Protein 7PI6 (pdb70)

B-factor: mean 51.08, std 14.17, range [4.42, 104.22]

CATH classification: 1.50.10.20

Organism: Trypanosoma brucei brucei (strain 927/4 GUTat10.1) (NCBI:txid185431)

Solvent-accessible surface area: 43533 Å² total; per-residue (Å²): 202,73,116,29,97,125,130,78,69,183,118,0,22,50,5,6,6,92,0,41,25,6,0,32,41,0,4,114,96,60,0,65,42,4,29,49,66,0,61,39,16,12,39,14,0,71,28,1,15,104,1,1,60,57,1,17,122,57,17,168,30,16,106,141,32,59,126,64,33,36,53,80,0,26,53,32,0,2,107,3,5,24,0,0,8,118,29,0,31,70,0,49,96,0,10,115,56,0,80,139,16,7,75,57,0,82,113,9,0,36,62,0,50,40,92,0,66,97,21,11,143,158,62,59,117,27,75,74,20,44,192,137,40,108,102,56,21,24,3,99,8,0,68,74,1,7,71,54,16,70,137,49,33,9,134,117,24,76,56,54,109,6,21,96,64,0,111,60,0,14,103,23,0,143,76,0,42,37,8,23,66,67,0,114,153,6,21,81,45,0,39,30,94,2,54,26,0,10,23,0,1,16,50,2,72,86,84,72,92,53,75,73,2,48,47,18,8,158,153,26,94,96,2,141,153,0,80,95,2,49,49,80,0,67,45,46,0,2,76,0,0,36,11,0,1,13,0,0,0,0,0,28,12,0,43,51,20,126,11,22,120,149,10,10,112,136,86,73,129,42,2,24,89,39,0,109,68,0,17,78,59,0,59,65,35,83,20,146,52,15,0,0,1,6,103,76,199,72,59,33,3,0,7,0,0,0,0,2,0,0,0,0,12,23,0,66,100,15,14,92,28,70,41,127,7,2,6,20,0,0,62,15,0,2,5,14,20,2,49,0,64,0,2,1,56,20,41,11,64,8,98,48,45,42,0,10,7,0,10,96,82,65,118,40,67,66,13,1,4,0,0,2,0,0,0,0,0,25,39,0,66,116,48,0,70,158,83,0,120,18,0,53,35,4,7,45,10,0,0,41,34,0,52,79,58,0,84,116,8,166,23,14,4,0,1,0,0,0,0,13,0,0,6,41,41,55,14,4,92,15,58,18,51,89,34,0,42,92,41,10,116,93,142,26,39,0,68,26,139,59,93,131,50,24,10,6,2,1,0,0,0,0,0,8,0,0,2,80,53,131,32,104,125,31,3,64,35,0,8,136,25,3,84,113,72,184,41,62,11,36,64,174,14,8,8,2,3,3,0,0,1,4,13,0,18,0,54,85,99,140,74,47,79,61,10,54,17,89,8,53,40,7,0,41,38,0,4,103,84,59,0,67,44,9,35,50,67,0,57,39,16,12,39,11,0,71,25,4,34,110,1,2,62,57,2,36,145,62,53,153,2,13,84,138,30,58,118,65,28,35,86,87,3,85,88,32,0,72,129,4,53,75,0,0,41,137,26,22,96,83,0,110,121,0,9,100,42,0,76,118,18,12,77,76,0,74,112,9,0,41,63,6,76,41,110,39,92,60,87,146,189,103,104,71,20,45,192,134,39,109,100,54,20,22,3,100,10,0,69,82,0,23,63,51,92,139,137,115,147,109,66,5,126,61,0,14,104,23,0,143,74,0,43,29,0,41,68,56,0,113,144,0,20,65,44,0,36,30,93,2,55,25,0,11,21,0,2,16,50,2,68,85,68,76,86,97,66,73,6,50,46,18,8,158,155,25,94,76,101,151,2,116,94,2,48,49,83,0,70,48,38,0,1,52,0,0,40,11,0,0,13,0,0,0,0,0,27,29,0,44,53,19,120,21,26,118,124,4,21,123,152,94,74,123,42,1,23,89,37,0,108,62,0,17,77,55,0,61,65,31,84,19,146,53,16,0,0,1,8,8,75,84,51,58,31,4,0,7,0,0,0,0,1,0,0,0,0,11,23,0,66,102,18,14,94,29,71,42,126,6,2,5,19,0,0,82,16,0,1,3,14,22,0,49,0,64,0,2,1,54,20,41,10,66,8,12,11,36,22,1,13,7,0,20,40,69,107,96,50,77,66,14,1,4,0,0,2,0,0,0,0,0,25,38,0,67,117,48,0,69,155,84,0,124,15,0,56,34,4,7,43,8,0,0,38,34,0,50,81,57,0,86,114,7,163,25,12,4,0,0,0,0,0,0,13,0,0,6,41,42,54,13,4,90,14,60,17,51,94,31,0,46,94,34,10,117,88,142,30,41,1,70,29,139,60,36,130,41,34,11,6,2,1,0,0,0,0,0,8,0,0,3,81,54,133,32,104,127,33,3,64,34,0,8,139,25,3,84,115,73,174,41,50,9,35,64,67,10,6,9,2,3,2,0,0,1,6,14,0,21,1,55,88,101,136,72

Sequence (996 aa):
RVPGDKNLTKEGAAALCKMKHLADKVAEKRSQELKDRTQNFAGYIEFELYRIDYWLEKLNGYAKLSDSDIEKVKEIFDKAKDGIAKQLPEAKKAGEDAEKLHTEVKEAAANARGQDLDDHKSAIDCSSTGYEENYDWSANALQVALNSWENVKPKCTMTEEWQTHYKETVKKLKELEGAHEKGRRAHDAMLGYANTAYAVNTKVEQEKPLAEVIAAAKEAGDAERLKHLIVTPSGAGEQNMIGMTPTVIAVHYLDETEQWEKFGLEKRQGALELIKKGYTQQLAFRQPSSAFAAFVKRAPSTWLTAYVVKVFSLAVNLIAIDSQVLCGAVKWLILEKQKPDGVFQEDAPVIHQEMIGGLRNNNEKDMALTAFVLISLQEAKDICEEQVNSLPGSITKAGDFLEANYMNLQRSYTVAIAGYALAQMGRLKGPLLNKFLTTAKDKNRWEDPGKQLYNVEATSYALLALLQLKDFDFVPPVVRWLNEQRYYGGGYGSTQATFMVFQALAQYQKDGAAALCKMKHLADKVAEKRSQELKDRTQNFAGYIEFELYRIDYWLEKLDGYAKLSDSDIEKVKEIFDKAKDGIAKQLPEAKKAGEDAEKLHTEVKEAAANARGQDLDDHKCSSTGYEENYDWSANALQVALNSWENVQTHYKETVKKLKELEGAHEKGRRAHDAMLGYANTAYAVNTKVEQEKPLAEVIAAAKEAGAERLKHLIVTPSGAGEQNMIGMTPTVIAVHYLDETEQWEKFGLEKRQGALELIKKGYTQQLAFRQPSSAFAAFVKRAPSTWLTAYVVKVFSLAVNLIAIDSQVLCGAVKWLILEKQKPDGVFQEDAPVIHQEMIGGLRNNNEKDMALTAFVLISLQEAKDICEEQVNSLPGSITKAGDFLEANYMNLQRSYTVAIAGYALAQMGRLKGPLLNKFLTTAKDKNRWEDPGKQLYNVEATSYALLALLQLKDFDFVPPVVRWLNEQRYYGGGYGSTQATFMVFQALAQYQKD

Secondary structure (DSSP, 8-state):
-B--SSPPPHHHHHHHHHHHHHHHHIIIIIHHHHHHHHHHHHHHHHHHHHHHHHHHHTT--GGG--HHHHHHHHHHHHHHHHHHHTTHHHHHHHHHHHHHHHHHHHHHHHHHHHHHHHHH-------HHHHT-----SHHHHHHHHHHHHHH----B---SHHHHHHHHHHHHHHHHHHHHHHHHHHHHHHHHHHHHHHHHHHHHTT--HHHHHHHHHHT-/--TT-GGG-----SSTTHHHHHHHHHHHHHHHHHHHT-HHHH-TTHHHHHHHHHHHHHHHHGGGB-TTS-B-SSTTSPPPHHHHHHHHHHHHHSTTTS---HHHHHHHHHHIIIIIB-TTS-B--SS--S-GGGSGGGTT-TTHHHHHHHHHHHHHHHHHHHHTTT-TTHHHHHHHHHHHHHHTSTT---HHHHHHHHHHHHTTT---THHHHHHHHSSBTTTB---SS-HHHHHHHHHHHHHHHHHTT-TTTHHHHHHHHHHTT----STT-HHHHHHHHHHHHHHHH-/-HHHHHHHHHHHHHIIIIIHHHHHHHHHHHHHHHHHHHHHHHHHHHT--GGGG--HHHHHHHHHHHHHHHHHHHTTHHHHHHHHHHHHHHHHHHHHHHHHHHHHHHGGG---HHHHT-----SHHHHHHHHHHHHH--HHHHHHHHHHHHHHHHHHHHHHHHHHHHHHHHHHHHHHHHHHTT--HHHHHHHHHHT-/----GGG-----SSHHHHHHHHHHHHHHHHHHHHHT-TTTS-TTHHHHHHHHHHHHHHHHGGGB-TTS-B-SSTTSPPPHHHHHHHHHHHHHSTTTS---HHHHHHHHHHHHHHSB-TTS-B--SS--S-GGGSGGGSS-SSHHHHHHHHHHHHHHHHHHHHTTT-TTHHHHHHHHHHHHHHTSTT---HHHHHHHHHHHHTTT---THHHHHHHHSSBTTTB---SS-HHHHHHHHHHHHHHHHHTT-TTTHHHHHHHHHHTT----STT-HHHHHHHHHHHHHHHH-

Nearest PDB structures (foldseek):
  7pi6-assembly2_C  TM=1.005E+00  e=2.975E-25  Trypanosoma brucei brucei TREU927
  7pi6-assembly1_A  TM=9.925E-01  e=7.989E-23  Trypanosoma brucei brucei TREU927
  7zgk-assembly1_C  TM=8.588E-01  e=5.252E-14  Trypanosoma brucei gambiense
  6xz6-assembly2_C  TM=5.130E-01  e=1.119E-02  Trypanosoma brucei brucei TREU927
  8otz-assembly1_ET  TM=3.924E-01  e=1.484E+00  Bos taurus

Foldseek 3Di:
DDAFDDDQDPLLLLLLLQLLVLLVCQLPPVLVVLLVLLLVLLVVLVVLLVVLVVVLVLCCCNVPADPVLNVVLVVLSVVLSVQSVVLNVQSVVLNVLSVVLSVLLNVLSVLLNVVSQVQQPVGRDSPVSVVPDPPDSALVSSVVSVVSNVVSPTSNHDDDPSVVSSVSNSVSSVVSVVSSVSSVVSSVSSQLSSQLSVLLNVCSNVVHDSVNNVVSSVVSD/DQVLQPVLLFQADAFLVSLLQRLQSLLLSLLLCVLLVCCVVNPVVCLVVSLVSNVNSLVRNVQQQEPQLFGARHRPADGWLLSLLSNLQSVLSCVVRDPDDLCSNLSSLLSQQPPAQDPQLFGDTPGDHPQLLQNAPCSVVPVNRLQSLLSSLVSLLSCCVSNVVPRVCSVVSNVSSLVVNLVCQVVDDALLSLLSSLLSCLSVPNCDDVSVVVSQVCADVLAWSDDPDDPLSGLLSLLSNLNSCVSVVVPPSNVNNLVVNVVVVDNADHGSRNRNSNRSSVSVSVVSND/DVALLQQLLVLLCCQQPPVLVVLLVLLLVLLVVLVVLLVVLVVLLVLCCQNVPADPVLSVVLVVLSVVLNVQSVVLNVQSVVLNVLSVVLSVLLNVLSVVVNPVSVVVVCYDVSVVPDPVDSALVSSVVSVVVVVVVDVSSVSNSVSSVVSVVSSVSSVVSSVSSQLSSQLNVLLSVCSNVVHDSVNNVVSSVVSD/DQVQPVLLFQADAFLVRLLQRLQSLQLVLLLCVLLVCCVVHPVVCNVVSLVSNVVSLVRHVQQQEPQLFGARHRPADGWLLSLLSNLQSVLSCVVRDPDDLCSNLSSLLSQQPPAQDPQLFGDTPGDHPQLLQNAPCSPVPPNRLLSLLSSLVSLLSCCVSNVVPRVCSVVSNVSSLVVNLVCQVVDDALLSLLSSLLSCLSVPRCDDVSVVVSQVCADVLAWSDDPDDPLSGLLSLLSNLNSCVSNVVPPSNVSNLVVNVVVVDNADHGSRNRSSNRSSVSVSVVSND

GO terms:
  GO:0005886 plasma membrane (C, IDA)
  GO:0007009 plasma membrane organization (P, TAS)

Radius of gyration: 36.93 Å; Cα contacts (8 Å, |Δi|>4): 1527; chains: 4; bounding box: 101×99×87 Å

InterPro domains:
  IPR021057 Trypanosome invariant surface glycoprotein [PF11727] (22-282)

Structure (mmCIF, N/CA/C/O backbone):
data_7PI6
#
_entry.id   7PI6
#
_cell.length_a   51.947
_cell.length_b   189.578
_cell.length_c   73.880
_cell.angle_alpha   90.000
_cell.angle_beta   90.110
_cell.angle_gamma   90.000
#
_symmetry.space_group_name_H-M   'P 1 21 1'
#
loop_
_entity.id
_entity.type
_entity.pdbx_description
1 polymer '65 kDa invariant surface glycoprotein'
2 polymer 'Complement C3dg fragment'
3 non-polymer GLYCEROL
4 non-polymer 2-(2-METHOXYETHOXY)ETHANOL
5 water water
#
loop_
_atom_site.group_PDB
_atom_site.id
_atom_site.type_symbol
_atom_site.label_atom_id
_atom_site.label_alt_id
_atom_site.label_comp_id
_atom_site.label_asym_id
_atom_site.label_entity_id
_atom_site.label_seq_id
_atom_site.pdbx_PDB_ins_code
_atom_site.Cartn_x
_atom_site.Cartn_y
_atom_site.Cartn_z
_atom_site.occupancy
_atom_site.B_iso_or_equiv
_atom_site.auth_seq_id
_atom_site.auth_comp_id
_atom_site.auth_asym_id
_atom_site.auth_atom_id
_atom_site.pdbx_PDB_model_num
ATOM 1 N N . ARG A 1 6 ? -46.151 124.906 23.400 1.00 69.25 27 ARG A N 1
ATOM 2 C CA . ARG A 1 6 ? -47.168 125.622 24.175 1.00 70.22 27 ARG A CA 1
ATOM 3 C C . ARG A 1 6 ? -48.545 125.550 23.536 1.00 70.92 27 ARG A C 1
ATOM 4 O O . ARG A 1 6 ? -48.766 126.120 22.470 1.00 71.12 27 ARG A O 1
ATOM 12 N N . VAL A 1 7 ? -49.481 124.877 24.205 1.00 71.11 28 VAL A N 1
ATOM 13 C CA . VAL A 1 7 ? -50.852 124.668 23.729 1.00 71.54 28 VAL A CA 1
ATOM 14 C C . VAL A 1 7 ? -51.860 125.075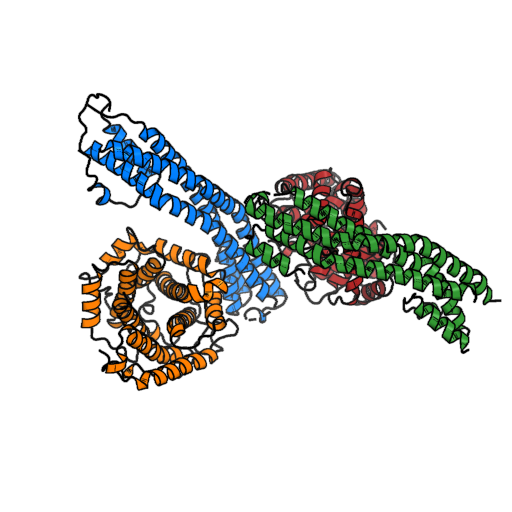 24.836 1.00 71.38 28 VAL A C 1
ATOM 15 O O . VAL A 1 7 ? -51.518 124.991 26.012 1.00 71.50 28 VAL A O 1
ATOM 19 N N . PRO A 1 8 ? -53.081 125.547 24.507 1.00 70.93 29 PRO A N 1
ATOM 20 C CA . PRO A 1 8 ? -54.029 125.920 25.568 1.00 70.90 29 PRO A CA 1
ATOM 21 C C . PRO A 1 8 ? -54.568 124.703 26.336 1.00 71.06 29 PRO A C 1
ATOM 22 O O . PRO A 1 8 ? -54.787 123.644 25.751 1.00 70.95 29 PRO A O 1
ATOM 26 N N . GLY A 1 9 ? -54.761 124.861 27.644 1.00 71.27 30 GLY A N 1
ATOM 27 C CA . GLY A 1 9 ? -55.264 123.795 28.505 1.00 71.91 30 GLY A CA 1
ATOM 28 C C . GLY A 1 9 ? -56.431 124.207 29.384 1.00 72.33 30 GLY A C 1
ATOM 29 O O . GLY A 1 9 ? -56.931 125.328 29.263 1.00 72.38 30 GLY A O 1
ATOM 30 N N . ASP A 1 10 ? -56.869 123.305 30.293 1.00 72.37 31 ASP A N 1
ATOM 31 C CA . ASP A 1 10 ? -58.017 123.549 31.181 1.00 72.71 31 ASP A CA 1
ATOM 32 C C . ASP A 1 10 ? -57.667 123.990 32.612 1.00 72.37 31 ASP A C 1
ATOM 33 O O . ASP A 1 10 ? -58.411 124.765 33.211 1.00 72.64 31 ASP A O 1
ATOM 38 N N . LYS A 1 11 ? -56.574 123.476 33.171 1.00 71.70 32 LYS A N 1
ATOM 39 C CA . LYS A 1 11 ? -56.199 123.773 34.547 1.00 71.59 32 LYS A CA 1
ATOM 40 C C . LYS A 1 11 ? -54.871 124.499 34.651 1.00 70.97 32 LYS A C 1
ATOM 41 O O . LYS A 1 11 ? -54.036 124.409 33.752 1.00 71.08 32 LYS A O 1
ATOM 47 N N . ASN A 1 12 ? -54.670 125.217 35.756 1.00 70.10 33 ASN A N 1
ATOM 48 C CA . ASN A 1 12 ? -53.400 125.885 36.035 1.00 69.84 33 ASN A CA 1
ATOM 49 C C . ASN A 1 12 ? -52.419 124.824 36.542 1.00 69.11 33 ASN A C 1
ATOM 50 O O . ASN A 1 12 ? -52.838 123.847 37.176 1.00 69.32 33 ASN A O 1
ATOM 55 N N . LEU A 1 13 ? -51.114 125.027 36.303 1.00 68.17 34 LEU A N 1
ATOM 56 C CA . LEU A 1 13 ? -50.107 124.100 36.813 1.00 67.52 34 LEU A CA 1
ATOM 57 C C . LEU A 1 13 ? -50.025 124.302 38.338 1.00 67.62 34 LEU A C 1
ATOM 58 O O . LEU A 1 13 ? -50.062 125.445 38.811 1.00 67.74 34 LEU A O 1
ATOM 63 N N . THR A 1 14 ? -49.988 123.195 39.108 1.00 67.18 35 THR A N 1
ATOM 64 C CA . THR A 1 14 ? -49.934 123.253 40.576 1.00 67.22 35 THR A CA 1
ATOM 65 C C . THR A 1 14 ? -48.490 123.023 41.100 1.00 66.93 35 THR A C 1
ATOM 66 O O . THR A 1 14 ? -47.598 122.690 40.314 1.00 67.03 35 THR A O 1
ATOM 70 N N . LYS A 1 15 ? -48.259 123.176 42.422 1.00 66.33 36 LYS A N 1
ATOM 71 C CA . LYS A 1 15 ? -46.953 122.923 43.031 1.00 66.23 36 LYS A CA 1
ATOM 72 C C . LYS A 1 15 ? -46.527 121.467 42.785 1.00 65.40 36 LYS A C 1
ATOM 73 O O . LYS A 1 15 ? -45.376 121.218 42.449 1.00 65.43 36 LYS A O 1
ATOM 79 N N . GLU A 1 16 ? -47.474 120.518 42.896 1.00 64.51 37 GLU A N 1
ATOM 80 C CA . GLU A 1 16 ? -47.212 119.092 42.665 1.00 64.20 37 GLU A CA 1
ATOM 81 C C . GLU A 1 16 ? -46.958 118.731 41.176 1.00 63.29 37 GLU A C 1
ATOM 82 O O . GLU A 1 16 ? -46.476 117.637 40.882 1.00 63.78 37 GLU A O 1
ATOM 88 N N . GLY A 1 17 ? -47.289 119.647 40.270 1.00 61.83 38 GLY A N 1
ATOM 89 C CA . GLY A 1 17 ? -47.059 119.525 38.838 1.00 60.85 38 GLY A CA 1
ATOM 90 C C . GLY A 1 17 ? -45.703 120.084 38.446 1.00 59.56 38 GLY A C 1
ATOM 91 O O . GLY A 1 17 ? -45.028 119.542 37.567 1.00 59.83 38 GLY A O 1
ATOM 92 N N . ALA A 1 18 ? -45.290 121.176 39.103 1.00 58.03 39 ALA A N 1
ATOM 93 C CA . ALA A 1 18 ? -43.980 121.780 38.884 1.00 57.01 39 ALA A CA 1
ATOM 94 C C . ALA A 1 18 ? -42.888 120.888 39.498 1.00 55.94 39 ALA A C 1
ATOM 95 O O . ALA A 1 18 ? -41.805 120.774 38.936 1.00 56.25 39 ALA A O 1
ATOM 97 N N . ALA A 1 19 ? -43.175 120.248 40.637 1.00 54.71 40 ALA A N 1
ATOM 98 C CA . ALA A 1 19 ? -42.230 119.359 41.302 1.00 54.27 40 ALA A CA 1
ATOM 99 C C . ALA A 1 19 ? -42.055 118.045 40.540 1.00 53.58 40 ALA A C 1
ATOM 100 O O . ALA A 1 19 ? -40.960 117.486 40.529 1.00 53.87 40 ALA A O 1
ATOM 102 N N . ALA A 1 20 ? -43.121 117.550 39.910 1.00 52.72 41 ALA A N 1
ATOM 103 C CA . ALA A 1 20 ? -43.046 116.319 39.127 1.00 52.40 41 ALA A CA 1
ATOM 104 C C . ALA A 1 20 ? -42.177 116.527 37.898 1.00 51.49 41 ALA A C 1
ATOM 105 O O . ALA A 1 20 ? -41.457 115.612 37.510 1.00 51.96 41 ALA A O 1
ATOM 107 N N . LEU A 1 21 ? -42.233 117.730 37.287 1.00 50.14 42 LEU A N 1
ATOM 108 C CA . LEU A 1 21 ? -41.424 118.079 36.119 1.00 48.91 42 LEU A CA 1
ATOM 109 C C . LEU A 1 21 ? -39.957 118.205 36.497 1.00 47.66 42 LEU A C 1
ATOM 110 O O . LEU A 1 21 ? -39.100 117.824 35.709 1.00 47.54 42 LEU A O 1
ATOM 115 N N . CYS A 1 22 ? -39.665 118.739 37.701 1.00 46.90 43 CYS A N 1
ATOM 116 C CA . CYS A 1 22 ? -38.303 118.899 38.225 1.00 46.68 43 CYS A CA 1
ATOM 117 C C . CYS A 1 22 ? -37.658 117.572 38.550 1.00 44.99 43 CYS A C 1
ATOM 118 O O . CYS A 1 22 ? -36.447 117.449 38.442 1.00 44.57 43 CYS A O 1
ATOM 121 N N . LYS A 1 23 ? -38.465 116.603 39.008 1.00 44.03 44 LYS A N 1
ATOM 122 C CA . LYS A 1 23 ? -38.035 115.257 39.381 1.00 43.69 44 LYS A CA 1
ATOM 123 C C . LYS A 1 23 ? -37.755 114.428 38.140 1.00 42.67 44 LYS A C 1
ATOM 124 O O . LYS A 1 23 ? -36.775 113.708 38.113 1.00 42.29 44 LYS A O 1
ATOM 130 N N . MET A 1 24 ? -38.599 114.532 37.108 1.00 42.10 45 MET A N 1
ATOM 131 C CA . MET A 1 24 ? -38.396 113.794 35.866 1.00 41.57 45 MET A CA 1
ATOM 132 C C . MET A 1 24 ? -37.158 114.304 35.136 1.00 41.97 45 MET A C 1
ATOM 133 O O . MET A 1 24 ? -36.458 113.512 34.517 1.00 42.59 45 MET A O 1
ATOM 138 N N . LYS A 1 25 ? -36.870 115.608 35.207 1.00 41.67 46 LYS A N 1
ATOM 139 C CA . LYS A 1 25 ? -35.673 116.155 34.566 1.00 41.71 46 LYS A CA 1
ATOM 140 C C . LYS A 1 25 ? -34.423 115.712 35.344 1.00 42.38 46 LYS A C 1
ATOM 141 O O . LYS A 1 25 ? -33.424 115.341 34.738 1.00 42.52 46 LYS A O 1
ATOM 147 N N . HIS A 1 26 ? -34.508 115.721 36.687 1.00 42.98 47 HIS A N 1
ATOM 148 C CA . HIS A 1 26 ? -33.451 115.308 37.614 1.00 44.25 47 HIS A CA 1
ATOM 149 C C . HIS A 1 26 ? -33.104 113.818 37.479 1.00 45.34 47 HIS A C 1
ATOM 150 O O . HIS A 1 26 ? -31.924 113.478 37.442 1.00 45.65 47 HIS A O 1
ATOM 157 N N . LEU A 1 27 ? -34.123 112.940 37.411 1.00 45.68 48 LEU A N 1
ATOM 158 C CA . LEU A 1 27 ? -33.979 111.491 37.234 1.00 46.44 48 LEU A CA 1
ATOM 159 C C . LEU A 1 27 ? -33.320 111.193 35.894 1.00 46.86 48 LEU A C 1
ATOM 160 O O . LEU A 1 27 ? -32.406 110.379 35.828 1.00 47.21 48 LEU A O 1
ATOM 165 N N . ALA A 1 28 ? -33.754 111.875 34.835 1.00 46.89 49 ALA A N 1
ATOM 166 C CA . ALA A 1 28 ? -33.154 111.718 33.519 1.00 47.50 49 ALA A CA 1
ATOM 167 C C . ALA A 1 28 ? -31.713 112.217 33.515 1.00 48.11 49 ALA A C 1
ATOM 168 O O . ALA A 1 28 ? -30.882 111.647 32.815 1.00 48.91 49 ALA A O 1
ATOM 170 N N . ASP A 1 29 ? -31.407 113.269 34.281 1.00 47.69 50 ASP A N 1
ATOM 171 C CA . ASP A 1 29 ? -30.043 113.789 34.365 1.00 48.04 50 ASP A CA 1
ATOM 172 C C . ASP A 1 29 ? -29.135 112.810 35.098 1.00 47.47 50 ASP A C 1
ATOM 173 O O . ASP A 1 29 ? -28.026 112.577 34.644 1.00 47.25 50 ASP A O 1
ATOM 178 N N . LYS A 1 30 ? -29.596 112.248 36.225 1.00 47.42 51 LYS A N 1
ATOM 179 C CA . LYS A 1 30 ? -28.814 111.279 36.989 1.00 47.80 51 LYS A CA 1
ATOM 180 C C . LYS A 1 30 ? -28.644 109.963 36.232 1.00 48.74 51 LYS A C 1
ATOM 181 O O . LYS A 1 30 ? -27.615 109.325 36.374 1.00 48.86 51 LYS A O 1
ATOM 187 N N . VAL A 1 31 ? -29.617 109.578 35.399 1.00 49.46 52 VAL A N 1
ATOM 188 C CA . VAL A 1 31 ? -29.518 108.368 34.581 1.00 50.76 52 VAL A CA 1
ATOM 189 C C . VAL A 1 31 ? -28.501 108.583 33.429 1.00 51.64 52 VAL A C 1
ATOM 190 O O . VAL A 1 31 ? -27.630 107.744 33.200 1.00 51.54 52 VAL A O 1
ATOM 194 N N . ALA A 1 32 ? -28.607 109.717 32.722 1.00 52.46 53 ALA A N 1
ATOM 195 C CA . ALA A 1 32 ? -27.713 110.013 31.601 1.00 53.26 53 ALA A CA 1
ATOM 196 C C . ALA A 1 32 ? -26.264 110.289 32.025 1.00 54.09 53 ALA A C 1
ATOM 197 O O . ALA A 1 32 ? -25.347 109.846 31.346 1.00 54.63 53 ALA A O 1
ATOM 199 N N . GLU A 1 33 ? -26.051 110.963 33.157 1.00 54.17 54 GLU A N 1
ATOM 200 C CA . GLU A 1 33 ? -24.697 111.268 33.621 1.00 54.82 54 GLU A CA 1
ATOM 201 C C . GLU A 1 33 ? -24.082 110.249 34.633 1.00 55.16 54 GLU A C 1
ATOM 202 O O . GLU A 1 33 ? -22.852 110.144 34.681 1.00 55.53 54 GLU A O 1
ATOM 208 N N . LYS A 1 34 ? -24.895 109.518 35.440 1.00 54.76 55 LYS A N 1
ATOM 209 C CA . LYS A 1 34 ? -24.329 108.617 36.454 1.00 55.01 55 LYS A CA 1
ATOM 210 C C . LYS A 1 34 ? -24.800 107.143 36.447 1.00 54.28 55 LYS A C 1
ATOM 211 O O . LYS A 1 34 ? -23.961 106.256 36.361 1.00 54.52 55 LYS A O 1
ATOM 217 N N . ARG A 1 35 ? -26.100 106.883 36.638 1.00 53.60 56 ARG A N 1
ATOM 218 C CA . ARG A 1 35 ? -26.669 105.541 36.765 1.00 53.69 56 ARG A CA 1
ATOM 219 C C . ARG A 1 35 ? -26.309 104.577 35.641 1.00 53.83 56 ARG A C 1
ATOM 220 O O . ARG A 1 35 ? -25.830 103.474 35.923 1.00 53.65 56 ARG A O 1
ATOM 228 N N . SER A 1 36 ? -26.531 104.994 34.375 1.00 53.60 57 SER A N 1
ATOM 229 C CA . SER A 1 36 ? -26.264 104.211 33.167 1.00 53.69 57 SER A CA 1
ATOM 230 C C . SER A 1 36 ? -24.856 103.611 33.171 1.00 53.35 57 SER A C 1
ATOM 231 O O . SER A 1 36 ? -24.708 102.406 32.959 1.00 53.48 57 SER A O 1
ATOM 234 N N . GLN A 1 37 ? -23.835 104.442 33.476 1.00 52.62 58 GLN A N 1
ATOM 235 C CA . GLN A 1 37 ? -22.433 104.032 33.542 1.00 52.37 58 GLN A CA 1
ATOM 236 C C . GLN A 1 37 ? -22.212 103.046 34.691 1.00 51.62 58 GLN A C 1
ATOM 237 O O . GLN A 1 37 ? -21.465 102.085 34.517 1.00 51.79 58 GLN A O 1
ATOM 243 N N . GLU A 1 38 ? -22.876 103.265 35.844 1.00 50.53 59 GLU A N 1
ATOM 244 C CA . GLU A 1 38 ? -22.773 102.368 36.989 1.00 50.08 59 GLU A CA 1
ATOM 245 C C . GLU A 1 38 ? -23.300 100.978 36.622 1.00 48.83 59 GLU A C 1
ATOM 246 O O . GLU A 1 38 ? -22.612 100.005 36.858 1.00 48.75 59 GLU A O 1
ATOM 252 N N . LEU A 1 39 ? -24.477 100.889 35.983 1.00 47.67 60 LEU A N 1
ATOM 253 C CA . LEU A 1 39 ? -25.055 99.609 35.595 1.00 47.03 60 LEU A CA 1
ATOM 254 C C . LEU A 1 39 ? -24.203 98.870 34.590 1.00 47.06 60 LEU A C 1
ATOM 255 O O . LEU A 1 39 ? -24.134 97.651 34.648 1.00 47.03 60 LEU A O 1
ATOM 260 N N . LYS A 1 40 ? -23.547 99.594 33.672 1.00 47.21 61 LYS A N 1
ATOM 261 C CA . LYS A 1 40 ? -22.671 98.976 32.672 1.00 47.46 61 LYS A CA 1
ATOM 262 C C . LYS A 1 40 ? -21.389 98.453 33.335 1.00 47.68 61 LYS A C 1
ATOM 263 O O . LYS A 1 40 ? -21.054 97.280 33.186 1.00 48.15 61 LYS A O 1
ATOM 269 N N . ASP A 1 41 ? -20.702 99.295 34.115 1.00 47.32 62 ASP A N 1
ATOM 270 C CA . ASP A 1 41 ? -19.478 98.893 34.793 1.00 47.77 62 ASP A CA 1
ATOM 271 C C . ASP A 1 41 ? -19.691 97.681 35.687 1.00 47.71 62 ASP A C 1
ATOM 272 O O . ASP A 1 41 ? -18.977 96.701 35.544 1.00 47.83 62 ASP A O 1
ATOM 277 N N . ARG A 1 42 ? -20.740 97.703 36.515 1.00 47.47 63 ARG A N 1
ATOM 278 C CA . ARG A 1 42 ? -21.045 96.625 37.450 1.00 47.48 63 ARG A CA 1
ATOM 279 C C . ARG A 1 42 ? -21.480 95.337 36.784 1.00 46.50 63 ARG A C 1
ATOM 280 O O . ARG A 1 42 ? -21.224 94.280 37.335 1.00 46.48 63 ARG A O 1
ATOM 288 N N . THR A 1 43 ? -22.106 95.400 35.610 1.00 45.83 64 THR A N 1
ATOM 289 C CA . THR A 1 43 ? -22.523 94.190 34.890 1.00 45.65 64 THR A CA 1
ATOM 290 C C . THR A 1 43 ? -21.309 93.558 34.199 1.00 45.91 64 THR A C 1
ATOM 291 O O . THR A 1 43 ? -21.149 92.335 34.212 1.00 46.35 64 THR A O 1
ATOM 295 N N . GLN A 1 44 ? -20.448 94.393 33.607 1.00 45.38 65 GLN A N 1
ATOM 296 C CA . GLN A 1 44 ? -19.264 93.909 32.925 1.00 45.86 65 GLN A CA 1
ATOM 297 C C . GLN A 1 44 ? -18.171 93.405 33.891 1.00 45.88 65 GLN A C 1
ATOM 298 O O . GLN A 1 44 ? -17.354 92.574 33.498 1.00 46.49 65 GLN A O 1
ATOM 304 N N . ASN A 1 45 ? -18.167 93.869 35.145 1.00 45.24 66 ASN A N 1
ATOM 305 C CA . ASN A 1 45 ? -17.195 93.399 36.137 1.00 45.49 66 ASN A CA 1
ATOM 306 C C . ASN A 1 45 ? -17.480 91.954 36.544 1.00 45.81 66 ASN A C 1
ATOM 307 O O . ASN A 1 45 ? -16.539 91.237 36.858 1.00 46.06 66 ASN A O 1
ATOM 312 N N . PHE A 1 46 ? -18.766 91.530 36.547 1.00 45.46 67 PHE A N 1
ATOM 313 C CA . PHE A 1 46 ? -19.187 90.169 36.901 1.00 45.59 67 PHE A CA 1
ATOM 314 C C . PHE A 1 46 ? -18.472 89.092 36.079 1.00 45.25 67 PHE A C 1
ATOM 315 O O . PHE A 1 46 ? -17.991 88.118 36.652 1.00 45.30 67 PHE A O 1
ATOM 323 N N . ALA A 1 47 ? -18.374 89.278 34.747 1.00 44.47 68 ALA A N 1
ATOM 324 C CA . ALA A 1 47 ? -17.694 88.321 33.879 1.00 43.90 68 ALA A CA 1
ATOM 325 C C . ALA A 1 47 ? -16.191 88.257 34.169 1.00 43.33 68 ALA A C 1
ATOM 326 O O . ALA A 1 47 ? -15.588 87.189 34.065 1.00 43.83 68 ALA A O 1
ATOM 328 N N . GLY A 1 48 ? -15.608 89.384 34.556 1.00 42.05 69 GLY A N 1
ATOM 329 C CA . GLY A 1 48 ? -14.198 89.460 34.905 1.00 41.25 69 GLY A CA 1
ATOM 330 C C . GLY A 1 48 ? -13.881 88.771 36.213 1.00 40.38 69 GLY A C 1
ATOM 331 O O . GLY A 1 48 ? -12.759 88.293 36.387 1.00 41.06 69 GLY A O 1
ATOM 332 N N . TYR A 1 49 ? -14.847 88.726 37.155 1.00 39.13 70 TYR A N 1
ATOM 333 C CA . TYR A 1 49 ? -14.610 88.045 38.432 1.00 39.01 70 TYR A CA 1
ATOM 334 C C . TYR A 1 49 ? -14.650 86.540 38.217 1.00 39.21 70 TYR A C 1
ATOM 335 O O . TYR A 1 49 ? -13.850 85.829 38.819 1.00 39.88 70 TYR A O 1
ATOM 344 N N . ILE A 1 50 ? -15.583 86.054 37.372 1.00 38.38 71 ILE A N 1
ATOM 345 C CA . ILE A 1 50 ? -15.741 84.637 37.041 1.00 37.97 71 ILE A CA 1
ATOM 346 C C . ILE A 1 50 ? -14.504 84.113 36.332 1.00 38.59 71 ILE A C 1
ATOM 347 O O . ILE A 1 50 ? -14.059 83.004 36.616 1.00 38.98 71 ILE A O 1
ATOM 352 N N . GLU A 1 51 ? -13.935 84.911 35.417 1.00 38.50 72 GLU A N 1
ATOM 353 C CA . GLU A 1 51 ? -12.718 84.520 34.708 1.00 38.86 72 GLU A CA 1
ATOM 354 C C . GLU A 1 51 ? -11.537 84.501 35.661 1.00 38.25 72 GLU A C 1
ATOM 355 O O . GLU A 1 51 ? -10.695 83.612 35.566 1.00 38.47 72 GLU A O 1
ATOM 361 N N . PHE A 1 52 ? -11.486 85.445 36.614 1.00 37.53 73 PHE A N 1
ATOM 362 C CA . PHE A 1 52 ? -10.410 85.482 37.596 1.00 37.42 73 PHE A CA 1
ATOM 363 C C . PHE A 1 52 ? -10.380 84.213 38.421 1.00 37.86 73 PHE A C 1
ATOM 364 O O . PHE A 1 52 ? -9.298 83.717 38.700 1.00 38.82 73 PHE A O 1
ATOM 372 N N . GLU A 1 53 ? -11.545 83.695 38.827 1.00 37.58 74 GLU A N 1
ATOM 373 C CA . GLU A 1 53 ? -11.575 82.468 39.626 1.00 37.72 74 GLU A CA 1
ATOM 374 C C . GLU A 1 53 ? -11.092 81.254 38.829 1.00 37.65 74 GLU A C 1
ATOM 375 O O . GLU A 1 53 ? -10.532 80.350 39.427 1.00 38.04 74 GLU A O 1
ATOM 381 N N . LEU A 1 54 ? -11.220 81.264 37.490 1.00 37.27 75 LEU A N 1
ATOM 382 C CA . LEU A 1 54 ? -10.727 80.176 36.639 1.00 37.32 75 LEU A CA 1
ATOM 383 C C . LEU A 1 54 ? -9.215 80.237 36.530 1.00 37.16 75 LEU A C 1
ATOM 384 O O . LEU A 1 54 ? -8.550 79.209 36.615 1.00 36.78 75 LEU A O 1
ATOM 389 N N . TYR A 1 55 ? -8.689 81.456 36.318 1.00 37.41 76 TYR A N 1
ATOM 390 C CA . TYR A 1 55 ? -7.270 81.775 36.192 1.00 38.23 76 TYR A CA 1
ATOM 391 C C . TYR A 1 55 ? -6.540 81.474 37.506 1.00 37.84 76 TYR A C 1
ATOM 392 O O . TYR A 1 55 ? -5.397 81.014 37.484 1.00 38.38 76 TYR A O 1
ATOM 401 N N . ARG A 1 56 ? -7.183 81.814 38.638 1.00 36.69 77 ARG A N 1
ATOM 402 C CA . ARG A 1 56 ? -6.683 81.636 39.989 1.00 36.01 77 ARG A CA 1
ATOM 403 C C . ARG A 1 56 ? -6.621 80.159 40.378 1.00 35.66 77 ARG A C 1
ATOM 404 O O . ARG A 1 56 ? -5.638 79.757 40.978 1.00 36.23 77 ARG A O 1
ATOM 412 N N . ILE A 1 57 ? -7.648 79.352 40.054 1.00 34.86 78 ILE A N 1
ATOM 413 C CA . ILE A 1 57 ? -7.614 77.917 40.334 1.00 34.93 78 ILE A CA 1
ATOM 414 C C . ILE A 1 57 ? -6.477 77.272 39.559 1.00 35.46 78 ILE A C 1
ATOM 415 O O . ILE A 1 57 ? -5.810 76.411 40.116 1.00 35.79 78 ILE A O 1
ATOM 420 N N . ASP A 1 58 ? -6.205 77.738 38.311 1.00 35.55 79 ASP A N 1
ATOM 421 C CA . ASP A 1 58 ? -5.126 77.238 37.449 1.00 36.31 79 ASP A CA 1
ATOM 422 C C . ASP A 1 58 ? -3.763 77.441 38.106 1.00 37.80 79 ASP A C 1
ATOM 423 O O . ASP A 1 58 ? -2.910 76.552 38.074 1.00 37.99 79 ASP A O 1
ATOM 428 N N . TYR A 1 59 ? -3.575 78.607 38.732 1.00 38.59 80 TYR A N 1
ATOM 429 C CA . TYR A 1 59 ? -2.356 78.953 39.441 1.00 39.33 80 TYR A CA 1
ATOM 430 C C . TYR A 1 59 ? -2.169 78.036 40.681 1.00 39.16 80 TYR A C 1
ATOM 431 O O . TYR A 1 59 ? -1.039 77.662 40.992 1.00 40.20 80 TYR A O 1
ATOM 440 N N . TRP A 1 60 ? -3.256 77.635 41.342 1.00 38.00 81 TRP A N 1
ATOM 441 C CA . TRP A 1 60 ? -3.180 76.685 42.455 1.00 37.96 81 TRP A CA 1
ATOM 442 C C . TRP A 1 60 ? -2.888 75.269 41.927 1.00 39.62 81 TRP A C 1
ATOM 443 O O . TRP A 1 60 ? -2.202 74.488 42.585 1.00 40.07 81 TRP A O 1
ATOM 454 N N . LEU A 1 61 ? -3.398 74.941 40.735 1.00 40.50 82 LEU A N 1
ATOM 455 C CA . LEU A 1 61 ? -3.152 73.668 40.086 1.00 41.77 82 LEU A CA 1
ATOM 456 C C . LEU A 1 61 ? -1.662 73.544 39.713 1.00 43.82 82 LEU A C 1
ATOM 457 O O . LEU A 1 61 ? -1.116 72.440 39.787 1.00 44.50 82 LEU A O 1
ATOM 462 N N . GLU A 1 62 ? -1.001 74.665 39.330 1.00 44.58 83 GLU A N 1
ATOM 463 C CA . GLU A 1 62 ? 0.433 74.679 38.989 1.00 46.09 83 GLU A CA 1
ATOM 464 C C . GLU A 1 62 ? 1.306 74.318 40.209 1.00 46.89 83 GLU A C 1
ATOM 465 O O . GLU A 1 62 ? 2.411 73.800 40.041 1.00 46.93 83 GLU A O 1
ATOM 471 N N . LYS A 1 63 ? 0.811 74.598 41.433 1.00 47.35 84 LYS A N 1
ATOM 472 C CA . LYS A 1 63 ? 1.521 74.321 42.679 1.00 48.22 84 LYS A CA 1
ATOM 473 C C . LYS A 1 63 ? 1.514 72.831 43.091 1.00 49.18 84 LYS A C 1
ATOM 474 O O . LYS A 1 63 ? 2.241 72.442 44.001 1.00 49.23 84 LYS A O 1
ATOM 480 N N . LEU A 1 64 ? 0.710 72.004 42.429 1.00 50.01 85 LEU A N 1
ATOM 481 C CA . LEU A 1 64 ? 0.726 70.563 42.665 1.00 51.49 85 LEU A CA 1
ATOM 482 C C . LEU A 1 64 ? 1.881 69.913 41.824 1.00 53.38 85 LEU A C 1
ATOM 483 O O . LEU A 1 64 ? 1.860 68.700 41.597 1.00 53.84 85 LEU A O 1
ATOM 488 N N . ASN A 1 65 ? 2.877 70.730 41.356 1.00 54.18 86 ASN A N 1
ATOM 489 C CA . ASN A 1 65 ? 4.039 70.362 40.544 1.00 55.15 86 ASN A CA 1
ATOM 490 C C . ASN A 1 65 ? 5.268 71.162 41.024 1.00 55.43 86 ASN A C 1
ATOM 491 O O . ASN A 1 65 ? 6.065 70.686 41.834 1.00 55.60 86 ASN A O 1
ATOM 496 N N . GLY A 1 73 ? 3.516 72.830 52.439 1.00 55.16 94 GLY A N 1
ATOM 497 C CA . GLY A 1 73 ? 2.158 73.017 51.959 1.00 55.86 94 GLY A CA 1
ATOM 498 C C . GLY A 1 73 ? 1.770 71.948 50.964 1.00 56.80 94 GLY A C 1
ATOM 499 O O . GLY A 1 73 ? 1.428 70.820 51.349 1.00 56.70 94 GLY A O 1
ATOM 500 N N . TYR A 1 74 ? 1.841 72.301 49.667 1.00 57.33 95 TYR A N 1
ATOM 501 C CA . TYR A 1 74 ? 1.496 71.413 48.556 1.00 58.19 95 TYR A CA 1
ATOM 502 C C . TYR A 1 74 ? 2.504 70.275 48.351 1.00 59.69 95 TYR A C 1
ATOM 503 O O . TYR A 1 74 ? 2.136 69.218 47.831 1.00 59.98 95 TYR A O 1
ATOM 512 N N . ALA A 1 75 ? 3.777 70.502 48.726 1.00 60.36 96 ALA A N 1
ATOM 513 C CA . ALA A 1 75 ? 4.850 69.510 48.586 1.00 61.36 96 ALA A CA 1
ATOM 514 C C . ALA A 1 75 ? 4.711 68.333 49.563 1.00 62.21 96 ALA A C 1
ATOM 515 O O . ALA A 1 75 ? 5.204 67.242 49.278 1.00 62.75 96 ALA A O 1
ATOM 517 N N . LYS A 1 76 ? 4.040 68.555 50.707 1.00 62.20 97 LYS A N 1
ATOM 518 C CA . LYS A 1 76 ? 3.782 67.548 51.742 1.00 62.51 97 LYS A CA 1
ATOM 519 C C . LYS A 1 76 ? 2.702 66.515 51.310 1.00 62.40 97 LYS A C 1
ATOM 520 O O . LYS A 1 76 ? 2.582 65.460 51.930 1.00 62.81 97 LYS A O 1
ATOM 526 N N . LEU A 1 77 ? 1.932 66.805 50.245 1.00 61.82 98 LEU A N 1
ATOM 527 C CA . LEU A 1 77 ? 0.880 65.920 49.750 1.00 61.63 98 LEU A CA 1
ATOM 528 C C . LEU A 1 77 ? 1.425 64.684 49.074 1.00 61.48 98 LEU A C 1
ATOM 529 O O . LEU A 1 77 ? 2.342 64.782 48.256 1.00 61.85 98 LEU A O 1
ATOM 534 N N . SER A 1 78 ? 0.829 63.523 49.374 1.00 60.61 99 SER A N 1
ATOM 535 C CA . SER A 1 78 ? 1.218 62.275 48.737 1.00 60.21 99 SER A CA 1
ATOM 536 C C . SER A 1 78 ? 0.595 62.190 47.335 1.00 60.19 99 SER A C 1
ATOM 537 O O . SER A 1 78 ? -0.367 62.900 47.041 1.00 60.20 99 SER A O 1
ATOM 540 N N . ASP A 1 79 ? 1.116 61.281 46.490 1.00 59.85 100 ASP A N 1
ATOM 541 C CA . ASP A 1 79 ? 0.659 61.059 45.118 1.00 59.51 100 ASP A CA 1
ATOM 542 C C . ASP A 1 79 ? -0.860 60.867 45.009 1.00 58.32 100 ASP A C 1
ATOM 543 O O . ASP A 1 79 ? -1.491 61.438 44.124 1.00 57.84 100 ASP A O 1
ATOM 548 N N . SER A 1 80 ? -1.437 60.066 45.908 1.00 57.73 101 SER A N 1
ATOM 549 C CA . SER A 1 80 ? -2.869 59.797 45.901 1.00 57.52 101 SER A CA 1
ATOM 550 C C . SER A 1 80 ? -3.634 61.040 46.306 1.00 56.88 101 SER A C 1
ATOM 551 O O . SER A 1 80 ? -4.628 61.368 45.668 1.00 56.79 101 SER A O 1
ATOM 554 N N . ASP A 1 81 ? -3.150 61.744 47.357 1.00 56.28 102 ASP A N 1
ATOM 555 C CA . ASP A 1 81 ? -3.737 62.985 47.888 1.00 55.95 102 ASP A CA 1
ATOM 556 C C . ASP A 1 81 ? -3.806 64.129 46.839 1.00 54.79 102 ASP A C 1
ATOM 557 O O . ASP A 1 81 ? -4.814 64.836 46.785 1.00 54.50 102 ASP A O 1
ATOM 562 N N . ILE A 1 82 ? -2.746 64.309 46.015 1.00 53.79 103 ILE A N 1
ATOM 563 C CA . ILE A 1 82 ? -2.739 65.371 45.008 1.00 53.28 103 ILE A CA 1
ATOM 564 C C . ILE A 1 82 ? -3.837 65.154 43.953 1.00 52.58 103 ILE A C 1
ATOM 565 O O . ILE A 1 82 ? -4.385 66.136 43.457 1.00 52.68 103 ILE A O 1
ATOM 570 N N . GLU A 1 83 ? -4.169 63.886 43.620 1.00 51.44 104 GLU A N 1
ATOM 571 C CA . GLU A 1 83 ? -5.223 63.603 42.651 1.00 50.62 104 GLU A CA 1
ATOM 572 C C . GLU A 1 83 ? -6.593 64.025 43.159 1.00 49.45 104 GLU A C 1
ATOM 573 O O . GLU A 1 83 ? -7.420 64.462 42.355 1.00 49.79 104 GLU A O 1
ATOM 579 N N . LYS A 1 84 ? -6.831 63.905 44.485 1.00 47.99 105 LYS A N 1
ATOM 580 C CA . LYS A 1 84 ? -8.088 64.287 45.131 1.00 47.16 105 LYS A CA 1
ATOM 581 C C . LYS A 1 84 ? -8.247 65.793 45.061 1.00 45.80 105 LYS A C 1
ATOM 582 O O . LYS A 1 84 ? -9.330 66.270 44.735 1.00 46.00 105 LYS A O 1
ATOM 588 N N . VAL A 1 85 ? -7.165 66.539 45.354 1.00 44.49 106 VAL A N 1
ATOM 589 C CA . VAL A 1 85 ? -7.122 68.001 45.312 1.00 43.79 106 VAL A CA 1
ATOM 590 C C . VAL A 1 85 ? -7.336 68.491 43.899 1.00 42.72 106 VAL A C 1
ATOM 591 O O . VAL A 1 85 ? -8.082 69.439 43.690 1.00 42.78 106 VAL A O 1
ATOM 595 N N . LYS A 1 86 ? -6.692 67.829 42.928 1.00 41.78 107 LYS A N 1
ATOM 596 C CA . LYS A 1 86 ? -6.789 68.138 41.507 1.00 41.05 107 LYS A CA 1
ATOM 597 C C . LYS A 1 86 ? -8.211 67.924 41.040 1.00 40.31 107 LYS A C 1
ATOM 598 O O . LYS A 1 86 ? -8.725 68.757 40.313 1.00 40.80 107 LYS A O 1
ATOM 604 N N . GLU A 1 87 ? -8.868 66.835 41.480 1.00 39.03 108 GLU A N 1
ATOM 605 C CA . GLU A 1 87 ? -10.259 66.546 41.145 1.00 38.07 108 GLU A CA 1
ATOM 606 C C . GLU A 1 87 ? -11.205 67.624 41.681 1.00 37.58 108 GLU A C 1
ATOM 607 O O . GLU A 1 87 ? -12.057 68.090 40.943 1.00 37.76 108 GLU A O 1
ATOM 613 N N . ILE A 1 88 ? -11.037 68.041 42.942 1.00 37.16 109 ILE A N 1
ATOM 614 C CA . ILE A 1 88 ? -11.820 69.111 43.567 1.00 37.65 109 ILE A CA 1
ATOM 615 C C . ILE A 1 88 ? -11.643 70.434 42.792 1.00 38.60 109 ILE A C 1
ATOM 616 O O . ILE A 1 88 ? -12.613 71.162 42.589 1.00 39.22 109 ILE A O 1
ATOM 621 N N . PHE A 1 89 ? -10.401 70.728 42.357 1.00 38.30 110 PHE A N 1
ATOM 622 C CA . PHE A 1 89 ? -10.029 71.917 41.596 1.00 38.15 110 PHE A CA 1
ATOM 623 C C . PHE A 1 89 ? -10.630 71.907 40.224 1.00 38.60 110 PHE A C 1
ATOM 624 O O . PHE A 1 89 ? -11.037 72.960 39.733 1.00 39.25 110 PHE A O 1
ATOM 632 N N . ASP A 1 90 ? -10.649 70.728 39.576 1.00 38.15 111 ASP A N 1
ATOM 633 C CA . ASP A 1 90 ? -11.197 70.563 38.234 1.00 38.16 111 ASP A CA 1
ATOM 634 C C . ASP A 1 90 ? -12.705 70.646 38.216 1.00 37.72 111 ASP A C 1
ATOM 635 O O . ASP A 1 90 ? -13.271 71.085 37.215 1.00 38.38 111 ASP A O 1
ATOM 640 N N . LYS A 1 91 ? -13.365 70.217 39.294 1.00 36.88 112 LYS A N 1
ATOM 641 C CA . LYS A 1 91 ? -14.821 70.285 39.394 1.00 36.66 112 LYS A CA 1
ATOM 642 C C . LYS A 1 91 ? -15.324 71.694 39.763 1.00 35.85 112 LYS A C 1
ATOM 643 O O . LYS A 1 91 ? -16.432 72.064 39.393 1.00 35.23 112 LYS A O 1
ATOM 649 N N . ALA A 1 92 ? -14.487 72.487 40.434 1.00 35.69 113 ALA A N 1
ATOM 650 C CA . ALA A 1 92 ? -14.794 73.866 40.780 1.00 35.89 113 ALA A CA 1
ATOM 651 C C . ALA A 1 92 ? -14.687 74.720 39.534 1.00 36.28 113 ALA A C 1
ATOM 652 O O . ALA A 1 92 ? -15.524 75.586 39.339 1.00 36.41 113 ALA A O 1
ATOM 654 N N . LYS A 1 93 ? -13.680 74.460 38.666 1.00 36.50 114 LYS A N 1
ATOM 655 C CA . LYS A 1 93 ? -13.524 75.150 37.386 1.00 36.95 114 LYS A CA 1
ATOM 656 C C . LYS A 1 93 ? -14.743 74.851 36.480 1.00 37.82 114 LYS A C 1
ATOM 657 O O . LYS A 1 93 ? -15.149 75.717 35.721 1.00 38.62 114 LYS A O 1
ATOM 663 N N . ASP A 1 94 ? -15.318 73.634 36.554 1.00 37.58 115 ASP A N 1
ATOM 664 C CA . ASP A 1 94 ? -16.491 73.247 35.771 1.00 37.85 115 ASP A CA 1
ATOM 665 C C . ASP A 1 94 ? -17.713 74.094 36.171 1.00 37.00 115 ASP A C 1
ATOM 666 O O . ASP A 1 94 ? -18.418 74.610 35.302 1.00 37.31 115 ASP A O 1
ATOM 671 N N . GLY A 1 95 ? -17.936 74.223 37.473 1.00 35.85 116 GLY A N 1
ATOM 672 C CA . GLY A 1 95 ? -19.039 74.999 38.026 1.00 35.28 116 GLY A CA 1
ATOM 673 C C . GLY A 1 95 ? -18.899 76.502 37.847 1.00 34.68 116 GLY A C 1
ATOM 674 O O . GLY A 1 95 ? -19.899 77.199 37.694 1.00 35.08 116 GLY A O 1
ATOM 675 N N . ILE A 1 96 ? -17.669 77.019 37.892 1.00 33.50 117 ILE A N 1
ATOM 676 C CA . ILE A 1 96 ? -17.412 78.435 37.684 1.00 32.97 117 ILE A CA 1
ATOM 677 C C . ILE A 1 96 ? -17.583 78.752 36.185 1.00 33.36 117 ILE A C 1
ATOM 678 O O . ILE A 1 96 ? -18.215 79.750 35.832 1.00 34.05 117 ILE A O 1
ATOM 683 N N . ALA A 1 97 ? -17.003 77.920 35.306 1.00 32.76 118 ALA A N 1
ATOM 684 C CA . ALA A 1 97 ? -17.072 78.153 33.878 1.00 33.29 118 ALA A CA 1
ATOM 685 C C . ALA A 1 97 ? -18.498 78.083 33.343 1.00 34.49 118 ALA A C 1
ATOM 686 O O . ALA A 1 97 ? -18.828 78.820 32.420 1.00 34.98 118 ALA A O 1
ATOM 688 N N . LYS A 1 98 ? -19.356 77.232 33.942 1.00 34.52 119 LYS A N 1
ATOM 689 C CA . LYS A 1 98 ? -20.770 77.077 33.579 1.00 34.38 119 LYS A CA 1
ATOM 690 C C . LYS A 1 98 ? -21.521 78.401 33.608 1.00 34.64 119 LYS A C 1
ATOM 691 O O . LYS A 1 98 ? -22.456 78.580 32.842 1.00 35.26 119 LYS A O 1
ATOM 697 N N . GLN A 1 99 ? -21.118 79.323 34.481 1.00 34.64 120 GLN A N 1
ATOM 698 C CA . GLN A 1 99 ? -21.746 80.639 34.647 1.00 35.25 120 GLN A CA 1
ATOM 699 C C . GLN A 1 99 ? -21.181 81.721 33.732 1.00 36.42 120 GLN A C 1
ATOM 700 O O . GLN A 1 99 ? -21.710 82.824 33.710 1.00 36.86 120 GLN A O 1
ATOM 706 N N . LEU A 1 100 ? -20.093 81.442 33.022 1.00 37.30 121 LEU A N 1
ATOM 707 C CA . LEU A 1 100 ? -19.435 82.420 32.166 1.00 38.61 121 LEU A CA 1
ATOM 708 C C . LEU A 1 100 ? -20.231 82.770 30.885 1.00 39.87 121 LEU A C 1
ATOM 709 O O . LEU A 1 100 ? -20.265 83.950 30.548 1.00 40.39 121 LEU A O 1
ATOM 714 N N . PRO A 1 101 ? -20.935 81.837 30.195 1.00 40.35 122 PRO A N 1
ATOM 715 C CA . PRO A 1 101 ? -21.706 82.240 29.001 1.00 41.09 122 PRO A CA 1
ATOM 716 C C . PRO A 1 101 ? -22.889 83.164 29.290 1.00 43.11 122 PRO A C 1
ATOM 717 O O . PRO A 1 101 ? -23.293 83.898 28.398 1.00 44.28 122 PRO A O 1
ATOM 721 N N . GLU A 1 102 ? -23.460 83.140 30.509 1.00 43.51 123 GLU A N 1
ATOM 722 C CA . GLU A 1 102 ? -24.576 84.027 30.850 1.00 44.15 123 GLU A CA 1
ATOM 723 C C . GLU A 1 102 ? -24.054 85.403 31.278 1.00 44.74 123 GLU A C 1
ATOM 724 O O . GLU A 1 102 ? -24.663 86.415 30.941 1.00 44.74 123 GLU A O 1
ATOM 730 N N . ALA A 1 103 ? -22.917 85.440 32.005 1.00 45.16 124 ALA A N 1
ATOM 731 C CA . ALA A 1 103 ? -22.291 86.685 32.463 1.00 46.03 124 ALA A CA 1
ATOM 732 C C . ALA A 1 103 ? -21.597 87.464 31.343 1.00 47.11 124 ALA A C 1
ATOM 733 O O . ALA A 1 103 ? -21.436 88.681 31.457 1.00 46.96 124 ALA A O 1
ATOM 735 N N . LYS A 1 104 ? -21.162 86.765 30.277 1.00 47.81 125 LYS A N 1
ATOM 736 C CA . LYS A 1 104 ? -20.554 87.398 29.103 1.00 49.02 125 LYS A CA 1
ATOM 737 C C . LYS A 1 104 ? -21.647 88.027 28.231 1.00 49.82 125 LYS A C 1
ATOM 738 O O . LYS A 1 104 ? -21.453 89.116 27.700 1.00 49.70 125 LYS A O 1
ATOM 744 N N . LYS A 1 105 ? -22.802 87.346 28.104 1.00 50.59 126 LYS A N 1
ATOM 745 C CA . LYS A 1 105 ? -23.964 87.832 27.354 1.00 52.03 126 LYS A CA 1
ATOM 746 C C . LYS A 1 105 ? -24.564 89.039 28.058 1.00 53.15 126 LYS A C 1
ATOM 747 O O . LYS A 1 105 ? -24.986 89.980 27.397 1.00 53.79 126 LYS A O 1
ATOM 753 N N . ALA A 1 106 ? -24.588 89.026 29.398 1.00 53.50 127 ALA A N 1
ATOM 754 C CA . ALA A 1 106 ? -25.086 90.143 30.179 1.00 53.98 127 ALA A CA 1
ATOM 755 C C . ALA A 1 106 ? -24.205 91.384 29.951 1.00 55.25 127 ALA A C 1
ATOM 756 O O . ALA A 1 106 ? -24.730 92.466 29.718 1.00 54.91 127 ALA A O 1
ATOM 758 N N . GLY A 1 107 ? -22.885 91.199 29.950 1.00 56.38 128 GLY A N 1
ATOM 759 C CA . GLY A 1 107 ? -21.918 92.272 29.738 1.00 57.72 128 GLY A CA 1
ATOM 760 C C . GLY A 1 107 ? -21.841 92.772 28.310 1.00 59.05 128 GLY A C 1
ATOM 761 O O . GLY A 1 107 ? -21.371 93.881 28.066 1.00 59.32 128 GLY A O 1
ATOM 762 N N . GLU A 1 108 ? -22.278 91.961 27.352 1.00 59.86 129 GLU A N 1
ATOM 763 C CA . GLU A 1 108 ? -22.311 92.356 25.945 1.00 61.39 129 GLU A CA 1
ATOM 764 C C . GLU A 1 108 ? -23.597 93.168 25.672 1.00 62.40 129 GLU A C 1
ATOM 765 O O . GLU A 1 108 ? -23.570 94.133 24.907 1.00 62.81 129 GLU A O 1
ATOM 771 N N . ASP A 1 109 ? -24.717 92.784 26.313 1.00 62.71 130 ASP A N 1
ATOM 772 C CA . ASP A 1 109 ? -25.987 93.490 26.216 1.00 63.47 130 ASP A CA 1
ATOM 773 C C . ASP A 1 109 ? -25.852 94.845 26.912 1.00 63.53 130 ASP A C 1
ATOM 774 O O . ASP A 1 109 ? -26.236 95.853 26.338 1.00 63.89 130 ASP A O 1
ATOM 779 N N . ALA A 1 110 ? -25.232 94.881 28.114 1.00 63.27 131 ALA A N 1
ATOM 780 C CA . ALA A 1 110 ? -25.003 96.121 28.864 1.00 63.27 131 ALA A CA 1
ATOM 781 C C . ALA A 1 110 ? -24.067 97.113 28.162 1.00 63.68 131 ALA A C 1
ATOM 782 O O . ALA A 1 110 ? -23.903 98.223 28.647 1.00 63.99 131 ALA A O 1
ATOM 784 N N . GLU A 1 111 ? -23.447 96.729 27.040 1.00 63.31 132 GLU A N 1
ATOM 785 C CA . GLU A 1 111 ? -22.587 97.628 26.270 1.00 63.39 132 GLU A CA 1
ATOM 786 C C . GLU A 1 111 ? -23.448 98.411 25.262 1.00 63.26 132 GLU A C 1
ATOM 787 O O . GLU A 1 111 ? -23.267 99.614 25.072 1.00 63.40 132 GLU A O 1
ATOM 793 N N . LYS A 1 112 ? -24.404 97.722 24.636 1.00 63.00 133 LYS A N 1
ATOM 794 C CA . LYS A 1 112 ? -25.315 98.317 23.674 1.00 62.91 133 LYS A CA 1
ATOM 795 C C . LYS A 1 112 ? -26.433 99.074 24.396 1.00 62.06 133 LYS A C 1
ATOM 796 O O . LYS A 1 112 ? -26.815 100.157 23.964 1.00 62.08 133 LYS A O 1
ATOM 802 N N . LEU A 1 113 ? -26.956 98.500 25.488 1.00 61.34 134 LEU A N 1
ATOM 803 C CA . LEU A 1 113 ? -28.042 99.082 26.287 1.00 61.05 134 LEU A CA 1
ATOM 804 C C . LEU A 1 113 ? -27.646 100.358 26.999 1.00 60.65 134 LEU A C 1
ATOM 805 O O . LEU A 1 113 ? -28.497 101.208 27.219 1.00 60.85 134 LEU A O 1
ATOM 810 N N . HIS A 1 114 ? -26.376 100.490 27.377 1.00 60.13 135 HIS A N 1
ATOM 811 C CA . HIS A 1 114 ? -25.895 101.691 28.044 1.00 60.23 135 HIS A CA 1
ATOM 812 C C . HIS A 1 114 ? -26.000 102.908 27.127 1.00 60.62 135 HIS A C 1
ATOM 813 O O . HIS A 1 114 ? -26.363 103.981 27.586 1.00 60.37 135 HIS A O 1
ATOM 820 N N . THR A 1 115 ? -25.647 102.751 25.852 1.00 61.18 136 THR A N 1
ATOM 821 C CA . THR A 1 115 ? -25.656 103.866 24.907 1.00 62.23 136 THR A CA 1
ATOM 822 C C . THR A 1 115 ? -27.091 104.270 24.515 1.00 62.07 136 THR A C 1
ATOM 823 O O . THR A 1 115 ? -27.331 105.446 24.236 1.00 62.08 136 THR A O 1
ATOM 827 N N . GLU A 1 116 ? -28.043 103.318 24.539 1.00 61.67 137 GLU A N 1
ATOM 828 C CA . GLU A 1 116 ? -29.443 103.630 24.263 1.00 61.76 137 GLU A CA 1
ATOM 829 C C . GLU A 1 116 ? -30.040 104.345 25.472 1.00 61.94 137 GLU A C 1
ATOM 830 O O . GLU A 1 116 ? -30.799 105.287 25.291 1.00 62.30 137 GLU A O 1
ATOM 836 N N . VAL A 1 117 ? -29.684 103.912 26.703 1.00 61.69 138 VAL A N 1
ATOM 837 C CA . VAL A 1 117 ? -30.140 104.501 27.968 1.00 61.78 138 VAL A CA 1
ATOM 838 C C . VAL A 1 117 ? -29.553 105.908 28.156 1.00 62.07 138 VAL A C 1
ATOM 839 O O . VAL A 1 117 ? -30.254 106.818 28.598 1.00 62.31 138 VAL A O 1
ATOM 843 N N . LYS A 1 118 ? -28.272 106.077 27.837 1.00 61.94 139 LYS A N 1
ATOM 844 C CA . LYS A 1 118 ? -27.604 107.358 27.989 1.00 62.63 139 LYS A CA 1
ATOM 845 C C . LYS A 1 118 ? -28.163 108.364 27.001 1.00 63.67 139 LYS A C 1
ATOM 846 O O . LYS A 1 118 ? -28.377 109.515 27.371 1.00 63.94 139 LYS A O 1
ATOM 852 N N . GLU A 1 119 ? -28.414 107.932 25.748 1.00 64.04 140 GLU A N 1
ATOM 853 C CA . GLU A 1 119 ? -28.942 108.801 24.703 1.00 64.92 140 GLU A CA 1
ATOM 854 C C . GLU A 1 119 ? -30.394 109.238 24.942 1.00 65.42 140 GLU A C 1
ATOM 855 O O . GLU A 1 119 ? -30.678 110.434 24.877 1.00 65.78 140 GLU A O 1
ATOM 861 N N . ALA A 1 120 ? -31.308 108.283 25.218 1.00 65.20 141 ALA A N 1
ATOM 862 C CA . ALA A 1 120 ? -32.725 108.579 25.434 1.00 65.42 141 ALA A CA 1
ATOM 863 C C . ALA A 1 120 ? -32.961 109.529 26.589 1.00 65.81 141 ALA A C 1
ATOM 864 O O . ALA A 1 120 ? -33.829 110.388 26.483 1.00 65.98 141 ALA A O 1
ATOM 866 N N . ALA A 1 121 ? -32.201 109.378 27.691 1.00 65.83 142 ALA A N 1
ATOM 867 C CA . ALA A 1 121 ? -32.326 110.230 28.873 1.00 66.14 142 ALA A CA 1
ATOM 868 C C . ALA A 1 121 ? -31.770 111.627 28.629 1.00 66.62 142 ALA A C 1
ATOM 869 O O . ALA A 1 121 ? -32.288 112.580 29.204 1.00 66.82 142 ALA A O 1
ATOM 871 N N . ALA A 1 122 ? -30.726 111.754 27.779 1.00 66.76 143 ALA A N 1
ATOM 872 C CA . ALA A 1 122 ? -30.118 113.047 27.430 1.00 67.57 143 ALA A CA 1
ATOM 873 C C . ALA A 1 122 ? -31.082 113.884 26.585 1.00 68.13 143 ALA A C 1
ATOM 874 O O . ALA A 1 122 ? -31.165 115.101 26.762 1.00 68.37 143 ALA A O 1
ATOM 876 N N . ASN A 1 123 ? -31.801 113.226 25.656 1.00 67.98 144 ASN A N 1
ATOM 877 C CA . ASN A 1 123 ? -32.796 113.882 24.809 1.00 67.93 144 ASN A CA 1
ATOM 878 C C . ASN A 1 123 ? -34.018 114.255 25.637 1.00 67.81 144 ASN A C 1
ATOM 879 O O . ASN A 1 123 ? -34.585 115.324 25.436 1.00 68.30 144 ASN A O 1
ATOM 884 N N . ALA A 1 124 ? -34.421 113.389 26.577 1.00 67.20 145 ALA A N 1
ATOM 885 C CA . ALA A 1 124 ? -35.551 113.681 27.459 1.00 67.09 145 ALA A CA 1
ATOM 886 C C . ALA A 1 124 ? -35.254 114.835 28.428 1.00 66.85 145 ALA A C 1
ATOM 887 O O . ALA A 1 124 ? -36.190 115.419 28.947 1.00 67.11 145 ALA A O 1
ATOM 889 N N . ARG A 1 125 ? -33.971 115.169 28.661 1.00 66.22 146 ARG A N 1
ATOM 890 C CA . ARG A 1 125 ? -33.559 116.233 29.572 1.00 66.26 146 ARG A CA 1
ATOM 891 C C . ARG A 1 125 ? -33.293 117.599 28.875 1.00 66.75 146 ARG A C 1
ATOM 892 O O . ARG A 1 125 ? -33.233 118.621 29.545 1.00 67.00 146 ARG A O 1
ATOM 900 N N . GLY A 1 126 ? -33.192 117.624 27.550 1.00 66.90 147 GLY A N 1
ATOM 901 C CA . GLY A 1 126 ? -33.008 118.876 26.806 1.00 67.78 147 GLY A CA 1
ATOM 902 C C . GLY A 1 126 ? -34.322 119.572 26.449 1.00 68.20 147 GLY A C 1
ATOM 903 O O . GLY A 1 126 ? -34.399 120.805 26.335 1.00 68.09 147 GLY A O 1
ATOM 904 N N . GLN A 1 127 ? -35.369 118.764 26.244 1.00 68.14 148 GLN A N 1
ATOM 905 C CA . GLN A 1 127 ? -36.717 119.239 25.964 1.00 68.30 148 GLN A CA 1
ATOM 906 C C . GLN A 1 127 ? -37.430 119.492 27.304 1.00 67.60 148 GLN A C 1
ATOM 907 O O . GLN A 1 127 ? -38.186 120.457 27.394 1.00 68.19 148 GLN A O 1
ATOM 913 N N . ASP A 1 128 ? -37.174 118.657 28.348 1.00 66.11 149 ASP A N 1
ATOM 914 C CA . ASP A 1 128 ? -37.747 118.833 29.689 1.00 65.56 149 ASP A CA 1
ATOM 915 C C . ASP A 1 128 ? -37.246 120.122 30.338 1.00 65.10 149 ASP A C 1
ATOM 916 O O . ASP A 1 128 ? -37.989 120.740 31.096 1.00 65.11 149 ASP A O 1
ATOM 921 N N . LEU A 1 129 ? -36.002 120.532 30.041 1.00 64.61 150 LEU A N 1
ATOM 922 C CA . LEU A 1 129 ? -35.444 121.782 30.547 1.00 64.81 150 LEU A CA 1
ATOM 923 C C . LEU A 1 129 ? -36.188 122.935 29.872 1.00 65.01 150 LEU A C 1
ATOM 924 O O . LEU A 1 129 ? -36.640 123.852 30.553 1.00 65.11 150 LEU A O 1
ATOM 929 N N . ASP A 1 130 ? -36.378 122.862 28.544 1.00 65.11 151 ASP A N 1
ATOM 930 C CA . ASP A 1 130 ? -37.123 123.885 27.811 1.00 65.73 151 ASP A CA 1
ATOM 931 C C . ASP A 1 130 ? -38.619 123.932 28.239 1.00 66.34 151 ASP A C 1
ATOM 932 O O . ASP A 1 130 ? -39.267 124.964 28.089 1.00 66.88 151 ASP A O 1
ATOM 937 N N . ASP A 1 131 ? -39.134 122.851 28.841 1.00 66.16 152 ASP A N 1
ATOM 938 C CA . ASP A 1 131 ? -40.484 122.791 29.392 1.00 66.59 152 ASP A CA 1
ATOM 939 C C . ASP A 1 131 ? -40.582 123.656 30.679 1.00 66.98 152 ASP A C 1
ATOM 940 O O . ASP A 1 131 ? -41.664 124.140 30.998 1.00 67.41 152 ASP A O 1
ATOM 945 N N . HIS A 1 132 ? -39.465 123.864 31.405 1.00 66.59 153 HIS A N 1
ATOM 946 C CA . HIS A 1 132 ? -39.441 124.705 32.603 1.00 66.86 153 HIS A CA 1
ATOM 947 C C . HIS A 1 132 ? -39.359 126.184 32.231 1.00 67.00 153 HIS A C 1
ATOM 948 O O . HIS A 1 132 ? -40.024 127.019 32.841 1.00 67.24 153 HIS A O 1
ATOM 955 N N . LYS A 1 133 ? -38.545 126.501 31.223 1.00 66.70 154 LYS A N 1
ATOM 956 C CA . LYS A 1 133 ? -38.322 127.863 30.756 1.00 66.81 154 LYS A CA 1
ATOM 957 C C . LYS A 1 133 ? -39.421 128.364 29.799 1.00 67.06 154 LYS A C 1
ATOM 958 O O . LYS A 1 133 ? -40.499 127.773 29.687 1.00 67.10 154 LYS A O 1
ATOM 964 N N . SER A 1 175 ? -39.157 133.535 32.204 1.00 56.15 196 SER A N 1
ATOM 965 C CA . SER A 1 175 ? -39.357 132.872 33.498 1.00 56.95 196 SER A CA 1
ATOM 966 C C . SER A 1 175 ? -39.220 131.330 33.440 1.00 57.19 196 SER A C 1
ATOM 967 O O . SER A 1 175 ? -39.746 130.691 32.529 1.00 57.18 196 SER A O 1
ATOM 970 N N . ALA A 1 176 ? -38.507 130.741 34.417 1.00 57.22 197 ALA A N 1
ATOM 971 C CA . ALA A 1 176 ? -38.283 129.295 34.475 1.00 57.83 197 ALA A CA 1
ATOM 972 C C . ALA A 1 176 ? -38.504 128.711 35.886 1.00 58.31 197 ALA A C 1
ATOM 973 O O . ALA A 1 176 ? -38.347 129.424 36.876 1.00 58.61 197 ALA A O 1
ATOM 975 N N . ILE A 1 177 ? -38.857 127.412 35.976 1.00 58.31 198 ILE A N 1
ATOM 976 C CA . ILE A 1 177 ? -39.080 126.745 37.263 1.00 58.71 198 ILE A CA 1
ATOM 977 C C . ILE A 1 177 ? -37.735 126.432 37.931 1.00 59.98 198 ILE A C 1
ATOM 978 O O . ILE A 1 177 ? -36.834 125.895 37.279 1.00 60.09 198 ILE A O 1
ATOM 983 N N . ASP A 1 178 ? -37.596 126.813 39.221 1.00 60.55 199 ASP A N 1
ATOM 984 C CA . ASP A 1 178 ? -36.377 126.723 40.032 1.00 61.64 199 ASP A CA 1
ATOM 985 C C . ASP A 1 178 ? -35.761 125.312 40.203 1.00 62.07 199 ASP A C 1
ATOM 986 O O . ASP A 1 178 ? -34.543 125.161 40.050 1.00 62.60 199 ASP A O 1
ATOM 991 N N . CYS A 1 179 ? -36.565 124.317 40.582 1.00 61.50 200 CYS A N 1
ATOM 992 C CA . CYS A 1 179 ? -36.083 122.949 40.764 1.00 61.47 200 CYS A CA 1
ATOM 993 C C . CYS A 1 179 ? -34.975 122.820 41.813 1.00 63.00 200 CYS A C 1
ATOM 994 O O . CYS A 1 179 ? -34.025 122.059 41.615 1.00 63.47 200 CYS A O 1
ATOM 997 N N . SER A 1 180 ? -35.088 123.549 42.928 1.00 63.68 201 SER A N 1
ATOM 998 C CA . SER A 1 180 ? -34.095 123.453 43.997 1.00 64.67 201 SER A CA 1
ATOM 999 C C . SER A 1 180 ? -34.520 122.451 45.099 1.00 65.84 201 SER A C 1
ATOM 1000 O O . SER A 1 180 ? -33.657 121.845 45.746 1.00 66.20 201 SER A O 1
ATOM 1003 N N . SER A 1 181 ? -35.846 122.253 45.284 1.00 66.18 202 SER A N 1
ATOM 1004 C CA . SER A 1 181 ? -36.413 121.319 46.268 1.00 66.97 202 SER A CA 1
ATOM 1005 C C . SER A 1 181 ? -36.239 119.838 45.870 1.00 67.04 202 SER A C 1
ATOM 1006 O O . SER A 1 181 ? -36.332 118.963 46.730 1.00 67.01 202 SER A O 1
ATOM 1009 N N . THR A 1 182 ? -36.012 119.557 44.576 1.00 67.05 203 THR A N 1
ATOM 1010 C CA . THR A 1 182 ? -35.787 118.189 44.107 1.00 67.50 203 THR A CA 1
ATOM 1011 C C . THR A 1 182 ? -34.368 117.702 44.467 1.00 67.75 203 THR A C 1
ATOM 1012 O O . THR A 1 182 ? -34.180 116.519 44.760 1.00 68.11 203 THR A O 1
ATOM 1016 N N . GLY A 1 183 ? -33.397 118.611 44.455 1.00 67.34 204 GLY A N 1
ATOM 1017 C CA . GLY A 1 183 ? -32.025 118.310 44.847 1.00 67.38 204 GLY A CA 1
ATOM 1018 C C . GLY A 1 183 ? -31.885 118.133 46.354 1.00 67.08 204 GLY A C 1
ATOM 1019 O O . GLY A 1 183 ? -31.011 117.394 46.824 1.00 67.31 204 GLY A O 1
ATOM 1020 N N . TYR A 1 184 ? -32.749 118.815 47.131 1.00 66.14 205 TYR A N 1
ATOM 1021 C CA . TYR A 1 184 ? -32.756 118.677 48.581 1.00 65.64 205 TYR A CA 1
ATOM 1022 C C . TYR A 1 184 ? -33.364 117.310 48.957 1.00 64.08 205 TYR A C 1
ATOM 1023 O O . TYR A 1 184 ? -32.856 116.617 49.841 1.00 64.11 205 TYR A O 1
ATOM 1032 N N . GLU A 1 185 ? -34.468 116.947 48.296 1.00 62.53 206 GLU A N 1
ATOM 1033 C CA . GLU A 1 185 ? -35.170 115.689 48.526 1.00 61.26 206 GLU A CA 1
ATOM 1034 C C . GLU A 1 185 ? -34.506 114.545 47.751 1.00 59.41 206 GLU A C 1
ATOM 1035 O O . GLU A 1 185 ? -35.193 113.747 47.104 1.00 59.87 206 GLU A O 1
ATOM 1041 N N . GLU A 1 186 ? -33.167 114.465 47.814 1.00 57.07 207 GLU A N 1
ATOM 1042 C CA . GLU A 1 186 ? -32.450 113.421 47.107 1.00 55.26 207 GLU A CA 1
ATOM 1043 C C . GLU A 1 186 ? -32.493 112.113 47.868 1.00 54.53 207 GLU A C 1
ATOM 1044 O O . GLU A 1 186 ? -31.985 112.025 48.983 1.00 54.96 207 GLU A O 1
ATOM 1050 N N . ASN A 1 187 ? -33.130 111.108 47.283 1.00 53.40 208 ASN A N 1
ATOM 1051 C CA . ASN A 1 187 ? -33.194 109.790 47.898 1.00 52.77 208 ASN A CA 1
ATOM 1052 C C . ASN A 1 187 ? -32.217 108.780 47.252 1.00 51.05 208 ASN A C 1
ATOM 1053 O O . ASN A 1 187 ? -32.108 107.658 47.743 1.00 51.43 208 ASN A O 1
ATOM 1058 N N . TYR A 1 188 ? -31.499 109.192 46.180 1.00 49.03 209 TYR A N 1
ATOM 1059 C CA . TYR A 1 188 ? -30.509 108.426 45.418 1.00 47.81 209 TYR A CA 1
ATOM 1060 C C . TYR A 1 188 ? -31.088 107.171 44.741 1.00 47.53 209 TYR A C 1
ATOM 1061 O O . TYR A 1 188 ? -30.346 106.248 44.413 1.00 47.85 209 TYR A O 1
ATOM 1070 N N . ASP A 1 189 ? -32.393 107.161 44.482 1.00 46.98 210 ASP A N 1
ATOM 1071 C CA . ASP A 1 189 ? -33.046 106.050 43.797 1.00 46.98 210 ASP A CA 1
ATOM 1072 C C . ASP A 1 189 ? -33.174 106.452 42.329 1.00 46.84 210 ASP A C 1
ATOM 1073 O O . ASP A 1 189 ? -34.011 107.291 42.003 1.00 46.92 210 ASP A O 1
ATOM 1078 N N . TRP A 1 190 ? -32.323 105.893 41.457 1.00 46.63 211 TRP A N 1
ATOM 1079 C CA . TRP A 1 190 ? -32.363 106.226 40.040 1.00 47.46 211 TRP A CA 1
ATOM 1080 C C . TRP A 1 190 ? -32.700 105.020 39.178 1.00 48.32 211 TRP A C 1
ATOM 1081 O O . TRP A 1 190 ? -32.160 104.853 38.094 1.00 48.49 211 TRP A O 1
ATOM 1092 N N . SER A 1 191 ? -33.620 104.192 39.654 1.00 48.91 212 SER A N 1
ATOM 1093 C CA . SER A 1 191 ? -34.077 103.015 38.931 1.00 49.75 212 SER A CA 1
ATOM 1094 C C . SER A 1 191 ? -35.192 103.375 37.927 1.00 50.46 212 SER A C 1
ATOM 1095 O O . SER A 1 191 ? -35.758 104.460 38.006 1.00 50.59 212 SER A O 1
ATOM 1098 N N . ALA A 1 192 ? -35.531 102.452 37.009 1.00 50.73 213 ALA A N 1
ATOM 1099 C CA . ALA A 1 192 ? -36.622 102.643 36.051 1.00 51.27 213 ALA A CA 1
ATOM 1100 C C . ALA A 1 192 ? -37.993 102.769 36.759 1.00 51.47 213 ALA A C 1
ATOM 1101 O O . ALA A 1 192 ? -38.922 103.355 36.208 1.00 51.63 213 ALA A O 1
ATOM 1103 N N . ASN A 1 193 ? -38.108 102.216 37.976 1.00 51.24 214 ASN A N 1
ATOM 1104 C CA . ASN A 1 193 ? -39.298 102.261 38.815 1.00 51.51 214 ASN A CA 1
ATOM 1105 C C . ASN A 1 193 ? -39.458 103.667 39.445 1.00 51.13 214 ASN A C 1
ATOM 1106 O O . ASN A 1 193 ? -40.578 104.131 39.611 1.00 51.41 214 ASN A O 1
ATOM 1111 N N . ALA A 1 194 ? -38.353 104.351 39.758 1.00 50.36 215 ALA A N 1
ATOM 1112 C CA . ALA A 1 194 ? -38.406 105.713 40.291 1.00 49.83 215 ALA A CA 1
ATOM 1113 C C . ALA A 1 194 ? -38.846 106.664 39.180 1.00 49.28 215 ALA A C 1
ATOM 1114 O O . ALA A 1 194 ? -39.650 107.567 39.420 1.00 49.20 215 ALA A O 1
ATOM 1116 N N . LEU A 1 195 ? -38.318 106.452 37.961 1.00 48.86 216 LEU A N 1
ATOM 1117 C CA . LEU A 1 195 ? -38.667 107.233 36.789 1.00 49.13 216 LEU A CA 1
ATOM 1118 C C . LEU A 1 195 ? -40.147 107.038 36.443 1.00 49.47 216 LEU A C 1
ATOM 1119 O O . LEU A 1 195 ? -40.822 107.993 36.069 1.00 49.54 216 LEU A O 1
ATOM 1124 N N . GLN A 1 196 ? -40.656 105.809 36.618 1.00 49.71 217 GLN A N 1
ATOM 1125 C CA . GLN A 1 196 ? -42.047 105.467 36.381 1.00 50.08 217 GLN A CA 1
ATOM 1126 C C . GLN A 1 196 ? -42.966 106.140 37.394 1.00 50.12 217 GLN A C 1
ATOM 1127 O O . GLN A 1 196 ? -43.920 106.769 36.962 1.00 50.08 217 GLN A O 1
ATOM 1133 N N . VAL A 1 197 ? -42.693 106.057 38.716 1.00 49.97 218 VAL A N 1
ATOM 1134 C CA . VAL A 1 197 ? -43.565 106.713 39.700 1.00 50.55 218 VAL A CA 1
ATOM 1135 C C . VAL A 1 197 ? -43.535 108.261 39.563 1.00 51.46 218 VAL A C 1
ATOM 1136 O O . VAL A 1 197 ? -44.546 108.911 39.848 1.00 51.44 218 VAL A O 1
ATOM 1140 N N . ALA A 1 198 ? -42.422 108.841 39.056 1.00 51.80 219 ALA A N 1
ATOM 1141 C CA . ALA A 1 198 ? -42.378 110.284 38.806 1.00 52.18 219 ALA A CA 1
ATOM 1142 C C . ALA A 1 198 ? -43.269 110.623 37.606 1.00 52.62 219 ALA A C 1
ATOM 1143 O O . ALA A 1 198 ? -43.903 111.679 37.605 1.00 53.05 219 ALA A O 1
ATOM 1145 N N . LEU A 1 199 ? -43.332 109.730 36.592 1.00 52.39 220 LEU A N 1
ATOM 1146 C CA . LEU A 1 199 ? -44.193 109.909 35.422 1.00 52.72 220 LEU A CA 1
ATOM 1147 C C . LEU A 1 199 ? -45.669 109.716 35.813 1.00 53.17 220 LEU A C 1
ATOM 1148 O O . LEU A 1 199 ? -46.525 110.458 35.346 1.00 53.05 220 LEU A O 1
ATOM 1153 N N . ASN A 1 200 ? -45.945 108.751 36.706 1.00 53.36 221 ASN A N 1
ATOM 1154 C CA . ASN A 1 200 ? -47.271 108.452 37.241 1.00 53.95 221 ASN A CA 1
ATOM 1155 C C . ASN A 1 200 ? -47.792 109.613 38.084 1.00 55.06 221 ASN A C 1
ATOM 1156 O O . ASN A 1 200 ? -48.987 109.904 38.043 1.00 55.14 221 ASN A O 1
ATOM 1161 N N . SER A 1 201 ? -46.906 110.276 38.844 1.00 55.96 222 SER A N 1
ATOM 1162 C CA . SER A 1 201 ? -47.311 111.412 39.670 1.00 57.34 222 SER A CA 1
ATOM 1163 C C . SER A 1 201 ? -47.631 112.621 38.796 1.00 58.26 222 SER A C 1
ATOM 1164 O O . SER A 1 201 ? -48.570 113.348 39.107 1.00 58.53 222 SER A O 1
ATOM 1167 N N . TRP A 1 202 ? -46.890 112.815 37.689 1.00 58.54 223 TRP A N 1
ATOM 1168 C CA . TRP A 1 202 ? -47.154 113.904 36.748 1.00 59.38 223 TRP A CA 1
ATOM 1169 C C . TRP A 1 202 ? -48.468 113.628 36.002 1.00 61.26 223 TRP A C 1
ATOM 1170 O O . TRP A 1 202 ? -49.253 114.543 35.793 1.00 61.75 223 TRP A O 1
ATOM 1181 N N . GLU A 1 203 ? -48.714 112.368 35.630 1.00 61.91 224 GLU A N 1
ATOM 1182 C CA . GLU A 1 203 ? -49.927 111.975 34.921 1.00 62.63 224 GLU A CA 1
ATOM 1183 C C . GLU A 1 203 ? -51.214 112.200 35.739 1.00 63.32 224 GLU A C 1
ATOM 1184 O O . GLU A 1 203 ? -52.294 112.327 35.159 1.00 63.37 224 GLU A O 1
ATOM 1190 N N . ASN A 1 204 ? -51.095 112.290 37.065 1.00 63.77 225 ASN A N 1
ATOM 1191 C CA . ASN A 1 204 ? -52.249 112.552 37.915 1.00 64.97 225 ASN A CA 1
ATOM 1192 C C . ASN A 1 204 ? -52.505 114.053 38.017 1.00 66.39 225 ASN A C 1
ATOM 1193 O O . ASN A 1 204 ? -53.658 114.470 38.011 1.00 67.00 225 ASN A O 1
ATOM 1198 N N . VAL A 1 205 ? -51.444 114.870 38.096 1.00 66.78 226 VAL A N 1
ATOM 1199 C CA . VAL A 1 205 ? -51.587 116.329 38.187 1.00 67.36 226 VAL A CA 1
ATOM 1200 C C . VAL A 1 205 ? -51.408 117.050 36.834 1.00 68.42 226 VAL A C 1
ATOM 1201 O O . VAL A 1 205 ? -51.272 118.269 36.798 1.00 68.82 226 VAL A O 1
ATOM 1205 N N . LYS A 1 206 ? -51.430 116.301 35.738 1.00 68.68 227 LYS A N 1
ATOM 1206 C CA . LYS A 1 206 ? -51.219 116.766 34.381 1.00 69.42 227 LYS A CA 1
ATOM 1207 C C . LYS A 1 206 ? -52.341 117.673 33.906 1.00 70.09 227 LYS A C 1
ATOM 1208 O O . LYS A 1 206 ? -53.421 117.175 33.596 1.00 70.42 227 LYS A O 1
ATOM 1214 N N . PRO A 1 207 ? -52.119 118.997 33.816 1.00 70.21 228 PRO A N 1
ATOM 1215 C CA . PRO A 1 207 ? -53.169 119.872 33.270 1.00 70.68 228 PRO A CA 1
ATOM 1216 C C . PRO A 1 207 ? -53.311 119.577 31.771 1.00 71.77 228 PRO A C 1
ATOM 1217 O O . PRO A 1 207 ? -52.298 119.521 31.077 1.00 72.23 228 PRO A O 1
ATOM 1221 N N . LYS A 1 208 ? -54.539 119.331 31.274 1.00 71.95 229 LYS A N 1
ATOM 1222 C CA . LYS A 1 208 ? -54.750 118.987 29.861 1.00 72.65 229 LYS A CA 1
ATOM 1223 C C . LYS A 1 208 ? -54.569 120.179 28.912 1.00 72.84 229 LYS A C 1
ATOM 1224 O O . LYS A 1 208 ? -54.855 120.076 27.714 1.00 72.91 229 LYS A O 1
ATOM 1230 N N . CYS A 1 230 ? -53.922 127.539 30.095 1.00 58.12 251 CYS A N 1
ATOM 1231 C CA . CYS A 1 230 ? -52.689 127.526 29.318 1.00 58.75 251 CYS A CA 1
ATOM 1232 C C . CYS A 1 230 ? -51.754 126.385 29.766 1.00 59.10 251 CYS A C 1
ATOM 1233 O O . CYS A 1 230 ? -51.492 126.249 30.960 1.00 58.94 251 CYS A O 1
ATOM 1236 N N . THR A 1 231 ? -51.270 125.555 28.823 1.00 59.47 252 THR A N 1
ATOM 1237 C CA . THR A 1 231 ? -50.376 124.434 29.153 1.00 60.43 252 THR A CA 1
ATOM 1238 C C . THR A 1 231 ? -49.287 124.206 28.040 1.00 61.74 252 THR A C 1
ATOM 1239 O O . THR A 1 231 ? -49.105 125.082 27.199 1.00 62.16 252 THR A O 1
ATOM 1243 N N . MET A 1 232 ? -48.523 123.086 28.066 1.00 62.31 253 MET A N 1
ATOM 1244 C CA . MET A 1 232 ? -47.493 122.811 27.068 1.00 63.36 253 MET A CA 1
ATOM 1245 C C . MET A 1 232 ? -47.598 121.396 26.507 1.00 64.42 253 MET A C 1
ATOM 1246 O O . MET A 1 232 ? -48.143 120.501 27.152 1.00 64.44 253 MET A O 1
ATOM 1251 N N . THR A 1 233 ? -47.046 121.193 25.309 1.00 64.92 254 THR A N 1
ATOM 1252 C CA . THR A 1 233 ? -47.070 119.905 24.630 1.00 65.89 254 THR A CA 1
ATOM 1253 C C . THR A 1 233 ? -46.165 118.872 25.317 1.00 66.50 254 THR A C 1
ATOM 1254 O O . THR A 1 233 ? -45.307 119.230 26.121 1.00 66.76 254 THR A O 1
ATOM 1258 N N . GLU A 1 234 ? -46.387 117.583 25.031 1.00 67.09 255 GLU A N 1
ATOM 1259 C CA . GLU A 1 234 ? -45.616 116.510 25.659 1.00 67.93 255 GLU A CA 1
ATOM 1260 C C . GLU A 1 234 ? -44.851 115.625 24.664 1.00 68.65 255 GLU A C 1
ATOM 1261 O O . GLU A 1 234 ? -45.130 114.429 24.545 1.00 68.76 255 GLU A O 1
ATOM 1267 N N . GLU A 1 235 ? -43.883 116.210 23.952 1.00 68.50 256 GLU A N 1
ATOM 1268 C CA . GLU A 1 235 ? -43.041 115.437 23.036 1.00 68.79 256 GLU A CA 1
ATOM 1269 C C . GLU A 1 235 ? -41.854 114.800 23.789 1.00 68.07 256 GLU A C 1
ATOM 1270 O O . GLU A 1 235 ? -41.360 113.754 23.375 1.00 68.15 256 GLU A O 1
ATOM 1276 N N . TRP A 1 236 ? -41.408 115.429 24.896 1.00 67.19 257 TRP A N 1
ATOM 1277 C CA . TRP A 1 236 ? -40.339 114.924 25.761 1.00 66.67 257 TRP A CA 1
ATOM 1278 C C . TRP A 1 236 ? -40.719 113.551 26.340 1.00 66.33 257 TRP A C 1
ATOM 1279 O O . TRP A 1 236 ? -39.839 112.738 26.607 1.00 66.60 257 TRP A O 1
ATOM 1290 N N . GLN A 1 237 ? -42.030 113.317 26.560 1.00 65.73 258 GLN A N 1
ATOM 1291 C CA . GLN A 1 237 ? -42.602 112.109 27.138 1.00 65.86 258 GLN A CA 1
ATOM 1292 C C . GLN A 1 237 ? -42.311 110.865 26.314 1.00 66.12 258 GLN A C 1
ATOM 1293 O O . GLN A 1 237 ? -42.229 109.776 26.878 1.00 66.24 258 GLN A O 1
ATOM 1299 N N . THR A 1 238 ? -42.146 111.016 24.990 1.00 66.02 259 THR A N 1
ATOM 1300 C CA . THR A 1 238 ? -41.861 109.880 24.126 1.00 66.39 259 THR A CA 1
ATOM 1301 C C . THR A 1 238 ? -40.428 109.358 24.358 1.00 66.40 259 THR A C 1
ATOM 1302 O O . THR A 1 238 ? -40.200 108.143 24.320 1.00 66.57 259 THR A O 1
ATOM 1306 N N . HIS A 1 239 ? -39.475 110.273 24.638 1.00 65.76 260 HIS A N 1
ATOM 1307 C CA . HIS A 1 239 ? -38.087 109.907 24.929 1.00 65.54 260 HIS A CA 1
ATOM 1308 C C . HIS A 1 239 ? -37.971 109.341 26.343 1.00 65.20 260 HIS A C 1
ATOM 1309 O O . HIS A 1 239 ? -37.186 108.422 26.576 1.00 65.71 260 HIS A O 1
ATOM 1316 N N . TYR A 1 240 ? -38.743 109.903 27.288 1.00 64.28 261 TYR A N 1
ATOM 1317 C CA . TYR A 1 240 ? -38.768 109.493 28.685 1.00 63.75 261 TYR A CA 1
ATOM 1318 C C . TYR A 1 240 ? -39.352 108.085 28.799 1.00 63.81 261 TYR A C 1
ATOM 1319 O O . TYR A 1 240 ? -38.818 107.271 29.551 1.00 64.19 261 TYR A O 1
ATOM 1328 N N . LYS A 1 241 ? -40.412 107.778 28.022 1.00 63.22 262 LYS A N 1
ATOM 1329 C CA . LYS A 1 241 ? -41.016 106.439 28.011 1.00 63.04 262 LYS A CA 1
ATOM 1330 C C . LYS A 1 241 ? -40.013 105.377 27.508 1.00 62.69 262 LYS A C 1
ATOM 1331 O O . LYS A 1 241 ? -40.038 104.235 27.968 1.00 62.94 262 LYS A O 1
ATOM 1337 N N . GLU A 1 242 ? -39.125 105.771 26.584 1.00 61.86 263 GLU A N 1
ATOM 1338 C CA . GLU A 1 242 ? -38.082 104.916 26.040 1.00 61.65 263 GLU A CA 1
ATOM 1339 C C . GLU A 1 242 ? -36.969 104.706 27.083 1.00 61.25 263 GLU A C 1
ATOM 1340 O O . GLU A 1 242 ? -36.437 103.601 27.200 1.00 61.27 263 GLU A O 1
ATOM 1346 N N . THR A 1 243 ? -36.651 105.754 27.865 1.00 60.65 264 THR A N 1
ATOM 1347 C CA . THR A 1 243 ? -35.647 105.706 28.929 1.00 60.59 264 THR A CA 1
ATOM 1348 C C . THR A 1 243 ? -36.046 104.674 29.964 1.00 60.82 264 THR A C 1
ATOM 1349 O O . THR A 1 243 ? -35.210 103.872 30.360 1.00 61.20 264 THR A O 1
ATOM 1353 N N . VAL A 1 244 ? -37.332 104.663 30.373 1.00 60.47 265 VAL A N 1
ATOM 1354 C CA . VAL A 1 244 ? -37.856 103.720 31.365 1.00 60.38 265 VAL A CA 1
ATOM 1355 C C . VAL A 1 244 ? -37.788 102.280 30.850 1.00 59.91 265 VAL A C 1
ATOM 1356 O O . VAL A 1 244 ? -37.320 101.391 31.566 1.00 60.18 265 VAL A O 1
ATOM 1360 N N . LYS A 1 245 ? -38.211 102.071 29.595 1.00 58.89 266 LYS A N 1
ATOM 1361 C CA . LYS A 1 245 ? -38.225 100.776 28.914 1.00 58.51 266 LYS A CA 1
ATOM 1362 C C . LYS A 1 245 ? -36.811 100.194 28.778 1.00 57.55 266 LYS A C 1
ATOM 1363 O O . LYS A 1 245 ? -36.607 99.005 29.032 1.00 57.45 266 LYS A O 1
ATOM 1369 N N . LYS A 1 246 ? -35.842 101.030 28.373 1.00 56.44 267 LYS A N 1
ATOM 1370 C CA . LYS A 1 246 ? -34.466 100.585 28.173 1.00 55.84 267 LYS A CA 1
ATOM 1371 C C . LYS A 1 246 ? -33.706 100.430 29.480 1.00 54.66 267 LYS A C 1
ATOM 1372 O O . LYS A 1 246 ? -32.867 99.542 29.586 1.00 54.88 267 LYS A O 1
ATOM 1378 N N . LEU A 1 247 ? -34.014 101.254 30.487 1.00 53.33 268 LEU A N 1
ATOM 1379 C CA . LEU A 1 247 ? -33.388 101.127 31.802 1.00 52.55 268 LEU A CA 1
ATOM 1380 C C . LEU A 1 247 ? -33.798 99.805 32.474 1.00 52.13 268 LEU A C 1
ATOM 1381 O O . LEU A 1 247 ? -33.006 99.223 33.200 1.00 52.31 268 LEU A O 1
ATOM 1386 N N . LYS A 1 248 ? -35.018 99.322 32.216 1.00 51.36 269 LYS A N 1
ATOM 1387 C CA . LYS A 1 248 ? -35.481 98.041 32.740 1.00 50.96 269 LYS A CA 1
ATOM 1388 C C . LYS A 1 248 ? -34.684 96.899 32.076 1.00 50.45 269 LYS A C 1
ATOM 1389 O O . LYS A 1 248 ? -34.355 95.914 32.734 1.00 50.74 269 LYS A O 1
ATOM 1395 N N . GLU A 1 249 ? -34.395 97.030 30.773 1.00 49.42 270 GLU A N 1
ATOM 1396 C CA . GLU A 1 249 ? -33.618 96.056 30.026 1.00 48.82 270 GLU A CA 1
ATOM 1397 C C . GLU A 1 249 ? -32.181 96.035 30.554 1.00 47.73 270 GLU A C 1
ATOM 1398 O O . GLU A 1 249 ? -31.610 94.961 30.713 1.00 47.92 270 GLU A O 1
ATOM 1404 N N . LEU A 1 250 ? -31.609 97.218 30.847 1.00 46.45 271 LEU A N 1
ATOM 1405 C CA . LEU A 1 250 ? -30.253 97.389 31.381 1.00 45.39 271 LEU A CA 1
ATOM 1406 C C . LEU A 1 250 ? -30.134 96.834 32.798 1.00 44.28 271 LEU A C 1
ATOM 1407 O O . LEU A 1 250 ? -29.121 96.247 33.153 1.00 43.96 271 LEU A O 1
ATOM 1412 N N . GLU A 1 251 ? -31.170 97.020 33.606 1.00 43.94 272 GLU A N 1
ATOM 1413 C CA . GLU A 1 251 ? -31.207 96.479 34.967 1.00 44.14 272 GLU A CA 1
ATOM 1414 C C . GLU A 1 251 ? -31.403 94.936 34.964 1.00 43.39 272 GLU A C 1
ATOM 1415 O O . GLU A 1 251 ? -30.926 94.257 35.875 1.00 43.51 272 GLU A O 1
ATOM 1421 N N . GLY A 1 252 ? -32.074 94.420 33.932 1.00 42.28 273 GLY A N 1
ATOM 1422 C CA . GLY A 1 252 ? -32.295 92.995 33.732 1.00 42.27 273 GLY A CA 1
ATOM 1423 C C . GLY A 1 252 ? -31.026 92.274 33.311 1.00 42.05 273 GLY A C 1
ATOM 1424 O O . GLY A 1 252 ? -30.829 91.101 33.645 1.00 42.08 273 GLY A O 1
ATOM 1425 N N . ALA A 1 253 ? -30.150 92.976 32.570 1.00 41.56 274 ALA A N 1
ATOM 1426 C CA . ALA A 1 253 ? -28.843 92.463 32.165 1.00 41.55 274 ALA A CA 1
ATOM 1427 C C . ALA A 1 253 ? -27.920 92.419 33.409 1.00 42.42 274 ALA A C 1
ATOM 1428 O O . ALA A 1 253 ? -27.161 91.472 33.574 1.00 42.39 274 ALA A O 1
ATOM 1430 N N . HIS A 1 254 ? -28.030 93.418 34.308 1.00 42.88 275 HIS A N 1
ATOM 1431 C CA . HIS A 1 254 ? -27.292 93.463 35.566 1.00 43.19 275 HIS A CA 1
ATOM 1432 C C . HIS A 1 254 ? -27.680 92.266 36.431 1.00 43.01 275 HIS A C 1
ATOM 1433 O O . HIS A 1 254 ? -26.811 91.637 37.027 1.00 43.05 275 HIS A O 1
ATOM 1440 N N . GLU A 1 255 ? -28.977 91.958 36.500 1.00 42.84 276 GLU A N 1
ATOM 1441 C CA . GLU A 1 255 ? -29.463 90.845 37.295 1.00 43.35 276 GLU A CA 1
ATOM 1442 C C . GLU A 1 255 ? -29.070 89.493 36.684 1.00 44.18 276 GLU A C 1
ATOM 1443 O O . GLU A 1 255 ? -28.687 88.589 37.419 1.00 44.54 276 GLU A O 1
ATOM 1449 N N . LYS A 1 256 ? -29.122 89.361 35.351 1.00 44.24 277 LYS A N 1
ATOM 1450 C CA . LYS A 1 256 ? -28.747 88.119 34.665 1.00 44.59 277 LYS A CA 1
ATOM 1451 C C . LYS A 1 256 ? -27.278 87.738 34.939 1.00 44.86 277 LYS A C 1
ATOM 1452 O O . LYS A 1 256 ? -26.960 86.549 35.015 1.00 45.68 277 LYS A O 1
ATOM 1458 N N . GLY A 1 257 ? -26.417 88.751 35.106 1.00 44.00 278 GLY A N 1
ATOM 1459 C CA . GLY A 1 257 ? -24.996 88.620 35.419 1.00 43.24 278 GLY A CA 1
ATOM 1460 C C . GLY A 1 257 ? -24.709 88.540 36.907 1.00 42.62 278 GLY A C 1
ATOM 1461 O O . GLY A 1 257 ? -23.650 88.056 37.305 1.00 42.74 278 GLY A O 1
ATOM 1462 N N . ARG A 1 258 ? -25.632 89.046 37.739 1.00 42.08 279 ARG A N 1
ATOM 1463 C CA . ARG A 1 258 ? -25.572 88.959 39.191 1.00 42.30 279 ARG A CA 1
ATOM 1464 C C . ARG A 1 258 ? -25.908 87.516 39.606 1.00 42.66 279 ARG A C 1
ATOM 1465 O O . ARG A 1 258 ? -25.185 86.917 40.401 1.00 43.17 279 ARG A O 1
ATOM 1473 N N . ARG A 1 259 ? -26.973 86.942 39.038 1.00 42.09 280 ARG A N 1
ATOM 1474 C CA . ARG A 1 259 ? -27.358 85.562 39.315 1.00 42.23 280 ARG A CA 1
ATOM 1475 C C . ARG A 1 259 ? -26.311 84.535 38.814 1.00 41.85 280 ARG A C 1
ATOM 1476 O O . ARG A 1 259 ? -26.285 83.401 39.293 1.00 42.18 280 ARG A O 1
ATOM 1484 N N . ALA A 1 260 ? -25.456 84.934 37.864 1.00 40.99 281 ALA A N 1
ATOM 1485 C CA . ALA A 1 260 ? -24.394 84.094 37.343 1.00 40.89 281 ALA A CA 1
ATOM 1486 C C . ALA A 1 260 ? -23.179 84.191 38.270 1.00 41.25 281 ALA A C 1
ATOM 1487 O O . ALA A 1 260 ? -22.547 83.179 38.555 1.00 41.43 281 ALA A O 1
ATOM 1489 N N . HIS A 1 261 ? -22.853 85.406 38.745 1.00 41.14 282 HIS A N 1
ATOM 1490 C CA . HIS A 1 261 ? -21.733 85.633 39.652 1.00 41.29 282 HIS A CA 1
ATOM 1491 C C . HIS A 1 261 ? -21.952 84.903 40.970 1.00 41.13 282 HIS A C 1
ATOM 1492 O O . HIS A 1 261 ? -21.032 84.287 41.499 1.00 41.25 282 HIS A O 1
ATOM 1499 N N . ASP A 1 262 ? -23.165 84.990 41.505 1.00 41.07 283 ASP A N 1
ATOM 1500 C CA . ASP A 1 262 ? -23.494 84.363 42.780 1.00 41.61 283 ASP A CA 1
ATOM 1501 C C . ASP A 1 262 ? -23.485 82.845 42.690 1.00 40.38 283 ASP A C 1
ATOM 1502 O O . ASP A 1 262 ? -23.079 82.184 43.637 1.00 40.06 283 ASP A O 1
ATOM 1507 N N . ALA A 1 263 ? -23.883 82.296 41.538 1.00 39.52 284 ALA A N 1
ATOM 1508 C CA . ALA A 1 263 ? -23.871 80.861 41.306 1.00 39.51 284 ALA A CA 1
ATOM 1509 C C . ALA A 1 263 ? -22.446 80.291 41.189 1.00 39.20 284 ALA A C 1
ATOM 1510 O O . ALA A 1 263 ? -22.232 79.117 41.469 1.00 39.54 284 ALA A O 1
ATOM 1512 N N . MET A 1 264 ? -21.489 81.122 40.777 1.00 38.40 285 MET A N 1
ATOM 1513 C CA . MET A 1 264 ? -20.066 80.827 40.638 1.00 37.96 285 MET A CA 1
ATOM 1514 C C . MET A 1 264 ? -19.388 80.791 42.029 1.00 38.50 285 MET A C 1
ATOM 1515 O O . MET A 1 264 ? -18.369 80.114 42.172 1.00 38.93 285 MET A O 1
ATOM 1520 N N . LEU A 1 265 ? -19.907 81.579 43.027 1.00 38.21 286 LEU A N 1
ATOM 1521 C CA . LEU A 1 265 ? -19.344 81.716 44.384 1.00 38.10 286 LEU A CA 1
ATOM 1522 C C . LEU A 1 265 ? -19.187 80.415 45.132 1.00 38.16 286 LEU A C 1
ATOM 1523 O O . LEU A 1 265 ? -18.139 80.205 45.712 1.00 38.83 286 LEU A O 1
ATOM 1528 N N . GLY A 1 266 ? -20.189 79.539 45.109 1.00 37.51 287 GLY A N 1
ATOM 1529 C CA . GLY A 1 266 ? -20.119 78.258 45.807 1.00 37.32 287 GLY A CA 1
ATOM 1530 C C . GLY A 1 266 ? -18.904 77.430 45.445 1.00 37.44 287 GLY A C 1
ATOM 1531 O O . GLY A 1 266 ? -18.165 76.988 46.324 1.00 37.90 287 GLY A O 1
ATOM 1532 N N . TYR A 1 267 ? -18.640 77.319 44.144 1.00 37.26 288 TYR A N 1
ATOM 1533 C CA . TYR A 1 267 ? -17.522 76.581 43.546 1.00 37.62 288 TYR A CA 1
ATOM 1534 C C . TYR A 1 267 ? -16.156 77.203 43.845 1.00 38.02 288 TYR A C 1
ATOM 1535 O O . TYR A 1 267 ? -15.199 76.487 44.150 1.00 38.34 288 TYR A O 1
ATOM 1544 N N . ALA A 1 268 ? -16.070 78.538 43.731 1.00 37.74 289 ALA A N 1
ATOM 1545 C CA . ALA A 1 268 ? -14.861 79.300 43.989 1.00 37.82 289 ALA A CA 1
ATOM 1546 C C . ALA A 1 268 ? -14.518 79.315 45.471 1.00 38.10 289 ALA A C 1
ATOM 1547 O O . ALA A 1 268 ? -13.345 79.432 45.800 1.00 38.68 289 ALA A O 1
ATOM 1549 N N . ASN A 1 269 ? -15.526 79.211 46.363 1.00 37.72 290 ASN A N 1
ATOM 1550 C CA . ASN A 1 269 ? -15.331 79.154 47.806 1.00 38.24 290 ASN A CA 1
ATOM 1551 C C . ASN A 1 269 ? -14.800 77.795 48.187 1.00 38.75 290 ASN A C 1
ATOM 1552 O O . ASN A 1 269 ? -13.916 77.720 49.034 1.00 39.16 290 ASN A O 1
ATOM 1557 N N . THR A 1 270 ? -15.308 76.712 47.560 1.00 38.96 291 THR A N 1
ATOM 1558 C CA . THR A 1 270 ? -14.832 75.343 47.794 1.00 39.62 291 THR A CA 1
ATOM 1559 C C . THR A 1 270 ? -13.336 75.265 47.478 1.00 40.51 291 THR A C 1
ATOM 1560 O O . THR A 1 270 ? -12.567 74.796 48.312 1.00 41.15 291 THR A O 1
ATOM 1564 N N . ALA A 1 271 ? -12.924 75.801 46.308 1.00 40.31 292 ALA A N 1
ATOM 1565 C CA . ALA A 1 271 ? -11.531 75.833 45.852 1.00 40.64 292 ALA A CA 1
ATOM 1566 C C . ALA A 1 271 ? -10.631 76.712 46.726 1.00 40.93 292 ALA A C 1
ATOM 1567 O O . ALA A 1 271 ? -9.467 76.369 46.907 1.00 41.79 292 ALA A O 1
ATOM 1569 N N . TYR A 1 272 ? -11.157 77.834 47.273 1.00 40.11 293 TYR A N 1
ATOM 1570 C CA . TYR A 1 272 ? -10.407 78.733 48.157 1.00 39.57 293 TYR A CA 1
ATOM 1571 C C . TYR A 1 272 ? -10.140 78.049 49.484 1.00 39.95 293 TYR A C 1
ATOM 1572 O O . TYR A 1 272 ? -9.029 78.122 50.010 1.00 39.73 293 TYR A O 1
ATOM 1581 N N . ALA A 1 273 ? -11.159 77.388 50.030 1.00 40.82 294 ALA A N 1
ATOM 1582 C CA . ALA A 1 273 ? -11.045 76.653 51.288 1.00 42.08 294 ALA A CA 1
ATOM 1583 C C . ALA A 1 273 ? -10.030 75.518 51.169 1.00 43.17 294 ALA A C 1
ATOM 1584 O O . ALA A 1 273 ? -9.294 75.291 52.126 1.00 43.81 294 ALA A O 1
ATOM 1586 N N . VAL A 1 274 ? -9.952 74.829 50.004 1.00 43.22 295 VAL A N 1
ATOM 1587 C CA . VAL A 1 274 ? -8.951 73.771 49.831 1.00 44.05 295 VAL A CA 1
ATOM 1588 C C . VAL A 1 274 ? -7.520 74.355 49.829 1.00 45.21 295 VAL A C 1
ATOM 1589 O O . VAL A 1 274 ? -6.676 73.884 50.580 1.00 45.39 295 VAL A O 1
ATOM 1593 N N . ASN A 1 275 ? -7.264 75.422 49.056 1.00 45.70 296 ASN A N 1
ATOM 1594 C CA . ASN A 1 275 ? -5.948 76.068 49.023 1.00 46.56 296 ASN A CA 1
ATOM 1595 C C . ASN A 1 275 ? -5.436 76.462 50.427 1.00 47.55 296 ASN A C 1
ATOM 1596 O O . ASN A 1 275 ? -4.252 76.296 50.711 1.00 47.77 296 ASN A O 1
ATOM 1601 N N . THR A 1 276 ? -6.323 76.984 51.297 1.00 48.05 297 THR A N 1
ATOM 1602 C CA . THR A 1 276 ? -5.946 77.381 52.656 1.00 48.83 297 THR A CA 1
ATOM 1603 C C . THR A 1 276 ? -5.617 76.167 53.514 1.00 49.48 297 THR A C 1
ATOM 1604 O O . THR A 1 276 ? -4.597 76.171 54.186 1.00 49.77 297 THR A O 1
ATOM 1608 N N . LYS A 1 277 ? -6.436 75.107 53.451 1.00 49.72 298 LYS A N 1
ATOM 1609 C CA . LYS A 1 277 ? -6.201 73.881 54.219 1.00 50.31 298 LYS A CA 1
ATOM 1610 C C . LYS A 1 277 ? -4.963 73.130 53.753 1.00 51.31 298 LYS A C 1
ATOM 1611 O O . LYS A 1 277 ? -4.292 72.488 54.554 1.00 51.37 298 LYS A O 1
ATOM 1617 N N . VAL A 1 278 ? -4.665 73.195 52.461 1.00 52.11 299 VAL A N 1
ATOM 1618 C CA . VAL A 1 278 ? -3.499 72.532 51.897 1.00 53.04 299 VAL A CA 1
ATOM 1619 C C . VAL A 1 278 ? -2.225 73.298 52.305 1.00 53.81 299 VAL A C 1
ATOM 1620 O O . VAL A 1 278 ? -1.222 72.670 52.644 1.00 53.60 299 VAL A O 1
ATOM 1624 N N . GLU A 1 279 ? -2.283 74.646 52.350 1.00 54.52 300 GLU A N 1
ATOM 1625 C CA . GLU A 1 279 ? -1.121 75.429 52.774 1.00 55.57 300 GLU A CA 1
ATOM 1626 C C . GLU A 1 279 ? -0.937 75.407 54.299 1.00 56.20 300 GLU A C 1
ATOM 1627 O O . GLU A 1 279 ? 0.192 75.523 54.774 1.00 56.55 300 GLU A O 1
ATOM 1633 N N . GLN A 1 280 ? -2.017 75.189 55.067 1.00 56.02 301 GLN A N 1
ATOM 1634 C CA . GLN A 1 280 ? -1.904 75.029 56.522 1.00 56.19 301 GLN A CA 1
ATOM 1635 C C . GLN A 1 280 ? -1.474 73.583 56.916 1.00 57.25 301 GLN A C 1
ATOM 1636 O O . GLN A 1 280 ? -1.438 73.269 58.106 1.00 57.31 301 GLN A O 1
ATOM 1642 N N . GLU A 1 281 ? -1.172 72.716 55.917 1.00 58.16 302 GLU A N 1
ATOM 1643 C CA . GLU A 1 281 ? -0.740 71.322 56.013 1.00 59.54 302 GLU A CA 1
ATOM 1644 C C . GLU A 1 281 ? -1.700 70.426 56.802 1.00 60.78 302 GLU A C 1
ATOM 1645 O O . GLU A 1 281 ? -1.268 69.502 57.489 1.00 60.67 302 GLU A O 1
ATOM 1651 N N . LYS A 1 282 ? -3.007 70.684 56.668 1.00 61.74 303 LYS A N 1
ATOM 1652 C CA . LYS A 1 282 ? -4.054 69.885 57.302 1.00 63.02 303 LYS A CA 1
ATOM 1653 C C . LYS A 1 282 ? -4.172 68.532 56.577 1.00 64.39 303 LYS A C 1
ATOM 1654 O O . LYS A 1 282 ? -3.987 68.471 55.355 1.00 64.62 303 LYS A O 1
ATOM 1660 N N . PRO A 1 283 ? -4.493 67.433 57.290 1.00 65.10 304 PRO A N 1
ATOM 1661 C CA . PRO A 1 283 ? -4.617 66.127 56.607 1.00 65.67 304 PRO A CA 1
ATOM 1662 C C . PRO A 1 283 ? -5.738 66.065 55.559 1.00 66.53 304 PRO A C 1
ATOM 1663 O O . PRO A 1 283 ? -6.592 66.946 55.511 1.00 66.54 304 PRO A O 1
ATOM 1667 N N . LEU A 1 284 ? -5.725 65.029 54.706 1.00 67.03 305 LEU A N 1
ATOM 1668 C CA . LEU A 1 284 ? -6.703 64.873 53.631 1.00 67.93 305 LEU A CA 1
ATOM 1669 C C . LEU A 1 284 ? -8.176 64.941 54.084 1.00 68.69 305 LEU A C 1
ATOM 1670 O O . LEU A 1 284 ? -8.977 65.585 53.413 1.00 68.97 305 LEU A O 1
ATOM 1675 N N . ALA A 1 285 ? -8.533 64.313 55.209 1.00 68.89 306 ALA A N 1
ATOM 1676 C CA . ALA A 1 285 ? -9.912 64.351 55.704 1.00 69.55 306 ALA A CA 1
ATOM 1677 C C . ALA A 1 285 ? -10.369 65.781 55.990 1.00 69.96 306 ALA A C 1
ATOM 1678 O O . ALA A 1 285 ? -11.523 66.111 55.736 1.00 70.20 306 ALA A O 1
ATOM 1680 N N . GLU A 1 286 ? -9.452 66.625 56.503 1.00 69.88 307 GLU A N 1
ATOM 1681 C CA . GLU A 1 286 ? -9.704 68.022 56.849 1.00 70.15 307 GLU A CA 1
ATOM 1682 C C . GLU A 1 286 ? -9.931 68.893 55.625 1.00 69.68 307 GLU A C 1
ATOM 1683 O O . GLU A 1 286 ? -10.788 69.772 55.663 1.00 69.92 307 GLU A O 1
ATOM 1689 N N . VAL A 1 287 ? -9.154 68.678 54.549 1.00 68.89 308 VAL A N 1
ATOM 1690 C CA . VAL A 1 287 ? -9.307 69.476 53.334 1.00 68.53 308 VAL A CA 1
ATOM 1691 C C . VAL A 1 287 ? -10.626 69.125 52.615 1.00 68.23 308 VAL A C 1
ATOM 1692 O O . VAL A 1 287 ? -11.284 70.022 52.098 1.00 68.23 308 VAL A O 1
ATOM 1696 N N . ILE A 1 288 ? -11.046 67.840 52.652 1.00 67.84 309 ILE A N 1
ATOM 1697 C CA . ILE A 1 288 ? -12.292 67.389 52.032 1.00 67.98 309 ILE A CA 1
ATOM 1698 C C . ILE A 1 288 ? -13.489 67.901 52.814 1.00 68.78 309 ILE A C 1
ATOM 1699 O O . ILE A 1 288 ? -14.474 68.327 52.211 1.00 68.91 309 ILE A O 1
ATOM 1704 N N . ALA A 1 289 ? -13.398 67.884 54.160 1.00 69.13 310 ALA A N 1
ATOM 1705 C CA . ALA A 1 289 ? -14.461 68.377 55.032 1.00 69.72 310 ALA A CA 1
ATOM 1706 C C . ALA A 1 289 ? -14.678 69.871 54.809 1.00 70.17 310 ALA A C 1
ATOM 1707 O O . ALA A 1 289 ? -15.823 70.318 54.778 1.00 70.44 310 ALA A O 1
ATOM 1709 N N . ALA A 1 290 ? -13.580 70.639 54.632 1.00 70.11 311 ALA A N 1
ATOM 1710 C CA . ALA A 1 290 ? -13.624 72.087 54.400 1.00 70.32 311 ALA A CA 1
ATOM 1711 C C . ALA A 1 290 ? -14.173 72.433 53.017 1.00 70.31 311 ALA A C 1
ATOM 1712 O O . ALA A 1 290 ? -14.835 73.458 52.862 1.00 70.62 311 ALA A O 1
ATOM 1714 N N . ALA A 1 291 ? -13.900 71.585 52.016 1.00 69.91 312 ALA A N 1
ATOM 1715 C CA . ALA A 1 291 ? -14.397 71.791 50.663 1.00 70.36 312 ALA A CA 1
ATOM 1716 C C . ALA A 1 291 ? -15.914 71.600 50.628 1.00 71.15 312 ALA A C 1
ATOM 1717 O O . ALA A 1 291 ? -16.618 72.406 50.017 1.00 71.50 312 ALA A O 1
ATOM 1719 N N . LYS A 1 292 ? -16.420 70.558 51.317 1.00 71.32 313 LYS A N 1
ATOM 1720 C CA . LYS A 1 292 ? -17.849 70.252 51.405 1.00 71.72 313 LYS A CA 1
ATOM 1721 C C . LYS A 1 292 ? -18.641 71.349 52.137 1.00 72.39 313 LYS A C 1
ATOM 1722 O O . LYS A 1 292 ? -19.740 71.688 51.708 1.00 72.76 313 LYS A O 1
ATOM 1728 N N . GLU A 1 293 ? -18.072 71.931 53.206 1.00 72.25 314 GLU A N 1
ATOM 1729 C CA . GLU A 1 293 ? -18.741 72.991 53.964 1.00 72.60 314 GLU A CA 1
ATOM 1730 C C . GLU A 1 293 ? -18.852 74.315 53.215 1.00 72.61 314 GLU A C 1
ATOM 1731 O O . GLU A 1 293 ? -19.647 75.163 53.611 1.00 72.60 314 GLU A O 1
ATOM 1737 N N . ALA A 1 294 ? -18.046 74.515 52.162 1.00 72.55 315 ALA A N 1
ATOM 1738 C CA . ALA A 1 294 ? -18.059 75.759 51.403 1.00 72.77 315 ALA A CA 1
ATOM 1739 C C . ALA A 1 294 ? -18.895 75.633 50.120 1.00 73.12 315 ALA A C 1
ATOM 1740 O O . ALA A 1 294 ? -18.525 76.179 49.082 1.00 73.37 315 ALA A O 1
ATOM 1742 N N . GLY A 1 295 ? -20.019 74.930 50.210 1.00 72.95 316 GLY A N 1
ATOM 1743 C CA . GLY A 1 295 ? -20.919 74.730 49.082 1.00 73.24 316 GLY A CA 1
ATOM 1744 C C . GLY A 1 295 ? -22.352 74.479 49.502 1.00 73.42 316 GLY A C 1
ATOM 1745 O O . GLY A 1 295 ? -22.829 75.041 50.490 1.00 73.43 316 GLY A O 1
ATOM 1746 N N . ASP B 2 2 ? 7.147 122.625 65.529 1.00 58.56 996 ASP B N 1
ATOM 1747 C CA . ASP B 2 2 ? 6.565 121.351 65.080 1.00 59.06 996 ASP B CA 1
ATOM 1748 C C . ASP B 2 2 ? 7.625 120.278 64.872 1.00 58.97 996 ASP B C 1
ATOM 1749 O O . ASP B 2 2 ? 7.357 119.113 65.143 1.00 58.82 996 ASP B O 1
ATOM 1754 N N . ALA B 2 3 ? 8.819 120.665 64.387 1.00 59.09 997 ALA B N 1
ATOM 1755 C CA . ALA B 2 3 ? 9.914 119.737 64.101 1.00 59.60 997 ALA B CA 1
ATOM 1756 C C . ALA B 2 3 ? 10.803 119.445 65.297 1.00 60.15 997 ALA B C 1
ATOM 1757 O O . ALA B 2 3 ? 11.423 118.384 65.339 1.00 60.48 997 ALA B O 1
ATOM 1759 N N . GLU B 2 4 ? 10.870 120.360 66.271 1.00 60.30 998 GLU B N 1
ATOM 1760 C CA . GLU B 2 4 ? 11.693 120.144 67.466 1.00 60.93 998 GLU B CA 1
ATOM 1761 C C . GLU B 2 4 ? 11.189 118.981 68.349 1.00 60.73 998 GLU B C 1
ATOM 1762 O O . GLU B 2 4 ? 11.974 118.372 69.076 1.00 60.96 998 GLU B O 1
ATOM 1768 N N . ARG B 2 5 ? 9.899 118.653 68.255 1.00 59.99 999 ARG B N 1
ATOM 1769 C CA . ARG B 2 5 ? 9.327 117.553 69.022 1.00 60.02 999 ARG B CA 1
ATOM 1770 C C . ARG B 2 5 ? 9.411 116.211 68.283 1.00 58.97 999 ARG B C 1
ATOM 1771 O O . ARG B 2 5 ? 8.971 115.213 68.841 1.00 59.39 999 ARG B O 1
ATOM 1779 N N . LEU B 2 6 ? 9.918 116.173 67.034 1.00 57.32 1000 LEU B N 1
ATOM 1780 C CA . LEU B 2 6 ? 9.927 114.943 66.247 1.00 56.20 1000 LEU B CA 1
ATOM 1781 C C . LEU B 2 6 ? 11.282 114.256 66.151 1.00 55.11 1000 LEU B C 1
ATOM 1782 O O . LEU B 2 6 ? 11.465 113.415 65.278 1.00 54.95 1000 LEU B O 1
ATOM 1787 N N . LYS B 2 7 ? 12.224 114.597 67.029 1.00 54.33 1001 LYS B N 1
ATOM 1788 C CA . LYS B 2 7 ? 13.556 114.000 66.993 1.00 54.23 1001 LYS B CA 1
ATOM 1789 C C . LYS B 2 7 ? 13.542 112.524 67.444 1.00 53.59 1001 LYS B C 1
ATOM 1790 O O . LYS B 2 7 ? 14.319 111.704 66.941 1.00 53.73 1001 LYS B O 1
ATOM 1796 N N . HIS B 2 8 ? 12.630 112.180 68.366 1.00 52.45 1002 HIS B N 1
ATOM 1797 C CA . HIS B 2 8 ? 12.488 110.812 68.873 1.00 51.52 1002 HIS B CA 1
ATOM 1798 C C . HIS B 2 8 ? 11.934 109.816 67.837 1.00 50.42 1002 HIS B C 1
ATOM 1799 O O . HIS B 2 8 ? 12.031 108.604 68.038 1.00 50.63 1002 HIS B O 1
ATOM 1806 N N . LEU B 2 9 ? 11.344 110.325 66.739 1.00 49.10 1003 LEU B N 1
ATOM 1807 C CA . LEU B 2 9 ? 10.802 109.495 65.676 1.00 48.07 1003 LEU B CA 1
ATOM 1808 C C . LEU B 2 9 ? 11.899 108.881 64.797 1.00 47.96 1003 LEU B C 1
ATOM 1809 O O . LEU B 2 9 ? 11.634 107.888 64.137 1.00 48.26 1003 LEU B O 1
ATOM 1814 N N . ILE B 2 10 ? 13.135 109.425 64.809 1.00 47.56 1004 ILE B N 1
ATOM 1815 C CA . ILE B 2 10 ? 14.237 108.856 64.021 1.00 47.37 1004 ILE B CA 1
ATOM 1816 C C . ILE B 2 10 ? 14.765 107.625 64.762 1.00 47.11 1004 ILE B C 1
ATOM 1817 O O . ILE B 2 10 ? 15.579 107.739 65.667 1.00 47.59 1004 ILE B O 1
ATOM 1822 N N . VAL B 2 11 ? 14.234 106.457 64.433 1.00 46.28 1005 VAL B N 1
ATOM 1823 C CA . VAL B 2 11 ? 14.560 105.221 65.126 1.00 46.28 1005 VAL B CA 1
ATOM 1824 C C . VAL B 2 11 ? 15.383 104.235 64.292 1.00 45.97 1005 VAL B C 1
ATOM 1825 O O . VAL B 2 11 ? 15.078 103.996 63.115 1.00 46.29 1005 VAL B O 1
ATOM 1829 N N . THR B 2 12 ? 16.401 103.625 64.930 1.00 44.81 1006 THR B N 1
ATOM 1830 C CA . THR B 2 12 ? 17.234 102.593 64.328 1.00 43.92 1006 THR B CA 1
ATOM 1831 C C . THR B 2 12 ? 16.423 101.288 64.350 1.00 42.93 1006 THR B C 1
ATOM 1832 O O . THR B 2 12 ? 16.073 100.796 65.426 1.00 43.11 1006 THR B O 1
ATOM 1836 N N . PRO B 2 13 ? 16.036 100.763 63.177 1.00 41.87 1007 PRO B N 1
ATOM 1837 C CA . PRO B 2 13 ? 15.206 99.551 63.162 1.00 41.56 1007 PRO B CA 1
ATOM 1838 C C . PRO B 2 13 ? 15.967 98.341 63.669 1.00 41.99 1007 PRO B C 1
ATOM 1839 O O . PRO B 2 13 ? 17.171 98.222 63.446 1.00 41.87 1007 PRO B O 1
ATOM 1843 N N . SER B 2 14 ? 15.271 97.449 64.368 1.00 42.05 1008 SER B N 1
ATOM 1844 C CA . SER B 2 14 ? 15.902 96.231 64.889 1.00 42.66 1008 SER B CA 1
ATOM 1845 C C . SER B 2 14 ? 14.855 95.167 65.192 1.00 42.42 1008 SER B C 1
ATOM 1846 O O . SER B 2 14 ? 13.722 95.502 65.513 1.00 42.77 1008 SER B O 1
ATOM 1849 N N . GLY B 2 15 ? 15.257 93.903 65.128 1.00 41.51 1009 GLY B N 1
ATOM 1850 C CA . GLY B 2 15 ? 14.384 92.793 65.464 1.00 40.95 1009 GLY B CA 1
ATOM 1851 C C . GLY B 2 15 ? 13.886 92.003 64.281 1.00 40.63 1009 GLY B C 1
ATOM 1852 O O . GLY B 2 15 ? 14.241 92.284 63.131 1.00 41.02 1009 GLY B O 1
ATOM 1853 N N . ALA B 2 16 ? 13.024 91.022 64.582 1.00 39.81 1010 ALA B N 1
ATOM 1854 C CA . ALA B 2 16 ? 12.357 90.103 63.662 1.00 39.31 1010 ALA B CA 1
ATOM 1855 C C . ALA B 2 16 ? 11.282 90.830 62.752 1.00 38.88 1010 ALA B C 1
ATOM 1856 O O . ALA B 2 16 ? 11.163 92.043 62.821 1.00 38.89 1010 ALA B O 1
ATOM 1858 N N . GLY B 2 17 ? 10.581 90.104 61.876 1.00 38.30 1011 GLY B N 1
ATOM 1859 C CA . GLY B 2 17 ? 9.610 90.619 60.923 1.00 37.98 1011 GLY B CA 1
ATOM 1860 C C . GLY B 2 17 ? 8.563 91.589 61.412 1.00 37.86 1011 GLY B C 1
ATOM 1861 O O . GLY B 2 17 ? 8.078 92.390 60.615 1.00 38.81 1011 GLY B O 1
ATOM 1862 N N . GLU B 2 18 ? 8.161 91.512 62.689 1.00 36.72 1012 GLU B N 1
ATOM 1863 C CA . GLU B 2 18 ? 7.153 92.430 63.217 1.00 36.03 1012 GLU B CA 1
ATOM 1864 C C . GLU B 2 18 ? 7.784 93.649 63.867 1.00 35.41 1012 GLU B C 1
ATOM 1865 O O . GLU B 2 18 ? 7.358 94.764 63.591 1.00 35.13 1012 GLU B O 1
ATOM 1871 N N . GLN B 2 19 ? 8.804 93.429 64.735 1.00 35.07 1013 GLN B N 1
ATOM 1872 C CA . GLN B 2 19 ? 9.591 94.447 65.438 1.00 34.86 1013 GLN B CA 1
ATOM 1873 C C . GLN B 2 19 ? 10.365 95.374 64.445 1.00 33.66 1013 GLN B C 1
ATOM 1874 O O . GLN B 2 19 ? 10.616 96.547 64.735 1.00 33.61 1013 GLN B O 1
ATOM 1880 N N . ASN B 2 20 ? 10.754 94.837 63.290 1.00 32.61 1014 ASN B N 1
ATOM 1881 C CA . ASN B 2 20 ? 11.457 95.613 62.273 1.00 32.51 1014 ASN B CA 1
ATOM 1882 C C . ASN B 2 20 ? 10.548 96.669 61.656 1.00 31.88 1014 ASN B C 1
ATOM 1883 O O . ASN B 2 20 ? 11.016 97.750 61.312 1.00 31.82 1014 ASN B O 1
ATOM 1888 N N . MET B 2 21 ? 9.250 96.357 61.515 1.00 31.31 1015 MET B N 1
ATOM 1889 C CA . MET B 2 21 ? 8.267 97.273 60.958 1.00 31.28 1015 MET B CA 1
ATOM 1890 C C . MET B 2 21 ? 7.737 98.274 61.986 1.00 31.51 1015 MET B C 1
ATOM 1891 O O . MET B 2 21 ? 7.331 99.362 61.591 1.00 31.39 1015 MET B O 1
ATOM 1896 N N . ILE B 2 22 ? 7.750 97.909 63.301 1.00 31.24 1016 ILE B N 1
ATOM 1897 C CA . ILE B 2 22 ? 7.392 98.776 64.427 1.00 31.23 1016 ILE B CA 1
ATOM 1898 C C . ILE B 2 22 ? 8.477 99.866 64.546 1.00 32.14 1016 ILE B C 1
ATOM 1899 O O . ILE B 2 22 ? 8.147 101.044 64.702 1.00 32.24 1016 ILE B O 1
ATOM 1904 N N . GLY B 2 23 ? 9.757 99.451 64.478 1.00 32.67 1017 GLY B N 1
ATOM 1905 C CA . GLY B 2 23 ? 10.922 100.330 64.572 1.00 33.21 1017 GLY B CA 1
ATOM 1906 C C . GLY B 2 23 ? 11.171 101.134 63.309 1.00 33.89 1017 GLY B C 1
ATOM 1907 O O . GLY B 2 23 ? 11.646 102.274 63.367 1.00 34.33 1017 GLY B O 1
ATOM 1908 N N . MET B 2 24 ? 10.836 100.551 62.151 1.00 33.37 1018 MET B N 1
ATOM 1909 C CA . MET B 2 24 ? 11.011 101.215 60.882 1.00 33.29 1018 MET B CA 1
ATOM 1910 C C . MET B 2 24 ? 9.997 102.370 60.697 1.00 33.93 1018 MET B C 1
ATOM 1911 O O . MET B 2 24 ? 10.418 103.473 60.371 1.00 34.94 1018 MET B O 1
ATOM 1916 N N . THR B 2 25 ? 8.684 102.124 60.946 1.00 33.59 1019 THR B N 1
ATOM 1917 C CA . THR B 2 25 ? 7.534 103.046 60.860 1.00 33.61 1019 THR B CA 1
ATOM 1918 C C . THR B 2 25 ? 7.830 104.508 61.264 1.00 34.56 1019 THR B C 1
ATOM 1919 O O . THR B 2 25 ? 7.503 105.410 60.472 1.00 34.91 1019 THR B O 1
ATOM 1923 N N . PRO B 2 26 ? 8.361 104.791 62.490 1.00 34.30 1020 PRO B N 1
ATOM 1924 C CA . PRO B 2 26 ? 8.538 106.195 62.876 1.00 34.48 1020 PRO B CA 1
ATOM 1925 C C . PRO B 2 26 ? 9.474 106.964 61.962 1.00 35.89 1020 PRO B C 1
ATOM 1926 O O . PRO B 2 26 ? 9.114 108.055 61.540 1.00 36.47 1020 PRO B O 1
ATOM 1930 N N . THR B 2 27 ? 10.644 106.378 61.621 1.00 36.09 1021 THR B N 1
ATOM 1931 C CA . THR B 2 27 ? 11.645 107.033 60.787 1.00 36.98 1021 THR B CA 1
ATOM 1932 C C . THR B 2 27 ? 11.083 107.363 59.417 1.00 37.97 1021 THR B C 1
ATOM 1933 O O . THR B 2 27 ? 11.281 108.478 58.929 1.00 39.04 1021 THR B O 1
ATOM 1937 N N . VAL B 2 28 ? 10.392 106.394 58.794 1.00 37.32 1022 VAL B N 1
ATOM 1938 C CA . VAL B 2 28 ? 9.820 106.547 57.461 1.00 36.89 1022 VAL B CA 1
ATOM 1939 C C . VAL B 2 28 ? 8.840 107.720 57.363 1.00 36.97 1022 VAL B C 1
ATOM 1940 O O . VAL B 2 28 ? 9.056 108.611 56.555 1.00 37.59 1022 VAL B O 1
ATOM 1944 N N . ILE B 2 29 ? 7.802 107.751 58.200 1.00 36.53 1023 ILE B N 1
ATOM 1945 C CA . ILE B 2 29 ? 6.801 108.810 58.159 1.00 37.02 1023 ILE B CA 1
ATOM 1946 C C . ILE B 2 29 ? 7.327 110.166 58.655 1.00 38.02 1023 ILE B C 1
ATOM 1947 O O . ILE B 2 29 ? 6.747 111.195 58.316 1.00 38.11 1023 ILE B O 1
ATOM 1952 N N . ALA B 2 30 ? 8.409 110.174 59.456 1.00 38.36 1024 ALA B N 1
ATOM 1953 C CA . ALA B 2 30 ? 8.993 111.425 59.933 1.00 38.92 1024 ALA B CA 1
ATOM 1954 C C . ALA B 2 30 ? 9.752 112.093 58.785 1.00 40.10 1024 ALA B C 1
ATOM 1955 O O . ALA B 2 30 ? 9.647 113.305 58.611 1.00 40.92 1024 ALA B O 1
ATOM 1957 N N . VAL B 2 31 ? 10.468 111.311 57.962 1.00 39.88 1025 VAL B N 1
ATOM 1958 C CA . VAL B 2 31 ? 11.153 111.857 56.792 1.00 39.93 1025 VAL B CA 1
ATOM 1959 C C . VAL B 2 31 ? 10.111 112.405 55.810 1.00 38.77 1025 VAL B C 1
ATOM 1960 O O . VAL B 2 31 ? 10.177 113.564 55.434 1.00 38.90 1025 VAL B O 1
ATOM 1964 N N . HIS B 2 32 ? 9.066 111.641 55.559 1.00 38.12 1026 HIS B N 1
ATOM 1965 C CA . HIS B 2 32 ? 7.944 112.029 54.700 1.00 37.72 1026 HIS B CA 1
ATOM 1966 C C . HIS B 2 32 ? 7.192 113.331 55.164 1.00 37.70 1026 HIS B C 1
ATOM 1967 O O . HIS B 2 32 ? 6.753 114.134 54.337 1.00 37.30 1026 HIS B O 1
ATOM 1974 N N . TYR B 2 33 ? 7.046 113.518 56.482 1.00 37.57 1027 TYR B N 1
ATOM 1975 C CA . TYR B 2 33 ? 6.399 114.693 57.056 1.00 37.64 1027 TYR B CA 1
ATOM 1976 C C . TYR B 2 33 ? 7.304 115.915 56.944 1.00 38.61 1027 TYR B C 1
ATOM 1977 O O . TYR B 2 33 ? 6.818 117.033 56.774 1.00 38.83 1027 TYR B O 1
ATOM 1986 N N . LEU B 2 34 ? 8.619 115.714 57.093 1.00 38.78 1028 LEU B N 1
ATOM 1987 C CA . LEU B 2 34 ? 9.567 116.806 57.045 1.00 39.46 1028 LEU B CA 1
ATOM 1988 C C . LEU B 2 34 ? 9.851 117.278 55.625 1.00 40.87 1028 LEU B C 1
ATOM 1989 O O . LEU B 2 34 ? 10.113 118.462 55.429 1.00 40.95 1028 LEU B O 1
ATOM 1994 N N . ASP B 2 35 ? 9.780 116.375 54.634 1.00 41.73 1029 ASP B N 1
ATOM 1995 C CA . ASP B 2 35 ? 9.938 116.738 53.230 1.00 43.23 1029 ASP B CA 1
ATOM 1996 C C . ASP B 2 35 ? 8.737 117.618 52.836 1.00 45.43 1029 ASP B C 1
ATOM 1997 O O . ASP B 2 35 ? 8.935 118.687 52.259 1.00 45.72 1029 ASP B O 1
ATOM 2002 N N . GLU B 2 36 ? 7.487 117.148 53.126 1.00 46.74 1030 GLU B N 1
ATOM 2003 C CA . GLU B 2 36 ? 6.251 117.824 52.740 1.00 48.60 1030 GLU B CA 1
ATOM 2004 C C . GLU B 2 36 ? 6.073 119.153 53.423 1.00 49.96 1030 GLU B C 1
ATOM 2005 O O . GLU B 2 36 ? 5.879 120.157 52.747 1.00 50.52 1030 GLU B O 1
ATOM 2011 N N . THR B 2 37 ? 6.168 119.183 54.756 1.00 50.42 1031 THR B N 1
ATOM 2012 C CA . THR B 2 37 ? 6.030 120.431 55.502 1.00 51.12 1031 THR B CA 1
ATOM 2013 C C . THR B 2 37 ? 7.255 121.350 55.401 1.00 52.90 1031 THR B C 1
ATOM 2014 O O . THR B 2 37 ? 7.173 122.504 55.826 1.00 53.66 1031 THR B O 1
ATOM 2018 N N . GLU B 2 38 ? 8.372 120.851 54.833 1.00 53.53 1032 GLU B N 1
ATOM 2019 C CA . GLU B 2 38 ? 9.607 121.587 54.606 1.00 54.50 1032 GLU B CA 1
ATOM 2020 C C . GLU B 2 38 ? 10.186 122.112 55.888 1.00 55.10 1032 GLU B C 1
ATOM 2021 O O . GLU B 2 38 ? 10.508 123.302 55.996 1.00 55.36 1032 GLU B O 1
ATOM 2027 N N . GLN B 2 39 ? 10.321 121.221 56.878 1.00 55.09 1033 GLN B N 1
ATOM 2028 C CA . GLN B 2 39 ? 10.887 121.619 58.164 1.00 55.80 1033 GLN B CA 1
ATOM 2029 C C . GLN B 2 39 ? 12.304 121.098 58.394 1.00 56.09 1033 GLN B C 1
ATOM 2030 O O . GLN B 2 39 ? 12.743 121.013 59.540 1.00 56.50 1033 GLN B O 1
ATOM 2036 N N . TRP B 2 40 ? 13.033 120.784 57.309 1.00 55.81 1034 TRP B N 1
ATOM 2037 C CA . TRP B 2 40 ? 14.403 120.302 57.415 1.00 56.05 1034 TRP B CA 1
ATOM 2038 C C . TRP B 2 40 ? 15.386 121.385 57.838 1.00 56.89 1034 TRP B C 1
ATOM 2039 O O . TRP B 2 40 ? 16.466 121.049 58.286 1.00 57.12 1034 TRP B O 1
ATOM 2050 N N . GLU B 2 41 ? 15.034 122.670 57.715 1.00 57.59 1035 GLU B N 1
ATOM 2051 C CA . GLU B 2 41 ? 15.914 123.762 58.149 1.00 58.81 1035 GLU B CA 1
ATOM 2052 C C . GLU B 2 41 ? 15.824 123.960 59.672 1.00 59.29 1035 GLU B C 1
ATOM 2053 O O . GLU B 2 41 ? 16.822 124.281 60.309 1.00 59.44 1035 GLU B O 1
ATOM 2059 N N . LYS B 2 42 ? 14.624 123.748 60.242 1.00 59.30 1036 LYS B N 1
ATOM 2060 C CA . LYS B 2 42 ? 14.329 123.838 61.673 1.00 59.68 1036 LYS B CA 1
ATOM 2061 C C . LYS B 2 42 ? 14.720 122.540 62.414 1.00 59.18 1036 LYS B C 1
ATOM 2062 O O . LYS B 2 42 ? 14.962 122.577 63.615 1.00 59.49 1036 LYS B O 1
ATOM 2068 N N . PHE B 2 43 ? 14.756 121.397 61.715 1.00 58.28 1037 PHE B N 1
ATOM 2069 C CA . PHE B 2 43 ? 15.115 120.122 62.322 1.00 57.79 1037 PHE B CA 1
ATOM 2070 C C . PHE B 2 43 ? 16.649 119.890 62.329 1.00 58.22 1037 PHE B C 1
ATOM 2071 O O . PHE B 2 43 ? 17.239 119.524 63.351 1.00 58.51 1037 PHE B O 1
ATOM 2079 N N . GLY B 2 44 ? 17.269 120.083 61.177 1.00 57.75 1038 GLY B N 1
ATOM 2080 C CA . GLY B 2 44 ? 18.686 119.824 60.974 1.00 57.62 1038 GLY B CA 1
ATOM 2081 C C . GLY B 2 44 ? 18.824 119.276 59.574 1.00 57.24 1038 GLY B C 1
ATOM 2082 O O . GLY B 2 44 ? 18.305 118.198 59.262 1.00 56.99 1038 GLY B O 1
ATOM 2083 N N . LEU B 2 45 ? 19.437 120.064 58.701 1.00 57.03 1039 LEU B N 1
ATOM 2084 C CA . LEU B 2 45 ? 19.538 119.731 57.282 1.00 57.30 1039 LEU B CA 1
ATOM 2085 C C . LEU B 2 45 ? 20.417 118.511 57.035 1.00 56.79 1039 LEU B C 1
ATOM 2086 O O . LEU B 2 45 ? 20.054 117.637 56.243 1.00 56.83 1039 LEU B O 1
ATOM 2091 N N . GLU B 2 46 ? 21.549 118.445 57.760 1.00 56.03 1040 GLU B N 1
ATOM 2092 C CA . GLU B 2 46 ? 22.552 117.380 57.741 1.00 55.75 1040 GLU B CA 1
ATOM 2093 C C . GLU B 2 46 ? 22.015 115.995 58.165 1.00 55.17 1040 GLU B C 1
ATOM 2094 O O . GLU B 2 46 ? 22.664 114.974 57.924 1.00 55.20 1040 GLU B O 1
ATOM 2100 N N . LYS B 2 47 ? 20.862 115.972 58.840 1.00 54.34 1041 LYS B N 1
ATOM 2101 C CA . LYS B 2 47 ? 20.249 114.768 59.377 1.00 53.88 1041 LYS B CA 1
ATOM 2102 C C . LYS B 2 47 ? 19.395 113.988 58.389 1.00 52.89 1041 LYS B C 1
ATOM 2103 O O . LYS B 2 47 ? 18.986 112.870 58.713 1.00 53.25 1041 LYS B O 1
ATOM 2109 N N . ARG B 2 48 ? 19.093 114.565 57.210 1.00 51.57 1042 ARG B N 1
ATOM 2110 C CA . ARG B 2 48 ? 18.246 113.875 56.245 1.00 50.72 1042 ARG B CA 1
ATOM 2111 C C . ARG B 2 48 ? 18.904 112.637 55.657 1.00 50.54 1042 ARG B C 1
ATOM 2112 O O . ARG B 2 48 ? 18.266 111.580 55.579 1.00 50.51 1042 ARG B O 1
ATOM 2120 N N . GLN B 2 49 ? 20.186 112.746 55.278 1.00 49.99 1043 GLN B N 1
ATOM 2121 C CA . GLN B 2 49 ? 20.902 111.609 54.718 1.00 49.91 1043 GLN B CA 1
ATOM 2122 C C . GLN B 2 49 ? 21.020 110.448 55.714 1.00 49.70 1043 GLN B C 1
ATOM 2123 O O . GLN B 2 49 ? 20.860 109.291 55.329 1.00 49.86 1043 GLN B O 1
ATOM 2129 N N . GLY B 2 50 ? 21.238 110.768 56.986 1.00 49.16 1044 GLY B N 1
ATOM 2130 C CA . GLY B 2 50 ? 21.343 109.767 58.042 1.00 48.92 1044 GLY B CA 1
ATOM 2131 C C . GLY B 2 50 ? 20.043 109.030 58.275 1.00 48.68 1044 GLY B C 1
ATOM 2132 O O . GLY B 2 50 ? 20.042 107.839 58.593 1.00 49.05 1044 GLY B O 1
ATOM 2133 N N . ALA B 2 51 ? 18.923 109.725 58.092 1.00 48.00 1045 ALA B N 1
ATOM 2134 C CA . ALA B 2 51 ? 17.608 109.122 58.258 1.00 47.55 1045 ALA B CA 1
ATOM 2135 C C . ALA B 2 51 ? 17.294 108.190 57.091 1.00 46.38 1045 ALA B C 1
ATOM 2136 O O . ALA B 2 51 ? 16.711 107.133 57.313 1.00 46.67 1045 ALA B O 1
ATOM 2138 N N . LEU B 2 52 ? 17.711 108.547 55.864 1.00 44.97 1046 LEU B N 1
ATOM 2139 C CA . LEU B 2 52 ? 17.486 107.683 54.705 1.00 44.54 1046 LEU B CA 1
ATOM 2140 C C . LEU B 2 52 ? 18.237 106.366 54.867 1.00 44.21 1046 LEU B C 1
ATOM 2141 O O . LEU B 2 52 ? 17.704 105.318 54.510 1.00 44.20 1046 LEU B O 1
ATOM 2146 N N . GLU B 2 53 ? 19.470 106.414 55.415 1.00 43.70 1047 GLU B N 1
ATOM 2147 C CA . GLU B 2 53 ? 20.271 105.214 55.631 1.00 43.51 1047 GLU B CA 1
ATOM 2148 C C . GLU B 2 53 ? 19.622 104.289 56.658 1.00 43.21 1047 GLU B C 1
ATOM 2149 O O . GLU B 2 53 ? 19.659 103.071 56.478 1.00 43.90 1047 GLU B O 1
ATOM 2155 N N . LEU B 2 54 ? 18.962 104.850 57.685 1.00 41.78 1048 LEU B N 1
ATOM 2156 C CA . LEU B 2 54 ? 18.234 104.040 58.657 1.00 40.88 1048 LEU B CA 1
ATOM 2157 C C . LEU B 2 54 ? 16.995 103.372 58.003 1.00 40.59 1048 LEU B C 1
ATOM 2158 O O . LEU B 2 54 ? 16.699 102.215 58.306 1.00 40.82 1048 LEU B O 1
ATOM 2163 N N . ILE B 2 55 ? 16.306 104.078 57.081 1.00 39.60 1049 ILE B N 1
ATOM 2164 C CA . ILE B 2 55 ? 15.145 103.538 56.357 1.00 39.02 1049 ILE B CA 1
ATOM 2165 C C . ILE B 2 55 ? 15.597 102.429 55.385 1.00 39.21 1049 ILE B C 1
ATOM 2166 O O . ILE B 2 55 ? 14.913 101.418 55.235 1.00 39.48 1049 ILE B O 1
ATOM 2171 N N . LYS B 2 56 ? 16.769 102.599 54.764 1.00 39.03 1050 LYS B N 1
ATOM 2172 C CA . LYS B 2 56 ? 17.353 101.591 53.879 1.00 39.50 1050 LYS B CA 1
ATOM 2173 C C . LYS B 2 56 ? 17.755 100.356 54.712 1.00 40.13 1050 LYS B C 1
ATOM 2174 O O . LYS B 2 56 ? 17.558 99.217 54.273 1.00 39.75 1050 LYS B O 1
ATOM 2180 N N . LYS B 2 57 ? 18.282 100.603 55.938 1.00 40.35 1051 LYS B N 1
ATOM 2181 C CA . LYS B 2 57 ? 18.674 99.615 56.938 1.00 40.58 1051 LYS B CA 1
ATOM 2182 C C . LYS B 2 57 ? 17.444 98.815 57.376 1.00 40.17 1051 LYS B C 1
ATOM 2183 O O . LYS B 2 57 ? 17.529 97.607 57.488 1.00 40.93 1051 LYS B O 1
ATOM 2189 N N . GLY B 2 58 ? 16.307 99.476 57.561 1.00 38.83 1052 GLY B N 1
ATOM 2190 C CA . GLY B 2 58 ? 15.062 98.813 57.928 1.00 37.93 1052 GLY B CA 1
ATOM 2191 C C . GLY B 2 58 ? 14.492 98.018 56.776 1.00 37.25 1052 GLY B C 1
ATOM 2192 O O . GLY B 2 58 ? 13.990 96.913 56.962 1.00 37.26 1052 GLY B O 1
ATOM 2193 N N . TYR B 2 59 ? 14.593 98.565 55.567 1.00 36.65 1053 TYR B N 1
ATOM 2194 C CA . TYR B 2 59 ? 14.123 97.904 54.357 1.00 36.46 1053 TYR B CA 1
ATOM 2195 C C . TYR B 2 59 ? 14.885 96.588 54.140 1.00 37.59 1053 TYR B C 1
ATOM 2196 O O . TYR B 2 59 ? 14.241 95.547 54.067 1.00 37.82 1053 TYR B O 1
ATOM 2205 N N . THR B 2 60 ? 16.257 96.632 54.112 1.00 38.12 1054 THR B N 1
ATOM 2206 C CA . THR B 2 60 ? 17.181 95.499 53.915 1.00 38.45 1054 THR B CA 1
ATOM 2207 C C . THR B 2 60 ? 17.045 94.417 54.988 1.00 39.29 1054 THR B C 1
ATOM 2208 O O . THR B 2 60 ? 17.043 93.228 54.661 1.00 39.81 1054 THR B O 1
ATOM 2212 N N . GLN B 2 61 ? 16.905 94.817 56.266 1.00 39.34 1055 GLN B N 1
ATOM 2213 C CA . GLN B 2 61 ? 16.701 93.873 57.367 1.00 39.60 1055 GLN B CA 1
ATOM 2214 C C . GLN B 2 61 ? 15.320 93.181 57.264 1.00 39.38 1055 GLN B C 1
ATOM 2215 O O . GLN B 2 61 ? 15.152 92.081 57.794 1.00 39.73 1055 GLN B O 1
ATOM 2221 N N . GLN B 2 62 ? 14.315 93.859 56.652 1.00 38.32 1056 GLN B N 1
ATOM 2222 C CA . GLN B 2 62 ? 12.978 93.291 56.499 1.00 37.55 1056 GLN B CA 1
ATOM 2223 C C . GLN B 2 62 ? 12.983 92.153 55.482 1.00 37.74 1056 GLN B C 1
ATOM 2224 O O . GLN B 2 62 ? 12.234 91.195 55.652 1.00 38.44 1056 GLN B O 1
ATOM 2230 N N . LEU B 2 63 ? 13.847 92.232 54.451 1.00 37.06 1057 LEU B N 1
ATOM 2231 C CA . LEU B 2 63 ? 13.963 91.200 53.418 1.00 36.86 1057 LEU B CA 1
ATOM 2232 C C . LEU B 2 63 ? 14.446 89.850 53.953 1.00 36.98 1057 LEU B C 1
ATOM 2233 O O . LEU B 2 63 ? 14.390 88.851 53.233 1.00 37.30 1057 LEU B O 1
ATOM 2238 N N . ALA B 2 64 ? 14.953 89.815 55.190 1.00 36.49 1058 ALA B N 1
ATOM 2239 C CA . ALA B 2 64 ? 15.353 88.569 55.832 1.00 36.67 1058 ALA B CA 1
ATOM 2240 C C . ALA B 2 64 ? 14.125 87.722 56.232 1.00 36.88 1058 ALA B C 1
ATOM 2241 O O . ALA B 2 64 ? 14.263 86.517 56.473 1.00 37.23 1058 ALA B O 1
ATOM 2243 N N . PHE B 2 65 ? 12.927 88.362 56.288 1.00 36.49 1059 PHE B N 1
ATOM 2244 C CA . PHE B 2 65 ? 11.637 87.794 56.666 1.00 36.46 1059 PHE B CA 1
ATOM 2245 C C . PHE B 2 65 ? 10.685 87.598 55.474 1.00 36.10 1059 PHE B C 1
ATOM 2246 O O . PHE B 2 65 ? 9.570 87.121 55.678 1.00 36.50 1059 PHE B O 1
ATOM 2254 N N . ARG B 2 66 ? 11.128 87.906 54.240 1.00 35.12 1060 ARG B N 1
ATOM 2255 C CA . ARG B 2 66 ? 10.328 87.695 53.040 1.00 34.94 1060 ARG B CA 1
ATOM 2256 C C . ARG B 2 66 ? 10.382 86.207 52.729 1.00 36.00 1060 ARG B C 1
ATOM 2257 O O . ARG B 2 66 ? 11.466 85.637 52.593 1.00 36.17 1060 ARG B O 1
ATOM 2265 N N . GLN B 2 67 ? 9.223 85.567 52.673 1.00 36.52 1061 GLN B N 1
ATOM 2266 C CA . GLN B 2 67 ? 9.145 84.128 52.437 1.00 37.80 1061 GLN B CA 1
ATOM 2267 C C . GLN B 2 67 ? 9.224 83.756 50.936 1.00 39.27 1061 GLN B C 1
ATOM 2268 O O . GLN B 2 67 ? 9.048 84.637 50.089 1.00 40.14 1061 GLN B O 1
ATOM 2274 N N . PRO B 2 68 ? 9.473 82.477 50.556 1.00 39.25 1062 PRO B N 1
ATOM 2275 C CA . PRO B 2 68 ? 9.481 82.130 49.118 1.00 38.93 1062 PRO B CA 1
ATOM 2276 C C . PRO B 2 68 ? 8.192 82.549 48.379 1.00 39.19 1062 PRO B C 1
ATOM 2277 O O . PRO B 2 68 ? 8.209 82.726 47.160 1.00 40.13 1062 PRO B O 1
ATOM 2281 N N . SER B 2 69 ? 7.085 82.733 49.127 1.00 38.28 1063 SER B N 1
ATOM 2282 C CA . SER B 2 69 ? 5.761 83.127 48.645 1.00 38.12 1063 SER B CA 1
ATOM 2283 C C . SER B 2 69 ? 5.575 84.637 48.504 1.00 38.05 1063 SER B C 1
ATOM 2284 O O . SER B 2 69 ? 4.461 85.058 48.206 1.00 38.68 1063 SER B O 1
ATOM 2287 N N . SER B 2 70 ? 6.621 85.441 48.775 1.00 37.06 1064 SER B N 1
ATOM 2288 C CA . SER B 2 70 ? 6.599 86.904 48.789 1.00 36.67 1064 SER B CA 1
ATOM 2289 C C . SER B 2 70 ? 5.799 87.501 49.962 1.00 36.45 1064 SER B C 1
ATOM 2290 O O . SER B 2 70 ? 5.588 88.714 50.000 1.00 36.71 1064 SER B O 1
ATOM 2293 N N . ALA B 2 71 ? 5.378 86.659 50.924 1.00 35.61 1065 ALA B N 1
ATOM 2294 C CA . ALA B 2 71 ? 4.617 87.078 52.092 1.00 35.38 1065 ALA B CA 1
ATOM 2295 C C . ALA B 2 71 ? 5.507 87.238 53.308 1.00 35.23 1065 ALA B C 1
ATOM 2296 O O . ALA B 2 71 ? 6.589 86.649 53.370 1.00 35.12 1065 ALA B O 1
ATOM 2298 N N . PHE B 2 72 ? 5.049 88.031 54.295 1.00 34.88 1066 PHE B N 1
ATOM 2299 C CA . PHE B 2 72 ? 5.835 88.300 55.486 1.00 34.62 1066 PHE B CA 1
ATOM 2300 C C . PHE B 2 72 ? 5.228 87.717 56.737 1.00 35.59 1066 PHE B C 1
ATOM 2301 O O . PHE B 2 72 ? 4.017 87.553 56.836 1.00 36.26 1066 PHE B O 1
ATOM 2309 N N . ALA B 2 73 ? 6.084 87.371 57.677 1.00 35.88 1067 ALA B N 1
ATOM 2310 C CA . ALA B 2 73 ? 5.744 86.839 58.991 1.00 36.86 1067 ALA B CA 1
ATOM 2311 C C . ALA B 2 73 ? 6.856 87.280 59.970 1.00 38.17 1067 ALA B C 1
ATOM 2312 O O . ALA B 2 73 ? 7.927 87.713 59.528 1.00 38.45 1067 ALA B O 1
ATOM 2314 N N . ALA B 2 74 ? 6.606 87.194 61.299 1.00 38.82 1068 ALA B N 1
ATOM 2315 C CA . ALA B 2 74 ? 7.585 87.573 62.319 1.00 39.84 1068 ALA B CA 1
ATOM 2316 C C . ALA B 2 74 ? 8.866 86.762 62.158 1.00 41.79 1068 ALA B C 1
ATOM 2317 O O . ALA B 2 74 ? 9.948 87.333 62.156 1.00 42.10 1068 ALA B O 1
ATOM 2319 N N . PHE B 2 75 ? 8.742 85.447 61.938 1.00 43.22 1069 PHE B N 1
ATOM 2320 C CA . PHE B 2 75 ? 9.882 84.571 61.673 1.00 45.23 1069 PHE B CA 1
ATOM 2321 C C . PHE B 2 75 ? 9.621 83.701 60.433 1.00 45.70 1069 PHE B C 1
ATOM 2322 O O . PHE B 2 75 ? 8.472 83.484 60.059 1.00 46.36 1069 PHE B O 1
ATOM 2330 N N . VAL B 2 76 ? 10.679 83.297 59.740 1.00 45.55 1070 VAL B N 1
ATOM 2331 C CA . VAL B 2 76 ? 10.591 82.567 58.474 1.00 45.70 1070 VAL B CA 1
ATOM 2332 C C . VAL B 2 76 ? 9.803 81.253 58.571 1.00 45.12 1070 VAL B C 1
ATOM 2333 O O . VAL B 2 76 ? 9.103 80.905 57.619 1.00 45.14 1070 VAL B O 1
ATOM 2337 N N . LYS B 2 77 ? 9.894 80.527 59.704 1.00 44.47 1071 LYS B N 1
ATOM 2338 C CA . LYS B 2 77 ? 9.146 79.267 59.858 1.00 44.31 1071 LYS B CA 1
ATOM 2339 C C . LYS B 2 77 ? 7.696 79.458 60.386 1.00 43.39 1071 LYS B C 1
ATOM 2340 O O . LYS B 2 77 ? 7.018 78.477 60.721 1.00 43.75 1071 LYS B O 1
ATOM 2346 N N . ARG B 2 78 ? 7.224 80.707 60.463 1.00 41.71 1072 ARG B N 1
ATOM 2347 C CA . ARG B 2 78 ? 5.873 81.005 60.931 1.00 40.76 1072 ARG B CA 1
ATOM 2348 C C . ARG B 2 78 ? 4.992 81.312 59.733 1.00 40.24 1072 ARG B C 1
ATOM 2349 O O . ARG B 2 78 ? 5.458 81.934 58.773 1.00 40.27 1072 ARG B O 1
ATOM 2357 N N . ALA B 2 79 ? 3.707 80.902 59.794 1.00 39.32 1073 ALA B N 1
ATOM 2358 C CA . ALA B 2 79 ? 2.722 81.133 58.740 1.00 38.83 1073 ALA B CA 1
ATOM 2359 C C . ALA B 2 79 ? 2.625 82.624 58.409 1.00 38.49 1073 ALA B C 1
ATOM 2360 O O . ALA B 2 79 ? 2.688 83.466 59.308 1.00 38.98 1073 ALA B O 1
ATOM 2362 N N . PRO B 2 80 ? 2.571 82.975 57.117 1.00 37.70 1074 PRO B N 1
ATOM 2363 C CA . PRO B 2 80 ? 2.545 84.401 56.755 1.00 37.24 1074 PRO B CA 1
ATOM 2364 C C . PRO B 2 80 ? 1.288 85.150 57.197 1.00 36.84 1074 PRO B C 1
ATOM 2365 O O . PRO B 2 80 ? 0.188 84.593 57.290 1.00 37.13 1074 PRO B O 1
ATOM 2369 N N . SER B 2 81 ? 1.474 86.421 57.511 1.00 35.91 1075 SER B N 1
ATOM 2370 C CA . SER B 2 81 ? 0.394 87.270 57.977 1.00 35.36 1075 SER B CA 1
ATOM 2371 C C . SER B 2 81 ? -0.073 88.176 56.857 1.00 34.02 1075 SER B C 1
ATOM 2372 O O . SER B 2 81 ? 0.748 88.803 56.182 1.00 33.82 1075 SER B O 1
ATOM 2375 N N . THR B 2 82 ? -1.402 88.204 56.645 1.00 32.60 1076 THR B N 1
ATOM 2376 C CA . THR B 2 82 ? -2.086 89.033 55.665 1.00 31.59 1076 THR B CA 1
ATOM 2377 C C . THR B 2 82 ? -1.959 90.488 56.097 1.00 31.39 1076 THR B C 1
ATOM 2378 O O . THR B 2 82 ? -1.701 91.338 55.253 1.00 31.81 1076 THR B O 1
ATOM 2382 N N . TRP B 2 83 ? -2.143 90.782 57.410 1.00 30.59 1077 TRP B N 1
ATOM 2383 C CA . TRP B 2 83 ? -2.012 92.137 57.936 1.00 30.46 1077 TRP B CA 1
ATOM 2384 C C . TRP B 2 83 ? -0.566 92.576 57.795 1.00 31.77 1077 TRP B C 1
ATOM 2385 O O . TRP B 2 83 ? -0.332 93.686 57.324 1.00 32.98 1077 TRP B O 1
ATOM 2396 N N . LEU B 2 84 ? 0.409 91.731 58.220 1.00 31.20 1078 LEU B N 1
ATOM 2397 C CA . LEU B 2 84 ? 1.822 92.108 58.137 1.00 30.82 1078 LEU B CA 1
ATOM 2398 C C . LEU B 2 84 ? 2.256 92.392 56.715 1.00 31.37 1078 LEU B C 1
ATOM 2399 O O . LEU B 2 84 ? 2.872 93.418 56.485 1.00 31.64 1078 LEU B O 1
ATOM 2404 N N . THR B 2 85 ? 1.874 91.540 55.751 1.00 31.81 1079 THR B N 1
ATOM 2405 C CA . THR B 2 85 ? 2.210 91.716 54.329 1.00 32.20 1079 THR B CA 1
ATOM 2406 C C . THR B 2 85 ? 1.627 93.014 53.789 1.00 31.95 1079 THR B C 1
ATOM 2407 O O . THR B 2 85 ? 2.339 93.761 53.142 1.00 31.91 1079 THR B O 1
ATOM 2411 N N . ALA B 2 86 ? 0.352 93.302 54.093 1.00 31.98 1080 ALA B N 1
ATOM 2412 C CA . ALA B 2 86 ? -0.321 94.531 53.680 1.00 32.49 1080 ALA B CA 1
ATOM 2413 C C . ALA B 2 86 ? 0.340 95.764 54.332 1.00 33.31 1080 ALA B C 1
ATOM 2414 O O . ALA B 2 86 ? 0.435 96.819 53.705 1.00 33.40 1080 ALA B O 1
ATOM 2416 N N . TYR B 2 87 ? 0.801 95.632 55.579 1.00 33.99 1081 TYR B N 1
ATOM 2417 C CA . TYR B 2 87 ? 1.485 96.722 56.253 1.00 35.48 1081 TYR B CA 1
ATOM 2418 C C . TYR B 2 87 ? 2.838 97.007 55.613 1.00 37.39 1081 TYR B C 1
ATOM 2419 O O . TYR B 2 87 ? 3.174 98.173 55.399 1.00 38.38 1081 TYR B O 1
ATOM 2428 N N . VAL B 2 88 ? 3.606 95.956 55.258 1.00 37.37 1082 VAL B N 1
ATOM 2429 C CA . VAL B 2 88 ? 4.899 96.099 54.575 1.00 37.06 1082 VAL B CA 1
ATOM 2430 C C . VAL B 2 88 ? 4.676 96.821 53.233 1.00 36.87 1082 VAL B C 1
ATOM 2431 O O . VAL B 2 88 ? 5.319 97.830 52.978 1.00 37.19 1082 VAL B O 1
ATOM 2435 N N . VAL B 2 89 ? 3.651 96.407 52.472 1.00 36.47 1083 VAL B N 1
ATOM 2436 C CA . VAL B 2 89 ? 3.236 97.056 51.219 1.00 36.35 1083 VAL B CA 1
ATOM 2437 C C . VAL B 2 89 ? 2.900 98.535 51.469 1.00 37.13 1083 VAL B C 1
ATOM 2438 O O . VAL B 2 89 ? 3.197 99.365 50.630 1.00 37.73 1083 VAL B O 1
ATOM 2442 N N . LYS B 2 90 ? 2.310 98.862 52.619 1.00 37.00 1084 LYS B N 1
ATOM 2443 C CA . LYS B 2 90 ? 1.907 100.223 52.980 1.00 37.52 1084 LYS B CA 1
ATOM 2444 C C . LYS B 2 90 ? 3.093 101.124 53.321 1.00 38.35 1084 LYS B C 1
ATOM 2445 O O . LYS B 2 90 ? 3.088 102.306 52.964 1.00 38.74 1084 LYS B O 1
ATOM 2451 N N . VAL B 2 91 ? 4.116 100.579 53.992 1.00 38.40 1085 VAL B N 1
ATOM 2452 C CA . VAL B 2 91 ? 5.282 101.381 54.339 1.00 38.67 1085 VAL B CA 1
ATOM 2453 C C . VAL B 2 91 ? 6.227 101.499 53.164 1.00 39.01 1085 VAL B C 1
ATOM 2454 O O . VAL B 2 91 ? 6.735 102.587 52.907 1.00 39.26 1085 VAL B O 1
ATOM 2458 N N . PHE B 2 92 ? 6.402 100.419 52.389 1.00 39.16 1086 PHE B N 1
ATOM 2459 C CA . PHE B 2 92 ? 7.263 100.465 51.203 1.00 39.81 1086 PHE B CA 1
ATOM 2460 C C . PHE B 2 92 ? 6.649 101.343 50.103 1.00 40.97 1086 PHE B C 1
ATOM 2461 O O . PHE B 2 92 ? 7.394 101.992 49.386 1.00 41.10 1086 PHE B O 1
ATOM 2469 N N . SER B 2 93 ? 5.300 101.402 49.985 1.00 41.87 1087 SER B N 1
ATOM 2470 C CA . SER B 2 93 ? 4.626 102.241 48.980 1.00 43.26 1087 SER B CA 1
ATOM 2471 C C . SER B 2 93 ? 4.940 103.725 49.181 1.00 44.37 1087 SER B C 1
ATOM 2472 O O . SER B 2 93 ? 5.073 104.468 48.215 1.00 44.87 1087 SER B O 1
ATOM 2475 N N . LEU B 2 94 ? 5.029 104.148 50.445 1.00 44.64 1088 LEU B N 1
ATOM 2476 C CA . LEU B 2 94 ? 5.343 105.505 50.879 1.00 45.17 1088 LEU B CA 1
ATOM 2477 C C . LEU B 2 94 ? 6.872 105.764 50.871 1.00 45.71 1088 LEU B C 1
ATOM 2478 O O . LEU B 2 94 ? 7.296 106.916 50.758 1.00 46.55 1088 LEU B O 1
ATOM 2483 N N . ALA B 2 95 ? 7.698 104.707 50.968 1.00 45.15 1089 ALA B N 1
ATOM 2484 C CA . ALA B 2 95 ? 9.152 104.865 50.958 1.00 44.94 1089 ALA B CA 1
ATOM 2485 C C . ALA B 2 95 ? 9.784 104.771 49.571 1.00 44.92 1089 ALA B C 1
ATOM 2486 O O . ALA B 2 95 ? 11.008 104.803 49.490 1.00 45.08 1089 ALA B O 1
ATOM 2488 N N . VAL B 2 96 ? 8.988 104.685 48.483 1.00 44.84 1090 VAL B N 1
ATOM 2489 C CA . VAL B 2 96 ? 9.572 104.625 47.134 1.00 45.32 1090 VAL B CA 1
ATOM 2490 C C . VAL B 2 96 ? 10.264 105.931 46.770 1.00 45.90 1090 VAL B C 1
ATOM 2491 O O . VAL B 2 96 ? 11.263 105.900 46.058 1.00 46.25 1090 VAL B O 1
ATOM 2495 N N . ASN B 2 97 ? 9.747 107.078 47.255 1.00 46.20 1091 ASN B N 1
ATOM 2496 C CA . ASN B 2 97 ? 10.349 108.395 47.006 1.00 46.94 1091 ASN B CA 1
ATOM 2497 C C . ASN B 2 97 ? 11.587 108.670 47.887 1.00 46.95 1091 ASN B C 1
ATOM 2498 O O . ASN B 2 97 ? 12.443 109.488 47.519 1.00 47.36 1091 ASN B O 1
ATOM 2503 N N . LEU B 2 98 ? 11.702 107.943 49.018 1.00 45.93 1092 LEU B N 1
ATOM 2504 C CA . LEU B 2 98 ? 12.780 108.087 49.991 1.00 45.24 1092 LEU B CA 1
ATOM 2505 C C . LEU B 2 98 ? 13.953 107.146 49.715 1.00 45.24 1092 LEU B C 1
ATOM 2506 O O . LEU B 2 98 ? 15.077 107.610 49.627 1.00 45.42 1092 LEU B O 1
ATOM 2511 N N . ILE B 2 99 ? 13.709 105.835 49.565 1.00 44.94 1093 ILE B N 1
ATOM 2512 C CA . ILE B 2 99 ? 14.779 104.873 49.295 1.00 44.77 1093 ILE B CA 1
ATOM 2513 C C . ILE B 2 99 ? 14.464 103.984 48.084 1.00 45.64 1093 ILE B C 1
ATOM 2514 O O . ILE B 2 99 ? 13.313 103.895 47.663 1.00 45.99 1093 ILE B O 1
ATOM 2519 N N . ALA B 2 100 ? 15.476 103.281 47.558 1.00 45.84 1094 ALA B N 1
ATOM 2520 C CA . ALA B 2 100 ? 15.294 102.337 46.468 1.00 46.52 1094 ALA B CA 1
ATOM 2521 C C . ALA B 2 100 ? 14.560 101.093 46.976 1.00 47.32 1094 ALA B C 1
ATOM 2522 O O . ALA B 2 100 ? 15.090 100.356 47.807 1.00 47.49 1094 ALA B O 1
ATOM 2524 N N . ILE B 2 101 ? 13.333 100.870 46.494 1.00 47.61 1095 ILE B N 1
ATOM 2525 C CA . ILE B 2 101 ? 12.538 99.699 46.863 1.00 47.90 1095 ILE B CA 1
ATOM 2526 C C . ILE B 2 101 ? 12.526 98.735 45.663 1.00 47.95 1095 ILE B C 1
ATOM 2527 O O . ILE B 2 101 ? 12.331 99.184 44.529 1.00 48.34 109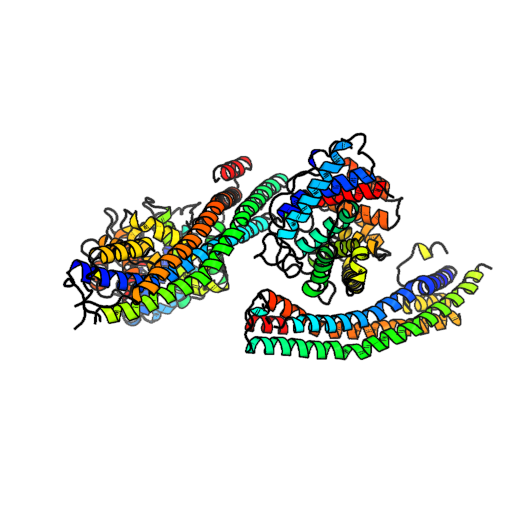5 ILE B O 1
ATOM 2532 N N . ASP B 2 102 ? 12.733 97.430 45.894 1.00 47.33 1096 ASP B N 1
ATOM 2533 C CA . ASP B 2 102 ? 12.682 96.454 44.811 1.00 47.53 1096 ASP B CA 1
ATOM 2534 C C . ASP B 2 102 ? 11.225 96.281 44.420 1.00 47.62 1096 ASP B C 1
ATOM 2535 O O . ASP B 2 102 ? 10.389 96.013 45.280 1.00 48.31 1096 ASP B O 1
ATOM 2540 N N . SER B 2 103 ? 10.915 96.445 43.132 1.00 47.13 1097 SER B N 1
ATOM 2541 C CA . SER B 2 103 ? 9.550 96.336 42.640 1.00 47.12 1097 SER B CA 1
ATOM 2542 C C . SER B 2 103 ? 9.026 94.910 42.677 1.00 46.84 1097 SER B C 1
ATOM 2543 O O . SER B 2 103 ? 7.833 94.721 42.861 1.00 47.06 1097 SER B O 1
ATOM 2546 N N . GLN B 2 104 ? 9.899 93.912 42.526 1.00 46.18 1098 GLN B N 1
ATOM 2547 C CA . GLN B 2 104 ? 9.474 92.515 42.609 1.00 46.20 1098 GLN B CA 1
ATOM 2548 C C . GLN B 2 104 ? 9.092 92.123 44.050 1.00 45.18 1098 GLN B C 1
ATOM 2549 O O . GLN B 2 104 ? 8.187 91.311 44.257 1.00 45.17 1098 GLN B O 1
ATOM 2555 N N . VAL B 2 105 ? 9.780 92.701 45.040 1.00 44.01 1099 VAL B N 1
ATOM 2556 C CA . VAL B 2 105 ? 9.509 92.439 46.447 1.00 43.15 1099 VAL B CA 1
ATOM 2557 C C . VAL B 2 105 ? 8.123 92.967 46.806 1.00 42.67 1099 VAL B C 1
ATOM 2558 O O . VAL B 2 105 ? 7.327 92.246 47.403 1.00 42.84 1099 VAL B O 1
ATOM 2562 N N . LEU B 2 106 ? 7.830 94.209 46.408 1.00 41.59 1100 LEU B N 1
ATOM 2563 C CA . LEU B 2 106 ? 6.558 94.860 46.675 1.00 40.76 1100 LEU B CA 1
ATOM 2564 C C . LEU B 2 106 ? 5.415 94.239 45.886 1.00 39.88 1100 LEU B C 1
ATOM 2565 O O . LEU B 2 106 ? 4.365 93.959 46.457 1.00 40.20 1100 LEU B O 1
ATOM 2570 N N . CYS B 2 107 ? 5.604 94.020 44.584 1.00 39.02 1101 CYS B N 1
ATOM 2571 C CA . CYS B 2 107 ? 4.553 93.471 43.738 1.00 39.12 1101 CYS B CA 1
ATOM 2572 C C . CYS B 2 107 ? 4.332 91.974 43.911 1.00 38.26 1101 CYS B C 1
ATOM 2573 O O . CYS B 2 107 ? 3.260 91.486 43.573 1.00 38.53 1101 CYS B O 1
ATOM 2576 N N . GLY B 2 108 ? 5.290 91.269 44.492 1.00 37.22 1102 GLY B N 1
ATOM 2577 C CA . GLY B 2 108 ? 5.111 89.864 44.830 1.00 36.44 1102 GLY B CA 1
ATOM 2578 C C . GLY B 2 108 ? 4.183 89.748 46.024 1.00 35.43 1102 GLY B C 1
ATOM 2579 O O . GLY B 2 108 ? 3.338 88.853 46.074 1.00 35.86 1102 GLY B O 1
ATOM 2580 N N . ALA B 2 109 ? 4.330 90.668 46.995 1.00 34.13 1103 ALA B N 1
ATOM 2581 C CA . ALA B 2 109 ? 3.519 90.729 48.203 1.00 33.61 1103 ALA B CA 1
ATOM 2582 C C . ALA B 2 109 ? 2.082 91.109 47.857 1.00 33.84 1103 ALA B C 1
ATOM 2583 O O . ALA B 2 109 ? 1.141 90.546 48.418 1.00 34.35 1103 ALA B O 1
ATOM 2585 N N . VAL B 2 110 ? 1.911 92.050 46.912 1.00 33.41 1104 VAL B N 1
ATOM 2586 C CA . VAL B 2 110 ? 0.602 92.505 46.450 1.00 32.83 1104 VAL B CA 1
ATOM 2587 C C . VAL B 2 110 ? -0.090 91.333 45.751 1.00 33.24 1104 VAL B C 1
ATOM 2588 O O . VAL B 2 110 ? -1.247 91.056 46.038 1.00 33.70 1104 VAL B O 1
ATOM 2592 N N . LYS B 2 111 ? 0.635 90.605 44.884 1.00 33.40 1105 LYS B N 1
ATOM 2593 C CA . LYS B 2 111 ? 0.077 89.462 44.143 1.00 33.96 1105 LYS B CA 1
ATOM 2594 C C . LYS B 2 111 ? -0.267 88.286 45.085 1.00 34.07 1105 LYS B C 1
ATOM 2595 O O . LYS B 2 111 ? -1.254 87.584 44.872 1.00 34.48 1105 LYS B O 1
ATOM 2601 N N . TRP B 2 112 ? 0.505 88.115 46.156 1.00 33.53 1106 TRP B N 1
ATOM 2602 C CA . TRP B 2 112 ? 0.233 87.076 47.145 1.00 33.11 1106 TRP B CA 1
ATOM 2603 C C . TRP B 2 112 ? -1.063 87.398 47.887 1.00 32.83 1106 TRP B C 1
ATOM 2604 O O . TRP B 2 112 ? -1.833 86.491 48.168 1.00 33.33 1106 TRP B O 1
ATOM 2615 N N . LEU B 2 113 ? -1.301 88.682 48.206 1.00 31.90 1107 LEU B N 1
ATOM 2616 C CA . LEU B 2 113 ? -2.512 89.135 48.894 1.00 31.47 1107 LEU B CA 1
ATOM 2617 C C . LEU B 2 113 ? -3.766 88.850 48.065 1.00 31.47 1107 LEU B C 1
ATOM 2618 O O . LEU B 2 113 ? -4.767 88.394 48.591 1.00 31.22 1107 LEU B O 1
ATOM 2623 N N . ILE B 2 114 ? -3.690 89.111 46.761 1.00 31.90 1108 ILE B N 1
ATOM 2624 C CA . ILE B 2 114 ? -4.763 88.932 45.800 1.00 32.18 1108 ILE B CA 1
ATOM 2625 C C . ILE B 2 114 ? -5.023 87.465 45.482 1.00 32.47 1108 ILE B C 1
ATOM 2626 O O . ILE B 2 114 ? -6.176 87.034 45.496 1.00 33.16 1108 ILE B O 1
ATOM 2631 N N . LEU B 2 115 ? -3.977 86.702 45.195 1.00 32.19 1109 LEU B N 1
ATOM 2632 C CA . LEU B 2 115 ? -4.125 85.301 44.831 1.00 33.00 1109 LEU B CA 1
ATOM 2633 C C . LEU B 2 115 ? -4.383 84.361 46.004 1.00 33.64 1109 LEU B C 1
ATOM 2634 O O . LEU B 2 115 ? -5.210 83.463 45.899 1.00 33.39 1109 LEU B O 1
ATOM 2639 N N . GLU B 2 116 ? -3.693 84.569 47.115 1.00 34.47 1110 GLU B N 1
ATOM 2640 C CA . GLU B 2 116 ? -3.813 83.706 48.278 1.00 35.42 1110 GLU B CA 1
ATOM 2641 C C . GLU B 2 116 ? -4.844 84.117 49.297 1.00 36.28 1110 GLU B C 1
ATOM 2642 O O . GLU B 2 116 ? -5.573 83.255 49.788 1.00 36.72 1110 GLU B O 1
ATOM 2648 N N . LYS B 2 117 ? -4.900 85.407 49.654 1.00 36.47 1111 LYS B N 1
ATOM 2649 C CA . LYS B 2 117 ? -5.744 85.837 50.768 1.00 36.91 1111 LYS B CA 1
ATOM 2650 C C . LYS B 2 117 ? -7.056 86.593 50.466 1.00 37.57 1111 LYS B C 1
ATOM 2651 O O . LYS B 2 117 ? -7.804 86.843 51.425 1.00 37.87 1111 LYS B O 1
ATOM 2657 N N . GLN B 2 118 ? -7.367 86.929 49.204 1.00 37.19 1112 GLN B N 1
ATOM 2658 C CA . GLN B 2 118 ? -8.629 87.598 48.931 1.00 37.63 1112 GLN B CA 1
ATOM 2659 C C . GLN B 2 118 ? -9.689 86.555 48.595 1.00 39.06 1112 GLN B C 1
ATOM 2660 O O . GLN B 2 118 ? -9.525 85.800 47.647 1.00 39.36 1112 GLN B O 1
ATOM 2666 N N . LYS B 2 119 ? -10.752 86.481 49.389 1.00 39.76 1113 LYS B N 1
ATOM 2667 C CA . LYS B 2 119 ? -11.837 85.530 49.182 1.00 40.96 1113 LYS B CA 1
ATOM 2668 C C . LYS B 2 119 ? -12.643 85.882 47.916 1.00 41.85 1113 LYS B C 1
ATOM 2669 O O . LYS B 2 119 ? -12.688 87.039 47.511 1.00 41.47 1113 LYS B O 1
ATOM 2675 N N . PRO B 2 120 ? -13.303 84.892 47.283 1.00 42.80 1114 PRO B N 1
ATOM 2676 C CA . PRO B 2 120 ? -14.106 85.186 46.087 1.00 43.39 1114 PRO B CA 1
ATOM 2677 C C . PRO B 2 120 ? -15.082 86.368 46.193 1.00 44.10 1114 PRO B C 1
ATOM 2678 O O . PRO B 2 120 ? -15.415 86.959 45.158 1.00 44.61 1114 PRO B O 1
ATOM 2682 N N . ASP B 2 121 ? -15.541 86.715 47.423 1.00 43.77 1115 ASP B N 1
ATOM 2683 C CA . ASP B 2 121 ? -16.468 87.834 47.681 1.00 43.54 1115 ASP B CA 1
ATOM 2684 C C . ASP B 2 121 ? -15.779 89.226 47.881 1.00 42.78 1115 ASP B C 1
ATOM 2685 O O . ASP B 2 121 ? -16.463 90.218 48.168 1.00 42.49 1115 ASP B O 1
ATOM 2690 N N . GLY B 2 122 ? -14.448 89.264 47.731 1.00 42.02 1116 GLY B N 1
ATOM 2691 C CA . GLY B 2 122 ? -13.640 90.466 47.872 1.00 41.69 1116 GLY B CA 1
ATOM 2692 C C . GLY B 2 122 ? -13.037 90.700 49.242 1.00 41.77 1116 GLY B C 1
ATOM 2693 O O . GLY B 2 122 ? -12.276 91.650 49.413 1.00 42.72 1116 GLY B O 1
ATOM 2694 N N . VAL B 2 123 ? -13.360 89.855 50.238 1.00 40.79 1117 VAL B N 1
ATOM 2695 C CA . VAL B 2 123 ? -12.859 89.991 51.613 1.00 40.29 1117 VAL B CA 1
ATOM 2696 C C . VAL B 2 123 ? -11.452 89.414 51.824 1.00 40.02 1117 VAL B C 1
ATOM 2697 O O . VAL B 2 123 ? -11.211 88.245 51.538 1.00 39.99 1117 VAL B O 1
ATOM 2701 N N . PHE B 2 124 ? -10.547 90.208 52.401 1.00 39.52 1118 PHE B N 1
ATOM 2702 C CA . PHE B 2 124 ? -9.193 89.749 52.708 1.00 38.98 1118 PHE B CA 1
ATOM 2703 C C . PHE B 2 124 ? -9.203 88.963 54.026 1.00 38.91 1118 PHE B C 1
ATOM 2704 O O . PHE B 2 124 ? -9.895 89.348 54.963 1.00 39.57 1118 PHE B O 1
ATOM 2712 N N . GLN B 2 125 ? -8.509 87.822 54.070 1.00 38.04 1119 GLN B N 1
ATOM 2713 C CA . GLN B 2 125 ? -8.552 86.937 55.226 1.00 37.40 1119 GLN B CA 1
ATOM 2714 C C . GLN B 2 125 ? -7.216 86.795 55.946 1.00 36.77 1119 GLN B C 1
ATOM 2715 O O . GLN B 2 125 ? -6.176 86.613 55.319 1.00 36.30 1119 GLN B O 1
ATOM 2721 N N . GLU B 2 126 ? -7.255 86.860 57.280 1.00 36.39 1120 GLU B N 1
ATOM 2722 C CA . GLU B 2 126 ? -6.066 86.699 58.088 1.00 36.21 1120 GLU B CA 1
ATOM 2723 C C . GLU B 2 126 ? -6.106 85.315 58.709 1.00 36.12 1120 GLU B C 1
ATOM 2724 O O . GLU B 2 126 ? -6.940 85.041 59.559 1.00 35.96 1120 GLU B O 1
ATOM 2730 N N . ASP B 2 127 ? -5.234 84.430 58.245 1.00 36.53 1121 ASP B N 1
ATOM 2731 C CA . ASP B 2 127 ? -5.155 83.064 58.749 1.00 37.35 1121 ASP B CA 1
ATOM 2732 C C . ASP B 2 127 ? -4.020 82.866 59.793 1.00 37.88 1121 ASP B C 1
ATOM 2733 O O . ASP B 2 127 ? -3.947 81.808 60.413 1.00 38.42 1121 ASP B O 1
ATOM 2738 N N . ALA B 2 128 ? -3.155 83.874 60.004 1.00 37.62 1122 ALA B N 1
ATOM 2739 C CA . ALA B 2 128 ? -2.100 83.782 61.005 1.00 38.24 1122 ALA B CA 1
ATOM 2740 C C . ALA B 2 128 ? -1.837 85.168 61.569 1.00 39.09 1122 ALA B C 1
ATOM 2741 O O . ALA B 2 128 ? -0.931 85.867 61.104 1.00 39.47 1122 ALA B O 1
ATOM 2743 N N . PRO B 2 129 ? -2.628 85.588 62.580 1.00 39.05 1123 PRO B N 1
ATOM 2744 C CA . PRO B 2 129 ? -2.470 86.943 63.130 1.00 38.97 1123 PRO B CA 1
ATOM 2745 C C . PRO B 2 129 ? -1.077 87.299 63.662 1.00 39.05 1123 PRO B C 1
ATOM 2746 O O . PRO B 2 129 ? -0.257 86.418 63.903 1.00 39.18 1123 PRO B O 1
ATOM 2750 N N . VAL B 2 130 ? -0.800 88.602 63.810 1.00 38.69 1124 VAL B N 1
ATOM 2751 C CA . VAL B 2 130 ? 0.488 89.042 64.323 1.00 38.75 1124 VAL B CA 1
ATOM 2752 C C . VAL B 2 130 ? 0.558 88.816 65.840 1.00 39.44 1124 VAL B C 1
ATOM 2753 O O . VAL B 2 130 ? -0.464 88.818 66.535 1.00 39.69 1124 VAL B O 1
ATOM 2757 N N . ILE B 2 131 ? 1.763 88.558 66.339 1.00 39.55 1125 ILE B N 1
ATOM 2758 C CA . ILE B 2 131 ? 2.023 88.368 67.761 1.00 39.73 1125 ILE B CA 1
ATOM 2759 C C . ILE B 2 131 ? 1.894 89.738 68.445 1.00 39.66 1125 ILE B C 1
ATOM 2760 O O . ILE B 2 131 ? 1.212 89.855 69.459 1.00 40.55 1125 ILE B O 1
ATOM 2765 N N . HIS B 2 132 ? 2.519 90.779 67.879 1.00 38.57 1126 HIS B N 1
ATOM 2766 C CA . HIS B 2 132 ? 2.419 92.118 68.445 1.00 38.07 1126 HIS B CA 1
ATOM 2767 C C . HIS B 2 132 ? 1.090 92.746 68.066 1.00 37.67 1126 HIS B C 1
ATOM 2768 O O . HIS B 2 132 ? 1.009 93.443 67.064 1.00 37.15 1126 HIS B O 1
ATOM 2775 N N . GLN B 2 133 ? 0.044 92.504 68.865 1.00 37.76 1127 GLN B N 1
ATOM 2776 C CA . GLN B 2 133 ? -1.272 93.080 68.580 1.00 38.54 1127 GLN B CA 1
ATOM 2777 C C . GLN B 2 133 ? -1.327 94.609 68.772 1.00 38.76 1127 GLN B C 1
ATOM 2778 O O . GLN B 2 133 ? -2.285 95.247 68.336 1.00 39.38 1127 GLN B O 1
ATOM 2784 N N . GLU B 2 134 ? -0.313 95.201 69.421 1.00 38.01 1128 GLU B N 1
ATOM 2785 C CA . GLU B 2 134 ? -0.288 96.639 69.661 1.00 37.23 1128 GLU B CA 1
ATOM 2786 C C . GLU B 2 134 ? 0.032 97.459 68.402 1.00 36.18 1128 GLU B C 1
ATOM 2787 O O . GLU B 2 134 ? -0.288 98.653 68.362 1.00 35.68 1128 GLU B O 1
ATOM 2793 N N . MET B 2 135 ? 0.639 96.823 67.371 1.00 35.78 1129 MET B N 1
ATOM 2794 C CA . MET B 2 135 ? 1.027 97.487 66.118 1.00 35.89 1129 MET B CA 1
ATOM 2795 C C . MET B 2 135 ? -0.092 97.549 65.062 1.00 36.50 1129 MET B C 1
ATOM 2796 O O . MET B 2 135 ? 0.140 98.086 63.991 1.00 36.28 1129 MET B O 1
ATOM 2801 N N . ILE B 2 136 ? -1.292 97.030 65.359 1.00 37.11 1130 ILE B N 1
ATOM 2802 C CA . ILE B 2 136 ? -2.396 97.026 64.402 1.00 38.34 1130 ILE B CA 1
ATOM 2803 C C . ILE B 2 136 ? -3.474 98.099 64.699 1.00 39.27 1130 ILE B C 1
ATOM 2804 O O . ILE B 2 136 ? -4.323 98.357 63.840 1.00 39.75 1130 ILE B O 1
ATOM 2809 N N . GLY B 2 137 ? -3.398 98.745 65.863 1.00 39.28 1131 GLY B N 1
ATOM 2810 C CA . GLY B 2 137 ? -4.313 99.809 66.258 1.00 39.75 1131 GLY B CA 1
ATOM 2811 C C . GLY B 2 137 ? -5.764 99.402 66.421 1.00 40.09 1131 GLY B C 1
ATOM 2812 O O . GLY B 2 137 ? -6.063 98.414 67.087 1.00 40.41 1131 GLY B O 1
ATOM 2813 N N . GLY B 2 138 ? -6.664 100.180 65.829 1.00 39.98 1132 GLY B N 1
ATOM 2814 C CA . GLY B 2 138 ? -8.104 99.951 65.895 1.00 40.63 1132 GLY B CA 1
ATOM 2815 C C . GLY B 2 138 ? -8.585 98.619 65.360 1.00 41.66 1132 GLY B C 1
ATOM 2816 O O . GLY B 2 138 ? -9.722 98.227 65.600 1.00 42.00 1132 GLY B O 1
ATOM 2817 N N . LEU B 2 139 ? -7.737 97.910 64.630 1.00 42.52 1133 LEU B N 1
ATOM 2818 C CA . LEU B 2 139 ? -8.038 96.574 64.128 1.00 43.46 1133 LEU B CA 1
ATOM 2819 C C . LEU B 2 139 ? -8.120 95.563 65.292 1.00 44.63 1133 LEU B C 1
ATOM 2820 O O . LEU B 2 139 ? -8.745 94.523 65.137 1.00 44.62 1133 LEU B O 1
ATOM 2825 N N . ARG B 2 140 ? -7.440 95.845 66.430 1.00 45.68 1134 ARG B N 1
ATOM 2826 C CA . ARG B 2 140 ? -7.335 94.983 67.598 1.00 47.14 1134 ARG B CA 1
ATOM 2827 C C . ARG B 2 140 ? -8.675 94.553 68.185 1.00 50.52 1134 ARG B C 1
ATOM 2828 O O . ARG B 2 140 ? -8.833 93.358 68.475 1.00 51.03 1134 ARG B O 1
ATOM 2836 N N . ASN B 2 141 ? -9.661 95.490 68.323 1.00 52.56 1135 ASN B N 1
ATOM 2837 C CA . ASN B 2 141 ? -11.024 95.208 68.830 1.00 54.81 1135 ASN B CA 1
ATOM 2838 C C . ASN B 2 141 ? -11.631 93.988 68.128 1.00 56.45 1135 ASN B C 1
ATOM 2839 O O . ASN B 2 141 ? -12.312 93.184 68.773 1.00 57.09 1135 ASN B O 1
ATOM 2844 N N . ASN B 2 142 ? -11.349 93.851 66.806 1.00 56.97 1136 ASN B N 1
ATOM 2845 C CA . ASN B 2 142 ? -11.760 92.736 65.948 1.00 58.01 1136 ASN B CA 1
ATOM 2846 C C . ASN B 2 142 ? -13.271 92.657 65.761 1.00 58.81 1136 ASN B C 1
ATOM 2847 O O . ASN B 2 142 ? -13.731 91.658 65.201 1.00 59.63 1136 ASN B O 1
ATOM 2852 N N . ASN B 2 143 ? -14.056 93.672 66.237 1.00 57.90 1137 ASN B N 1
ATOM 2853 C CA . ASN B 2 143 ? -15.521 93.664 66.184 1.00 57.32 1137 ASN B CA 1
ATOM 2854 C C . ASN B 2 143 ? -16.044 93.293 64.796 1.00 55.97 1137 ASN B C 1
ATOM 2855 O O . ASN B 2 143 ? -16.614 92.214 64.632 1.00 56.51 1137 ASN B O 1
ATOM 2860 N N . GLU B 2 144 ? -15.689 94.104 63.789 1.00 54.23 1138 GLU B N 1
ATOM 2861 C CA . GLU B 2 144 ? -16.069 94.004 62.373 1.00 52.75 1138 GLU B CA 1
ATOM 2862 C C . GLU B 2 144 ? -14.783 93.656 61.612 1.00 51.69 1138 GLU B C 1
ATOM 2863 O O . GLU B 2 144 ? -14.273 94.482 60.854 1.00 51.87 1138 GLU B O 1
ATOM 2869 N N . LYS B 2 145 ? -14.219 92.457 61.870 1.00 50.38 1139 LYS B N 1
ATOM 2870 C CA . LYS B 2 145 ? -12.937 92.051 61.292 1.00 49.80 1139 LYS B CA 1
ATOM 2871 C C . LYS B 2 145 ? -12.898 92.058 59.762 1.00 47.85 1139 LYS B C 1
ATOM 2872 O O . LYS B 2 145 ? -11.956 92.608 59.186 1.00 48.13 1139 LYS B O 1
ATOM 2878 N N . ASP B 2 146 ? -13.904 91.454 59.106 1.00 45.38 1140 ASP B N 1
ATOM 2879 C CA . ASP B 2 146 ? -13.927 91.393 57.655 1.00 43.19 1140 ASP B CA 1
ATOM 2880 C C . ASP B 2 146 ? -13.971 92.771 57.021 1.00 41.25 1140 ASP B C 1
ATOM 2881 O O . ASP B 2 146 ? -13.266 93.004 56.051 1.00 41.10 1140 ASP B O 1
ATOM 2886 N N . MET B 2 147 ? -14.751 93.698 57.587 1.00 39.88 1141 MET B N 1
ATOM 2887 C CA . MET B 2 147 ? -14.863 95.043 57.038 1.00 39.14 1141 MET B CA 1
ATOM 2888 C C . MET B 2 147 ? -13.629 95.887 57.265 1.00 38.82 1141 MET B C 1
ATOM 2889 O O . MET B 2 147 ? -13.178 96.531 56.323 1.00 39.19 1141 MET B O 1
ATOM 2894 N N . ALA B 2 148 ? -13.061 95.881 58.492 1.00 38.10 1142 ALA B N 1
ATOM 2895 C CA . ALA B 2 148 ? -11.867 96.674 58.830 1.00 37.35 1142 ALA B CA 1
ATOM 2896 C C . ALA B 2 148 ? -10.588 96.158 58.195 1.00 36.51 1142 ALA B C 1
ATOM 2897 O O . ALA B 2 148 ? -9.757 96.969 57.781 1.00 37.10 1142 ALA B O 1
ATOM 2899 N N . LEU B 2 149 ? -10.393 94.821 58.149 1.00 35.15 1143 LEU B N 1
ATOM 2900 C CA . LEU B 2 149 ? -9.185 94.261 57.533 1.00 34.39 1143 LEU B CA 1
ATOM 2901 C C . LEU B 2 149 ? -9.239 94.436 56.014 1.00 33.75 1143 LEU B C 1
ATOM 2902 O O . LEU B 2 149 ? -8.210 94.718 55.413 1.00 34.79 1143 LEU B O 1
ATOM 2907 N N . THR B 2 150 ? -10.426 94.331 55.398 1.00 32.27 1144 THR B N 1
ATOM 2908 C CA . THR B 2 150 ? -10.560 94.529 53.958 1.00 31.80 1144 THR B CA 1
ATOM 2909 C C . THR B 2 150 ? -10.285 95.985 53.584 1.00 31.56 1144 THR B C 1
ATOM 2910 O O . THR B 2 150 ? -9.730 96.230 52.517 1.00 32.22 1144 THR B O 1
ATOM 2914 N N . ALA B 2 151 ? -10.631 96.952 54.467 1.00 30.68 1145 ALA B N 1
ATOM 2915 C CA . ALA B 2 151 ? -10.351 98.369 54.233 1.00 30.35 1145 ALA B CA 1
ATOM 2916 C C . ALA B 2 151 ? -8.842 98.570 54.337 1.00 30.89 1145 ALA B C 1
ATOM 2917 O O . ALA B 2 151 ? -8.246 99.170 53.452 1.00 31.25 1145 ALA B O 1
ATOM 2919 N N . PHE B 2 152 ? -8.205 98.000 55.366 1.00 31.07 1146 PHE B N 1
ATOM 2920 C CA . PHE B 2 152 ? -6.761 98.085 55.540 1.00 31.14 1146 PHE B CA 1
ATOM 2921 C C . PHE B 2 152 ? -5.975 97.571 54.300 1.00 31.48 1146 PHE B C 1
ATOM 2922 O O . PHE B 2 152 ? -5.216 98.340 53.712 1.00 32.46 1146 PHE B O 1
ATOM 2930 N N . VAL B 2 153 ? -6.160 96.291 53.894 1.00 30.57 1147 VAL B N 1
ATOM 2931 C CA . VAL B 2 153 ? -5.451 95.712 52.742 1.00 29.61 1147 VAL B CA 1
ATOM 2932 C C . VAL B 2 153 ? -5.713 96.469 51.449 1.00 29.61 1147 VAL B C 1
ATOM 2933 O O . VAL B 2 153 ? -4.799 96.729 50.702 1.00 29.57 1147 VAL B O 1
ATOM 2937 N N . LEU B 2 154 ? -6.949 96.865 51.210 1.00 30.30 1148 LEU B N 1
ATOM 2938 C CA . LEU B 2 154 ? -7.333 97.615 50.014 1.00 30.82 1148 LEU B CA 1
ATOM 2939 C C . LEU B 2 154 ? -6.677 99.012 49.971 1.00 31.40 1148 LEU B C 1
ATOM 2940 O O . LEU B 2 154 ? -6.317 99.471 48.901 1.00 31.66 1148 LEU B O 1
ATOM 2945 N N . ILE B 2 155 ? -6.458 99.643 51.120 1.00 31.75 1149 ILE B N 1
ATOM 2946 C CA . ILE B 2 155 ? -5.770 100.935 51.192 1.00 32.69 1149 ILE B CA 1
ATOM 2947 C C . ILE B 2 155 ? -4.305 100.744 50.774 1.00 33.61 1149 ILE B C 1
ATOM 2948 O O . ILE B 2 155 ? -3.761 101.572 50.045 1.00 34.15 1149 ILE B O 1
ATOM 2953 N N . SER B 2 156 ? -3.682 99.630 51.214 1.00 33.55 1150 SER B N 1
ATOM 2954 C CA . SER B 2 156 ? -2.300 99.254 50.885 1.00 33.66 1150 SER B CA 1
ATOM 2955 C C . SER B 2 156 ? -2.171 98.961 49.401 1.00 33.82 1150 SER B C 1
ATOM 2956 O O . SER B 2 156 ? -1.171 99.329 48.804 1.00 34.23 1150 SER B O 1
ATOM 2959 N N . LEU B 2 157 ? -3.175 98.298 48.800 1.00 33.98 1151 LEU B N 1
ATOM 2960 C CA . LEU B 2 157 ? -3.177 97.976 47.372 1.00 34.31 1151 LEU B CA 1
ATOM 2961 C C . LEU B 2 157 ? -3.358 99.232 46.541 1.00 35.76 1151 LEU B C 1
ATOM 2962 O O . LEU B 2 157 ? -2.751 99.353 45.475 1.00 36.18 1151 LEU B O 1
ATOM 2967 N N . GLN B 2 158 ? -4.212 100.161 47.000 1.00 36.05 1152 GLN B N 1
ATOM 2968 C CA . GLN B 2 158 ? -4.421 101.410 46.279 1.00 36.81 1152 GLN B CA 1
ATOM 2969 C C . GLN B 2 158 ? -3.180 102.275 46.305 1.00 37.35 1152 GLN B C 1
ATOM 2970 O O . GLN B 2 158 ? -2.872 102.924 45.316 1.00 37.51 1152 GLN B O 1
ATOM 2976 N N . GLU B 2 159 ? -2.423 102.224 47.389 1.00 38.40 1153 GLU B N 1
ATOM 2977 C CA . GLU B 2 159 ? -1.176 102.966 47.505 1.00 39.84 1153 GLU B CA 1
ATOM 2978 C C . GLU B 2 159 ? -0.032 102.342 46.682 1.00 39.80 1153 GLU B C 1
ATOM 2979 O O . GLU B 2 159 ? 0.897 103.050 46.298 1.00 39.41 1153 GLU B O 1
ATOM 2985 N N . ALA B 2 160 ? -0.129 101.042 46.364 1.00 40.12 1154 ALA B N 1
ATOM 2986 C CA . ALA B 2 160 ? 0.859 100.328 45.550 1.00 41.02 1154 ALA B CA 1
ATOM 2987 C C . ALA B 2 160 ? 0.409 100.106 44.092 1.00 42.54 1154 ALA B C 1
ATOM 2988 O O . ALA B 2 160 ? 1.145 99.485 43.320 1.00 43.00 1154 ALA B O 1
ATOM 2990 N N . LYS B 2 161 ? -0.790 100.602 43.720 1.00 43.23 1155 LYS B N 1
ATOM 2991 C CA . LYS B 2 161 ? -1.424 100.430 42.412 1.00 44.39 1155 LYS B CA 1
ATOM 2992 C C . LYS B 2 161 ? -0.572 100.880 41.229 1.00 45.66 1155 LYS B C 1
ATOM 2993 O O . LYS B 2 161 ? -0.347 100.094 40.316 1.00 45.81 1155 LYS B O 1
ATOM 2999 N N . ASP B 2 162 ? -0.085 102.124 41.241 1.00 46.35 1156 ASP B N 1
ATOM 3000 C CA . ASP B 2 162 ? 0.714 102.649 40.142 1.00 47.21 1156 ASP B CA 1
ATOM 3001 C C . ASP B 2 162 ? 2.044 101.927 39.971 1.00 47.61 1156 ASP B C 1
ATOM 3002 O O . ASP B 2 162 ? 2.507 101.762 38.843 1.00 48.07 1156 ASP B O 1
ATOM 3007 N N . ILE B 2 163 ? 2.627 101.458 41.072 1.00 47.42 1157 ILE B N 1
ATOM 3008 C CA . ILE B 2 163 ? 3.902 100.744 41.062 1.00 48.15 1157 ILE B CA 1
ATOM 3009 C C . ILE B 2 163 ? 3.750 99.327 40.480 1.00 49.10 1157 ILE B C 1
ATOM 3010 O O . ILE B 2 163 ? 4.595 98.859 39.722 1.00 49.02 1157 ILE B O 1
ATOM 3015 N N . CYS B 2 164 ? 2.661 98.652 40.837 1.00 50.06 1158 CYS B N 1
ATOM 3016 C CA . CYS B 2 164 ? 2.438 97.251 40.497 1.00 50.95 1158 CYS B CA 1
ATOM 3017 C C . CYS B 2 164 ? 1.355 96.971 39.447 1.00 52.02 1158 CYS B C 1
ATOM 3018 O O . CYS B 2 164 ? 1.009 95.808 39.265 1.00 52.00 1158 CYS B O 1
ATOM 3021 N N . GLU B 2 165 ? 0.809 97.989 38.782 1.00 52.89 1159 GLU B N 1
ATOM 3022 C CA . GLU B 2 165 ? -0.255 97.784 37.788 1.00 54.28 1159 GLU B CA 1
ATOM 3023 C C . GLU B 2 165 ? 0.207 96.886 36.648 1.00 55.06 1159 GLU B C 1
ATOM 3024 O O . GLU B 2 165 ? -0.550 96.033 36.189 1.00 55.37 1159 GLU B O 1
ATOM 3030 N N . GLU B 2 166 ? 1.461 97.066 36.210 1.00 55.20 1160 GLU B N 1
ATOM 3031 C CA . GLU B 2 166 ? 2.046 96.323 35.102 1.00 55.84 1160 GLU B CA 1
ATOM 3032 C C . GLU B 2 166 ? 2.550 94.916 35.475 1.00 55.49 1160 GLU B C 1
ATOM 3033 O O . GLU B 2 166 ? 2.612 94.039 34.614 1.00 55.48 1160 GLU B O 1
ATOM 3039 N N . GLN B 2 167 ? 2.899 94.698 36.740 1.00 55.27 1161 GLN B N 1
ATOM 3040 C CA . GLN B 2 167 ? 3.409 93.404 37.191 1.00 55.57 1161 GLN B CA 1
ATOM 3041 C C . GLN B 2 167 ? 2.296 92.495 37.760 1.00 55.67 1161 GLN B C 1
ATOM 3042 O O . GLN B 2 167 ? 2.360 91.269 37.648 1.00 55.58 1161 GLN B O 1
ATOM 3048 N N . VAL B 2 168 ? 1.273 93.100 38.365 1.00 55.55 1162 VAL B N 1
ATOM 3049 C CA . VAL B 2 168 ? 0.157 92.352 38.937 1.00 55.63 1162 VAL B CA 1
ATOM 3050 C C . VAL B 2 168 ? -1.060 92.634 38.077 1.00 55.68 1162 VAL B C 1
ATOM 3051 O O . VAL B 2 168 ? -1.714 93.659 38.273 1.00 55.76 1162 VAL B O 1
ATOM 3055 N N . ASN B 2 169 ? -1.363 91.750 37.116 1.00 55.36 1163 ASN B N 1
ATOM 3056 C CA . ASN B 2 169 ? -2.504 91.974 36.224 1.00 55.73 1163 ASN B CA 1
ATOM 3057 C C . ASN B 2 169 ? -3.868 91.898 36.937 1.00 54.59 1163 ASN B C 1
ATOM 3058 O O . ASN B 2 169 ? -4.815 92.569 36.529 1.00 54.66 1163 ASN B O 1
ATOM 3063 N N . SER B 2 170 ? -3.950 91.133 38.021 1.00 53.36 1164 SER B N 1
ATOM 3064 C CA . SER B 2 170 ? -5.191 91.012 38.778 1.00 52.62 1164 SER B CA 1
ATOM 3065 C C . SER B 2 170 ? -5.428 92.139 39.790 1.00 51.09 1164 SER B C 1
ATOM 3066 O O . SER B 2 170 ? -6.420 92.095 40.501 1.00 50.91 1164 SER B O 1
ATOM 3069 N N . LEU B 2 171 ? -4.538 93.137 39.866 1.00 50.07 1165 LEU B N 1
ATOM 3070 C CA . LEU B 2 171 ? -4.674 94.244 40.825 1.00 49.35 1165 LEU B CA 1
ATOM 3071 C C . LEU B 2 171 ? -5.895 95.112 40.576 1.00 47.95 1165 LEU B C 1
ATOM 3072 O O . LEU B 2 171 ? -6.640 95.348 41.521 1.00 48.15 1165 LEU B O 1
ATOM 3077 N N . PRO B 2 172 ? -6.155 95.573 39.339 1.00 46.62 1166 PRO B N 1
ATOM 3078 C CA . PRO B 2 172 ? -7.342 96.414 39.116 1.00 45.71 1166 PRO B CA 1
ATOM 3079 C C . PRO B 2 172 ? -8.658 95.790 39.566 1.00 44.33 1166 PRO B C 1
ATOM 3080 O O . PRO B 2 172 ? -9.403 96.452 40.279 1.00 44.86 1166 PRO B O 1
ATOM 3084 N N . GLY B 2 173 ? -8.911 94.536 39.194 1.00 42.80 1167 GLY B N 1
ATOM 3085 C CA . GLY B 2 173 ? -10.131 93.819 39.554 1.00 42.08 1167 GLY B CA 1
ATOM 3086 C C . GLY B 2 173 ? -10.228 93.466 41.025 1.00 41.74 1167 GLY B C 1
ATOM 3087 O O . GLY B 2 173 ? -11.327 93.371 41.574 1.00 41.56 1167 GLY B O 1
ATOM 3088 N N . SER B 2 174 ? -9.072 93.267 41.677 1.00 41.23 1168 SER B N 1
ATOM 3089 C CA . SER B 2 174 ? -8.999 92.976 43.103 1.00 40.96 1168 SER B CA 1
ATOM 3090 C C . SER B 2 174 ? -9.463 94.192 43.896 1.00 39.89 1168 SER B C 1
ATOM 3091 O O . SER B 2 174 ? -10.184 94.042 44.882 1.00 40.03 1168 SER B O 1
ATOM 3094 N N . ILE B 2 175 ? -9.026 95.385 43.478 1.00 38.83 1169 ILE B N 1
ATOM 3095 C CA . ILE B 2 175 ? -9.376 96.634 44.122 1.00 38.58 1169 ILE B CA 1
ATOM 3096 C C . ILE B 2 175 ? -10.888 96.876 44.059 1.00 39.05 1169 ILE B C 1
ATOM 3097 O O . ILE B 2 175 ? -11.485 97.200 45.086 1.00 39.94 1169 ILE B O 1
ATOM 3102 N N . THR B 2 176 ? -11.516 96.673 42.885 1.00 38.05 1170 THR B N 1
ATOM 3103 C CA . THR B 2 176 ? -12.947 96.907 42.758 1.00 38.02 1170 THR B CA 1
ATOM 3104 C C . THR B 2 176 ? -13.770 95.876 43.505 1.00 37.45 1170 THR B C 1
ATOM 3105 O O . THR B 2 176 ? -14.813 96.240 44.025 1.00 37.93 1170 THR B O 1
ATOM 3109 N N . LYS B 2 177 ? -13.318 94.606 43.566 1.00 36.63 1171 LYS B N 1
ATOM 3110 C CA . LYS B 2 177 ? -14.025 93.513 44.253 1.00 35.95 1171 LYS B CA 1
ATOM 3111 C C . LYS B 2 177 ? -14.040 93.752 45.769 1.00 36.42 1171 LYS B C 1
ATOM 3112 O O . LYS B 2 177 ? -15.063 93.553 46.419 1.00 36.58 1171 LYS B O 1
ATOM 3118 N N . ALA B 2 178 ? -12.916 94.214 46.325 1.00 36.35 1172 ALA B N 1
ATOM 3119 C CA . ALA B 2 178 ? -12.829 94.551 47.744 1.00 36.80 1172 ALA B CA 1
ATOM 3120 C C . ALA B 2 178 ? -13.667 95.801 48.045 1.00 37.94 1172 ALA B C 1
ATOM 3121 O O . ALA B 2 178 ? -14.268 95.888 49.106 1.00 38.60 1172 ALA B O 1
ATOM 3123 N N . GLY B 2 179 ? -13.709 96.750 47.114 1.00 38.13 1173 GLY B N 1
ATOM 3124 C CA . GLY B 2 179 ? -14.515 97.957 47.246 1.00 38.48 1173 GLY B CA 1
ATOM 3125 C C . GLY B 2 179 ? -16.004 97.695 47.125 1.00 38.75 1173 GLY B C 1
ATOM 3126 O O . GLY B 2 179 ? -16.804 98.454 47.665 1.00 39.15 1173 GLY B O 1
ATOM 3127 N N . ASP B 2 180 ? -16.393 96.612 46.433 1.00 38.70 1174 ASP B N 1
ATOM 3128 C CA . ASP B 2 180 ? -17.789 96.192 46.265 1.00 39.16 1174 ASP B CA 1
ATOM 3129 C C . ASP B 2 180 ? -18.333 95.742 47.626 1.00 39.61 1174 ASP B C 1
ATOM 3130 O O . ASP B 2 180 ? -19.417 96.148 48.017 1.00 39.85 1174 ASP B O 1
ATOM 3135 N N . PHE B 2 181 ? -17.570 94.901 48.343 1.00 39.80 1175 PHE B N 1
ATOM 3136 C CA . PHE B 2 181 ? -17.929 94.375 49.662 1.00 40.08 1175 PHE B CA 1
ATOM 3137 C C . PHE B 2 181 ? -18.072 95.503 50.687 1.00 39.89 1175 PHE B C 1
ATOM 3138 O O . PHE B 2 181 ? -18.960 95.452 51.522 1.00 40.25 1175 PHE B O 1
ATOM 3146 N N . LEU B 2 182 ? -17.161 96.477 50.659 1.00 39.36 1176 LEU B N 1
ATOM 3147 C CA . LEU B 2 182 ? -17.138 97.603 51.588 1.00 39.06 1176 LEU B CA 1
ATOM 3148 C C . LEU B 2 182 ? -18.336 98.502 51.348 1.00 39.51 1176 LEU B C 1
ATOM 3149 O O . LEU B 2 182 ? -18.981 98.930 52.299 1.00 39.58 1176 LEU B O 1
ATOM 3154 N N . GLU B 2 183 ? -18.637 98.778 50.077 1.00 39.77 1177 GLU B N 1
ATOM 3155 C CA . GLU B 2 183 ? -19.754 99.622 49.668 1.00 40.27 1177 GLU B CA 1
ATOM 3156 C C . GLU B 2 183 ? -21.101 98.968 50.044 1.00 40.10 1177 GLU B C 1
ATOM 3157 O O . GLU B 2 183 ? -21.994 99.645 50.559 1.00 40.57 1177 GLU B O 1
ATOM 3163 N N . ALA B 2 184 ? -21.225 97.645 49.822 1.00 39.26 1178 ALA B N 1
ATOM 3164 C CA . ALA B 2 184 ? -22.430 96.886 50.144 1.00 38.78 1178 ALA B CA 1
ATOM 3165 C C . ALA B 2 184 ? -22.735 96.787 51.654 1.00 38.95 1178 ALA B C 1
ATOM 3166 O O . ALA B 2 184 ? -23.913 96.771 52.037 1.00 40.24 1178 ALA B O 1
ATOM 3168 N N . ASN B 2 185 ? -21.707 96.711 52.506 1.00 37.54 1179 ASN B N 1
ATOM 3169 C CA . ASN B 2 185 ? -21.926 96.587 53.946 1.00 37.52 1179 ASN B CA 1
ATOM 3170 C C . ASN B 2 185 ? -21.546 97.840 54.744 1.00 36.61 1179 ASN B C 1
ATOM 3171 O O . ASN B 2 185 ? -21.448 97.756 55.964 1.00 36.76 1179 ASN B O 1
ATOM 3176 N N . TYR B 2 186 ? -21.336 98.984 54.079 1.00 35.53 1180 TYR B N 1
ATOM 3177 C CA . TYR B 2 186 ? -20.943 100.225 54.742 1.00 35.08 1180 TYR B CA 1
ATOM 3178 C C . TYR B 2 186 ? -21.990 100.789 55.679 1.00 35.90 1180 TYR B C 1
ATOM 3179 O O . TYR B 2 186 ? -21.679 101.082 56.833 1.00 34.99 1180 TYR B O 1
ATOM 3188 N N . MET B 2 187 ? -23.241 100.933 55.187 1.00 37.46 1181 MET B N 1
ATOM 3189 C CA . MET B 2 187 ? -24.363 101.522 55.919 1.00 38.65 1181 MET B CA 1
ATOM 3190 C C . MET B 2 187 ? -24.750 100.790 57.212 1.00 39.77 1181 MET B C 1
ATOM 3191 O O . MET B 2 187 ? -25.405 101.377 58.068 1.00 40.08 1181 MET B O 1
ATOM 3196 N N . ASN B 2 188 ? -24.290 99.549 57.381 1.00 40.28 1182 ASN B N 1
ATOM 3197 C CA . ASN B 2 188 ? -24.542 98.741 58.575 1.00 40.69 1182 ASN B CA 1
ATOM 3198 C C . ASN B 2 188 ? -23.411 98.814 59.628 1.00 40.46 1182 ASN B C 1
ATOM 3199 O O . ASN B 2 188 ? -23.519 98.160 60.665 1.00 40.90 1182 ASN B O 1
ATOM 3204 N N . LEU B 2 189 ? -22.349 99.607 59.381 1.00 39.69 1183 LEU B N 1
ATOM 3205 C CA . LEU B 2 189 ? -21.233 99.754 60.327 1.00 39.58 1183 LEU B CA 1
ATOM 3206 C C . LEU B 2 189 ? -21.630 100.503 61.588 1.00 39.98 1183 LEU B C 1
ATOM 3207 O O . LEU B 2 189 ? -22.317 101.513 61.506 1.00 39.98 1183 LEU B O 1
ATOM 3212 N N . GLN B 2 190 ? -21.179 100.016 62.752 1.00 40.46 1184 GLN B N 1
ATOM 3213 C CA . GLN B 2 190 ? -21.505 100.607 64.045 1.00 41.52 1184 GLN B CA 1
ATOM 3214 C C . GLN B 2 190 ? -20.321 101.333 64.673 1.00 41.67 1184 GLN B C 1
ATOM 3215 O O . GLN B 2 190 ? -20.526 102.280 65.433 1.00 41.91 1184 GLN B O 1
ATOM 3221 N N . ARG B 2 191 ? -19.091 100.860 64.408 1.00 41.35 1185 ARG B N 1
ATOM 3222 C CA . ARG B 2 191 ? -17.868 101.427 64.969 1.00 41.52 1185 ARG B CA 1
ATOM 3223 C C . ARG B 2 191 ? -17.422 102.629 64.155 1.00 41.84 1185 ARG B C 1
ATOM 3224 O O . ARG B 2 191 ? -17.334 102.523 62.933 1.00 42.51 1185 ARG B O 1
ATOM 3232 N N . SER B 2 192 ? -17.094 103.756 64.810 1.00 41.28 1186 SER B N 1
ATOM 3233 C CA . SER B 2 192 ? -16.591 104.954 64.114 1.00 41.41 1186 SER B CA 1
ATOM 3234 C C . SER B 2 192 ? -15.222 104.702 63.440 1.00 41.20 1186 SER B C 1
ATOM 3235 O O . SER B 2 192 ? -14.881 105.352 62.435 1.00 41.83 1186 SER B O 1
ATOM 3238 N N . TYR B 2 193 ? -14.437 103.751 63.986 1.00 39.85 1187 TYR B N 1
ATOM 3239 C CA . TYR B 2 193 ? -13.135 103.413 63.418 1.00 38.24 1187 TYR B CA 1
ATOM 3240 C C . TYR B 2 193 ? -13.331 102.797 62.045 1.00 37.53 1187 TYR B C 1
ATOM 3241 O O . TYR B 2 193 ? -12.625 103.176 61.119 1.00 38.27 1187 TYR B O 1
ATOM 3250 N N . THR B 2 194 ? -14.282 101.860 61.900 1.00 36.50 1188 THR B N 1
ATOM 3251 C CA . THR B 2 194 ? -14.508 101.208 60.605 1.00 36.22 1188 THR B CA 1
ATOM 3252 C C . THR B 2 194 ? -15.138 102.161 59.591 1.00 35.70 1188 THR B C 1
ATOM 3253 O O . THR B 2 194 ? -14.916 102.000 58.398 1.00 36.12 1188 THR B O 1
ATOM 3257 N N . VAL B 2 195 ? -15.904 103.150 60.052 1.00 34.66 1189 VAL B N 1
ATOM 3258 C CA . VAL B 2 195 ? -16.507 104.142 59.175 1.00 34.43 1189 VAL B CA 1
ATOM 3259 C C . VAL B 2 195 ? -15.409 104.980 58.535 1.00 33.71 1189 VAL B C 1
ATOM 3260 O O . VAL B 2 195 ? -15.449 105.212 57.330 1.00 34.08 1189 VAL B O 1
ATOM 3264 N N . ALA B 2 196 ? -14.396 105.370 59.315 1.00 33.00 1190 ALA B N 1
ATOM 3265 C CA . ALA B 2 196 ? -13.245 106.148 58.835 1.00 32.70 1190 ALA B CA 1
ATOM 3266 C C . ALA B 2 196 ? -12.243 105.364 57.966 1.00 31.71 1190 ALA B C 1
ATOM 3267 O O . ALA B 2 196 ? -11.797 105.902 56.963 1.00 32.08 1190 ALA B O 1
ATOM 3269 N N . ILE B 2 197 ? -11.882 104.110 58.326 1.00 30.44 1191 ILE B N 1
ATOM 3270 C CA . ILE B 2 197 ? -10.948 103.318 57.506 1.00 29.74 1191 ILE B CA 1
ATOM 3271 C C . ILE B 2 197 ? -11.609 102.853 56.175 1.00 30.60 1191 ILE B C 1
ATOM 3272 O O . ILE B 2 197 ? -10.949 102.913 55.137 1.00 31.50 1191 ILE B O 1
ATOM 3277 N N . ALA B 2 198 ? -12.900 102.419 56.182 1.00 30.27 1192 ALA B N 1
ATOM 3278 C CA . ALA B 2 198 ? -13.606 102.022 54.953 1.00 30.47 1192 ALA B CA 1
ATOM 3279 C C . ALA B 2 198 ? -14.044 103.236 54.126 1.00 31.66 1192 ALA B C 1
ATOM 3280 O O . ALA B 2 198 ? -14.132 103.139 52.900 1.00 32.36 1192 ALA B O 1
ATOM 3282 N N . GLY B 2 199 ? -14.281 104.372 54.795 1.00 31.81 1193 GLY B N 1
ATOM 3283 C CA . GLY B 2 199 ? -14.621 105.644 54.178 1.00 32.24 1193 GLY B CA 1
ATOM 3284 C C . GLY B 2 199 ? -13.489 106.084 53.292 1.00 33.15 1193 GLY B C 1
ATOM 3285 O O . GLY B 2 199 ? -13.701 106.266 52.099 1.00 33.67 1193 GLY B O 1
ATOM 3286 N N . TYR B 2 200 ? -12.257 106.115 53.842 1.00 33.52 1194 TYR B N 1
ATOM 3287 C CA . TYR B 2 200 ? -11.030 106.427 53.103 1.00 34.44 1194 TYR B CA 1
ATOM 3288 C C . TYR B 2 200 ? -10.763 105.414 51.978 1.00 34.80 1194 TYR B C 1
ATOM 3289 O O . TYR B 2 200 ? -10.528 105.841 50.859 1.00 35.65 1194 TYR B O 1
ATOM 3298 N N . ALA B 2 201 ? -10.868 104.094 52.238 1.00 34.29 1195 ALA B N 1
ATOM 3299 C CA . ALA B 2 201 ? -10.684 103.063 51.213 1.00 34.64 1195 ALA B CA 1
ATOM 3300 C C . ALA B 2 201 ? -11.615 103.276 50.013 1.00 35.73 1195 ALA B C 1
ATOM 3301 O O . ALA B 2 201 ? -11.189 103.095 48.871 1.00 35.74 1195 ALA B O 1
ATOM 3303 N N . LEU B 2 202 ? -12.880 103.676 50.275 1.00 36.72 1196 LEU B N 1
ATOM 3304 C CA . LEU B 2 202 ? -13.887 103.939 49.241 1.00 38.27 1196 LEU B CA 1
ATOM 3305 C C . LEU B 2 202 ? -13.659 105.292 48.564 1.00 39.47 1196 LEU B C 1
ATOM 3306 O O . LEU B 2 202 ? -13.893 105.419 47.364 1.00 39.15 1196 LEU B O 1
ATOM 3311 N N . ALA B 2 203 ? -13.222 106.307 49.340 1.00 40.32 1197 ALA B N 1
ATOM 3312 C CA . ALA B 2 203 ? -12.909 107.649 48.842 1.00 41.30 1197 ALA B CA 1
ATOM 3313 C C . ALA B 2 203 ? -11.781 107.582 47.818 1.00 42.24 1197 ALA B C 1
ATOM 3314 O O . ALA B 2 203 ? -11.850 108.271 46.800 1.00 42.72 1197 ALA B O 1
ATOM 3316 N N . GLN B 2 204 ? -10.772 106.706 48.056 1.00 42.28 1198 GLN B N 1
ATOM 3317 C CA . GLN B 2 204 ? -9.631 106.486 47.152 1.00 42.63 1198 GLN B CA 1
ATOM 3318 C C . GLN B 2 204 ? -10.071 106.038 45.742 1.00 42.93 1198 GLN B C 1
ATOM 3319 O O . GLN B 2 204 ? -9.344 106.258 44.772 1.00 43.00 1198 GLN B O 1
ATOM 3325 N N . MET B 2 205 ? -11.255 105.414 45.633 1.00 43.05 1199 MET B N 1
ATOM 3326 C CA . MET B 2 205 ? -11.797 104.959 44.356 1.00 43.37 1199 MET B CA 1
ATOM 3327 C C . MET B 2 205 ? -13.102 105.637 43.956 1.00 43.06 1199 MET B C 1
ATOM 3328 O O . MET B 2 205 ? -13.837 105.093 43.134 1.00 43.80 1199 MET B O 1
ATOM 3333 N N . GLY B 2 206 ? -13.354 106.828 44.488 1.00 42.26 1200 GLY B N 1
ATOM 3334 C CA . GLY B 2 206 ? -14.526 107.625 44.152 1.00 42.68 1200 GLY B CA 1
ATOM 3335 C C . GLY B 2 206 ? -15.885 107.009 44.414 1.00 43.24 1200 GLY B C 1
ATOM 3336 O O . GLY B 2 206 ? -16.846 107.301 43.697 1.00 43.39 1200 GLY B O 1
ATOM 3337 N N . ARG B 2 207 ? -15.990 106.158 45.437 1.00 43.49 1201 ARG B N 1
ATOM 3338 C CA . ARG B 2 207 ? -17.266 105.518 45.778 1.00 43.76 1201 ARG B CA 1
ATOM 3339 C C . ARG B 2 207 ? -17.800 105.912 47.172 1.00 44.03 1201 ARG B C 1
ATOM 3340 O O . ARG B 2 207 ? -18.773 105.327 47.651 1.00 44.15 1201 ARG B O 1
ATOM 3348 N N . LEU B 2 208 ? -17.196 106.926 47.805 1.00 43.97 1202 LEU B N 1
ATOM 3349 C CA . LEU B 2 208 ? -17.686 107.451 49.067 1.00 43.87 1202 LEU B CA 1
ATOM 3350 C C . LEU B 2 208 ? -18.524 108.620 48.619 1.00 43.93 1202 LEU B C 1
ATOM 3351 O O . LEU B 2 208 ? -18.004 109.706 48.368 1.00 43.75 1202 LEU B O 1
ATOM 3356 N N . LYS B 2 209 ? -19.809 108.347 48.392 1.00 44.07 1203 LYS B N 1
ATOM 3357 C CA . LYS B 2 209 ? -20.777 109.315 47.893 1.00 44.81 1203 LYS B CA 1
ATOM 3358 C C . LYS B 2 209 ? -22.205 108.884 48.269 1.00 44.89 1203 LYS B C 1
ATOM 3359 O O . LYS B 2 209 ? -22.440 107.720 48.623 1.00 44.91 1203 LYS B O 1
ATOM 3365 N N . GLY B 2 210 ? -23.141 109.831 48.191 1.00 44.50 1204 GLY B N 1
ATOM 3366 C CA . GLY B 2 210 ? -24.547 109.586 48.492 1.00 44.37 1204 GLY B CA 1
ATOM 3367 C C . GLY B 2 210 ? -24.813 109.312 49.953 1.00 43.82 1204 GLY B C 1
ATOM 3368 O O . GLY B 2 210 ? -24.385 110.077 50.817 1.00 43.64 1204 GLY B O 1
ATOM 3369 N N . PRO B 2 211 ? -25.520 108.204 50.242 1.00 43.44 1205 PRO B N 1
ATOM 3370 C CA . PRO B 2 211 ? -25.807 107.839 51.640 1.00 43.21 1205 PRO B CA 1
ATOM 3371 C C . PRO B 2 211 ? -24.556 107.439 52.419 1.00 43.57 1205 PRO B C 1
ATOM 3372 O O . PRO B 2 211 ? -24.495 107.650 53.642 1.00 44.00 1205 PRO B O 1
ATOM 3376 N N . LEU B 2 212 ? -23.553 106.868 51.711 1.00 42.85 1206 LEU B N 1
ATOM 3377 C CA . LEU B 2 212 ? -22.265 106.452 52.276 1.00 42.11 1206 LEU B CA 1
ATOM 3378 C C . LEU B 2 212 ? -21.506 107.683 52.761 1.00 41.95 1206 LEU B C 1
ATOM 3379 O O . LEU B 2 212 ? -20.930 107.649 53.838 1.00 42.34 1206 LEU B O 1
ATOM 3384 N N . LEU B 2 213 ? -21.542 108.781 51.994 1.00 41.56 1207 LEU B N 1
ATOM 3385 C CA . LEU B 2 213 ? -20.898 110.046 52.371 1.00 41.92 1207 LEU B CA 1
ATOM 3386 C C . LEU B 2 213 ? -21.651 110.722 53.523 1.00 42.34 1207 LEU B C 1
ATOM 3387 O O . LEU B 2 213 ? -21.024 111.348 54.371 1.00 42.88 1207 LEU B O 1
ATOM 3392 N N . ASN B 2 214 ? -22.977 110.577 53.572 1.00 42.07 1208 ASN B N 1
ATOM 3393 C CA . ASN B 2 214 ? -23.768 111.130 54.663 1.00 42.63 1208 ASN B CA 1
ATOM 3394 C C . ASN B 2 214 ? -23.423 110.429 55.997 1.00 42.73 1208 ASN B C 1
ATOM 3395 O O . ASN B 2 214 ? -23.191 111.121 56.979 1.00 42.87 1208 ASN B O 1
ATOM 3400 N N . LYS B 2 215 ? -23.376 109.068 56.027 1.00 42.33 1209 LYS B N 1
ATOM 3401 C CA . LYS B 2 215 ? -23.027 108.257 57.213 1.00 41.63 1209 LYS B CA 1
ATOM 3402 C C . LYS B 2 215 ? -21.586 108.547 57.678 1.00 41.57 1209 LYS B C 1
ATOM 3403 O O . LYS B 2 215 ? -21.315 108.617 58.881 1.00 41.52 1209 LYS B O 1
ATOM 3409 N N . PHE B 2 216 ? -20.671 108.730 56.724 1.00 41.33 1210 PHE B N 1
ATOM 3410 C CA . PHE B 2 216 ? -19.288 109.054 57.039 1.00 41.70 1210 PHE B CA 1
ATOM 3411 C C . PHE B 2 216 ? -19.202 110.392 57.818 1.00 42.47 1210 PHE B C 1
ATOM 3412 O O . PHE B 2 216 ? -18.701 110.412 58.938 1.00 42.24 1210 PHE B O 1
ATOM 3420 N N . LEU B 2 217 ? -19.759 111.476 57.260 1.00 43.21 1211 LEU B N 1
ATOM 3421 C CA . LEU B 2 217 ? -19.748 112.803 57.877 1.00 44.44 1211 LEU B CA 1
ATOM 3422 C C . LEU B 2 217 ? -20.598 112.898 59.128 1.00 46.62 1211 LEU B C 1
ATOM 3423 O O . LEU B 2 217 ? -20.298 113.724 59.985 1.00 47.46 1211 LEU B O 1
ATOM 3428 N N . THR B 2 218 ? -21.665 112.091 59.242 1.00 47.41 1212 THR B N 1
ATOM 3429 C CA . THR B 2 218 ? -22.509 112.106 60.434 1.00 48.60 1212 THR B CA 1
ATOM 3430 C C . THR B 2 218 ? -21.905 111.344 61.646 1.00 49.50 1212 THR B C 1
ATOM 3431 O O . THR B 2 218 ? -22.226 111.696 62.787 1.00 49.79 1212 THR B O 1
ATOM 3435 N N . THR B 2 219 ? -21.038 110.322 61.425 1.00 49.52 1213 THR B N 1
ATOM 3436 C CA . THR B 2 219 ? -20.412 109.627 62.565 1.00 50.47 1213 THR B CA 1
ATOM 3437 C C . THR B 2 219 ? -19.338 110.516 63.278 1.00 51.05 1213 THR B C 1
ATOM 3438 O O . THR B 2 219 ? -18.843 110.144 64.349 1.00 51.36 1213 THR B O 1
ATOM 3442 N N . ALA B 2 220 ? -18.998 111.693 62.693 1.00 51.07 1214 ALA B N 1
ATOM 3443 C CA . ALA B 2 220 ? -18.045 112.631 63.279 1.00 51.16 1214 ALA B CA 1
ATOM 3444 C C . ALA B 2 220 ? -18.695 113.381 64.424 1.00 51.79 1214 ALA B C 1
ATOM 3445 O O . ALA B 2 220 ? -19.647 114.142 64.215 1.00 52.14 1214 ALA B O 1
ATOM 3447 N N . LYS B 2 221 ? -18.193 113.155 65.642 1.00 51.48 1215 LYS B N 1
ATOM 3448 C CA . LYS B 2 221 ? -18.706 113.819 66.831 1.00 51.42 1215 LYS B CA 1
ATOM 3449 C C . LYS B 2 221 ? -18.182 115.250 66.831 1.00 51.23 1215 LYS B C 1
ATOM 3450 O O . LYS B 2 221 ? -16.990 115.466 66.615 1.00 51.30 1215 LYS B O 1
ATOM 3456 N N . ASP B 2 222 ? -19.099 116.225 66.978 1.00 51.18 1216 ASP B N 1
ATOM 3457 C CA . ASP B 2 222 ? -18.835 117.667 66.993 1.00 51.59 1216 ASP B CA 1
ATOM 3458 C C . ASP B 2 222 ? -18.192 118.189 65.706 1.00 51.69 1216 ASP B C 1
ATOM 3459 O O . ASP B 2 222 ? -17.541 119.239 65.743 1.00 52.06 1216 ASP B O 1
ATOM 3464 N N . LYS B 2 223 ? -18.379 117.458 64.578 1.00 50.90 1217 LYS B N 1
ATOM 3465 C CA . LYS B 2 223 ? -17.827 117.755 63.245 1.00 50.52 1217 LYS B CA 1
ATOM 3466 C C . LYS B 2 223 ? -16.289 117.882 63.221 1.00 49.80 1217 LYS B C 1
ATOM 3467 O O . LYS B 2 223 ? -15.759 118.665 62.425 1.00 49.97 1217 LYS B O 1
ATOM 3473 N N . ASN B 2 224 ? -15.577 117.099 64.059 1.00 48.81 1218 ASN B N 1
ATOM 3474 C CA . ASN B 2 224 ? -14.125 117.209 64.124 1.00 48.27 1218 ASN B CA 1
ATOM 3475 C C . ASN B 2 224 ? -13.375 115.890 64.323 1.00 47.27 1218 ASN B C 1
ATOM 3476 O O . ASN B 2 224 ? -12.188 115.808 63.995 1.00 47.22 1218 ASN B O 1
ATOM 3481 N N . ARG B 2 225 ? -14.032 114.887 64.896 1.00 46.39 1219 ARG B N 1
ATOM 3482 C CA . ARG B 2 225 ? -13.352 113.629 65.194 1.00 46.12 1219 ARG B CA 1
ATOM 3483 C C . ARG B 2 225 ? -14.216 112.412 64.959 1.00 45.69 1219 ARG B C 1
ATOM 3484 O O . ARG B 2 225 ? -15.427 112.489 65.072 1.00 45.77 1219 ARG B O 1
ATOM 3492 N N . TRP B 2 226 ? -13.594 111.278 64.662 1.00 45.46 1220 TRP B N 1
ATOM 3493 C CA . TRP B 2 226 ? -14.307 110.020 64.470 1.00 46.16 1220 TRP B CA 1
ATOM 3494 C C . TRP B 2 226 ? -13.988 109.156 65.674 1.00 48.32 1220 TRP B C 1
ATOM 3495 O O . TRP B 2 226 ? -13.213 108.211 65.604 1.00 48.19 1220 TRP B O 1
ATOM 3506 N N . GLU B 2 227 ? -14.607 109.518 66.789 1.00 50.35 1221 GLU B N 1
ATOM 3507 C CA . GLU B 2 227 ? -14.419 108.971 68.117 1.00 52.81 1221 GLU B CA 1
ATOM 3508 C C . GLU B 2 227 ? -15.214 107.711 68.410 1.00 55.06 1221 GLU B C 1
ATOM 3509 O O . GLU B 2 227 ? -16.406 107.643 68.137 1.00 55.36 1221 GLU B O 1
ATOM 3515 N N . ASP B 2 228 ? -14.547 106.724 69.002 1.00 56.63 1222 ASP B N 1
ATOM 3516 C CA . ASP B 2 228 ? -15.128 105.467 69.458 1.00 58.85 1222 ASP B CA 1
ATOM 3517 C C . ASP B 2 228 ? -14.884 105.416 70.956 1.00 61.45 1222 ASP B C 1
ATOM 3518 O O . ASP B 2 228 ? -13.750 105.647 71.376 1.00 61.90 1222 ASP B O 1
ATOM 3523 N N . PRO B 2 229 ? -15.912 105.162 71.793 1.00 63.18 1223 PRO B N 1
ATOM 3524 C CA . PRO B 2 229 ? -15.666 105.116 73.250 1.00 64.13 1223 PRO B CA 1
ATOM 3525 C C . PRO B 2 229 ? -14.688 103.997 73.604 1.00 65.27 1223 PRO B C 1
ATOM 3526 O O . PRO B 2 229 ? -15.018 102.812 73.481 1.00 65.88 1223 PRO B O 1
ATOM 3530 N N . GLY B 2 230 ? -13.463 104.389 73.955 1.00 65.14 1224 GLY B N 1
ATOM 3531 C CA . GLY B 2 230 ? -12.397 103.446 74.273 1.00 65.11 1224 GLY B CA 1
ATOM 3532 C C . GLY B 2 230 ? -11.012 104.062 74.301 1.00 64.92 1224 GLY B C 1
ATOM 3533 O O . GLY B 2 230 ? -10.692 104.855 75.196 1.00 65.26 1224 GLY B O 1
ATOM 3534 N N . LYS B 2 231 ? -10.169 103.692 73.319 1.00 63.95 1225 LYS B N 1
ATOM 3535 C CA . LYS B 2 231 ? -8.779 104.162 73.265 1.00 63.24 1225 LYS B CA 1
ATOM 3536 C C . LYS B 2 231 ? -8.578 105.484 72.529 1.00 61.92 1225 LYS B C 1
ATOM 3537 O O . LYS B 2 231 ? -8.988 105.611 71.380 1.00 62.15 1225 LYS B O 1
ATOM 3543 N N . GLN B 2 232 ? -7.888 106.446 73.170 1.00 60.24 1226 GLN B N 1
ATOM 3544 C CA . GLN B 2 232 ? -7.561 107.732 72.551 1.00 58.81 1226 GLN B CA 1
ATOM 3545 C C . GLN B 2 232 ? -6.560 107.575 71.397 1.00 56.37 1226 GLN B C 1
ATOM 3546 O O . GLN B 2 232 ? -6.465 108.471 70.564 1.00 56.48 1226 GLN B O 1
ATOM 3552 N N . LEU B 2 233 ? -5.806 106.457 71.346 1.00 54.03 1227 LEU B N 1
ATOM 3553 C CA . LEU B 2 233 ? -4.874 106.187 70.251 1.00 52.13 1227 LEU B CA 1
ATOM 3554 C C . LEU B 2 233 ? -5.646 105.791 68.976 1.00 50.12 1227 LEU B C 1
ATOM 3555 O O . LEU B 2 233 ? -5.240 106.140 67.870 1.00 50.04 1227 LEU B O 1
ATOM 3560 N N . TYR B 2 234 ? -6.736 105.026 69.143 1.00 48.32 1228 TYR B N 1
ATOM 3561 C CA . TYR B 2 234 ? -7.587 104.568 68.053 1.00 46.96 1228 TYR B CA 1
ATOM 3562 C C . TYR B 2 234 ? -8.341 105.749 67.452 1.00 45.87 1228 TYR B C 1
ATOM 3563 O O . TYR B 2 234 ? -8.571 105.761 66.256 1.00 45.94 1228 TYR B O 1
ATOM 3572 N N . ASN B 2 235 ? -8.754 106.731 68.283 1.00 44.84 1229 ASN B N 1
ATOM 3573 C CA . ASN B 2 235 ? -9.511 107.896 67.828 1.00 43.91 1229 ASN B CA 1
ATOM 3574 C C . ASN B 2 235 ? -8.663 108.830 66.980 1.00 42.96 1229 ASN B C 1
ATOM 3575 O O . ASN B 2 235 ? -9.171 109.402 66.021 1.00 43.47 1229 ASN B O 1
ATOM 3580 N N . VAL B 2 236 ? -7.367 108.953 67.301 1.00 41.42 1230 VAL B N 1
ATOM 3581 C CA . VAL B 2 236 ? -6.426 109.775 66.536 1.00 40.43 1230 VAL B CA 1
ATOM 3582 C C . VAL B 2 236 ? -6.162 109.118 65.182 1.00 39.98 1230 VAL B C 1
ATOM 3583 O O . VAL B 2 236 ? -6.098 109.801 64.165 1.00 40.37 1230 VAL B O 1
ATOM 3587 N N . GLU B 2 237 ? -6.017 107.785 65.181 1.00 39.11 1231 GLU B N 1
ATOM 3588 C CA . GLU B 2 237 ? -5.796 106.958 64.005 1.00 38.07 1231 GLU B CA 1
ATOM 3589 C C . GLU B 2 237 ? -6.996 107.031 63.049 1.00 37.23 1231 GLU B C 1
ATOM 3590 O O . GLU B 2 237 ? -6.798 107.245 61.858 1.00 37.45 1231 GLU B O 1
ATOM 3596 N N . ALA B 2 238 ? -8.234 106.891 63.575 1.00 36.26 1232 ALA B N 1
ATOM 3597 C CA . ALA B 2 238 ? -9.474 106.937 62.804 1.00 35.85 1232 ALA B CA 1
ATOM 3598 C C . ALA B 2 238 ? -9.704 108.332 62.225 1.00 36.26 1232 ALA B C 1
ATOM 3599 O O . ALA B 2 238 ? -9.978 108.433 61.039 1.00 36.42 1232 ALA B O 1
ATOM 3601 N N . THR B 2 239 ? -9.520 109.414 63.028 1.00 35.91 1233 THR B N 1
ATOM 3602 C CA . THR B 2 239 ? -9.655 110.804 62.550 1.00 36.07 1233 THR B CA 1
ATOM 3603 C C . THR B 2 239 ? -8.584 111.164 61.472 1.00 37.16 1233 THR B C 1
ATOM 3604 O O . THR B 2 239 ? -8.788 112.099 60.695 1.00 37.83 1233 THR B O 1
ATOM 3608 N N . SER B 2 240 ? -7.457 110.410 61.421 1.00 37.10 1234 SER B N 1
ATOM 3609 C CA . SER B 2 240 ? -6.392 110.582 60.436 1.00 37.69 1234 SER B CA 1
ATOM 3610 C C . SER B 2 240 ? -6.792 109.920 59.124 1.00 37.60 1234 SER B C 1
ATOM 3611 O O . SER B 2 240 ? -6.627 110.518 58.066 1.00 38.20 1234 SER B O 1
ATOM 3614 N N . TYR B 2 241 ? -7.374 108.715 59.192 1.00 36.91 1235 TYR B N 1
ATOM 3615 C CA . TYR B 2 241 ? -7.928 108.020 58.027 1.00 36.64 1235 TYR B CA 1
ATOM 3616 C C . TYR B 2 241 ? -9.091 108.863 57.467 1.00 36.49 1235 TYR B C 1
ATOM 3617 O O . TYR B 2 241 ? -9.248 108.956 56.258 1.00 37.03 1235 TYR B O 1
ATOM 3626 N N . ALA B 2 242 ? -9.922 109.450 58.350 1.00 35.93 1236 ALA B N 1
ATOM 3627 C CA . ALA B 2 242 ? -11.065 110.284 57.980 1.00 35.51 1236 ALA B CA 1
ATOM 3628 C C . ALA B 2 242 ? -10.637 111.617 57.400 1.00 35.20 1236 ALA B C 1
ATOM 3629 O O . ALA B 2 242 ? -11.355 112.144 56.561 1.00 35.43 1236 ALA B O 1
ATOM 3631 N N . LEU B 2 243 ? -9.472 112.166 57.820 1.00 34.50 1237 LEU B N 1
ATOM 3632 C CA . LEU B 2 243 ? -8.970 113.415 57.235 1.00 34.08 1237 LEU B CA 1
ATOM 3633 C C . LEU B 2 243 ? -8.433 113.144 55.823 1.00 33.46 1237 LEU B C 1
ATOM 3634 O O . LEU B 2 243 ? -8.601 113.973 54.933 1.00 32.89 1237 LEU B O 1
ATOM 3639 N N . LEU B 2 244 ? -7.815 111.971 55.606 1.00 33.30 1238 LEU B N 1
ATOM 3640 C CA . LEU B 2 244 ? -7.320 111.599 54.288 1.00 33.48 1238 LEU B CA 1
ATOM 3641 C C . LEU B 2 244 ? -8.477 111.389 53.297 1.00 34.16 1238 LEU B C 1
ATOM 3642 O O . LEU B 2 244 ? -8.299 111.646 52.104 1.00 35.14 1238 LEU B O 1
ATOM 3647 N N . ALA B 2 245 ? -9.668 110.969 53.786 1.00 33.46 1239 ALA B N 1
ATOM 3648 C CA . ALA B 2 245 ? -10.867 110.823 52.955 1.00 33.30 1239 ALA B CA 1
ATOM 3649 C C . ALA B 2 245 ? -11.440 112.214 52.635 1.00 33.33 1239 ALA B C 1
ATOM 3650 O O . ALA B 2 245 ? -11.856 112.446 51.511 1.00 33.52 1239 ALA B O 1
ATOM 3652 N N . LEU B 2 246 ? -11.456 113.138 53.603 1.00 33.29 1240 LEU B N 1
ATOM 3653 C CA . LEU B 2 246 ? -11.941 114.499 53.383 1.00 34.20 1240 LEU B CA 1
ATOM 3654 C C . LEU B 2 246 ? -11.114 115.234 52.316 1.00 35.97 1240 LEU B C 1
ATOM 3655 O O . LEU B 2 246 ? -11.685 115.937 51.487 1.00 36.38 1240 LEU B O 1
ATOM 3660 N N . LEU B 2 247 ? -9.779 115.049 52.312 1.00 37.05 1241 LEU B N 1
ATOM 3661 C CA . LEU B 2 247 ? -8.881 115.683 51.335 1.00 38.46 1241 LEU B CA 1
ATOM 3662 C C . LEU B 2 247 ? -9.057 115.066 49.949 1.00 40.90 1241 LEU B C 1
ATOM 3663 O O . LEU B 2 247 ? -9.002 115.790 48.951 1.00 41.37 1241 LEU B O 1
ATOM 3668 N N . GLN B 2 248 ? -9.287 113.733 49.896 1.00 42.08 1242 GLN B N 1
ATOM 3669 C CA . GLN B 2 248 ? -9.548 112.969 48.675 1.00 43.73 1242 GLN B CA 1
ATOM 3670 C C . GLN B 2 248 ? -10.894 113.414 48.046 1.00 45.67 1242 GLN B C 1
ATOM 3671 O O . GLN B 2 248 ? -11.014 113.542 46.823 1.00 45.86 1242 GLN B O 1
ATOM 3677 N N . LEU B 2 249 ? -11.891 113.683 48.895 1.00 46.84 1243 LEU B N 1
ATOM 3678 C CA . LEU B 2 249 ? -13.189 114.198 48.460 1.00 48.46 1243 LEU B CA 1
ATOM 3679 C C . LEU B 2 249 ? -13.120 115.685 48.040 1.00 50.38 1243 LEU B C 1
ATOM 3680 O O . LEU B 2 249 ? -14.127 116.230 47.581 1.00 50.88 1243 LEU B O 1
ATOM 3685 N N . LYS B 2 250 ? -11.963 116.351 48.248 1.00 51.34 1244 LYS B N 1
ATOM 3686 C CA . LYS B 2 250 ? -11.735 117.774 48.011 1.00 52.55 1244 LYS B CA 1
ATOM 3687 C C . LYS B 2 250 ? -12.780 118.587 48.783 1.00 53.93 1244 LYS B C 1
ATOM 3688 O O . LYS B 2 250 ? -13.338 119.535 48.253 1.00 53.98 1244 LYS B O 1
ATOM 3694 N N . ASP B 2 251 ? -13.078 118.167 50.022 1.00 55.35 1245 ASP B N 1
ATOM 3695 C CA . ASP B 2 251 ? -14.060 118.808 50.888 1.00 57.49 1245 ASP B CA 1
ATOM 3696 C C . ASP B 2 251 ? -13.346 119.744 51.863 1.00 59.13 1245 ASP B C 1
ATOM 3697 O O . ASP B 2 251 ? -13.320 119.498 53.066 1.00 59.37 1245 ASP B O 1
ATOM 3702 N N . PHE B 2 252 ? -12.799 120.844 51.342 1.00 59.85 1246 PHE B N 1
ATOM 3703 C CA . PHE B 2 252 ? -12.051 121.807 52.140 1.00 60.93 1246 PHE B CA 1
ATOM 3704 C C . PHE B 2 252 ? -12.980 122.804 52.836 1.00 61.40 1246 PHE B C 1
ATOM 3705 O O . PHE B 2 252 ? -12.706 124.002 52.880 1.00 61.79 1246 PHE B O 1
ATOM 3713 N N . ASP B 2 253 ? -14.096 122.289 53.358 1.00 61.32 1247 ASP B N 1
ATOM 3714 C CA . ASP B 2 253 ? -15.125 123.010 54.119 1.00 61.62 1247 ASP B CA 1
ATOM 3715 C C . ASP B 2 253 ? -15.226 122.360 55.524 1.00 60.73 1247 ASP B C 1
ATOM 3716 O O . ASP B 2 253 ? -15.369 123.056 56.525 1.00 60.89 1247 ASP B O 1
ATOM 3721 N N . PHE B 2 254 ? -15.160 121.021 55.574 1.00 59.60 1248 PHE B N 1
ATOM 3722 C CA . PHE B 2 254 ? -15.216 120.199 56.779 1.00 59.07 1248 PHE B CA 1
ATOM 3723 C C . PHE B 2 254 ? -13.805 119.986 57.383 1.00 58.69 1248 PHE B C 1
ATOM 3724 O O . PHE B 2 254 ? -13.688 119.747 58.581 1.00 59.10 1248 PHE B O 1
ATOM 3732 N N . VAL B 2 255 ? -12.748 120.065 56.552 1.00 57.81 1249 VAL B N 1
ATOM 3733 C CA . VAL B 2 255 ? -11.350 119.839 56.924 1.00 57.64 1249 VAL B CA 1
ATOM 3734 C C . VAL B 2 255 ? -10.821 120.761 58.064 1.00 57.66 1249 VAL B C 1
ATOM 3735 O O . VAL B 2 255 ? -10.269 120.203 59.014 1.00 57.70 1249 VAL B O 1
ATOM 3739 N N . PRO B 2 256 ? -10.922 122.120 58.019 1.00 57.36 1250 PRO B N 1
ATOM 3740 C CA . PRO B 2 256 ? -10.325 122.935 59.104 1.00 56.95 1250 PRO B CA 1
ATOM 3741 C C . PRO B 2 256 ? -10.601 122.496 60.562 1.00 56.54 1250 PRO B C 1
ATOM 3742 O O . PRO B 2 256 ? -9.601 122.355 61.276 1.00 56.64 1250 PRO B O 1
ATOM 3746 N N . PRO B 2 257 ? -11.850 122.233 61.051 1.00 55.76 1251 PRO B N 1
ATOM 3747 C CA . PRO B 2 257 ? -11.997 121.815 62.461 1.00 55.38 1251 PRO B CA 1
ATOM 3748 C C . PRO B 2 257 ? -11.470 120.414 62.779 1.00 55.43 1251 PRO B C 1
ATOM 3749 O O . PRO B 2 257 ? -11.223 120.125 63.947 1.00 55.70 1251 PRO B O 1
ATOM 3753 N N . VAL B 2 258 ? -11.278 119.552 61.750 1.00 54.95 1252 VAL B N 1
ATOM 3754 C CA . VAL B 2 258 ? -10.720 118.204 61.921 1.00 54.88 1252 VAL B CA 1
ATOM 3755 C C . VAL B 2 258 ? -9.220 118.318 62.197 1.00 54.33 1252 VAL B C 1
ATOM 3756 O O . VAL B 2 258 ? -8.727 117.743 63.168 1.00 54.68 1252 VAL B O 1
ATOM 3760 N N . VAL B 2 259 ? -8.501 119.098 61.368 1.00 53.57 1253 VAL B N 1
ATOM 3761 C CA . VAL B 2 259 ? -7.067 119.340 61.540 1.00 53.42 1253 VAL B CA 1
ATOM 3762 C C . VAL B 2 259 ? -6.823 120.027 62.887 1.00 53.91 1253 VAL B C 1
ATOM 3763 O O . VAL B 2 259 ? -5.896 119.665 63.605 1.00 54.11 1253 VAL B O 1
ATOM 3767 N N . ARG B 2 260 ? -7.697 120.977 63.255 1.00 54.03 1254 ARG B N 1
ATOM 3768 C CA . ARG B 2 260 ? -7.639 121.699 64.524 1.00 54.39 1254 ARG B CA 1
ATOM 3769 C C . ARG B 2 260 ? -7.646 120.715 65.705 1.00 55.23 1254 ARG B C 1
ATOM 3770 O O . ARG B 2 260 ? -6.802 120.827 66.592 1.00 55.33 1254 ARG B O 1
ATOM 3778 N N . TRP B 2 261 ? -8.558 119.719 65.678 1.00 55.28 1255 TRP B N 1
ATOM 3779 C CA . TRP B 2 261 ? -8.671 118.710 66.727 1.00 55.71 1255 TRP B CA 1
ATOM 3780 C C . TRP B 2 261 ? -7.449 117.815 66.772 1.00 56.84 1255 TRP B C 1
ATOM 3781 O O . TRP B 2 261 ? -6.963 117.528 67.863 1.00 56.98 1255 TRP B O 1
ATOM 3792 N N . LEU B 2 262 ? -6.947 117.373 65.603 1.00 57.38 1256 LEU B N 1
ATOM 3793 C CA . LEU B 2 262 ? -5.758 116.516 65.531 1.00 58.48 1256 LEU B CA 1
ATOM 3794 C C . LEU B 2 262 ? -4.530 117.234 66.092 1.00 59.90 1256 LEU B C 1
ATOM 3795 O O . LEU B 2 262 ? -3.696 116.602 66.734 1.00 60.25 1256 LEU B O 1
ATOM 3800 N N . ASN B 2 263 ? -4.421 118.551 65.850 1.00 60.68 1257 ASN B N 1
ATOM 3801 C CA . ASN B 2 263 ? -3.318 119.363 66.354 1.00 61.90 1257 ASN B CA 1
ATOM 3802 C C . ASN B 2 263 ? -3.471 119.594 67.850 1.00 62.98 1257 ASN B C 1
ATOM 3803 O O . ASN B 2 263 ? -2.469 119.578 68.567 1.00 63.68 1257 ASN B O 1
ATOM 3808 N N . GLU B 2 264 ? -4.721 119.805 68.324 1.00 62.96 1258 GLU B N 1
ATOM 3809 C CA . GLU B 2 264 ? -5.067 120.006 69.737 1.00 63.53 1258 GLU B CA 1
ATOM 3810 C C . GLU B 2 264 ? -4.692 118.804 70.612 1.00 63.52 1258 GLU B C 1
ATOM 3811 O O . GLU B 2 264 ? -4.520 118.957 71.815 1.00 63.83 1258 GLU B O 1
ATOM 3817 N N . GLN B 2 265 ? -4.592 117.608 70.018 1.00 63.21 1259 GLN B N 1
ATOM 3818 C CA . GLN B 2 265 ? -4.191 116.397 70.722 1.00 63.16 1259 GLN B CA 1
ATOM 3819 C C . GLN B 2 265 ? -2.726 116.446 71.135 1.00 63.14 1259 GLN B C 1
ATOM 3820 O O . GLN B 2 265 ? -2.374 115.860 72.158 1.00 63.50 1259 GLN B O 1
ATOM 3826 N N . ARG B 2 266 ? -1.879 117.130 70.330 1.00 62.47 1260 ARG B N 1
ATOM 3827 C CA . ARG B 2 266 ? -0.442 117.289 70.534 1.00 62.38 1260 ARG B CA 1
ATOM 3828 C C . ARG B 2 266 ? 0.208 115.925 70.556 1.00 61.39 1260 ARG B C 1
ATOM 3829 O O . ARG B 2 266 ? 0.902 115.560 71.499 1.00 61.55 1260 ARG B O 1
ATOM 3837 N N . TYR B 2 267 ? -0.057 115.153 69.514 1.00 60.37 1261 TYR B N 1
ATOM 3838 C CA . TYR B 2 267 ? 0.453 113.804 69.407 1.00 59.81 1261 TYR B CA 1
ATOM 3839 C C . TYR B 2 267 ? 1.723 113.783 68.572 1.00 59.86 1261 TYR B C 1
ATOM 3840 O O . TYR B 2 267 ? 1.712 114.243 67.438 1.00 59.91 1261 TYR B O 1
ATOM 3849 N N . TYR B 2 268 ? 2.828 113.278 69.135 1.00 59.87 1262 TYR B N 1
ATOM 3850 C CA . TYR B 2 268 ? 4.104 113.239 68.413 1.00 60.17 1262 TYR B CA 1
ATOM 3851 C C . TYR B 2 268 ? 4.643 111.836 68.168 1.00 59.81 1262 TYR B C 1
ATOM 3852 O O . TYR B 2 268 ? 5.836 111.682 67.938 1.00 59.70 1262 TYR B O 1
ATOM 3861 N N . GLY B 2 269 ? 3.771 110.833 68.175 1.00 59.43 1263 GLY B N 1
ATOM 3862 C CA . GLY B 2 269 ? 4.190 109.459 67.922 1.00 59.39 1263 GLY B CA 1
ATOM 3863 C C . GLY B 2 269 ? 4.483 108.678 69.188 1.00 58.63 1263 GLY B C 1
ATOM 3864 O O . GLY B 2 269 ? 3.602 108.527 70.037 1.00 59.46 1263 GLY B O 1
ATOM 3865 N N . GLY B 2 270 ? 5.710 108.181 69.323 1.00 56.65 1264 GLY B N 1
ATOM 3866 C CA . GLY B 2 270 ? 6.091 107.467 70.533 1.00 55.11 1264 GLY B CA 1
ATOM 3867 C C . GLY B 2 270 ? 6.273 105.980 70.376 1.00 53.41 1264 GLY B C 1
ATOM 3868 O O . GLY B 2 270 ? 6.165 105.442 69.275 1.00 54.01 1264 GLY B O 1
ATOM 3869 N N . GLY B 2 271 ? 6.561 105.329 71.491 1.00 51.50 1265 GLY B N 1
ATOM 3870 C CA . GLY B 2 271 ? 6.852 103.904 71.556 1.00 50.01 1265 GLY B CA 1
ATOM 3871 C C . GLY B 2 271 ? 5.664 102.967 71.542 1.00 47.79 1265 GLY B C 1
ATOM 3872 O O . GLY B 2 271 ? 4.937 102.915 70.551 1.00 48.05 1265 GLY B O 1
ATOM 3873 N N . TYR B 2 272 ? 5.485 102.194 72.642 1.00 45.24 1266 TYR B N 1
ATOM 3874 C CA . TYR B 2 272 ? 4.461 101.151 72.792 1.00 42.69 1266 TYR B CA 1
ATOM 3875 C C . TYR B 2 272 ? 3.079 101.545 72.265 1.00 41.54 1266 TYR B C 1
ATOM 3876 O O . TYR B 2 272 ? 2.509 102.550 72.683 1.00 42.24 1266 TYR B O 1
ATOM 3885 N N . GLY B 2 273 ? 2.567 100.724 71.357 1.00 40.17 1267 GLY B N 1
ATOM 3886 C CA . GLY B 2 273 ? 1.234 100.852 70.779 1.00 39.50 1267 GLY B CA 1
ATOM 3887 C C . GLY B 2 273 ? 0.995 101.954 69.768 1.00 38.45 1267 GLY B C 1
ATOM 3888 O O . GLY B 2 273 ? -0.121 102.069 69.234 1.00 39.13 1267 GLY B O 1
ATOM 3889 N N . SER B 2 274 ? 2.033 102.749 69.459 1.00 36.27 1268 SER B N 1
ATOM 3890 C CA . SER B 2 274 ? 1.891 103.891 68.568 1.00 34.97 1268 SER B CA 1
ATOM 3891 C C . SER B 2 274 ? 2.134 103.641 67.092 1.00 32.81 1268 SER B C 1
ATOM 3892 O O . SER B 2 274 ? 2.157 104.597 66.330 1.00 33.02 1268 SER B O 1
ATOM 3895 N N . THR B 2 275 ? 2.272 102.391 66.661 1.00 30.64 1269 THR B N 1
ATOM 3896 C CA . THR B 2 275 ? 2.563 102.069 65.268 1.00 29.23 1269 THR B CA 1
ATOM 3897 C C . THR B 2 275 ? 1.588 102.722 64.270 1.00 28.82 1269 THR B C 1
ATOM 3898 O O . THR B 2 275 ? 2.031 103.513 63.428 1.00 28.59 1269 THR B O 1
ATOM 3902 N N . GLN B 2 276 ? 0.264 102.432 64.385 1.00 28.50 1270 GLN B N 1
ATOM 3903 C CA . GLN B 2 276 ? -0.734 102.987 63.471 1.00 28.35 1270 GLN B CA 1
ATOM 3904 C C . GLN B 2 276 ? -1.097 104.443 63.701 1.00 29.15 1270 GLN B C 1
ATOM 3905 O O . GLN B 2 276 ? -1.456 105.121 62.735 1.00 29.21 1270 GLN B O 1
ATOM 3911 N N . ALA B 2 277 ? -1.066 104.914 64.962 1.00 29.29 1271 ALA B N 1
ATOM 3912 C CA . ALA B 2 277 ? -1.414 106.299 65.230 1.00 30.56 1271 ALA B CA 1
ATOM 3913 C C . ALA B 2 277 ? -0.316 107.239 64.749 1.00 32.49 1271 ALA B C 1
ATOM 3914 O O . ALA B 2 277 ? -0.639 108.323 64.286 1.00 33.31 1271 ALA B O 1
ATOM 3916 N N . THR B 2 278 ? 0.973 106.824 64.836 1.00 32.82 1272 THR B N 1
ATOM 3917 C CA . THR B 2 278 ? 2.131 107.608 64.406 1.00 33.53 1272 THR B CA 1
ATOM 3918 C C . THR B 2 278 ? 2.194 107.638 62.895 1.00 34.38 1272 THR B C 1
ATOM 3919 O O . THR B 2 278 ? 2.413 108.698 62.312 1.00 34.51 1272 THR B O 1
ATOM 3923 N N . PHE B 2 279 ? 2.001 106.479 62.251 1.00 34.83 1273 PHE B N 1
ATOM 3924 C CA . PHE B 2 279 ? 2.021 106.402 60.801 1.00 35.63 1273 PHE B CA 1
ATOM 3925 C C . PHE B 2 279 ? 0.872 107.215 60.209 1.00 37.21 1273 PHE B C 1
ATOM 3926 O O . PHE B 2 279 ? 1.082 107.974 59.262 1.00 38.39 1273 PHE B O 1
ATOM 3934 N N . MET B 2 280 ? -0.344 107.046 60.752 1.00 37.23 1274 MET B N 1
ATOM 3935 C CA . MET B 2 280 ? -1.515 107.718 60.203 1.00 37.59 1274 MET B CA 1
ATOM 3936 C C . MET B 2 280 ? -1.648 109.195 60.568 1.00 38.21 1274 MET B C 1
ATOM 3937 O O . MET B 2 280 ? -2.107 109.929 59.704 1.00 39.08 1274 MET B O 1
ATOM 3942 N N . VAL B 2 281 ? -1.267 109.650 61.785 1.00 37.60 1275 VAL B N 1
ATOM 3943 C CA . VAL B 2 281 ? -1.378 111.078 62.119 1.00 37.47 1275 VAL B CA 1
ATOM 3944 C C . VAL B 2 281 ? -0.425 111.922 61.283 1.00 37.80 1275 VAL B C 1
ATOM 3945 O O . VAL B 2 281 ? -0.786 113.022 60.899 1.00 37.79 1275 VAL B O 1
ATOM 3949 N N . PHE B 2 282 ? 0.755 111.385 60.930 1.00 38.08 1276 PHE B N 1
ATOM 3950 C CA . PHE B 2 282 ? 1.730 112.131 60.145 1.00 38.54 1276 PHE B CA 1
ATOM 3951 C C . PHE B 2 282 ? 1.500 112.000 58.650 1.00 39.47 1276 PHE B C 1
ATOM 3952 O O . PHE B 2 282 ? 1.803 112.943 57.919 1.00 39.97 1276 PHE B O 1
ATOM 3960 N N . GLN B 2 283 ? 0.919 110.881 58.190 1.00 39.30 1277 GLN B N 1
ATOM 3961 C CA . GLN B 2 283 ? 0.578 110.732 56.782 1.00 39.46 1277 GLN B CA 1
ATOM 3962 C C . GLN B 2 283 ? -0.547 111.734 56.445 1.00 39.70 1277 GLN B C 1
ATOM 3963 O O . GLN B 2 283 ? -0.474 112.402 55.417 1.00 39.79 1277 GLN B O 1
ATOM 3969 N N . ALA B 2 284 ? -1.556 111.859 57.331 1.00 39.81 1278 ALA B N 1
ATOM 3970 C CA . ALA B 2 284 ? -2.688 112.772 57.144 1.00 40.79 1278 ALA B CA 1
ATOM 3971 C C . ALA B 2 284 ? -2.311 114.256 57.283 1.00 42.01 1278 ALA B C 1
ATOM 3972 O O . ALA B 2 284 ? -2.821 115.079 56.520 1.00 42.33 1278 ALA B O 1
ATOM 3974 N N . LEU B 2 285 ? -1.434 114.607 58.243 1.00 42.51 1279 LEU B N 1
ATOM 3975 C CA . LEU B 2 285 ? -1.016 116.001 58.418 1.00 43.40 1279 LEU B CA 1
ATOM 3976 C C . LEU B 2 285 ? -0.080 116.437 57.289 1.00 44.84 1279 LEU B C 1
ATOM 3977 O O . LEU B 2 285 ? -0.142 117.592 56.874 1.00 45.43 1279 LEU B O 1
ATOM 3982 N N . ALA B 2 286 ? 0.765 115.524 56.770 1.00 45.36 1280 ALA B N 1
ATOM 3983 C CA . ALA B 2 286 ? 1.642 115.869 55.640 1.00 46.11 1280 ALA B CA 1
ATOM 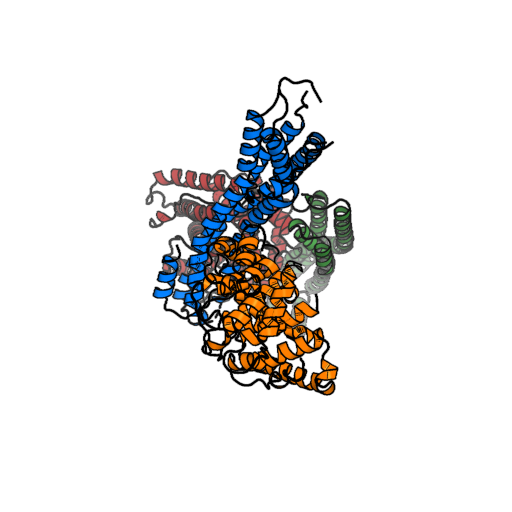3984 C C . ALA B 2 286 ? 0.845 116.000 54.341 1.00 47.15 1280 ALA B C 1
ATOM 3985 O O . ALA B 2 286 ? 1.234 116.754 53.460 1.00 47.49 1280 ALA B O 1
ATOM 3987 N N . GLN B 2 287 ? -0.269 115.280 54.222 1.00 47.76 1281 GLN B N 1
ATOM 3988 C CA . GLN B 2 287 ? -1.128 115.343 53.052 1.00 49.10 1281 GLN B CA 1
ATOM 3989 C C . GLN B 2 287 ? -1.955 116.633 53.075 1.00 50.41 1281 GLN B C 1
ATOM 3990 O O . GLN B 2 287 ? -2.114 117.270 52.041 1.00 50.56 1281 GLN B O 1
ATOM 3996 N N . TYR B 2 288 ? -2.423 117.059 54.259 1.00 51.36 1282 TYR B N 1
ATOM 3997 C CA . TYR B 2 288 ? -3.176 118.300 54.427 1.00 52.50 1282 TYR B CA 1
ATOM 3998 C C . TYR B 2 288 ? -2.327 119.495 53.975 1.00 53.63 1282 TYR B C 1
ATOM 3999 O O . TYR B 2 288 ? -2.835 120.389 53.307 1.00 54.14 1282 TYR B O 1
ATOM 4008 N N . GLN B 2 289 ? -1.040 119.497 54.338 1.00 54.08 1283 GLN B N 1
ATOM 4009 C CA . GLN B 2 289 ? -0.082 120.544 53.982 1.00 54.85 1283 GLN B CA 1
ATOM 4010 C C . GLN B 2 289 ? 0.185 120.543 52.464 1.00 55.19 1283 GLN B C 1
ATOM 4011 O O . GLN B 2 289 ? 0.274 121.606 51.849 1.00 55.26 1283 GLN B O 1
ATOM 4017 N N . LYS B 2 290 ? 0.247 119.346 51.859 1.00 55.20 1284 LYS B N 1
ATOM 4018 C CA . LYS B 2 290 ? 0.443 119.160 50.424 1.00 55.35 1284 LYS B CA 1
ATOM 4019 C C . LYS B 2 290 ? -0.738 119.714 49.613 1.00 55.97 1284 LYS B C 1
ATOM 4020 O O . LYS B 2 290 ? -0.527 120.419 48.635 1.00 56.07 1284 LYS B O 1
ATOM 4026 N N . ASP B 2 291 ? -1.976 119.416 50.030 1.00 56.43 1285 ASP B N 1
ATOM 4027 C CA . ASP B 2 291 ? -3.182 119.882 49.342 1.00 57.62 1285 ASP B CA 1
ATOM 4028 C C . ASP B 2 291 ? -3.516 121.342 49.684 1.00 58.44 1285 ASP B C 1
ATOM 4029 O O . ASP B 2 291 ? -4.217 121.621 50.661 1.00 58.90 1285 ASP B O 1
ATOM 4034 N N . GLY C 1 17 ? 38.126 43.214 3.619 1.00 78.81 38 GLY C N 1
ATOM 4035 C CA . GLY C 1 17 ? 37.895 43.235 2.179 1.00 79.21 38 GLY C CA 1
ATOM 4036 C C . GLY C 1 17 ? 36.538 42.672 1.817 1.00 79.34 38 GLY C C 1
ATOM 4037 O O . GLY C 1 17 ? 35.859 43.181 0.922 1.00 79.49 38 GLY C O 1
ATOM 4038 N N . ALA C 1 18 ? 36.137 41.606 2.515 1.00 79.09 39 ALA C N 1
ATOM 4039 C CA . ALA C 1 18 ? 34.829 40.985 2.320 1.00 79.09 39 ALA C CA 1
ATOM 4040 C C . ALA C 1 18 ? 33.721 41.887 2.909 1.00 78.42 39 ALA C C 1
ATOM 4041 O O . ALA C 1 18 ? 32.630 41.978 2.350 1.00 78.39 39 ALA C O 1
ATOM 4043 N N . ALA C 1 19 ? 34.013 42.558 4.027 1.00 77.72 40 ALA C N 1
ATOM 4044 C CA . ALA C 1 19 ? 33.063 43.457 4.670 1.00 77.57 40 ALA C CA 1
ATOM 4045 C C . ALA C 1 19 ? 32.888 44.746 3.875 1.00 77.23 40 ALA C C 1
ATOM 4046 O O . ALA C 1 19 ? 31.792 45.300 3.853 1.00 77.68 40 ALA C O 1
ATOM 4048 N N . ALA C 1 20 ? 33.956 45.229 3.227 1.00 76.23 41 ALA C N 1
ATOM 4049 C CA . ALA C 1 20 ? 33.873 46.439 2.415 1.00 75.65 41 ALA C CA 1
ATOM 4050 C C . ALA C 1 20 ? 32.996 46.196 1.191 1.00 75.00 41 ALA C C 1
ATOM 4051 O O . ALA C 1 20 ? 32.274 47.101 0.783 1.00 75.29 41 ALA C O 1
ATOM 4053 N N . LEU C 1 21 ? 33.047 44.978 0.615 1.00 73.95 42 LEU C N 1
ATOM 4054 C CA . LEU C 1 21 ? 32.237 44.592 -0.536 1.00 73.36 42 LEU C CA 1
ATOM 4055 C C . LEU C 1 21 ? 30.769 44.478 -0.145 1.00 72.35 42 LEU C C 1
ATOM 4056 O O . LEU C 1 21 ? 29.908 44.842 -0.939 1.00 72.50 42 LEU C O 1
ATOM 4061 N N . CYS C 1 22 ? 30.483 43.973 1.064 1.00 71.36 43 CYS C N 1
ATOM 4062 C CA . CYS C 1 22 ? 29.122 43.834 1.586 1.00 71.35 43 CYS C CA 1
ATOM 4063 C C . CYS C 1 22 ? 28.483 45.174 1.879 1.00 70.14 43 CYS C C 1
ATOM 4064 O O . CYS C 1 22 ? 27.266 45.295 1.786 1.00 70.31 43 CYS C O 1
ATOM 4067 N N . LYS C 1 23 ? 29.292 46.148 2.328 1.00 68.95 44 LYS C N 1
ATOM 4068 C CA . LYS C 1 23 ? 28.865 47.502 2.676 1.00 68.24 44 LYS C CA 1
ATOM 4069 C C . LYS C 1 23 ? 28.587 48.302 1.425 1.00 67.44 44 LYS C C 1
ATOM 4070 O O . LYS C 1 23 ? 27.597 49.011 1.387 1.00 67.46 44 LYS C O 1
ATOM 4076 N N . MET C 1 24 ? 29.443 48.191 0.399 1.00 66.53 45 MET C N 1
ATOM 4077 C CA . MET C 1 24 ? 29.233 48.917 -0.851 1.00 66.19 45 MET C CA 1
ATOM 4078 C C . MET C 1 24 ? 28.010 48.386 -1.609 1.00 65.94 45 MET C C 1
ATOM 4079 O O . MET C 1 24 ? 27.356 49.154 -2.313 1.00 66.12 45 MET C O 1
ATOM 4084 N N . LYS C 1 25 ? 27.696 47.085 -1.476 1.00 65.35 46 LYS C N 1
ATOM 4085 C CA . LYS C 1 25 ? 26.513 46.524 -2.131 1.00 65.20 46 LYS C CA 1
ATOM 4086 C C . LYS C 1 25 ? 25.257 46.973 -1.381 1.00 64.65 46 LYS C C 1
ATOM 4087 O O . LYS C 1 25 ? 24.260 47.330 -2.006 1.00 64.77 46 LYS C O 1
ATOM 4093 N N . HIS C 1 26 ? 25.322 46.994 -0.046 1.00 63.96 47 HIS C N 1
ATOM 4094 C CA . HIS C 1 26 ? 24.224 47.427 0.808 1.00 63.78 47 HIS C CA 1
ATOM 4095 C C . HIS C 1 26 ? 23.934 48.931 0.623 1.00 62.85 47 HIS C C 1
ATOM 4096 O O . HIS C 1 26 ? 22.785 49.302 0.390 1.00 63.07 47 HIS C O 1
ATOM 4103 N N . LEU C 1 27 ? 24.977 49.781 0.669 1.00 61.48 48 LEU C N 1
ATOM 4104 C CA . LEU C 1 27 ? 24.867 51.222 0.442 1.00 60.51 48 LEU C CA 1
ATOM 4105 C C . LEU C 1 27 ? 24.325 51.540 -0.948 1.00 60.27 48 LEU C C 1
ATOM 4106 O O . LEU C 1 27 ? 23.776 52.614 -1.134 1.00 60.55 48 LEU C O 1
ATOM 4111 N N . ALA C 1 28 ? 24.513 50.657 -1.925 1.00 59.82 49 ALA C N 1
ATOM 4112 C CA . ALA C 1 28 ? 23.980 50.870 -3.268 1.00 60.43 49 ALA C CA 1
ATOM 4113 C C . ALA C 1 28 ? 22.491 50.527 -3.290 1.00 60.58 49 ALA C C 1
ATOM 4114 O O . ALA C 1 28 ? 21.706 51.222 -3.933 1.00 60.76 49 ALA C O 1
ATOM 4116 N N . ASP C 1 29 ? 22.112 49.442 -2.600 1.00 60.46 50 ASP C N 1
ATOM 4117 C CA . ASP C 1 29 ? 20.741 48.966 -2.492 1.00 60.89 50 ASP C CA 1
ATOM 4118 C C . ASP C 1 29 ? 19.883 49.985 -1.746 1.00 60.66 50 ASP C C 1
ATOM 4119 O O . ASP C 1 29 ? 18.737 50.209 -2.113 1.00 60.71 50 ASP C O 1
ATOM 4124 N N . LYS C 1 30 ? 20.438 50.602 -0.706 1.00 60.35 51 LYS C N 1
ATOM 4125 C CA . LYS C 1 30 ? 19.728 51.604 0.065 1.00 60.53 51 LYS C CA 1
ATOM 4126 C C . LYS C 1 30 ? 19.560 52.908 -0.716 1.00 60.93 51 LYS C C 1
ATOM 4127 O O . LYS C 1 30 ? 18.507 53.519 -0.640 1.00 61.04 51 LYS C O 1
ATOM 4133 N N . VAL C 1 31 ? 20.556 53.302 -1.510 1.00 61.24 52 VAL C N 1
ATOM 4134 C CA . VAL C 1 31 ? 20.463 54.511 -2.329 1.00 62.16 52 VAL C CA 1
ATOM 4135 C C . VAL C 1 31 ? 19.487 54.311 -3.514 1.00 63.12 52 VAL C C 1
ATOM 4136 O O . VAL C 1 31 ? 18.746 55.230 -3.853 1.00 62.96 52 VAL C O 1
ATOM 4140 N N . ALA C 1 32 ? 19.438 53.097 -4.097 1.00 63.65 53 ALA C N 1
ATOM 4141 C CA . ALA C 1 32 ? 18.526 52.822 -5.212 1.00 64.77 53 ALA C CA 1
ATOM 4142 C C . ALA C 1 32 ? 17.084 52.580 -4.758 1.00 65.31 53 ALA C C 1
ATOM 4143 O O . ALA C 1 32 ? 16.151 53.034 -5.413 1.00 65.64 53 ALA C O 1
ATOM 4145 N N . GLU C 1 33 ? 16.901 51.887 -3.631 1.00 65.38 54 GLU C N 1
ATOM 4146 C CA . GLU C 1 33 ? 15.571 51.557 -3.121 1.00 65.56 54 GLU C CA 1
ATOM 4147 C C . GLU C 1 33 ? 14.939 52.623 -2.197 1.00 65.31 54 GLU C C 1
ATOM 4148 O O . GLU C 1 33 ? 13.729 52.851 -2.276 1.00 65.31 54 GLU C O 1
ATOM 4154 N N . LYS C 1 34 ? 15.736 53.254 -1.313 1.00 64.78 55 LYS C N 1
ATOM 4155 C CA . LYS C 1 34 ? 15.184 54.179 -0.320 1.00 64.81 55 LYS C CA 1
ATOM 4156 C C . LYS C 1 34 ? 15.660 55.654 -0.353 1.00 64.23 55 LYS C C 1
ATOM 4157 O O . LYS C 1 34 ? 14.812 56.534 -0.444 1.00 64.49 55 LYS C O 1
ATOM 4163 N N . ARG C 1 35 ? 16.971 55.926 -0.196 1.00 63.52 56 ARG C N 1
ATOM 4164 C CA . ARG C 1 35 ? 17.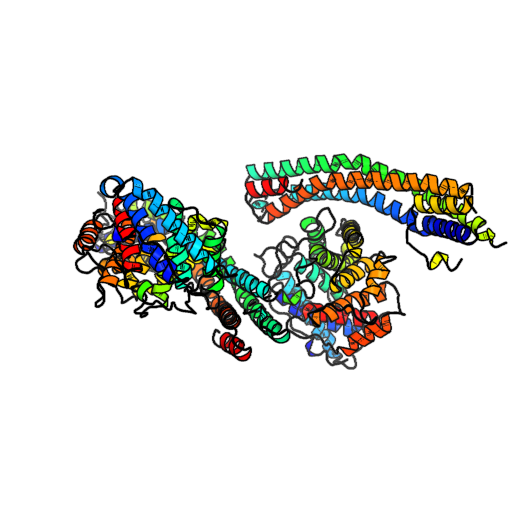527 57.280 -0.074 1.00 63.66 56 ARG C CA 1
ATOM 4165 C C . ARG C 1 35 ? 17.188 58.263 -1.187 1.00 64.29 56 ARG C C 1
ATOM 4166 O O . ARG C 1 35 ? 16.865 59.410 -0.870 1.00 64.42 56 ARG C O 1
ATOM 4174 N N . SER C 1 36 ? 17.287 57.841 -2.474 1.00 64.36 57 SER C N 1
ATOM 4175 C CA . SER C 1 36 ? 17.020 58.683 -3.649 1.00 64.68 57 SER C CA 1
ATOM 4176 C C . SER C 1 36 ? 15.587 59.201 -3.678 1.00 64.66 57 SER C C 1
ATOM 4177 O O . SER C 1 36 ? 15.362 60.361 -4.010 1.00 64.68 57 SER C O 1
ATOM 4180 N N . GLN C 1 37 ? 14.624 58.345 -3.316 1.00 64.43 58 GLN C N 1
ATOM 4181 C CA . GLN C 1 37 ? 13.210 58.713 -3.252 1.00 64.45 58 GLN C CA 1
ATOM 4182 C C . GLN C 1 37 ? 12.969 59.698 -2.101 1.00 63.50 58 GLN C C 1
ATOM 4183 O O . GLN C 1 37 ? 12.178 60.624 -2.253 1.00 63.70 58 GLN C O 1
ATOM 4189 N N . GLU C 1 38 ? 13.665 59.513 -0.962 1.00 62.32 59 GLU C N 1
ATOM 4190 C CA . GLU C 1 38 ? 13.553 60.410 0.189 1.00 61.77 59 GLU C CA 1
ATOM 4191 C C . GLU C 1 38 ? 14.058 61.802 -0.175 1.00 60.51 59 GLU C C 1
ATOM 4192 O O . GLU C 1 38 ? 13.333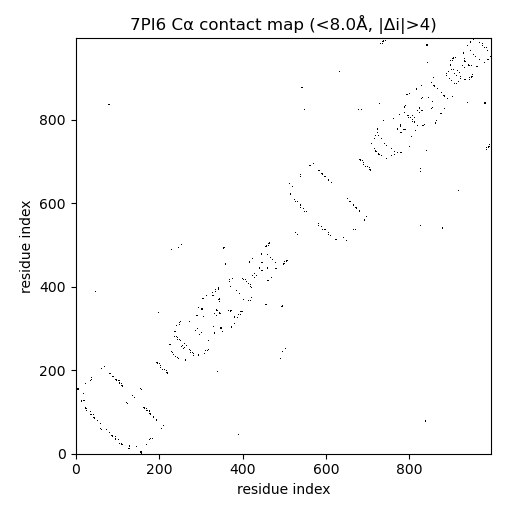 62.763 -0.002 1.00 60.77 59 GLU C O 1
ATOM 4198 N N . LEU C 1 39 ? 15.284 61.925 -0.694 1.00 59.33 60 LEU C N 1
ATOM 4199 C CA . LEU C 1 39 ? 15.852 63.214 -1.083 1.00 58.77 60 LEU C CA 1
ATOM 4200 C C . LEU C 1 39 ? 14.979 63.888 -2.138 1.00 58.73 60 LEU C C 1
ATOM 4201 O O . LEU C 1 39 ? 14.734 65.085 -2.048 1.00 58.76 60 LEU C O 1
ATOM 4206 N N . LYS C 1 40 ? 14.478 63.108 -3.110 1.00 58.67 61 LYS C N 1
ATOM 4207 C CA . LYS C 1 40 ? 13.628 63.627 -4.179 1.00 59.01 61 LYS C CA 1
ATOM 4208 C C . LYS C 1 40 ? 12.342 64.245 -3.641 1.00 59.50 61 LYS C C 1
ATOM 4209 O O . LYS C 1 40 ? 12.025 65.377 -3.994 1.00 59.91 61 LYS C O 1
ATOM 4215 N N . ASP C 1 41 ? 11.621 63.531 -2.762 1.00 59.27 62 ASP C N 1
ATOM 4216 C CA . ASP C 1 41 ? 10.368 64.034 -2.198 1.00 59.43 62 ASP C CA 1
ATOM 4217 C C . ASP C 1 41 ? 10.584 65.209 -1.235 1.00 59.37 62 ASP C C 1
ATOM 4218 O O . ASP C 1 41 ? 9.888 66.211 -1.355 1.00 59.52 62 ASP C O 1
ATOM 4223 N N . ARG C 1 42 ? 11.575 65.117 -0.325 1.00 58.99 63 ARG C N 1
ATOM 4224 C CA . ARG C 1 42 ? 11.894 66.196 0.614 1.00 59.07 63 ARG C CA 1
ATOM 4225 C C . ARG C 1 42 ? 12.342 67.492 -0.053 1.00 58.47 63 ARG C C 1
ATOM 4226 O O . ARG C 1 42 ? 12.107 68.558 0.502 1.00 58.77 63 ARG C O 1
ATOM 4234 N N . THR C 1 43 ? 12.958 67.415 -1.234 1.00 57.53 64 THR C N 1
ATOM 4235 C CA . THR C 1 43 ? 13.378 68.619 -1.959 1.00 57.11 64 THR C CA 1
ATOM 4236 C C . THR C 1 43 ? 12.167 69.263 -2.646 1.00 56.62 64 THR C C 1
ATOM 4237 O O . THR C 1 43 ? 12.016 70.486 -2.635 1.00 56.81 64 THR C O 1
ATOM 4241 N N . GLN C 1 44 ? 11.297 68.434 -3.233 1.00 55.58 65 GLN C N 1
ATOM 4242 C CA . GLN C 1 44 ? 10.106 68.921 -3.911 1.00 55.04 65 GLN C CA 1
ATOM 4243 C C . GLN C 1 44 ? 9.028 69.442 -2.947 1.00 53.92 65 GLN C C 1
ATOM 4244 O O . GLN C 1 44 ? 8.222 70.281 -3.340 1.00 54.04 65 GLN C O 1
ATOM 4250 N N . ASN C 1 45 ? 9.032 68.987 -1.682 1.00 52.66 66 ASN C N 1
ATOM 4251 C CA . ASN C 1 45 ? 8.078 69.473 -0.683 1.00 51.40 66 ASN C CA 1
ATOM 4252 C C . ASN C 1 45 ? 8.368 70.923 -0.302 1.00 49.80 66 ASN C C 1
ATOM 4253 O O . ASN C 1 45 ? 7.432 71.651 -0.001 1.00 49.87 66 ASN C O 1
ATOM 4258 N N . PHE C 1 46 ? 9.651 71.335 -0.306 1.00 48.57 67 PHE C N 1
ATOM 4259 C CA . PHE C 1 46 ? 10.090 72.696 0.029 1.00 48.09 67 PHE C CA 1
ATOM 4260 C C . PHE C 1 46 ? 9.378 73.772 -0.792 1.00 47.29 67 PHE C C 1
ATOM 4261 O O . PHE C 1 46 ? 8.906 74.754 -0.226 1.00 47.09 67 PHE C O 1
ATOM 4269 N N . ALA C 1 47 ? 9.276 73.579 -2.116 1.00 46.78 68 ALA C N 1
ATOM 4270 C CA . ALA C 1 47 ? 8.608 74.541 -2.991 1.00 46.75 68 ALA C CA 1
ATOM 4271 C C . ALA C 1 47 ? 7.106 74.630 -2.700 1.00 47.03 68 ALA C C 1
ATOM 4272 O O . ALA C 1 47 ? 6.512 75.706 -2.807 1.00 47.61 68 ALA C O 1
ATOM 4274 N N . GLY C 1 48 ? 6.511 73.507 -2.314 1.00 46.11 69 GLY C N 1
ATOM 4275 C CA . GLY C 1 48 ? 5.101 73.452 -1.968 1.00 45.64 69 GLY C CA 1
ATOM 4276 C C . GLY C 1 48 ? 4.794 74.157 -0.663 1.00 45.00 69 GLY C C 1
ATOM 4277 O O . GLY C 1 48 ? 3.674 74.651 -0.491 1.00 45.42 69 GLY C O 1
ATOM 4278 N N . TYR C 1 49 ? 5.767 74.194 0.285 1.00 43.70 70 TYR C N 1
ATOM 4279 C CA . TYR C 1 49 ? 5.538 74.881 1.558 1.00 43.07 70 TYR C CA 1
ATOM 4280 C C . TYR C 1 49 ? 5.596 76.386 1.336 1.00 42.57 70 TYR C C 1
ATOM 4281 O O . TYR C 1 49 ? 4.807 77.111 1.936 1.00 43.04 70 TYR C O 1
ATOM 4290 N N . ILE C 1 50 ? 6.527 76.855 0.485 1.00 41.51 71 ILE C N 1
ATOM 4291 C CA . ILE C 1 50 ? 6.699 78.268 0.156 1.00 41.23 71 ILE C CA 1
ATOM 4292 C C . ILE C 1 50 ? 5.472 78.811 -0.548 1.00 40.65 71 ILE C C 1
ATOM 4293 O O . ILE C 1 50 ? 5.040 79.925 -0.258 1.00 41.12 71 ILE C O 1
ATOM 4298 N N . GLU C 1 51 ? 4.896 78.023 -1.459 1.00 39.72 72 GLU C N 1
ATOM 4299 C CA . GLU C 1 51 ? 3.680 78.421 -2.167 1.00 39.25 72 GLU C CA 1
ATOM 4300 C C . GLU C 1 51 ? 2.502 78.449 -1.213 1.00 38.33 72 GLU C C 1
ATOM 4301 O O . GLU C 1 51 ? 1.671 79.343 -1.305 1.00 38.57 72 GLU C O 1
ATOM 4307 N N . PHE C 1 52 ? 2.439 77.501 -0.269 1.00 37.39 73 PHE C N 1
ATOM 4308 C CA . PHE C 1 52 ? 1.369 77.472 0.720 1.00 37.14 73 PHE C CA 1
ATOM 4309 C C . PHE C 1 52 ? 1.346 78.755 1.554 1.00 36.98 73 PHE C C 1
ATOM 4310 O O . PHE C 1 52 ? 0.266 79.257 1.843 1.00 37.18 73 PHE C O 1
ATOM 4318 N N . GLU C 1 53 ? 2.516 79.266 1.959 1.00 36.45 74 GLU C N 1
ATOM 4319 C CA . GLU C 1 53 ? 2.553 80.490 2.752 1.00 36.37 74 GLU C CA 1
ATOM 4320 C C . GLU C 1 53 ? 2.077 81.709 1.950 1.00 35.88 74 GLU C C 1
ATOM 4321 O O . GLU C 1 53 ? 1.531 82.627 2.541 1.00 35.86 74 GLU C O 1
ATOM 4327 N N . LEU C 1 54 ? 2.208 81.693 0.612 1.00 35.39 75 LEU C N 1
ATOM 4328 C CA . LEU C 1 54 ? 1.724 82.784 -0.240 1.00 35.56 75 LEU C CA 1
ATOM 4329 C C . LEU C 1 54 ? 0.213 82.729 -0.350 1.00 35.46 75 LEU C C 1
ATOM 4330 O O . LEU C 1 54 ? -0.443 83.758 -0.260 1.00 35.00 75 LEU C O 1
ATOM 4335 N N . TYR C 1 55 ? -0.326 81.512 -0.560 1.00 35.92 76 TYR C N 1
ATOM 4336 C CA . TYR C 1 55 ? -1.746 81.184 -0.676 1.00 36.57 76 TYR C CA 1
ATOM 4337 C C . TYR C 1 55 ? -2.474 81.486 0.629 1.00 35.93 76 TYR C C 1
ATOM 4338 O O . TYR C 1 55 ? -3.626 81.928 0.601 1.00 36.26 76 TYR C O 1
ATOM 4347 N N . ARG C 1 56 ? -1.806 81.218 1.771 1.00 34.93 77 ARG C N 1
ATOM 4348 C CA . ARG C 1 56 ? -2.310 81.460 3.113 1.00 34.46 77 ARG C CA 1
ATOM 4349 C C . ARG C 1 56 ? -2.374 82.942 3.444 1.00 34.85 77 ARG C C 1
ATOM 4350 O O . ARG C 1 56 ? -3.405 83.386 3.899 1.00 35.54 77 ARG C O 1
ATOM 4358 N N . ILE C 1 57 ? -1.317 83.716 3.206 1.00 35.08 78 ILE C N 1
ATOM 4359 C CA . ILE C 1 57 ? -1.343 85.171 3.413 1.00 35.93 78 ILE C CA 1
ATOM 4360 C C . ILE C 1 57 ? -2.425 85.833 2.548 1.00 37.21 78 ILE C C 1
ATOM 4361 O O . ILE C 1 57 ? -2.930 86.881 2.922 1.00 37.74 78 ILE C O 1
ATOM 4366 N N . ASP C 1 58 ? -2.790 85.230 1.413 1.00 37.88 79 ASP C N 1
ATOM 4367 C CA . ASP C 1 58 ? -3.849 85.746 0.555 1.00 40.10 79 ASP C CA 1
ATOM 4368 C C . ASP C 1 58 ? -5.207 85.551 1.220 1.00 41.63 79 ASP C C 1
ATOM 4369 O O . ASP C 1 58 ? -6.053 86.448 1.182 1.00 42.22 79 ASP C O 1
ATOM 4374 N N . TYR C 1 59 ? -5.408 84.386 1.845 1.00 42.01 80 TYR C N 1
ATOM 4375 C CA . TYR C 1 59 ? -6.629 84.045 2.552 1.00 42.60 80 TYR C CA 1
ATOM 4376 C C . TYR C 1 59 ? -6.809 84.962 3.790 1.00 41.46 80 TYR C C 1
ATOM 4377 O O . TYR C 1 59 ? -7.937 85.343 4.104 1.00 42.20 80 TYR C O 1
ATOM 4386 N N . TRP C 1 60 ? -5.716 85.358 4.447 1.00 39.77 81 TRP C N 1
ATOM 4387 C CA . TRP C 1 60 ? -5.786 86.302 5.562 1.00 39.13 81 TRP C CA 1
ATOM 4388 C C . TRP C 1 60 ? -6.071 87.722 5.034 1.00 39.93 81 TRP C C 1
ATOM 4389 O O . TRP C 1 60 ? -6.757 88.503 5.688 1.00 40.38 81 TRP C O 1
ATOM 4400 N N . LEU C 1 61 ? -5.560 88.049 3.849 1.00 40.25 82 LEU C N 1
ATOM 4401 C CA . LEU C 1 61 ? -5.802 89.329 3.196 1.00 41.26 82 LEU C CA 1
ATOM 4402 C C . LEU C 1 61 ? -7.288 89.463 2.815 1.00 43.24 82 LEU C C 1
ATOM 4403 O O . LEU C 1 61 ? -7.827 90.568 2.879 1.00 43.58 82 LEU C O 1
ATOM 4408 N N . GLU C 1 62 ? -7.954 88.344 2.434 1.00 44.16 83 GLU C N 1
ATOM 4409 C CA . GLU C 1 62 ? -9.386 88.341 2.088 1.00 45.43 83 GLU C CA 1
ATOM 4410 C C . GLU C 1 62 ? -10.258 88.698 3.314 1.00 45.67 83 GLU C C 1
ATOM 4411 O O . GLU C 1 62 ? -11.368 89.207 3.151 1.00 46.20 83 GLU C O 1
ATOM 4417 N N . LYS C 1 63 ? -9.763 88.416 4.539 1.00 45.03 84 LYS C N 1
ATOM 4418 C CA . LYS C 1 63 ? -10.481 88.692 5.781 1.00 44.43 84 LYS C CA 1
ATOM 4419 C C . LYS C 1 63 ? -10.476 90.181 6.189 1.00 43.79 84 LYS C C 1
ATOM 4420 O O . LYS C 1 63 ? -11.196 90.565 7.103 1.00 43.45 84 LYS C O 1
ATOM 4426 N N . LEU C 1 64 ? -9.678 91.015 5.521 1.00 43.55 85 LEU C N 1
ATOM 4427 C CA . LEU C 1 64 ? -9.657 92.450 5.780 1.00 43.66 85 LEU C CA 1
ATOM 4428 C C . LEU C 1 64 ? -10.792 93.097 4.964 1.00 44.83 85 LEU C C 1
ATOM 4429 O O . LEU C 1 64 ? -10.777 94.298 4.685 1.00 45.51 85 LEU C O 1
ATOM 4434 N N . ASP C 1 72 ? -15.899 90.665 14.638 1.00 70.85 93 ASP C N 1
ATOM 4435 C CA . ASP C 1 72 ? -14.846 90.160 15.521 1.00 71.48 93 ASP C CA 1
ATOM 4436 C C . ASP C 1 72 ? -13.489 89.927 14.831 1.00 71.43 93 ASP C C 1
ATOM 4437 O O . ASP C 1 72 ? -13.420 89.509 13.672 1.00 71.60 93 ASP C O 1
ATOM 4442 N N . GLY C 1 73 ? -12.423 90.168 15.577 1.00 70.85 94 GLY C N 1
ATOM 4443 C CA . GLY C 1 73 ? -11.070 89.986 15.085 1.00 70.82 94 GLY C CA 1
ATOM 4444 C C . GLY C 1 73 ? -10.687 91.041 14.076 1.00 70.85 94 GLY C C 1
ATOM 4445 O O . GLY C 1 73 ? -10.344 92.168 14.451 1.00 70.94 94 GLY C O 1
ATOM 4446 N N . TYR C 1 74 ? -10.767 90.682 12.782 1.00 70.58 95 TYR C N 1
ATOM 4447 C CA . TYR C 1 74 ? -10.428 91.568 11.663 1.00 70.74 95 TYR C CA 1
ATOM 4448 C C . TYR C 1 74 ? -11.440 92.691 11.458 1.00 71.36 95 TYR C C 1
ATOM 4449 O O . TYR C 1 74 ? -11.077 93.742 10.928 1.00 71.78 95 TYR C O 1
ATOM 4458 N N . ALA C 1 75 ? -12.711 92.460 11.835 1.00 71.25 96 ALA C N 1
ATOM 4459 C CA . ALA C 1 75 ? -13.786 93.445 11.689 1.00 71.78 96 ALA C CA 1
ATOM 4460 C C . ALA C 1 75 ? -13.649 94.622 12.668 1.00 72.01 96 ALA C C 1
ATOM 4461 O O . ALA C 1 75 ? -14.144 95.710 12.381 1.00 72.12 96 ALA C O 1
ATOM 4463 N N . LYS C 1 76 ? -12.973 94.405 13.814 1.00 71.77 97 LYS C N 1
ATOM 4464 C CA . LYS C 1 76 ? -12.717 95.420 14.838 1.00 72.01 97 LYS C CA 1
ATOM 4465 C C . LYS C 1 76 ? -11.645 96.460 14.398 1.00 71.83 97 LYS C C 1
ATOM 4466 O O . LYS C 1 76 ? -11.528 97.520 15.015 1.00 72.22 97 LYS C O 1
ATOM 4472 N N . LEU C 1 77 ? -10.882 96.170 13.328 1.00 71.08 98 LEU C N 1
ATOM 4473 C CA . LEU C 1 77 ? -9.841 97.059 12.819 1.00 70.75 98 LEU C CA 1
ATOM 4474 C C . LEU C 1 77 ? -10.417 98.273 12.121 1.00 70.56 98 LEU C C 1
ATOM 4475 O O . LEU C 1 77 ? -11.325 98.144 11.298 1.00 70.56 98 LEU C O 1
ATOM 4480 N N . SER C 1 78 ? -9.861 99.452 12.409 1.00 70.14 99 SER C N 1
ATOM 4481 C CA . SER C 1 78 ? -10.293 100.677 11.739 1.00 70.14 99 SER C CA 1
ATOM 4482 C C . SER C 1 78 ? -9.649 100.759 10.347 1.00 70.30 99 SER C C 1
ATOM 4483 O O . SER C 1 78 ? -8.678 100.052 10.079 1.00 70.61 99 SER C O 1
ATOM 4486 N N . ASP C 1 79 ? -10.147 101.658 9.483 1.00 69.83 100 ASP C N 1
ATOM 4487 C CA . ASP C 1 79 ? -9.636 101.861 8.124 1.00 69.33 100 ASP C CA 1
ATOM 4488 C C . ASP C 1 79 ? -8.119 102.058 8.066 1.00 67.46 100 ASP C C 1
ATOM 4489 O O . ASP C 1 79 ? -7.460 101.473 7.210 1.00 67.37 100 ASP C O 1
ATOM 4494 N N . SER C 1 80 ? -7.567 102.866 8.974 1.00 65.93 101 SER C N 1
ATOM 4495 C CA . SER C 1 80 ? -6.128 103.110 9.009 1.00 64.82 101 SER C CA 1
ATOM 4496 C C . SER C 1 80 ? -5.376 101.851 9.424 1.00 63.41 101 SER C C 1
ATOM 4497 O O . SER C 1 80 ? -4.359 101.532 8.819 1.00 63.25 101 SER C O 1
ATOM 4500 N N . ASP C 1 81 ? -5.910 101.108 10.409 1.00 62.39 102 ASP C N 1
ATOM 4501 C CA . ASP C 1 81 ? -5.338 99.855 10.918 1.00 61.85 102 ASP C CA 1
ATOM 4502 C C . ASP C 1 81 ? -5.307 98.772 9.818 1.00 60.30 102 ASP C C 1
ATOM 4503 O O . ASP C 1 81 ? -4.334 98.028 9.721 1.00 60.46 102 ASP C O 1
ATOM 4508 N N . ILE C 1 82 ? -6.364 98.694 8.990 1.00 58.61 103 ILE C N 1
ATOM 4509 C CA . ILE C 1 82 ? -6.468 97.718 7.900 1.00 57.63 103 ILE C CA 1
ATOM 4510 C C . ILE C 1 82 ? -5.299 97.826 6.907 1.00 56.51 103 ILE C C 1
ATOM 4511 O O . ILE C 1 82 ? -4.879 96.824 6.335 1.00 56.60 103 ILE C O 1
ATOM 4516 N N . GLU C 1 83 ? -4.773 99.043 6.718 1.00 55.37 104 GLU C N 1
ATOM 4517 C CA . GLU C 1 83 ? -3.693 99.329 5.780 1.00 54.51 104 GLU C CA 1
ATOM 4518 C C . GLU C 1 83 ? -2.332 98.908 6.298 1.00 53.41 104 GLU C C 1
ATOM 4519 O O . GLU C 1 83 ? -1.496 98.480 5.504 1.00 53.34 104 GLU C O 1
ATOM 4525 N N . LYS C 1 84 ? -2.113 99.020 7.624 1.00 52.51 105 LYS C N 1
ATOM 4526 C CA . LYS C 1 84 ? -0.854 98.638 8.279 1.00 52.00 105 LYS C CA 1
ATOM 4527 C C . LYS C 1 84 ? -0.676 97.132 8.195 1.00 51.05 105 LYS C C 1
ATOM 4528 O O . LYS C 1 84 ? 0.409 96.661 7.864 1.00 50.99 105 LYS C O 1
ATOM 4534 N N . VAL C 1 85 ? -1.756 96.381 8.486 1.00 49.81 106 VAL C N 1
ATOM 4535 C CA . VAL C 1 85 ? -1.799 94.923 8.439 1.00 49.02 106 VAL C CA 1
ATOM 4536 C C . VAL C 1 85 ? -1.586 94.437 7.019 1.00 47.59 106 VAL C C 1
ATOM 4537 O O . VAL C 1 85 ? -0.842 93.485 6.800 1.00 47.89 106 VAL C O 1
ATOM 4541 N N . LYS C 1 86 ? -2.231 95.106 6.056 1.00 46.32 107 LYS C N 1
ATOM 4542 C CA . LYS C 1 86 ? -2.134 94.801 4.632 1.00 45.73 107 LYS C CA 1
ATOM 4543 C C . LYS C 1 86 ? -0.717 95.008 4.168 1.00 44.22 107 LYS C C 1
ATOM 4544 O O . LYS C 1 86 ? -0.207 94.167 3.440 1.00 45.01 107 LYS C O 1
ATOM 4550 N N . GLU C 1 87 ? -0.061 96.095 4.610 1.00 42.23 108 GLU C N 1
ATOM 4551 C CA . GLU C 1 87 ? 1.333 96.380 4.274 1.00 40.68 108 GLU C CA 1
ATOM 4552 C C . GLU C 1 87 ? 2.277 95.293 4.797 1.00 39.39 108 GLU C C 1
ATOM 4553 O O . GLU C 1 87 ? 3.118 94.826 4.050 1.00 39.40 108 GLU C O 1
ATOM 4559 N N . ILE C 1 88 ? 2.106 94.868 6.051 1.00 38.39 109 ILE C N 1
ATOM 4560 C CA . ILE C 1 88 ? 2.889 93.799 6.671 1.00 38.29 109 ILE C CA 1
ATOM 4561 C C . ILE C 1 88 ? 2.711 92.478 5.895 1.00 37.82 109 ILE C C 1
ATOM 4562 O O . ILE C 1 88 ? 3.672 91.744 5.687 1.00 37.85 109 ILE C O 1
ATOM 4567 N N . PHE C 1 89 ? 1.486 92.202 5.457 1.00 37.08 110 PHE C N 1
ATOM 4568 C CA . PHE C 1 89 ? 1.179 91.003 4.707 1.00 37.04 110 PHE C CA 1
ATOM 4569 C C . PHE C 1 89 ? 1.785 91.050 3.309 1.00 37.37 110 PHE C C 1
ATOM 4570 O O . PHE C 1 89 ? 2.352 90.067 2.836 1.00 38.19 110 PHE C O 1
ATOM 4578 N N . ASP C 1 90 ? 1.715 92.207 2.658 1.00 36.50 111 ASP C N 1
ATOM 4579 C CA . ASP C 1 90 ? 2.262 92.378 1.321 1.00 35.34 111 ASP C CA 1
ATOM 4580 C C . ASP C 1 90 ? 3.780 92.288 1.299 1.00 34.44 111 ASP C C 1
ATOM 4581 O O . ASP C 1 90 ? 4.345 91.846 0.296 1.00 35.61 111 ASP C O 1
ATOM 4586 N N . LYS C 1 91 ? 4.449 92.707 2.386 1.00 32.24 112 LYS C N 1
ATOM 4587 C CA . LYS C 1 91 ? 5.900 92.639 2.476 1.00 30.52 112 LYS C CA 1
ATOM 4588 C C . LYS C 1 91 ? 6.398 91.244 2.851 1.00 30.29 112 LYS C C 1
ATOM 4589 O O . LYS C 1 91 ? 7.505 90.866 2.491 1.00 30.19 112 LYS C O 1
ATOM 4595 N N . ALA C 1 92 ? 5.589 90.476 3.583 1.00 30.62 113 ALA C N 1
ATOM 4596 C CA . ALA C 1 92 ? 5.939 89.105 3.950 1.00 30.68 113 ALA C CA 1
ATOM 4597 C C . ALA C 1 92 ? 5.905 88.264 2.688 1.00 30.99 113 ALA C C 1
ATOM 4598 O O . ALA C 1 92 ? 6.862 87.545 2.445 1.00 31.09 113 ALA C O 1
ATOM 4600 N N . LYS C 1 93 ? 4.872 88.459 1.815 1.00 31.22 114 LYS C N 1
ATOM 4601 C CA . LYS C 1 93 ? 4.724 87.785 0.510 1.00 31.44 114 LYS C CA 1
ATOM 4602 C C . LYS C 1 93 ? 5.897 88.080 -0.411 1.00 33.10 114 LYS C C 1
ATOM 4603 O O . LYS C 1 93 ? 6.290 87.227 -1.190 1.00 33.72 114 LYS C O 1
ATOM 4609 N N . ASP C 1 94 ? 6.428 89.297 -0.357 1.00 33.72 115 ASP C N 1
ATOM 4610 C CA . ASP C 1 94 ? 7.591 89.672 -1.141 1.00 34.95 115 ASP C CA 1
ATOM 4611 C C . ASP C 1 94 ? 8.813 88.807 -0.720 1.00 36.11 115 ASP C C 1
ATOM 4612 O O . ASP C 1 94 ? 9.520 88.272 -1.576 1.00 36.57 115 ASP C O 1
ATOM 4617 N N . GLY C 1 95 ? 9.031 88.681 0.583 1.00 36.45 116 GLY C N 1
ATOM 4618 C CA . GLY C 1 95 ? 10.128 87.895 1.131 1.00 37.67 116 GLY C CA 1
ATOM 4619 C C . GLY C 1 95 ? 9.977 86.393 0.953 1.00 38.67 116 GLY C C 1
ATOM 4620 O O . GLY C 1 95 ? 10.978 85.686 0.799 1.00 38.67 116 GLY C O 1
ATOM 4621 N N . ILE C 1 96 ? 8.731 85.889 0.999 1.00 39.06 117 ILE C N 1
ATOM 4622 C CA . ILE C 1 96 ? 8.455 84.468 0.801 1.00 39.89 117 ILE C CA 1
ATOM 4623 C C . ILE C 1 96 ? 8.626 84.140 -0.694 1.00 40.73 117 ILE C C 1
ATOM 4624 O O . ILE C 1 96 ? 9.254 83.137 -1.043 1.00 41.30 117 ILE C O 1
ATOM 4629 N N . ALA C 1 97 ? 8.059 84.983 -1.577 1.00 40.47 118 ALA C N 1
ATOM 4630 C CA . ALA C 1 97 ? 8.125 84.735 -3.004 1.00 40.94 118 ALA C CA 1
ATOM 4631 C C . ALA C 1 97 ? 9.545 84.785 -3.539 1.00 42.46 118 ALA C C 1
ATOM 4632 O O . ALA C 1 97 ? 9.868 84.043 -4.465 1.00 43.09 118 ALA C O 1
ATOM 4634 N N . LYS C 1 98 ? 10.409 85.629 -2.941 1.00 43.03 119 LYS C N 1
ATOM 4635 C CA . LYS C 1 98 ? 11.822 85.768 -3.324 1.00 43.71 119 LYS C CA 1
ATOM 4636 C C . LYS C 1 98 ? 12.568 84.433 -3.282 1.00 44.34 119 LYS C C 1
ATOM 4637 O O . LYS C 1 98 ? 13.503 84.235 -4.040 1.00 44.49 119 LYS C O 1
ATOM 4643 N N . GLN C 1 99 ? 12.153 83.521 -2.399 1.00 44.87 120 GLN C N 1
ATOM 4644 C CA . GLN C 1 99 ? 12.771 82.203 -2.234 1.00 45.84 120 GLN C CA 1
ATOM 4645 C C . GLN C 1 99 ? 12.182 81.113 -3.144 1.00 46.91 120 GLN C C 1
ATOM 4646 O O . GLN C 1 99 ? 12.688 79.997 -3.158 1.00 47.08 120 GLN C O 1
ATOM 4652 N N . LEU C 1 100 ? 11.097 81.407 -3.856 1.00 47.56 121 LEU C N 1
ATOM 4653 C CA . LEU C 1 100 ? 10.424 80.435 -4.705 1.00 48.56 121 LEU C CA 1
ATOM 4654 C C . LEU C 1 100 ? 11.211 80.065 -5.985 1.00 49.35 121 LEU C C 1
ATOM 4655 O O . LEU C 1 100 ? 11.217 78.883 -6.316 1.00 49.43 121 LEU C O 1
ATOM 4660 N N . PRO C 1 101 ? 11.937 80.982 -6.679 1.00 49.75 122 PRO C N 1
ATOM 4661 C CA . PRO C 1 101 ? 12.702 80.562 -7.868 1.00 50.12 122 PRO C CA 1
ATOM 4662 C C . PRO C 1 101 ? 13.875 79.615 -7.574 1.00 51.16 122 PRO C C 1
ATOM 4663 O O . PRO C 1 101 ? 14.288 78.870 -8.457 1.00 51.37 122 PRO C O 1
ATOM 4667 N N . GLU C 1 102 ? 14.430 79.673 -6.358 1.00 51.56 123 GLU C N 1
ATOM 4668 C CA . GLU C 1 102 ? 15.536 78.823 -5.909 1.00 52.66 123 GLU C CA 1
ATOM 4669 C C . GLU C 1 102 ? 15.001 77.408 -5.556 1.00 52.46 123 GLU C C 1
ATOM 4670 O O . GLU C 1 102 ? 15.596 76.404 -5.926 1.00 52.60 123 GLU C O 1
ATOM 4676 N N . ALA C 1 103 ? 13.857 77.347 -4.868 1.00 52.34 124 ALA C N 1
ATOM 4677 C CA . ALA C 1 103 ? 13.208 76.117 -4.423 1.00 52.48 124 ALA C CA 1
ATOM 4678 C C . ALA C 1 103 ? 12.497 75.353 -5.539 1.00 52.46 124 ALA C C 1
ATOM 4679 O O . ALA C 1 103 ? 12.304 74.142 -5.422 1.00 52.65 124 ALA C O 1
ATOM 4681 N N . LYS C 1 104 ? 12.081 76.056 -6.604 1.00 51.97 125 LYS C N 1
ATOM 4682 C CA . LYS C 1 104 ? 11.452 75.435 -7.772 1.00 51.87 125 LYS C CA 1
ATOM 4683 C C . LYS C 1 104 ? 12.523 74.773 -8.650 1.00 52.12 125 LYS C C 1
ATOM 4684 O O . LYS C 1 104 ? 12.304 73.685 -9.180 1.00 51.74 125 LYS C O 1
ATOM 4690 N N . LYS C 1 105 ? 13.685 75.431 -8.789 1.00 52.72 126 LYS C N 1
ATOM 4691 C CA . LYS C 1 105 ? 14.830 74.921 -9.546 1.00 53.67 126 LYS C CA 1
ATOM 4692 C C . LYS C 1 105 ? 15.415 73.708 -8.836 1.00 54.11 126 LYS C C 1
ATOM 4693 O O . LYS C 1 105 ? 15.815 72.755 -9.499 1.00 54.25 126 LYS C O 1
ATOM 4699 N N . ALA C 1 106 ? 15.456 73.733 -7.494 1.00 54.01 127 ALA C N 1
ATOM 4700 C CA . ALA C 1 106 ? 15.939 72.618 -6.708 1.00 54.84 127 ALA C CA 1
ATOM 4701 C C . ALA C 1 106 ? 15.034 71.390 -6.919 1.00 55.64 127 ALA C C 1
ATOM 4702 O O . ALA C 1 106 ? 15.539 70.301 -7.144 1.00 55.73 127 ALA C O 1
ATOM 4704 N N . GLY C 1 107 ? 13.717 71.593 -6.916 1.00 56.33 128 GLY C N 1
ATOM 4705 C CA . GLY C 1 107 ? 12.733 70.534 -7.114 1.00 57.42 128 GLY C CA 1
ATOM 4706 C C . GLY C 1 107 ? 12.640 70.018 -8.536 1.00 58.52 128 GLY C C 1
ATOM 4707 O O . GLY C 1 107 ? 12.156 68.910 -8.768 1.00 58.92 128 GLY C O 1
ATOM 4708 N N . GLU C 1 108 ? 13.081 70.816 -9.503 1.00 59.02 129 GLU C N 1
ATOM 4709 C CA . GLU C 1 108 ? 13.104 70.410 -10.910 1.00 59.90 129 GLU C CA 1
ATOM 4710 C C . GLU C 1 108 ? 14.377 69.581 -11.183 1.00 60.20 129 GLU C C 1
ATOM 4711 O O . GLU C 1 108 ? 14.332 68.612 -11.938 1.00 60.36 129 GLU C O 1
ATOM 4717 N N . ASP C 1 109 ? 15.504 69.958 -10.549 1.00 60.27 130 ASP C N 1
ATOM 4718 C CA . ASP C 1 109 ? 16.763 69.238 -10.637 1.00 61.02 130 ASP C CA 1
ATOM 4719 C C . ASP C 1 109 ? 16.623 67.894 -9.927 1.00 61.37 130 ASP C C 1
ATOM 4720 O O . ASP C 1 109 ? 17.002 66.881 -10.493 1.00 61.25 130 ASP C O 1
ATOM 4725 N N . ALA C 1 110 ? 16.005 67.869 -8.734 1.00 61.77 131 ALA C N 1
ATOM 4726 C CA . ALA C 1 110 ? 15.773 66.632 -7.977 1.00 62.62 131 ALA C CA 1
ATOM 4727 C C . ALA C 1 110 ? 14.829 65.639 -8.666 1.00 63.91 131 ALA C C 1
ATOM 4728 O O . ALA C 1 110 ? 14.666 64.528 -8.180 1.00 63.98 131 ALA C O 1
ATOM 4730 N N . GLU C 1 111 ? 14.211 66.024 -9.782 1.00 64.83 132 GLU C N 1
ATOM 4731 C CA . GLU C 1 111 ? 13.343 65.131 -10.546 1.00 66.11 132 GLU C CA 1
ATOM 4732 C C . GLU C 1 111 ? 14.196 64.339 -11.557 1.00 67.00 132 GLU C C 1
ATOM 4733 O O . GLU C 1 111 ? 14.003 63.130 -11.738 1.00 67.26 132 GLU C O 1
ATOM 4739 N N . LYS C 1 112 ? 15.154 65.028 -12.195 1.00 67.08 133 LYS C N 1
ATOM 4740 C CA . LYS C 1 112 ? 16.067 64.439 -13.163 1.00 67.54 133 LYS C CA 1
ATOM 4741 C C . LYS C 1 112 ? 17.183 63.673 -12.440 1.00 67.49 133 LYS C C 1
ATOM 4742 O O . LYS C 1 112 ? 17.559 62.588 -12.873 1.00 67.77 133 LYS C O 1
ATOM 4748 N N . LEU C 1 113 ? 17.706 64.241 -11.344 1.00 67.09 134 LEU C N 1
ATOM 4749 C CA . LEU C 1 113 ? 18.793 63.654 -10.554 1.00 67.34 134 LEU C CA 1
ATOM 4750 C C . LEU C 1 113 ? 18.403 62.376 -9.845 1.00 67.78 134 LEU C C 1
ATOM 4751 O O . LEU C 1 113 ? 19.256 61.520 -9.633 1.00 67.62 134 LEU C O 1
ATOM 4756 N N . HIS C 1 114 ? 17.132 62.250 -9.459 1.00 68.26 135 HIS C N 1
ATOM 4757 C CA . HIS C 1 114 ? 16.656 61.050 -8.789 1.00 69.41 135 HIS C CA 1
ATOM 4758 C C . HIS C 1 114 ? 16.755 59.832 -9.708 1.00 70.12 135 HIS C C 1
ATOM 4759 O O . HIS C 1 114 ? 17.121 58.758 -9.252 1.00 70.20 135 HIS C O 1
ATOM 4766 N N . THR C 1 115 ? 16.395 59.991 -10.984 1.00 70.44 136 THR C N 1
ATOM 4767 C CA . THR C 1 115 ? 16.398 58.880 -11.930 1.00 71.14 136 THR C CA 1
ATOM 4768 C C . THR C 1 115 ? 17.829 58.474 -12.336 1.00 71.27 136 THR C C 1
ATOM 4769 O O . THR C 1 115 ? 18.070 57.300 -12.624 1.00 71.25 136 THR C O 1
ATOM 4773 N N . GLU C 1 116 ? 18.781 59.422 -12.316 1.00 71.21 137 GLU C N 1
ATOM 4774 C CA . GLU C 1 116 ? 20.179 59.108 -12.604 1.00 71.77 137 GLU C CA 1
ATOM 4775 C C . GLU C 1 116 ? 20.784 58.384 -11.397 1.00 72.22 137 GLU C C 1
ATOM 4776 O O . GLU C 1 116 ? 21.546 57.439 -11.588 1.00 72.91 137 GLU C O 1
ATOM 4782 N N . VAL C 1 117 ? 20.435 58.819 -10.161 1.00 71.50 138 VAL C N 1
ATOM 4783 C CA . VAL C 1 117 ? 20.902 58.226 -8.904 1.00 71.37 138 VAL C CA 1
ATOM 4784 C C . VAL C 1 117 ? 20.314 56.825 -8.716 1.00 70.88 138 VAL C C 1
ATOM 4785 O O . VAL C 1 117 ? 21.016 55.917 -8.279 1.00 71.04 138 VAL C O 1
ATOM 4789 N N . LYS C 1 118 ? 19.031 56.660 -9.034 1.00 70.27 139 LYS C N 1
ATOM 4790 C CA . LYS C 1 118 ? 18.356 55.381 -8.882 1.00 70.39 139 LYS C CA 1
ATOM 4791 C C . LYS C 1 118 ? 18.905 54.372 -9.865 1.00 71.07 139 LYS C C 1
ATOM 4792 O O . LYS C 1 118 ? 19.110 53.220 -9.487 1.00 71.31 139 LYS C O 1
ATOM 4798 N N . GLU C 1 119 ? 19.158 54.802 -11.122 1.00 71.22 140 GLU C N 1
ATOM 4799 C CA . GLU C 1 119 ? 19.679 53.933 -12.175 1.00 71.59 140 GLU C CA 1
ATOM 4800 C C . GLU C 1 119 ? 21.131 53.489 -11.940 1.00 71.80 140 GLU C C 1
ATOM 4801 O O . GLU C 1 119 ? 21.408 52.293 -12.003 1.00 71.81 140 GLU C O 1
ATOM 4807 N N . ALA C 1 120 ? 22.051 54.440 -11.673 1.00 71.71 141 ALA C N 1
ATOM 4808 C CA . ALA C 1 120 ? 23.466 54.137 -11.452 1.00 72.10 141 ALA C CA 1
ATOM 4809 C C . ALA C 1 120 ? 23.695 53.181 -10.290 1.00 72.80 141 ALA C C 1
ATOM 4810 O O . ALA C 1 120 ? 24.555 52.315 -10.392 1.00 73.12 141 ALA C O 1
ATOM 4812 N N . ALA C 1 121 ? 22.940 53.336 -9.190 1.00 73.02 142 ALA C N 1
ATOM 4813 C CA . ALA C 1 121 ? 23.064 52.482 -8.011 1.00 73.70 142 ALA C CA 1
ATOM 4814 C C . ALA C 1 121 ? 22.493 51.087 -8.247 1.00 74.64 142 ALA C C 1
ATOM 4815 O O . ALA C 1 121 ? 22.998 50.124 -7.669 1.00 74.75 142 ALA C O 1
ATOM 4817 N N . ALA C 1 122 ? 21.451 50.969 -9.100 1.00 75.07 143 ALA C N 1
ATOM 4818 C CA . ALA C 1 122 ? 20.831 49.682 -9.448 1.00 75.82 143 ALA C CA 1
ATOM 4819 C C . ALA C 1 122 ? 21.782 48.842 -10.296 1.00 76.54 143 ALA C C 1
ATOM 4820 O O . ALA C 1 122 ? 21.855 47.624 -10.115 1.00 76.83 143 ALA C O 1
ATOM 4822 N N . ASN C 1 123 ? 22.504 49.492 -11.227 1.00 76.64 144 ASN C N 1
ATOM 4823 C CA . ASN C 1 123 ? 23.493 48.827 -12.076 1.00 77.10 144 ASN C CA 1
ATOM 4824 C C . ASN C 1 123 ? 24.718 48.441 -11.253 1.00 77.24 144 ASN C C 1
ATOM 4825 O O . ASN C 1 123 ? 25.277 47.368 -11.460 1.00 77.13 144 ASN C O 1
ATOM 4830 N N . ALA C 1 124 ? 25.124 49.300 -10.307 1.00 77.31 145 ALA C N 1
ATOM 4831 C CA . ALA C 1 124 ? 26.250 49.003 -9.434 1.00 77.86 145 ALA C CA 1
ATOM 4832 C C . ALA C 1 124 ? 25.960 47.842 -8.474 1.00 78.67 145 ALA C C 1
ATOM 4833 O O . ALA C 1 124 ? 26.912 47.266 -7.968 1.00 78.75 145 ALA C O 1
ATOM 4835 N N . ARG C 1 125 ? 24.679 47.476 -8.230 1.00 79.05 146 ARG C N 1
ATOM 4836 C CA . ARG C 1 125 ? 24.383 46.380 -7.302 1.00 79.78 146 ARG C CA 1
ATOM 4837 C C . ARG C 1 125 ? 23.921 45.063 -7.961 1.00 80.35 146 ARG C C 1
ATOM 4838 O O . ARG C 1 125 ? 23.764 44.077 -7.251 1.00 80.57 146 ARG C O 1
ATOM 4846 N N . GLY C 1 126 ? 23.712 45.042 -9.275 1.00 80.41 147 GLY C N 1
ATOM 4847 C CA . GLY C 1 126 ? 23.290 43.824 -9.965 1.00 81.13 147 GLY C CA 1
ATOM 4848 C C . GLY C 1 126 ? 24.451 42.894 -10.278 1.00 81.71 147 GLY C C 1
ATOM 4849 O O . GLY C 1 126 ? 24.341 41.669 -10.153 1.00 81.33 147 GLY C O 1
ATOM 4850 N N . GLN C 1 127 ? 25.574 43.489 -10.714 1.00 82.37 148 GLN C N 1
ATOM 4851 C CA . GLN C 1 127 ? 26.816 42.784 -11.011 1.00 83.31 148 GLN C CA 1
ATOM 4852 C C . GLN C 1 127 ? 27.757 42.782 -9.796 1.00 84.64 148 GLN C C 1
ATOM 4853 O O . GLN C 1 127 ? 28.569 41.866 -9.681 1.00 85.06 148 GLN C O 1
ATOM 4859 N N . ASP C 1 128 ? 27.623 43.754 -8.858 1.00 85.06 149 ASP C N 1
ATOM 4860 C CA . ASP C 1 128 ? 28.405 43.702 -7.615 1.00 86.23 149 ASP C CA 1
ATOM 4861 C C . ASP C 1 128 ? 27.820 42.616 -6.674 1.00 87.28 149 ASP C C 1
ATOM 4862 O O . ASP C 1 128 ? 28.546 42.091 -5.833 1.00 87.48 149 ASP C O 1
ATOM 4867 N N . LEU C 1 129 ? 26.517 42.277 -6.820 1.00 87.90 150 LEU C N 1
ATOM 4868 C CA . LEU C 1 129 ? 25.859 41.185 -6.100 1.00 88.88 150 LEU C CA 1
ATOM 4869 C C . LEU C 1 129 ? 26.455 39.853 -6.625 1.00 89.88 150 LEU C C 1
ATOM 4870 O O . LEU C 1 129 ? 26.703 38.949 -5.832 1.00 90.02 150 LEU C O 1
ATOM 4875 N N . ASP C 1 130 ? 26.749 39.764 -7.951 1.00 90.27 151 ASP C N 1
ATOM 4876 C CA . ASP C 1 130 ? 27.392 38.607 -8.595 1.00 91.13 151 ASP C CA 1
ATOM 4877 C C . ASP C 1 130 ? 28.819 38.349 -8.082 1.00 91.66 151 ASP C C 1
ATOM 4878 O O . ASP C 1 130 ? 29.425 37.357 -8.490 1.00 92.11 151 ASP C O 1
ATOM 4883 N N . ASP C 1 131 ? 29.368 39.221 -7.211 1.00 91.55 152 ASP C N 1
ATOM 4884 C CA . ASP C 1 131 ? 30.701 38.995 -6.663 1.00 91.95 152 ASP C CA 1
ATOM 4885 C C . ASP C 1 131 ? 30.737 37.866 -5.603 1.00 92.36 152 ASP C C 1
ATOM 4886 O O . ASP C 1 131 ? 31.766 37.670 -4.957 1.00 92.54 152 ASP C O 1
ATOM 4891 N N . HIS C 1 132 ? 29.637 37.087 -5.472 1.00 92.21 153 HIS C N 1
A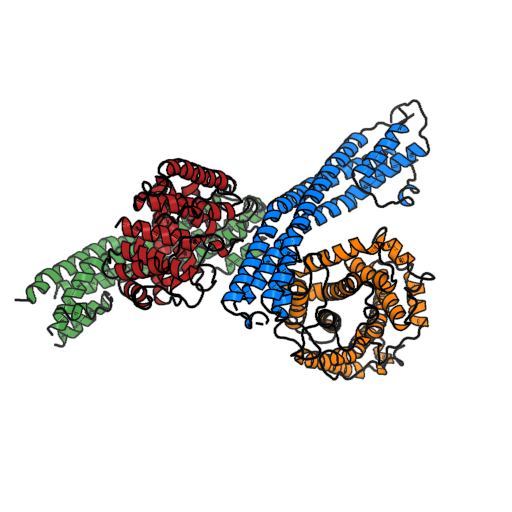TOM 4892 C CA . HIS C 1 132 ? 29.586 35.869 -4.657 1.00 92.38 153 HIS C CA 1
ATOM 4893 C C . HIS C 1 132 ? 30.249 34.671 -5.429 1.00 92.34 153 HIS C C 1
ATOM 4894 O O . HIS C 1 132 ? 30.490 33.616 -4.836 1.00 92.50 153 HIS C O 1
ATOM 4901 N N . LYS C 1 133 ? 30.527 34.845 -6.750 1.00 91.78 154 LYS C N 1
ATOM 4902 C CA . LYS C 1 133 ? 31.177 33.875 -7.614 1.00 91.84 154 LYS C CA 1
ATOM 4903 C C . LYS C 1 133 ? 32.701 34.061 -7.560 1.00 92.07 154 LYS C C 1
ATOM 4904 O O . LYS C 1 133 ? 33.200 35.176 -7.392 1.00 92.10 154 LYS C O 1
ATOM 4910 N N . CYS C 1 179 ? 27.370 38.436 4.114 1.00 79.53 200 CYS C N 1
ATOM 4911 C CA . CYS C 1 179 ? 26.959 39.827 4.290 1.00 80.30 200 CYS C CA 1
ATOM 4912 C C . CYS C 1 179 ? 25.889 39.973 5.373 1.00 81.41 200 CYS C C 1
ATOM 4913 O O . CYS C 1 179 ? 24.926 40.723 5.178 1.00 81.87 200 CYS C O 1
ATOM 4916 N N . SER C 1 180 ? 26.036 39.270 6.507 1.00 81.66 201 SER C N 1
ATOM 4917 C CA . SER C 1 180 ? 25.053 39.375 7.593 1.00 82.21 201 SER C CA 1
ATOM 4918 C C . SER C 1 180 ? 25.448 40.417 8.645 1.00 82.60 201 SER C C 1
ATOM 4919 O O . SER C 1 180 ? 24.570 41.039 9.249 1.00 82.73 201 SER C O 1
ATOM 4922 N N . SER C 1 181 ? 26.767 40.631 8.836 1.00 82.72 202 SER C N 1
ATOM 4923 C CA . SER C 1 181 ? 27.312 41.600 9.800 1.00 83.26 202 SER C CA 1
ATOM 4924 C C . SER C 1 181 ? 27.128 43.058 9.372 1.00 83.68 202 SER C C 1
ATOM 4925 O O . SER C 1 181 ? 27.205 43.946 10.220 1.00 83.60 202 SER C O 1
ATOM 4928 N N . THR C 1 182 ? 26.925 43.309 8.062 1.00 84.02 203 THR C N 1
ATOM 4929 C CA . THR C 1 182 ? 26.706 44.662 7.552 1.00 84.60 203 THR C CA 1
ATOM 4930 C C . THR C 1 182 ? 25.292 45.156 7.881 1.00 84.84 203 THR C C 1
ATOM 4931 O O . THR C 1 182 ? 25.115 46.346 8.152 1.00 85.29 203 THR C O 1
ATOM 4935 N N . GLY C 1 183 ? 24.313 44.244 7.882 1.00 84.12 204 GLY C N 1
ATOM 4936 C CA . GLY C 1 183 ? 22.932 44.556 8.239 1.00 83.52 204 GLY C CA 1
ATOM 4937 C C . GLY C 1 183 ? 22.764 44.770 9.731 1.00 82.35 204 GLY C C 1
ATOM 4938 O O . GLY C 1 183 ? 21.889 45.526 10.160 1.00 82.66 204 GLY C O 1
ATOM 4939 N N . TYR C 1 184 ? 23.600 44.103 10.536 1.00 80.94 205 TYR C N 1
ATOM 4940 C CA . TYR C 1 184 ? 23.573 44.269 11.979 1.00 80.25 205 TYR C CA 1
ATOM 4941 C C . TYR C 1 184 ? 24.190 45.634 12.351 1.00 79.37 205 TYR C C 1
ATOM 4942 O O . TYR C 1 184 ? 23.674 46.342 13.219 1.00 79.46 205 TYR C O 1
ATOM 4951 N N . GLU C 1 185 ? 25.307 45.984 11.702 1.00 78.19 206 GLU C N 1
ATOM 4952 C CA . GLU C 1 185 ? 26.018 47.237 11.924 1.00 77.34 206 GLU C CA 1
ATOM 4953 C C . GLU C 1 185 ? 25.400 48.366 11.095 1.00 75.87 206 GLU C C 1
ATOM 4954 O O . GLU C 1 185 ? 26.121 49.145 10.464 1.00 76.12 206 GLU C O 1
ATOM 4960 N N . GLU C 1 186 ? 24.070 48.444 11.072 1.00 74.30 207 GLU C N 1
ATOM 4961 C CA . GLU C 1 186 ? 23.396 49.479 10.306 1.00 73.29 207 GLU C CA 1
ATOM 4962 C C . GLU C 1 186 ? 23.408 50.776 11.082 1.00 72.55 207 GLU C C 1
ATOM 4963 O O . GLU C 1 186 ? 22.880 50.852 12.194 1.00 72.70 207 GLU C O 1
ATOM 4969 N N . ASN C 1 187 ? 24.054 51.783 10.517 1.00 71.58 208 ASN C N 1
ATOM 4970 C CA . ASN C 1 187 ? 24.096 53.101 11.131 1.00 71.28 208 ASN C CA 1
ATOM 4971 C C . ASN C 1 187 ? 23.105 54.099 10.480 1.00 70.48 208 ASN C C 1
ATOM 4972 O O . ASN C 1 187 ? 22.982 55.229 10.960 1.00 70.71 208 ASN C O 1
ATOM 4977 N N . TYR C 1 188 ? 22.392 53.665 9.407 1.00 69.28 209 TYR C N 1
ATOM 4978 C CA . TYR C 1 188 ? 21.388 54.413 8.642 1.00 68.65 209 TYR C CA 1
ATOM 4979 C C . TYR C 1 188 ? 21.961 55.665 7.945 1.00 67.78 209 TYR C C 1
ATOM 4980 O O . TYR C 1 188 ? 21.215 56.583 7.609 1.00 68.01 209 TYR C O 1
ATOM 4989 N N . ASP C 1 189 ? 23.270 55.671 7.676 1.00 66.49 210 ASP C N 1
ATOM 4990 C CA . ASP C 1 189 ? 23.921 56.768 6.973 1.00 65.70 210 ASP C CA 1
ATOM 4991 C C . ASP C 1 189 ? 24.042 56.346 5.516 1.00 64.91 210 ASP C C 1
ATOM 4992 O O . ASP C 1 189 ? 24.877 55.500 5.198 1.00 64.85 210 ASP C O 1
ATOM 4997 N N . TRP C 1 190 ? 23.189 56.894 4.639 1.00 64.22 211 TRP C N 1
ATOM 4998 C CA . TRP C 1 190 ? 23.229 56.537 3.223 1.00 64.09 211 TRP C CA 1
ATOM 4999 C C . TRP C 1 190 ? 23.558 57.730 2.334 1.00 63.90 211 TRP C C 1
ATOM 5000 O O . TRP C 1 190 ? 23.027 57.869 1.237 1.00 63.71 211 TRP C O 1
ATOM 5011 N N . SER C 1 191 ? 24.470 58.572 2.801 1.00 63.88 212 SER C N 1
ATOM 5012 C CA . SER C 1 191 ? 24.921 59.743 2.065 1.00 64.17 212 SER C CA 1
ATOM 5013 C C . SER C 1 191 ? 26.027 59.381 1.064 1.00 64.77 212 SER C C 1
ATOM 5014 O O . SER C 1 191 ? 26.598 58.295 1.146 1.00 64.69 212 SER C O 1
ATOM 5017 N N . ALA C 1 192 ? 26.365 60.308 0.149 1.00 65.38 213 ALA C N 1
ATOM 5018 C CA . ALA C 1 192 ? 27.456 60.113 -0.811 1.00 66.27 213 ALA C CA 1
ATOM 5019 C C . ALA C 1 192 ? 28.829 59.986 -0.113 1.00 67.42 213 ALA C C 1
ATOM 5020 O O . ALA C 1 192 ? 29.751 59.401 -0.668 1.00 67.40 213 ALA C O 1
ATOM 5022 N N . ASN C 1 193 ? 28.953 60.537 1.105 1.00 68.33 214 ASN C N 1
ATOM 5023 C CA . ASN C 1 193 ? 30.146 60.489 1.944 1.00 69.32 214 ASN C CA 1
ATOM 5024 C C . ASN C 1 193 ? 30.305 59.083 2.565 1.00 69.79 214 ASN C C 1
ATOM 5025 O O . ASN C 1 193 ? 31.427 58.619 2.726 1.00 69.88 214 ASN C O 1
ATOM 5030 N N . ALA C 1 194 ? 29.193 58.399 2.877 1.00 70.12 215 ALA C N 1
ATOM 5031 C CA . ALA C 1 194 ? 29.242 57.036 3.409 1.00 70.93 215 ALA C CA 1
ATOM 5032 C C . ALA C 1 194 ? 29.670 56.081 2.300 1.00 71.29 215 ALA C C 1
ATOM 5033 O O . ALA C 1 194 ? 30.481 55.191 2.548 1.00 71.38 215 ALA C O 1
ATOM 5035 N N . LEU C 1 195 ? 29.133 56.278 1.074 1.00 71.29 216 LEU C N 1
ATOM 5036 C CA . LEU C 1 195 ? 29.475 55.508 -0.120 1.00 71.73 216 LEU C CA 1
ATOM 5037 C C . LEU C 1 195 ? 30.955 55.703 -0.477 1.00 72.59 216 LEU C C 1
ATOM 5038 O O . LEU C 1 195 ? 31.613 54.768 -0.929 1.00 72.69 216 LEU C O 1
ATOM 5043 N N . GLN C 1 196 ? 31.473 56.920 -0.266 1.00 73.10 217 GLN C N 1
ATOM 5044 C CA . GLN C 1 196 ? 32.861 57.254 -0.525 1.00 73.88 217 GLN C CA 1
ATOM 5045 C C . GLN C 1 196 ? 33.766 56.589 0.488 1.00 74.22 217 GLN C C 1
ATOM 5046 O O . GLN C 1 196 ? 34.729 55.957 0.080 1.00 74.41 217 GLN C O 1
ATOM 5052 N N . VAL C 1 197 ? 33.415 56.666 1.796 1.00 74.17 218 VAL C N 1
ATOM 5053 C CA . VAL C 1 197 ? 34.174 56.069 2.906 1.00 74.86 218 VAL C CA 1
ATOM 5054 C C . VAL C 1 197 ? 34.235 54.528 2.804 1.00 75.34 218 VAL C C 1
ATOM 5055 O O . VAL C 1 197 ? 35.214 53.917 3.240 1.00 75.50 218 VAL C O 1
ATOM 5059 N N . ALA C 1 198 ? 33.219 53.913 2.192 1.00 75.38 219 ALA C N 1
ATOM 5060 C CA . ALA C 1 198 ? 33.194 52.471 1.972 1.00 75.89 219 ALA C CA 1
ATOM 5061 C C . ALA C 1 198 ? 34.076 52.113 0.778 1.00 76.40 219 ALA C C 1
ATOM 5062 O O . ALA C 1 198 ? 34.701 51.058 0.792 1.00 76.64 219 ALA C O 1
ATOM 5064 N N . LEU C 1 199 ? 34.132 52.985 -0.252 1.00 76.56 220 LEU C N 1
ATOM 5065 C CA . LEU C 1 199 ? 34.982 52.788 -1.424 1.00 77.28 220 LEU C CA 1
ATOM 5066 C C . LEU C 1 199 ? 36.455 52.988 -1.042 1.00 78.21 220 LEU C C 1
ATOM 5067 O O . LEU C 1 199 ? 37.315 52.241 -1.508 1.00 78.71 220 LEU C O 1
ATOM 5072 N N . ASN C 1 200 ? 36.736 53.968 -0.164 1.00 78.30 221 ASN C N 1
ATOM 5073 C CA . ASN C 1 200 ? 38.075 54.270 0.340 1.00 78.84 221 ASN C CA 1
ATOM 5074 C C . ASN C 1 200 ? 38.600 53.125 1.207 1.00 79.49 221 ASN C C 1
ATOM 5075 O O . ASN C 1 200 ? 39.794 52.839 1.179 1.00 79.52 221 ASN C O 1
ATOM 5080 N N . SER C 1 201 ? 37.718 52.475 1.987 1.00 79.88 222 SER C N 1
ATOM 5081 C CA . SER C 1 201 ? 38.130 51.355 2.829 1.00 80.79 222 SER C CA 1
ATOM 5082 C C . SER C 1 201 ? 38.444 50.125 1.972 1.00 81.69 222 SER C C 1
ATOM 5083 O O . SER C 1 201 ? 39.390 49.401 2.279 1.00 82.05 222 SER C O 1
ATOM 5086 N N . TRP C 1 202 ? 37.692 49.917 0.873 1.00 81.74 223 TRP C N 1
ATOM 5087 C CA . TRP C 1 202 ? 37.949 48.814 -0.055 1.00 82.23 223 TRP C CA 1
ATOM 5088 C C . TRP C 1 202 ? 39.252 49.084 -0.827 1.00 82.87 223 TRP C C 1
ATOM 5089 O O . TRP C 1 202 ? 40.043 48.170 -1.039 1.00 83.20 223 TRP C O 1
ATOM 5100 N N . GLU C 1 203 ? 39.488 50.339 -1.221 1.00 82.95 224 GLU C N 1
ATOM 5101 C CA . GLU C 1 203 ? 40.691 50.732 -1.950 1.00 83.46 224 GLU C CA 1
ATOM 5102 C C . GLU C 1 203 ? 41.985 50.540 -1.141 1.00 83.40 224 GLU C C 1
ATOM 5103 O O . GLU C 1 203 ? 43.060 50.418 -1.729 1.00 83.61 224 GLU C O 1
ATOM 5109 N N . ASN C 1 204 ? 41.886 50.448 0.195 1.00 82.91 225 ASN C N 1
ATOM 5110 C CA . ASN C 1 204 ? 43.054 50.200 1.026 1.00 83.17 225 ASN C CA 1
ATOM 5111 C C . ASN C 1 204 ? 43.319 48.695 1.126 1.00 83.53 225 ASN C C 1
ATOM 5112 O O . ASN C 1 204 ? 44.474 48.282 1.093 1.00 83.88 225 ASN C O 1
ATOM 5117 N N . VAL C 1 205 ? 42.262 47.873 1.215 1.00 83.38 226 VAL C N 1
ATOM 5118 C CA . VAL C 1 205 ? 42.406 46.422 1.327 1.00 83.84 226 VAL C CA 1
ATOM 5119 C C . VAL C 1 205 ? 42.209 45.691 -0.006 1.00 84.12 226 VAL C C 1
ATOM 5120 O O . VAL C 1 205 ? 42.080 44.466 -0.027 1.00 84.22 226 VAL C O 1
ATOM 5124 N N . GLN C 1 237 ? 32.410 49.233 -10.353 1.00 81.89 258 GLN C N 1
ATOM 5125 C CA . GLN C 1 237 ? 33.263 50.295 -9.810 1.00 82.57 258 GLN C CA 1
ATOM 5126 C C . GLN C 1 237 ? 32.998 51.621 -10.536 1.00 82.90 258 GLN C C 1
ATOM 5127 O O . GLN C 1 237 ? 32.978 52.688 -9.924 1.00 82.79 258 GLN C O 1
ATOM 5133 N N . THR C 1 238 ? 32.837 51.547 -11.853 1.00 83.06 259 THR C N 1
ATOM 5134 C CA . THR C 1 238 ? 32.591 52.706 -12.700 1.00 83.67 259 THR C CA 1
ATOM 5135 C C . THR C 1 238 ? 31.171 53.265 -12.478 1.00 83.55 259 THR C C 1
ATOM 5136 O O . THR C 1 238 ? 30.965 54.483 -12.518 1.00 83.70 259 THR C O 1
ATOM 5140 N N . HIS C 1 239 ? 30.201 52.372 -12.209 1.00 82.91 260 HIS C N 1
ATOM 5141 C CA . HIS C 1 239 ? 28.818 52.764 -11.928 1.00 82.51 260 HIS C CA 1
ATOM 5142 C C . HIS C 1 239 ? 28.702 53.324 -10.510 1.00 80.98 260 HIS C C 1
ATOM 5143 O O . HIS C 1 239 ? 27.927 54.250 -10.284 1.00 81.02 260 HIS C O 1
ATOM 5150 N N . TYR C 1 240 ? 29.469 52.758 -9.558 1.00 79.46 261 TYR C N 1
ATOM 5151 C CA . TYR C 1 240 ? 29.491 53.171 -8.155 1.00 78.21 261 TYR C CA 1
ATOM 5152 C C . TYR C 1 240 ? 30.095 54.575 -8.039 1.00 77.04 261 TYR C C 1
ATOM 5153 O O . TYR C 1 240 ? 29.572 55.397 -7.293 1.00 77.11 261 TYR C O 1
ATOM 5162 N N . LYS C 1 241 ? 31.152 54.870 -8.815 1.00 75.94 262 LYS C N 1
ATOM 5163 C CA . LYS C 1 241 ? 31.771 56.202 -8.831 1.00 75.17 262 LYS C CA 1
ATOM 5164 C C . LYS C 1 241 ? 30.782 57.272 -9.340 1.00 73.93 262 LYS C C 1
ATOM 5165 O O . LYS C 1 241 ? 30.821 58.417 -8.892 1.00 73.94 262 LYS C O 1
ATOM 5171 N N . GLU C 1 242 ? 29.896 56.885 -10.270 1.00 72.57 263 GLU C N 1
ATOM 5172 C CA . GLU C 1 242 ? 28.862 57.747 -10.822 1.00 71.71 263 GLU C CA 1
ATOM 5173 C C . GLU C 1 242 ? 27.742 57.967 -9.780 1.00 70.73 263 GLU C C 1
ATOM 5174 O O . GLU C 1 242 ? 27.212 59.075 -9.664 1.00 70.96 263 GLU C O 1
ATOM 5180 N N . THR C 1 243 ? 27.414 56.924 -8.999 1.00 69.39 264 THR C N 1
ATOM 5181 C CA . THR C 1 243 ? 26.409 56.987 -7.941 1.00 68.46 264 THR C CA 1
ATOM 5182 C C . THR C 1 243 ? 26.817 58.018 -6.899 1.00 67.31 264 THR C C 1
ATOM 5183 O O . THR C 1 243 ? 25.987 58.827 -6.505 1.00 67.65 264 THR C O 1
ATOM 5187 N N . VAL C 1 244 ? 28.097 58.019 -6.485 1.00 65.73 265 VAL C N 1
ATOM 5188 C CA . VAL C 1 244 ? 28.621 58.966 -5.498 1.00 64.70 265 VAL C CA 1
ATOM 5189 C C . VAL C 1 244 ? 28.565 60.406 -6.026 1.00 63.43 265 VAL C C 1
ATOM 5190 O O . VAL C 1 244 ? 28.114 61.304 -5.315 1.00 63.44 265 VAL C O 1
ATOM 5194 N N . LYS C 1 245 ? 28.988 60.605 -7.285 1.00 62.03 266 LYS C N 1
ATOM 5195 C CA . LYS C 1 245 ? 29.010 61.897 -7.972 1.00 61.20 266 LYS C CA 1
ATOM 5196 C C . LYS C 1 245 ? 27.603 62.486 -8.108 1.00 59.90 266 LYS C C 1
ATOM 5197 O O . LYS C 1 245 ? 27.412 63.679 -7.862 1.00 59.85 266 LYS C O 1
ATOM 5203 N N . LYS C 1 246 ? 26.627 61.652 -8.503 1.00 58.59 267 LYS C N 1
ATOM 5204 C CA . LYS C 1 246 ? 25.251 62.098 -8.704 1.00 5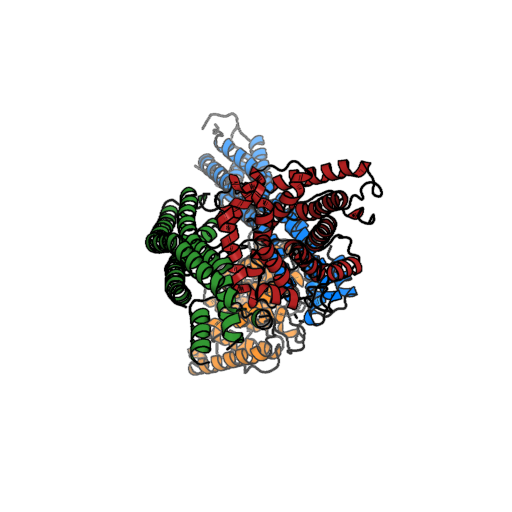7.60 267 LYS C CA 1
ATOM 5205 C C . LYS C 1 246 ? 24.495 62.266 -7.394 1.00 56.17 267 LYS C C 1
ATOM 5206 O O . LYS C 1 246 ? 23.662 63.162 -7.288 1.00 56.52 267 LYS C O 1
ATOM 5212 N N . LEU C 1 247 ? 24.805 61.452 -6.384 1.00 54.59 268 LEU C N 1
ATOM 5213 C CA . LEU C 1 247 ? 24.187 61.592 -5.063 1.00 53.56 268 LEU C CA 1
ATOM 5214 C C . LEU C 1 247 ? 24.606 62.910 -4.404 1.00 52.93 268 LEU C C 1
ATOM 5215 O O . LEU C 1 247 ? 23.818 63.499 -3.682 1.00 53.05 268 LEU C O 1
ATOM 5220 N N . LYS C 1 248 ? 25.826 63.390 -4.670 1.00 52.59 269 LYS C N 1
ATOM 5221 C CA . LYS C 1 248 ? 26.299 64.676 -4.163 1.00 53.09 269 LYS C CA 1
ATOM 5222 C C . LYS C 1 248 ? 25.509 65.814 -4.824 1.00 53.08 269 LYS C C 1
ATOM 5223 O O . LYS C 1 248 ? 25.194 66.804 -4.176 1.00 53.04 269 LYS C O 1
ATOM 5229 N N . GLU C 1 249 ? 25.205 65.675 -6.118 1.00 53.20 270 GLU C N 1
ATOM 5230 C CA . GLU C 1 249 ? 24.427 66.649 -6.867 1.00 53.71 270 GLU C CA 1
ATOM 5231 C C . GLU C 1 249 ? 22.994 66.680 -6.332 1.00 54.17 270 GLU C C 1
ATOM 5232 O O . GLU C 1 249 ? 22.426 67.759 -6.173 1.00 54.47 270 GLU C O 1
ATOM 5238 N N . LEU C 1 250 ? 22.422 65.498 -6.026 1.00 53.87 271 LEU C N 1
ATOM 5239 C CA . LEU C 1 250 ? 21.070 65.333 -5.484 1.00 54.01 271 LEU C CA 1
ATOM 5240 C C . LEU C 1 250 ? 20.959 65.900 -4.065 1.00 54.42 271 LEU C C 1
ATOM 5241 O O . LEU C 1 250 ? 19.946 66.497 -3.701 1.00 54.46 271 LEU C O 1
ATOM 5246 N N . GLU C 1 251 ? 22.004 65.713 -3.264 1.00 54.58 272 GLU C N 1
ATOM 5247 C CA . GLU C 1 251 ? 22.044 66.261 -1.906 1.00 54.91 272 GLU C CA 1
ATOM 5248 C C . GLU C 1 251 ? 22.249 67.802 -1.922 1.00 54.44 272 GLU C C 1
ATOM 5249 O O . GLU C 1 251 ? 21.788 68.491 -1.013 1.00 54.76 272 GLU C O 1
ATOM 5255 N N . GLY C 1 252 ? 22.911 68.312 -2.961 1.00 53.51 273 GLY C N 1
ATOM 5256 C CA . GLY C 1 252 ? 23.141 69.735 -3.170 1.00 53.26 273 GLY C CA 1
ATOM 5257 C C . GLY C 1 252 ? 21.873 70.456 -3.580 1.00 52.61 273 GLY C C 1
ATOM 5258 O O . GLY C 1 252 ? 21.686 71.625 -3.244 1.00 52.27 273 GLY C O 1
ATOM 5259 N N . ALA C 1 253 ? 20.990 69.758 -4.306 1.00 52.27 274 ALA C N 1
ATOM 5260 C CA . ALA C 1 253 ? 19.680 70.275 -4.706 1.00 52.23 274 ALA C CA 1
ATOM 5261 C C . ALA C 1 253 ? 18.772 70.341 -3.460 1.00 52.08 274 ALA C C 1
ATOM 5262 O O . ALA C 1 253 ? 18.025 71.306 -3.292 1.00 52.21 274 ALA C O 1
ATOM 5264 N N . HIS C 1 254 ? 18.882 69.344 -2.561 1.00 51.56 275 HIS C N 1
ATOM 5265 C CA . HIS C 1 254 ? 18.149 69.309 -1.300 1.00 51.54 275 HIS C CA 1
ATOM 5266 C C . HIS C 1 254 ? 18.557 70.500 -0.439 1.00 51.90 275 HIS C C 1
ATOM 5267 O O . HIS C 1 254 ? 17.700 71.146 0.150 1.00 52.25 275 HIS C O 1
ATOM 5274 N N . GLU C 1 255 ? 19.861 70.788 -0.365 1.00 51.91 276 GLU C N 1
ATOM 5275 C CA . GLU C 1 255 ? 20.374 71.900 0.419 1.00 52.53 276 GLU C CA 1
ATOM 5276 C C . GLU C 1 255 ? 19.995 73.253 -0.183 1.00 52.80 276 GLU C C 1
ATOM 5277 O O . GLU C 1 255 ? 19.646 74.161 0.563 1.00 53.24 276 GLU C O 1
ATOM 5283 N N . LYS C 1 256 ? 19.963 73.376 -1.518 1.00 52.41 277 LYS C N 1
ATOM 5284 C CA . LYS C 1 256 ? 19.541 74.627 -2.158 1.00 52.24 277 LYS C CA 1
ATOM 5285 C C . LYS C 1 256 ? 18.071 74.940 -1.796 1.00 51.95 277 LYS C C 1
ATOM 5286 O O . LYS C 1 256 ? 17.732 76.082 -1.486 1.00 51.62 277 LYS C O 1
ATOM 5292 N N . GLY C 1 257 ? 17.235 73.909 -1.787 1.00 51.78 278 GLY C N 1
ATOM 5293 C CA . GLY C 1 257 ? 15.834 74.052 -1.426 1.00 52.17 278 GLY C CA 1
ATOM 5294 C C . GLY C 1 257 ? 15.629 74.257 0.059 1.00 52.73 278 GLY C C 1
ATOM 5295 O O . GLY C 1 257 ? 14.652 74.888 0.475 1.00 53.26 278 GLY C O 1
ATOM 5296 N N . ARG C 1 258 ? 16.551 73.726 0.878 1.00 52.50 279 ARG C N 1
ATOM 5297 C CA . ARG C 1 258 ? 16.509 73.842 2.329 1.00 52.44 279 ARG C CA 1
ATOM 5298 C C . ARG C 1 258 ? 16.859 75.281 2.722 1.00 51.95 279 ARG C C 1
ATOM 5299 O O . ARG C 1 258 ? 16.137 75.893 3.499 1.00 52.41 279 ARG C O 1
ATOM 5307 N N . ARG C 1 259 ? 17.930 75.835 2.157 1.00 51.06 280 ARG C N 1
ATOM 5308 C CA . ARG C 1 259 ? 18.338 77.216 2.417 1.00 50.89 280 ARG C CA 1
ATOM 5309 C C . ARG C 1 259 ? 17.311 78.253 1.902 1.00 49.56 280 ARG C C 1
ATOM 5310 O O . ARG C 1 259 ? 17.302 79.390 2.370 1.00 49.73 280 ARG C O 1
ATOM 5318 N N . ALA C 1 260 ? 16.446 77.859 0.960 1.00 48.10 281 ALA C N 1
ATOM 5319 C CA . ALA C 1 260 ? 15.391 78.717 0.445 1.00 47.53 281 ALA C CA 1
ATOM 5320 C C . ALA C 1 260 ? 14.180 78.638 1.376 1.00 47.10 281 ALA C C 1
ATOM 5321 O O . ALA C 1 260 ? 13.565 79.658 1.663 1.00 47.49 281 ALA C O 1
ATOM 5323 N N . HIS C 1 261 ? 13.837 77.430 1.853 1.00 46.37 282 HIS C N 1
ATOM 5324 C CA . HIS C 1 261 ? 12.714 77.219 2.761 1.00 45.97 282 HIS C CA 1
ATOM 5325 C C . HIS C 1 261 ? 12.944 77.951 4.074 1.00 44.84 282 HIS C C 1
ATOM 5326 O O . HIS C 1 261 ? 12.036 78.587 4.599 1.00 44.32 282 HIS C O 1
ATOM 5333 N N . ASP C 1 262 ? 14.157 77.852 4.607 1.00 44.67 283 ASP C N 1
ATOM 5334 C CA . ASP C 1 262 ? 14.499 78.474 5.877 1.00 44.99 283 ASP C CA 1
ATOM 5335 C C . ASP C 1 262 ? 14.516 79.991 5.789 1.00 44.15 283 ASP C C 1
ATOM 5336 O O . ASP C 1 262 ? 14.117 80.659 6.742 1.00 44.67 283 ASP C O 1
ATOM 5341 N N . ALA C 1 263 ? 14.927 80.536 4.641 1.00 42.93 284 ALA C N 1
ATOM 5342 C CA . ALA C 1 263 ? 14.924 81.978 4.405 1.00 42.54 284 ALA C CA 1
ATOM 5343 C C . ALA C 1 263 ? 13.504 82.557 4.288 1.00 42.28 284 ALA C C 1
ATOM 5344 O O . ALA C 1 263 ? 13.292 83.731 4.562 1.00 42.66 284 ALA C O 1
ATOM 5346 N N . MET C 1 264 ? 12.536 81.723 3.911 1.00 41.68 285 MET C N 1
ATOM 5347 C CA . MET C 1 264 ? 11.124 82.059 3.798 1.00 41.84 285 MET C CA 1
ATOM 5348 C C . MET C 1 264 ? 10.475 82.134 5.172 1.00 41.91 285 MET C C 1
ATOM 5349 O O . MET C 1 264 ? 9.532 82.898 5.353 1.00 42.48 285 MET C O 1
ATOM 5354 N N . LEU C 1 265 ? 10.924 81.293 6.118 1.00 41.43 286 LEU C N 1
ATOM 5355 C CA . LEU C 1 265 ? 10.368 81.172 7.470 1.00 40.80 286 LEU C CA 1
ATOM 5356 C C . LEU C 1 265 ? 10.230 82.477 8.223 1.00 40.25 286 LEU C C 1
ATOM 5357 O O . LEU C 1 265 ? 9.186 82.699 8.816 1.00 41.04 286 LEU C O 1
ATOM 5362 N N . GLY C 1 266 ? 11.239 83.338 8.198 1.00 39.00 287 GLY C N 1
ATOM 5363 C CA . GLY C 1 266 ? 11.173 84.617 8.902 1.00 38.73 287 GLY C CA 1
ATOM 5364 C C . GLY C 1 266 ? 9.959 85.457 8.549 1.00 38.33 287 GLY C C 1
ATOM 5365 O O . GLY C 1 266 ? 9.224 85.901 9.431 1.00 38.56 287 GLY C O 1
ATOM 5366 N N . TYR C 1 267 ? 9.692 85.573 7.251 1.00 37.74 288 TYR C N 1
ATOM 5367 C CA . TYR C 1 267 ? 8.585 86.320 6.657 1.00 37.87 288 TYR C CA 1
ATOM 5368 C C . TYR C 1 267 ? 7.214 85.702 6.958 1.00 38.35 288 TYR C C 1
ATOM 5369 O O . TYR C 1 267 ? 6.264 86.416 7.274 1.00 38.14 288 TYR C O 1
ATOM 5378 N N . ALA C 1 268 ? 7.116 84.372 6.841 1.00 38.76 289 ALA C N 1
ATOM 5379 C CA . ALA C 1 268 ? 5.906 83.615 7.100 1.00 39.30 289 ALA C CA 1
ATOM 5380 C C . ALA C 1 268 ? 5.563 83.587 8.581 1.00 40.31 289 ALA C C 1
ATOM 5381 O O . ALA C 1 268 ? 4.390 83.469 8.919 1.00 40.78 289 ALA C O 1
ATOM 5383 N N . ASN C 1 269 ? 6.573 83.679 9.469 1.00 40.73 290 ASN C N 1
ATOM 5384 C CA . ASN C 1 269 ? 6.379 83.735 10.919 1.00 41.20 290 ASN C CA 1
ATOM 5385 C C . ASN C 1 269 ? 5.854 85.099 11.304 1.00 41.40 290 ASN C C 1
ATOM 5386 O O . ASN C 1 269 ? 4.971 85.174 12.153 1.00 41.93 290 ASN C O 1
ATOM 5391 N N . THR C 1 270 ? 6.369 86.184 10.673 1.00 41.14 291 THR C N 1
ATOM 5392 C CA . THR C 1 270 ? 5.906 87.557 10.911 1.00 41.45 291 THR C CA 1
ATOM 5393 C C . THR C 1 270 ? 4.410 87.649 10.594 1.00 41.49 291 THR C C 1
ATOM 5394 O O . THR C 1 270 ? 3.651 88.121 11.427 1.00 41.93 291 THR C O 1
ATOM 5398 N N . ALA C 1 271 ? 3.990 87.120 9.430 1.00 41.11 292 ALA C N 1
ATOM 5399 C CA . ALA C 1 271 ? 2.595 87.097 8.974 1.00 41.28 292 ALA C CA 1
ATOM 5400 C C . ALA C 1 271 ? 1.691 86.214 9.844 1.00 41.62 292 ALA C C 1
ATOM 5401 O O . ALA C 1 271 ? 0.528 86.559 10.031 1.00 42.32 292 ALA C O 1
ATOM 5403 N N . TYR C 1 272 ? 2.213 85.090 10.388 1.00 40.97 293 TYR C N 1
ATOM 5404 C CA . TYR C 1 272 ? 1.454 84.195 11.270 1.00 40.48 293 TYR C CA 1
ATOM 5405 C C . TYR C 1 272 ? 1.195 84.888 12.603 1.00 40.93 293 TYR C C 1
ATOM 5406 O O . TYR C 1 272 ? 0.082 84.824 13.129 1.00 41.25 293 TYR C O 1
ATOM 5415 N N . ALA C 1 273 ? 2.224 85.541 13.151 1.00 40.85 294 ALA C N 1
ATOM 5416 C CA . ALA C 1 273 ? 2.112 86.278 14.403 1.00 41.47 294 ALA C CA 1
ATOM 5417 C C . ALA C 1 273 ? 1.104 87.416 14.279 1.00 42.45 294 ALA C C 1
ATOM 5418 O O . ALA C 1 273 ? 0.366 87.647 15.230 1.00 42.28 294 ALA C O 1
ATOM 5420 N N . VAL C 1 274 ? 1.035 88.108 13.111 1.00 43.43 295 VAL C N 1
ATOM 5421 C CA . VAL C 1 274 ? 0.038 89.171 12.935 1.00 44.95 295 VAL C CA 1
ATOM 5422 C C . VAL C 1 274 ? -1.403 88.599 12.929 1.00 46.37 295 VAL C C 1
ATOM 5423 O O . VAL C 1 274 ? -2.242 89.079 13.675 1.00 46.75 295 VAL C O 1
ATOM 5427 N N . ASN C 1 275 ? -1.671 87.535 12.159 1.00 46.88 296 ASN C N 1
ATOM 5428 C CA . ASN C 1 275 ? -2.993 86.902 12.127 1.00 47.62 296 ASN C CA 1
ATOM 5429 C C . ASN C 1 275 ? -3.504 86.509 13.536 1.00 48.71 296 ASN C C 1
ATOM 5430 O O . ASN C 1 275 ? -4.691 86.684 13.824 1.00 49.18 296 ASN C O 1
ATOM 5435 N N . THR C 1 276 ? -2.617 85.978 14.405 1.00 48.59 297 THR C N 1
ATOM 5436 C CA . THR C 1 276 ? -2.997 85.587 15.766 1.00 48.36 297 THR C CA 1
ATOM 5437 C C . THR C 1 276 ? -3.310 86.805 16.618 1.00 48.78 297 THR C C 1
ATOM 5438 O O . THR C 1 276 ? -4.327 86.813 17.296 1.00 49.29 297 THR C O 1
ATOM 5442 N N . LYS C 1 277 ? -2.481 87.858 16.549 1.00 48.84 298 LYS C N 1
ATOM 5443 C CA . LYS C 1 277 ? -2.701 89.093 17.313 1.00 49.19 298 LYS C CA 1
ATOM 5444 C C . LYS C 1 277 ? -3.934 89.851 16.845 1.00 49.45 298 LYS C C 1
ATOM 5445 O O . LYS C 1 277 ? -4.595 90.496 17.647 1.00 49.63 298 LYS C O 1
ATOM 5451 N N . VAL C 1 278 ? -4.243 89.784 15.557 1.00 49.63 299 VAL C N 1
ATOM 5452 C CA . VAL C 1 278 ? -5.411 90.449 14.995 1.00 50.40 299 VAL C CA 1
ATOM 5453 C C . VAL C 1 278 ? -6.685 89.690 15.405 1.00 51.60 299 VAL C C 1
ATOM 5454 O O . VAL C 1 278 ? -7.687 90.326 15.746 1.00 52.02 299 VAL C O 1
ATOM 5458 N N . GLU C 1 279 ? -6.634 88.341 15.456 1.00 52.05 300 GLU C N 1
ATOM 5459 C CA . GLU C 1 279 ? -7.802 87.566 15.889 1.00 52.91 300 GLU C CA 1
ATOM 5460 C C . GLU C 1 279 ? -7.977 87.596 17.414 1.00 54.49 300 GLU C C 1
ATOM 5461 O O . GLU C 1 279 ? -9.103 87.494 17.891 1.00 55.05 300 GLU C O 1
ATOM 5467 N N . GLN C 1 280 ? -6.893 87.810 18.179 1.00 55.12 301 GLN C N 1
ATOM 5468 C CA . GLN C 1 280 ? -6.999 87.981 19.634 1.00 56.07 301 GLN C CA 1
ATOM 5469 C C . GLN C 1 280 ? -7.416 89.438 20.018 1.00 57.89 301 GLN C C 1
ATOM 5470 O O . GLN C 1 280 ? -7.440 89.765 21.204 1.00 58.41 301 GLN C O 1
ATOM 5476 N N . GLU C 1 281 ? -7.719 90.299 19.014 1.00 58.69 302 GLU C N 1
ATOM 5477 C CA . GLU C 1 281 ? -8.143 91.697 19.103 1.00 60.21 302 GLU C CA 1
ATOM 5478 C C . GLU C 1 281 ? -7.173 92.595 19.872 1.00 61.25 302 GLU C C 1
ATOM 5479 O O . GLU C 1 281 ? -7.601 93.548 20.511 1.00 61.30 302 GLU C O 1
ATOM 5485 N N . LYS C 1 282 ? -5.864 92.314 19.765 1.00 62.00 303 LYS C N 1
ATOM 5486 C CA . LYS C 1 282 ? -4.807 93.106 20.393 1.00 63.10 303 LYS C CA 1
ATOM 5487 C C . LYS C 1 282 ? -4.678 94.453 19.667 1.00 64.77 303 LYS C C 1
ATOM 5488 O O . LYS C 1 282 ? -4.852 94.509 18.445 1.00 65.41 303 LYS C O 1
ATOM 5494 N N . PRO C 1 283 ? -4.350 95.550 20.380 1.00 65.22 304 PRO C N 1
ATOM 5495 C CA . PRO C 1 283 ? -4.217 96.855 19.697 1.00 65.65 304 PRO C CA 1
ATOM 5496 C C . PRO C 1 283 ? -3.101 96.910 18.644 1.00 66.14 304 PRO C C 1
ATOM 5497 O O . PRO C 1 283 ? -2.251 96.023 18.606 1.00 66.14 304 PRO C O 1
ATOM 5501 N N . LEU C 1 284 ? -3.110 97.948 17.792 1.00 66.42 305 LEU C N 1
ATOM 5502 C CA . LEU C 1 284 ? -2.134 98.108 16.715 1.00 67.45 305 LEU C CA 1
ATOM 5503 C C . LEU C 1 284 ? -0.663 98.027 17.163 1.00 67.95 305 LEU C C 1
ATOM 5504 O O . LEU C 1 284 ? 0.132 97.382 16.484 1.00 68.38 305 LEU C O 1
ATOM 5509 N N . ALA C 1 285 ? -0.297 98.642 18.297 1.00 67.77 306 ALA C N 1
ATOM 5510 C CA . ALA C 1 285 ? 1.084 98.602 18.776 1.00 68.14 306 ALA C CA 1
ATOM 5511 C C . ALA C 1 285 ? 1.533 97.179 19.067 1.00 68.28 306 ALA C C 1
ATOM 5512 O O . ALA C 1 285 ? 2.685 96.849 18.813 1.00 68.27 306 ALA C O 1
ATOM 5514 N N . GLU C 1 286 ? 0.612 96.338 19.584 1.00 68.34 307 GLU C N 1
ATOM 5515 C CA . GLU C 1 286 ? 0.853 94.939 19.929 1.00 68.75 307 GLU C CA 1
ATOM 5516 C C . GLU C 1 286 ? 1.073 94.059 18.706 1.00 68.86 307 GLU C C 1
ATOM 5517 O O . GLU C 1 286 ? 1.921 93.169 18.747 1.00 69.02 307 GLU C O 1
ATOM 5523 N N . VAL C 1 287 ? 0.297 94.278 17.632 1.00 68.56 308 VAL C N 1
ATOM 5524 C CA . VAL C 1 287 ? 0.441 93.476 16.418 1.00 68.63 308 VAL C CA 1
ATOM 5525 C C . VAL C 1 287 ? 1.761 93.819 15.700 1.00 68.92 308 VAL C C 1
ATOM 5526 O O . VAL C 1 287 ? 2.413 92.917 15.182 1.00 68.84 308 VAL C O 1
ATOM 5530 N N . ILE C 1 288 ? 2.189 95.104 15.734 1.00 69.03 309 ILE C N 1
ATOM 5531 C CA . ILE C 1 288 ? 3.440 95.546 15.114 1.00 69.65 309 ILE C CA 1
ATOM 5532 C C . ILE C 1 288 ? 4.637 95.029 15.900 1.00 70.54 309 ILE C C 1
ATOM 5533 O O . ILE C 1 288 ? 5.619 94.592 15.300 1.00 70.96 309 ILE C O 1
ATOM 5538 N N . ALA C 1 289 ? 4.545 95.050 17.240 1.00 70.58 310 ALA C N 1
ATOM 5539 C CA . ALA C 1 289 ? 5.604 94.552 18.113 1.00 71.00 310 ALA C CA 1
ATOM 5540 C C . ALA C 1 289 ? 5.811 93.049 17.898 1.00 71.49 310 ALA C C 1
ATOM 5541 O O . ALA C 1 289 ? 6.953 92.592 17.869 1.00 71.67 310 ALA C O 1
ATOM 5543 N N . ALA C 1 290 ? 4.708 92.288 17.729 1.00 71.38 311 ALA C N 1
ATOM 5544 C CA . ALA C 1 290 ? 4.746 90.841 17.508 1.00 71.62 311 ALA C CA 1
ATOM 5545 C C . ALA C 1 290 ? 5.289 90.487 16.126 1.00 71.84 311 ALA C C 1
ATOM 5546 O O . ALA C 1 290 ? 5.938 89.456 15.976 1.00 72.10 311 ALA C O 1
ATOM 5548 N N . ALA C 1 291 ? 5.020 91.331 15.117 1.00 71.65 312 ALA C N 1
ATOM 5549 C CA . ALA C 1 291 ? 5.514 91.118 13.759 1.00 71.75 312 ALA C CA 1
ATOM 5550 C C . ALA C 1 291 ? 7.034 91.296 13.729 1.00 71.88 312 ALA C C 1
ATOM 5551 O O . ALA C 1 291 ? 7.728 90.479 13.127 1.00 72.03 312 ALA C O 1
ATOM 5553 N N . LYS C 1 292 ? 7.552 92.337 14.411 1.00 71.94 313 LYS C N 1
ATOM 5554 C CA . LYS C 1 292 ? 8.984 92.628 14.496 1.00 72.34 313 LYS C CA 1
ATOM 5555 C C . LYS C 1 292 ? 9.765 91.523 15.230 1.00 73.16 313 LYS C C 1
ATOM 5556 O O . LYS C 1 292 ? 10.859 91.164 14.802 1.00 73.43 313 LYS C O 1
ATOM 5562 N N . GLU C 1 293 ? 9.194 90.955 16.304 1.00 73.38 314 GLU C N 1
ATOM 5563 C CA . GLU C 1 293 ? 9.850 89.892 17.068 1.00 74.17 314 GLU C CA 1
ATOM 5564 C C . GLU C 1 293 ? 9.926 88.554 16.333 1.00 74.76 314 GLU C C 1
ATOM 5565 O O . GLU C 1 293 ? 10.688 87.683 16.743 1.00 74.88 314 GLU C O 1
ATOM 5571 N N . ALA C 1 294 ? 9.127 88.367 15.274 1.00 75.00 315 ALA C N 1
ATOM 5572 C CA . ALA C 1 294 ? 9.124 87.115 14.521 1.00 75.65 315 ALA C CA 1
ATOM 5573 C C . ALA C 1 294 ? 9.965 87.222 13.240 1.00 76.06 315 ALA C C 1
ATOM 5574 O O . ALA C 1 294 ? 9.588 86.690 12.198 1.00 76.16 315 ALA C O 1
ATOM 5576 N N . GLY C 1 295 ? 11.103 87.900 13.341 1.00 76.22 316 GLY C N 1
ATOM 5577 C CA . GLY C 1 295 ? 12.020 88.084 12.224 1.00 76.64 316 GLY C CA 1
ATOM 5578 C C . GLY C 1 295 ? 13.453 88.288 12.674 1.00 76.86 316 GLY C C 1
ATOM 5579 O O . GLY C 1 295 ? 13.898 87.675 13.647 1.00 76.86 316 GLY C O 1
ATOM 5580 N N . ALA D 2 3 ? -15.519 42.474 28.810 1.00 67.36 997 ALA D N 1
ATOM 5581 C CA . ALA D 2 3 ? -16.351 41.872 27.771 1.00 67.98 997 ALA D CA 1
ATOM 5582 C C . ALA D 2 3 ? -17.787 42.479 27.795 1.00 68.13 997 ALA D C 1
ATOM 5583 O O . ALA D 2 3 ? -18.156 43.168 26.849 1.00 68.33 997 ALA D O 1
ATOM 5585 N N . GLU D 2 4 ? -18.563 42.294 28.881 1.00 67.73 998 GLU D N 1
ATOM 5586 C CA . GLU D 2 4 ? -19.885 42.916 29.035 1.00 67.64 998 GLU D CA 1
ATOM 5587 C C . GLU D 2 4 ? -19.905 43.951 30.179 1.00 66.38 998 GLU D C 1
ATOM 5588 O O . GLU D 2 4 ? -20.974 44.418 30.567 1.00 66.42 998 GLU D O 1
ATOM 5594 N N . ARG D 2 5 ? -18.722 44.312 30.712 1.00 65.14 999 ARG D N 1
ATOM 5595 C CA . ARG D 2 5 ? -18.571 45.307 31.766 1.00 64.18 999 ARG D CA 1
ATOM 5596 C C . ARG D 2 5 ? -18.430 46.728 31.176 1.00 62.62 999 ARG D C 1
ATOM 5597 O O . ARG D 2 5 ? -17.801 47.593 31.783 1.00 62.72 999 ARG D O 1
ATOM 5605 N N . LEU D 2 6 ? -19.028 46.959 29.997 1.00 60.85 1000 LEU D N 1
ATOM 5606 C CA . LEU D 2 6 ? -19.003 48.241 29.300 1.00 59.50 1000 LEU D CA 1
ATOM 5607 C C . LEU D 2 6 ? -20.410 48.857 29.219 1.00 58.05 1000 LEU D C 1
ATOM 5608 O O . LEU D 2 6 ? -20.669 49.656 28.315 1.00 58.22 1000 LEU D O 1
ATOM 5613 N N . LYS D 2 7 ? -21.318 48.476 30.131 1.00 56.44 1001 LYS D N 1
ATOM 5614 C CA . LYS D 2 7 ? -22.654 49.044 30.141 1.00 55.57 1001 LYS D CA 1
ATOM 5615 C C . LYS D 2 7 ? -22.582 50.524 30.565 1.00 53.70 1001 LYS D C 1
ATOM 5616 O O . LYS D 2 7 ? -23.350 51.339 30.053 1.00 54.19 1001 LYS D O 1
ATOM 5622 N N . HIS D 2 8 ? -21.659 50.875 31.485 1.00 51.34 1002 HIS D N 1
ATOM 5623 C CA . HIS D 2 8 ? -21.500 52.245 31.980 1.00 49.48 1002 HIS D CA 1
ATOM 5624 C C . HIS D 2 8 ? -20.952 53.231 30.941 1.00 48.37 1002 HIS D C 1
ATOM 5625 O O . HIS D 2 8 ? -21.049 54.445 31.132 1.00 48.43 1002 HIS D O 1
ATOM 5632 N N . LEU D 2 9 ? -20.371 52.713 29.849 1.00 47.18 1003 LEU D N 1
ATOM 5633 C CA . LEU D 2 9 ? -19.827 53.534 28.779 1.00 46.01 1003 LEU D CA 1
ATOM 5634 C C . LEU D 2 9 ? -20.923 54.144 27.900 1.00 45.73 1003 LEU D C 1
ATOM 5635 O O . LEU D 2 9 ? -20.658 55.125 27.227 1.00 46.41 1003 LEU D O 1
ATOM 5640 N N . ILE D 2 10 ? -22.153 53.611 27.918 1.00 44.92 1004 ILE D N 1
ATOM 5641 C CA . ILE D 2 10 ? -23.252 54.170 27.122 1.00 44.57 1004 ILE D CA 1
ATOM 5642 C C . ILE D 2 10 ? -23.775 55.408 27.858 1.00 45.13 1004 ILE D C 1
ATOM 5643 O O . ILE D 2 10 ? -24.603 55.303 28.759 1.00 45.31 1004 ILE D O 1
ATOM 5648 N N . VAL D 2 11 ? -23.230 56.571 27.523 1.00 45.12 1005 VAL D N 1
ATOM 5649 C CA . VAL D 2 11 ? -23.547 57.811 28.212 1.00 45.82 1005 VAL D CA 1
ATOM 5650 C C . VAL D 2 11 ? -24.386 58.789 27.387 1.00 46.04 1005 VAL D C 1
ATOM 5651 O O . VAL D 2 11 ? -24.089 59.025 26.208 1.00 46.65 1005 VAL D O 1
ATOM 5655 N N . THR D 2 12 ? -25.397 59.398 28.035 1.00 44.93 1006 THR D N 1
ATOM 5656 C CA . THR D 2 12 ? -26.231 60.428 27.436 1.00 44.52 1006 THR D CA 1
ATOM 5657 C C . THR D 2 12 ? -25.415 61.729 27.446 1.00 43.86 1006 THR D C 1
ATOM 5658 O O . THR D 2 12 ? -25.047 62.222 28.518 1.00 43.67 1006 THR D O 1
ATOM 5662 N N . PRO D 2 13 ? -25.045 62.258 26.263 1.00 43.18 1007 PRO D N 1
ATOM 5663 C CA . PRO D 2 13 ? -24.216 63.467 26.240 1.00 42.74 1007 PRO D CA 1
ATOM 5664 C C . PRO D 2 13 ? -24.976 64.677 26.748 1.00 42.79 1007 PRO D C 1
ATOM 5665 O O . PRO D 2 13 ? -26.168 64.802 26.509 1.00 42.98 1007 PRO D O 1
ATOM 5669 N N . SER D 2 14 ? -24.297 65.552 27.478 1.00 42.69 1008 SER D N 1
ATOM 5670 C CA . SER D 2 14 ? -24.917 66.772 28.006 1.00 42.90 1008 SER D CA 1
ATOM 5671 C C . SER D 2 14 ? -23.832 67.786 28.338 1.00 41.76 1008 SER D C 1
ATOM 5672 O O . SER D 2 14 ? -22.711 67.408 28.684 1.00 41.84 1008 SER D O 1
ATOM 5675 N N . GLY D 2 15 ? -24.177 69.058 28.240 1.00 40.45 1009 GLY D N 1
ATOM 5676 C CA . GLY D 2 15 ? -23.243 70.121 28.554 1.00 39.80 1009 GLY D CA 1
ATOM 5677 C C . GLY D 2 15 ? -22.902 70.967 27.354 1.00 39.32 1009 GLY D C 1
ATOM 5678 O O . GLY D 2 15 ? -23.599 70.943 26.336 1.00 39.12 1009 GLY D O 1
ATOM 5679 N N . ALA D 2 16 ? -21.815 71.711 27.470 1.00 38.88 1010 ALA D N 1
ATOM 5680 C CA . ALA D 2 16 ? -21.350 72.601 26.424 1.00 39.08 1010 ALA D CA 1
ATOM 5681 C C . ALA D 2 16 ? -19.991 72.165 25.888 1.00 39.10 1010 ALA D C 1
ATOM 5682 O O . ALA D 2 16 ? -19.273 71.529 26.624 1.00 40.33 1010 ALA D O 1
ATOM 5684 N N . GLY D 2 17 ? -19.631 72.594 24.679 1.00 37.73 1011 GLY D N 1
ATOM 5685 C CA . GLY D 2 17 ? -18.352 72.393 24.000 1.00 37.09 1011 GLY D CA 1
ATOM 5686 C C . GLY D 2 17 ? -17.428 71.285 24.446 1.00 36.50 1011 GLY D C 1
ATOM 5687 O O . GLY D 2 17 ? -17.230 70.324 23.705 1.00 36.68 1011 GLY D O 1
ATOM 5688 N N . GLU D 2 18 ? -16.791 71.442 25.621 1.00 35.83 1012 GLU D N 1
ATOM 5689 C CA . GLU D 2 18 ? -15.889 70.437 26.174 1.00 36.01 1012 GLU D CA 1
ATOM 5690 C C . GLU D 2 18 ? -16.654 69.272 26.822 1.00 36.08 1012 GLU D C 1
ATOM 5691 O O . GLU D 2 18 ? -16.369 68.109 26.538 1.00 36.25 1012 GLU D O 1
ATOM 5697 N N . GLN D 2 19 ? -17.628 69.600 27.690 1.00 35.70 1013 GLN D N 1
ATOM 5698 C CA . GLN D 2 19 ? -18.499 68.670 28.401 1.00 35.42 1013 GLN D CA 1
ATOM 5699 C C . GLN D 2 19 ? -19.305 67.758 27.479 1.00 33.67 1013 GLN D C 1
ATOM 5700 O O . GLN D 2 19 ? -19.510 66.594 27.820 1.00 33.70 1013 GLN D O 1
ATOM 5706 N N . ASN D 2 20 ? -19.772 68.267 26.332 1.00 32.15 1014 ASN D N 1
ATOM 5707 C CA . ASN D 2 20 ? -20.513 67.421 25.402 1.00 31.99 1014 ASN D CA 1
ATOM 5708 C C . ASN D 2 20 ? -19.609 66.318 24.845 1.00 31.15 1014 ASN D C 1
ATOM 5709 O O . ASN D 2 20 ? -20.020 65.176 24.784 1.00 30.31 1014 ASN D O 1
ATOM 5714 N N . MET D 2 21 ? -18.343 66.649 24.555 1.00 31.48 1015 MET D N 1
ATOM 5715 C CA . MET D 2 21 ? -17.329 65.733 24.024 1.00 31.58 1015 MET D CA 1
ATOM 5716 C C . MET D 2 21 ? -16.799 64.732 25.042 1.00 31.21 1015 MET D C 1
ATOM 5717 O O . MET D 2 21 ? -16.382 63.648 24.641 1.00 30.67 1015 MET D O 1
ATOM 5722 N N . ILE D 2 22 ? -16.854 65.086 26.356 1.00 31.25 1016 ILE D N 1
ATOM 5723 C CA . ILE D 2 22 ? -16.520 64.220 27.495 1.00 31.38 1016 ILE D CA 1
ATOM 5724 C C . ILE D 2 22 ? -17.586 63.108 27.569 1.00 32.29 1016 ILE D C 1
ATOM 5725 O O . ILE D 2 22 ? -17.235 61.940 27.751 1.00 32.54 1016 ILE D O 1
ATOM 5730 N N . GLY D 2 23 ? -18.870 63.497 27.435 1.00 32.81 1017 GLY D N 1
ATOM 5731 C CA . GLY D 2 23 ? -20.041 62.617 27.493 1.00 33.27 1017 GLY D CA 1
ATOM 5732 C C . GLY D 2 23 ? -20.224 61.775 26.249 1.00 33.84 1017 GLY D C 1
ATOM 5733 O O . GLY D 2 23 ? -20.610 60.612 26.332 1.00 34.79 1017 GLY D O 1
ATOM 5734 N N . MET D 2 24 ? -19.913 62.343 25.092 1.00 33.29 1018 MET D N 1
ATOM 5735 C CA . MET D 2 24 ? -20.016 61.662 23.817 1.00 33.52 1018 MET D CA 1
ATOM 5736 C C . MET D 2 24 ? -18.977 60.533 23.700 1.00 34.12 1018 MET D C 1
ATOM 5737 O O . MET D 2 24 ? -19.342 59.397 23.403 1.00 34.42 1018 MET D O 1
ATOM 5742 N N . THR D 2 25 ? -17.687 60.852 23.971 1.00 34.08 1019 THR D N 1
ATOM 5743 C CA . THR D 2 25 ? -16.534 59.944 23.911 1.00 34.24 1019 THR D CA 1
ATOM 5744 C C . THR D 2 25 ? -16.821 58.487 24.315 1.00 34.65 1019 THR D C 1
ATOM 5745 O O . THR D 2 25 ? -16.521 57.608 23.509 1.00 34.68 1019 THR D O 1
ATOM 5749 N N . PRO D 2 26 ? -17.304 58.172 25.543 1.00 34.87 1020 PRO D N 1
ATOM 5750 C CA . PRO D 2 26 ? -17.472 56.757 25.906 1.00 35.27 1020 PRO D CA 1
ATOM 5751 C C . PRO D 2 26 ? -18.492 56.003 25.066 1.00 36.05 1020 PRO D C 1
ATOM 5752 O O . PRO D 2 26 ? -18.239 54.846 24.759 1.00 35.69 1020 PRO D O 1
ATOM 5756 N N . THR D 2 27 ? -19.634 56.638 24.704 1.00 36.74 1021 THR D N 1
ATOM 5757 C CA . THR D 2 27 ? -20.650 55.969 23.893 1.00 38.14 1021 THR D CA 1
ATOM 5758 C C . THR D 2 27 ? -20.093 55.617 22.521 1.00 39.05 1021 THR D C 1
ATOM 5759 O O . THR D 2 27 ? -20.285 54.492 22.054 1.00 39.66 1021 THR D O 1
ATOM 5763 N N . VAL D 2 28 ? -19.408 56.580 21.876 1.00 38.79 1022 VAL D N 1
ATOM 5764 C CA . VAL D 2 28 ? -18.843 56.409 20.542 1.00 38.80 1022 VAL D CA 1
ATOM 5765 C C . VAL D 2 28 ? -17.863 55.238 20.455 1.00 38.85 1022 VAL D C 1
ATOM 5766 O O . VAL D 2 28 ? -18.085 54.338 19.653 1.00 39.42 1022 VAL D O 1
ATOM 5770 N N . ILE D 2 29 ? -16.811 55.224 21.293 1.00 37.92 1023 ILE D N 1
ATOM 5771 C CA . ILE D 2 29 ? -15.812 54.169 21.264 1.00 37.92 1023 ILE D CA 1
ATOM 5772 C C . ILE D 2 29 ? -16.337 52.819 21.775 1.00 38.38 1023 ILE D C 1
ATOM 5773 O O . ILE D 2 29 ? -15.760 51.790 21.444 1.00 37.96 1023 ILE D O 1
ATOM 5778 N N . ALA D 2 30 ? -17.414 52.815 22.579 1.00 39.08 1024 ALA D N 1
ATOM 5779 C CA . ALA D 2 30 ? -17.994 51.562 23.073 1.00 39.87 1024 ALA D CA 1
ATOM 5780 C C . ALA D 2 30 ? -18.763 50.880 21.950 1.00 40.26 1024 ALA D C 1
ATOM 5781 O O . ALA D 2 30 ? -18.662 49.668 21.807 1.00 40.42 1024 ALA D O 1
ATOM 5783 N N . VAL D 2 31 ? -19.482 51.651 21.118 1.00 40.15 1025 VAL D N 1
ATOM 5784 C CA . VAL D 2 31 ? -20.178 51.091 19.963 1.00 40.49 1025 VAL D CA 1
ATOM 5785 C C . VAL D 2 31 ? -19.143 50.551 18.974 1.00 40.90 1025 VAL D C 1
ATOM 5786 O O . VAL D 2 31 ? -19.191 49.375 18.618 1.00 41.69 1025 VAL D O 1
ATOM 5790 N N . HIS D 2 32 ? -18.156 51.375 18.617 1.00 40.32 1026 HIS D N 1
ATOM 5791 C CA . HIS D 2 32 ? -17.073 51.006 17.710 1.00 40.49 1026 HIS D CA 1
ATOM 5792 C C . HIS D 2 32 ? -16.326 49.716 18.167 1.00 40.90 1026 HIS D C 1
ATOM 5793 O O . HIS D 2 32 ? -15.957 48.897 17.335 1.00 41.06 1026 HIS D O 1
ATOM 5800 N N . TYR D 2 33 ? -16.133 49.539 19.485 1.00 41.04 1027 TYR D N 1
ATOM 5801 C CA . TYR D 2 33 ? -15.466 48.394 20.103 1.00 41.32 1027 TYR D CA 1
ATOM 5802 C C . TYR D 2 33 ? -16.324 47.137 19.990 1.00 41.60 1027 TYR D C 1
ATOM 5803 O O . TYR D 2 33 ? -15.813 46.075 19.641 1.00 41.48 102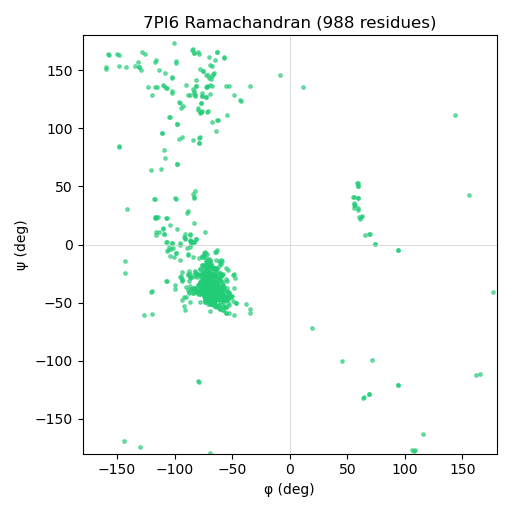7 TYR D O 1
ATOM 5812 N N . LEU D 2 34 ? -17.630 47.256 20.294 1.00 41.94 1028 LEU D N 1
ATOM 5813 C CA . LEU D 2 34 ? -18.589 46.160 20.251 1.00 42.52 1028 LEU D CA 1
ATOM 5814 C C . LEU D 2 34 ? -18.887 45.692 18.826 1.00 43.59 1028 LEU D C 1
ATOM 5815 O O . LEU D 2 34 ? -19.159 44.512 18.631 1.00 43.84 1028 LEU D O 1
ATOM 5820 N N . ASP D 2 35 ? -18.778 46.587 17.833 1.00 43.88 1029 ASP D N 1
ATOM 5821 C CA . ASP D 2 35 ? -18.966 46.206 16.442 1.00 44.90 1029 ASP D CA 1
ATOM 5822 C C . ASP D 2 35 ? -17.753 45.366 16.008 1.00 46.77 1029 ASP D C 1
ATOM 5823 O O . ASP D 2 35 ? -17.941 44.308 15.402 1.00 47.41 1029 ASP D O 1
ATOM 5828 N N . GLU D 2 36 ? -16.507 45.848 16.296 1.00 47.29 1030 GLU D N 1
ATOM 5829 C CA . GLU D 2 36 ? -15.276 45.165 15.901 1.00 48.32 1030 GLU D CA 1
ATOM 5830 C C . GLU D 2 36 ? -15.110 43.831 16.588 1.00 48.96 1030 GLU D C 1
ATOM 5831 O O . GLU D 2 36 ? -14.910 42.826 15.915 1.00 49.20 1030 GLU D O 1
ATOM 5837 N N . THR D 2 37 ? -15.216 43.802 17.919 1.00 49.26 1031 THR D N 1
ATOM 5838 C CA . THR D 2 37 ? -15.074 42.554 18.666 1.00 50.07 1031 THR D CA 1
ATOM 5839 C C . THR D 2 37 ? -16.298 41.632 18.565 1.00 51.09 1031 THR D C 1
ATOM 5840 O O . THR D 2 37 ? -16.215 40.477 18.979 1.00 51.28 1031 THR D O 1
ATOM 5844 N N . GLU D 2 38 ? -17.418 42.139 18.010 1.00 51.75 1032 GLU D N 1
ATOM 5845 C CA . GLU D 2 38 ? -18.661 41.408 17.788 1.00 52.95 1032 GLU D CA 1
ATOM 5846 C C . GLU D 2 38 ? -19.239 40.867 19.073 1.00 53.52 1032 GLU D C 1
ATOM 5847 O O . GLU D 2 38 ? -19.566 39.681 19.168 1.00 53.60 1032 GLU D O 1
ATOM 5853 N N . GLN D 2 39 ? -19.364 41.747 20.074 1.00 53.75 1033 GLN D N 1
ATOM 5854 C CA . GLN D 2 39 ? -19.911 41.338 21.364 1.00 54.48 1033 GLN D CA 1
ATOM 5855 C C . GLN D 2 39 ? -21.323 41.864 21.615 1.00 55.27 1033 GLN D C 1
ATOM 5856 O O . GLN D 2 39 ? -21.751 41.938 22.766 1.00 55.51 1033 GLN D O 1
ATOM 5862 N N . TRP D 2 40 ? -22.066 42.191 20.550 1.00 55.52 1034 TRP D N 1
ATOM 5863 C CA . TRP D 2 40 ? -23.438 42.672 20.692 1.00 56.23 1034 TRP D CA 1
ATOM 5864 C C . TRP D 2 40 ? -24.402 41.583 21.101 1.00 57.33 1034 TRP D C 1
ATOM 5865 O O . TRP D 2 40 ? -25.460 41.909 21.624 1.00 57.95 1034 TRP D O 1
ATOM 5876 N N . GLU D 2 41 ? -24.082 40.306 20.819 1.00 57.56 1035 GLU D N 1
ATOM 5877 C CA . GLU D 2 41 ? -24.930 39.158 21.145 1.00 58.27 1035 GLU D CA 1
ATOM 5878 C C . GLU D 2 41 ? -24.981 38.958 22.659 1.00 57.65 1035 GLU D C 1
ATOM 5879 O O . GLU D 2 41 ? -26.061 38.763 23.211 1.00 57.58 1035 GLU D O 1
ATOM 5885 N N . LYS D 2 42 ? -23.811 39.018 23.328 1.00 57.17 1036 LYS D N 1
ATOM 5886 C CA . LYS D 2 42 ? -23.705 38.882 24.785 1.00 57.28 1036 LYS D CA 1
ATOM 5887 C C . LYS D 2 42 ? -24.328 40.121 25.431 1.00 57.30 1036 LYS D C 1
ATOM 5888 O O . LYS D 2 42 ? -25.319 39.983 26.144 1.00 57.46 1036 LYS D O 1
ATOM 5894 N N . PHE D 2 43 ? -23.825 41.338 25.085 1.00 57.10 1037 PHE D N 1
ATOM 5895 C CA . PHE D 2 43 ? -24.393 42.653 25.460 1.00 57.21 1037 PHE D CA 1
ATOM 5896 C C . PHE D 2 43 ? -25.778 42.737 24.772 1.00 57.69 1037 PHE D C 1
ATOM 5897 O O . PHE D 2 43 ? -26.004 42.019 23.797 1.00 58.37 1037 PHE D O 1
ATOM 5905 N N . GLY D 2 44 ? -26.683 43.585 25.243 1.00 57.27 1038 GLY D N 1
ATOM 5906 C CA . GLY D 2 44 ? -28.004 43.702 24.614 1.00 57.39 1038 GLY D CA 1
ATOM 5907 C C . GLY D 2 44 ? -28.012 43.995 23.113 1.00 57.19 1038 GLY D C 1
ATOM 5908 O O . GLY D 2 44 ? -27.627 45.089 22.702 1.00 57.22 1038 GLY D O 1
ATOM 5909 N N . LEU D 2 45 ? -28.448 43.029 22.264 1.00 56.90 1039 LEU D N 1
ATOM 5910 C CA . LEU D 2 45 ? -28.568 43.269 20.818 1.00 56.98 1039 LEU D CA 1
ATOM 5911 C C . LEU D 2 45 ? -29.455 44.499 20.500 1.00 56.58 1039 LEU D C 1
ATOM 5912 O O . LEU D 2 45 ? -29.073 45.330 19.675 1.00 56.74 1039 LEU D O 1
ATOM 5917 N N . GLU D 2 46 ? -30.617 44.628 21.177 1.00 55.90 1040 GLU D N 1
ATOM 5918 C CA . GLU D 2 46 ? -31.553 45.754 21.021 1.00 55.75 1040 GLU D CA 1
ATOM 5919 C C . GLU D 2 46 ? -30.920 47.117 21.354 1.00 54.83 1040 GLU D C 1
ATOM 5920 O O . GLU D 2 46 ? -31.359 48.144 20.827 1.00 55.04 1040 GLU D O 1
ATOM 5926 N N . LYS D 2 47 ? -29.888 47.116 22.222 1.00 53.63 1041 LYS D N 1
ATOM 5927 C CA . LYS D 2 47 ? -29.216 48.311 22.711 1.00 52.70 1041 LYS D CA 1
ATOM 5928 C C . LYS D 2 47 ? -28.378 49.045 21.683 1.00 51.93 1041 LYS D C 1
ATOM 5929 O O . LYS D 2 47 ? -27.954 50.168 21.969 1.00 52.22 1041 LYS D O 1
ATOM 5935 N N . ARG D 2 48 ? -28.107 48.435 20.514 1.00 50.75 1042 ARG D N 1
ATOM 5936 C CA . ARG D 2 48 ? -27.277 49.100 19.514 1.00 50.01 1042 ARG D CA 1
ATOM 5937 C C . ARG D 2 48 ? -27.943 50.325 18.909 1.00 50.07 1042 ARG D C 1
ATOM 5938 O O . ARG D 2 48 ? -27.308 51.376 18.799 1.00 50.34 1042 ARG D O 1
ATOM 5946 N N . GLN D 2 49 ? -29.223 50.211 18.551 1.00 49.72 1043 GLN D N 1
ATOM 5947 C CA . GLN D 2 49 ? -29.947 51.336 17.969 1.00 50.03 1043 GLN D CA 1
ATOM 5948 C C . GLN D 2 49 ? -30.060 52.523 18.942 1.00 49.45 1043 GLN D C 1
ATOM 5949 O O . GLN D 2 49 ? -29.909 53.675 18.537 1.00 49.50 1043 GLN D O 1
ATOM 5955 N N . GLY D 2 50 ? -30.268 52.225 20.217 1.00 48.76 1044 GLY D N 1
ATOM 5956 C CA . GLY D 2 50 ? -30.366 53.244 21.252 1.00 48.24 1044 GLY D CA 1
ATOM 5957 C C . GLY D 2 50 ? -29.065 53.983 21.463 1.00 47.53 1044 GLY D C 1
ATOM 5958 O O . GLY D 2 50 ? -29.067 55.182 21.754 1.00 48.01 1044 GLY D O 1
ATOM 5959 N N . ALA D 2 51 ? -27.941 53.279 21.289 1.00 46.29 1045 ALA D N 1
ATOM 5960 C CA . ALA D 2 51 ? -26.620 53.878 21.427 1.00 45.35 1045 ALA D CA 1
ATOM 5961 C C . ALA D 2 51 ? -26.318 54.788 20.250 1.00 44.38 1045 ALA D C 1
ATOM 5962 O O . ALA D 2 51 ? -25.734 55.847 20.455 1.00 44.59 1045 ALA D O 1
ATOM 5964 N N . LEU D 2 52 ? -26.745 54.416 19.028 1.00 43.31 1046 LEU D N 1
ATOM 5965 C CA . LEU D 2 52 ? -26.527 55.260 17.853 1.00 42.83 1046 LEU D CA 1
ATOM 5966 C C . LEU D 2 52 ? -27.269 56.579 18.000 1.00 42.80 1046 LEU D C 1
ATOM 5967 O O . LEU D 2 52 ? -26.724 57.620 17.629 1.00 43.11 1046 LEU D O 1
ATOM 5972 N N . GLU D 2 53 ? -28.501 56.545 18.557 1.00 42.24 1047 GLU D N 1
ATOM 5973 C CA . GLU D 2 53 ? -29.287 57.758 18.757 1.00 42.20 1047 GLU D CA 1
ATOM 5974 C C . GLU D 2 53 ? -28.622 58.695 19.763 1.00 42.33 1047 GLU D C 1
ATOM 5975 O O . GLU D 2 53 ? -28.650 59.909 19.566 1.00 42.82 1047 GLU D O 1
ATOM 5981 N N . LEU D 2 54 ? -27.963 58.147 20.790 1.00 41.74 1048 LEU D N 1
ATOM 5982 C CA . LEU D 2 54 ? -27.224 58.966 21.750 1.00 41.60 1048 LEU D CA 1
ATOM 5983 C C . LEU D 2 54 ? -25.989 59.610 21.088 1.00 41.42 1048 LEU D C 1
ATOM 5984 O O . LEU D 2 54 ? -25.678 60.763 21.386 1.00 41.53 1048 LEU D O 1
ATOM 5989 N N . ILE D 2 55 ? -25.314 58.886 20.163 1.00 40.94 1049 ILE D N 1
ATOM 5990 C CA . ILE D 2 55 ? -24.146 59.401 19.421 1.00 40.81 1049 ILE D CA 1
ATOM 5991 C C . ILE D 2 55 ? -24.581 60.502 18.441 1.00 40.58 1049 ILE D C 1
ATOM 5992 O O . ILE D 2 55 ? -23.879 61.502 18.275 1.00 40.89 1049 ILE D O 1
ATOM 5997 N N . LYS D 2 56 ? -25.759 60.335 17.829 1.00 39.80 1050 LYS D N 1
ATOM 5998 C CA . LYS D 2 56 ? -26.336 61.333 16.937 1.00 39.55 1050 LYS D CA 1
ATOM 5999 C C . LYS D 2 56 ? -26.725 62.578 17.760 1.00 39.62 1050 LYS D C 1
ATOM 6000 O O . LYS D 2 56 ? -26.524 63.702 17.302 1.00 40.11 1050 LYS D O 1
ATOM 6006 N N . LYS D 2 57 ? -27.242 62.369 18.995 1.00 38.90 1051 LYS D N 1
ATOM 6007 C CA . LYS D 2 57 ? -27.615 63.398 19.969 1.00 38.33 1051 LYS D CA 1
ATOM 6008 C C . LYS D 2 57 ? -26.374 64.169 20.401 1.00 37.23 1051 LYS D C 1
ATOM 6009 O O . LYS D 2 57 ? -26.426 65.379 20.487 1.00 37.06 1051 LYS D O 1
ATOM 6015 N N . GLY D 2 58 ? -25.261 63.477 20.617 1.00 36.45 1052 GLY D N 1
ATOM 6016 C CA . GLY D 2 58 ? -24.005 64.118 20.976 1.00 36.00 1052 GLY D CA 1
ATOM 6017 C C . GLY D 2 58 ? -23.443 64.913 19.816 1.00 35.38 1052 GLY D C 1
ATOM 6018 O O . GLY D 2 58 ? -22.937 66.020 20.008 1.00 35.23 1052 GLY D O 1
ATOM 6019 N N . TYR D 2 59 ? -23.563 64.380 18.598 1.00 34.83 1053 TYR D N 1
ATOM 6020 C CA . TYR D 2 59 ? -23.091 65.075 17.412 1.00 35.31 1053 TYR D CA 1
ATOM 6021 C C . TYR D 2 59 ? -23.888 66.371 17.196 1.00 36.25 1053 TYR D C 1
ATOM 6022 O O . TYR D 2 59 ? -23.281 67.438 17.122 1.00 36.39 1053 TYR D O 1
ATOM 6031 N N . THR D 2 60 ? -25.244 66.284 17.158 1.00 36.58 1054 THR D N 1
ATOM 6032 C CA . THR D 2 60 ? -26.174 67.408 16.979 1.00 37.11 1054 THR D CA 1
ATOM 6033 C C . THR D 2 60 ? -26.033 68.483 18.061 1.00 37.68 1054 THR D C 1
ATOM 6034 O O . THR D 2 60 ? -26.016 69.665 17.737 1.00 38.76 1054 THR D O 1
ATOM 6038 N N . GLN D 2 61 ? -25.903 68.090 19.337 1.00 36.95 1055 GLN D N 1
ATOM 6039 C CA . GLN D 2 61 ? -25.689 69.036 20.428 1.00 37.00 1055 GLN D CA 1
ATOM 6040 C C . GLN D 2 61 ? -24.309 69.729 20.330 1.00 36.89 1055 GLN D C 1
ATOM 6041 O O . GLN D 2 61 ? -24.152 70.832 20.854 1.00 37.52 1055 GLN D O 1
ATOM 6047 N N . GLN D 2 62 ? -23.297 69.079 19.712 1.00 35.65 1056 GLN D N 1
ATOM 6048 C CA . GLN D 2 62 ? -21.976 69.699 19.561 1.00 34.59 1056 GLN D CA 1
ATOM 6049 C C . GLN D 2 62 ? -22.012 70.815 18.520 1.00 34.68 1056 GLN D C 1
ATOM 6050 O O . GLN D 2 62 ? -21.291 71.799 18.666 1.00 34.75 1056 GLN D O 1
ATOM 6056 N N . LEU D 2 63 ? -22.866 70.682 17.479 1.00 34.57 1057 LEU D N 1
ATOM 6057 C CA . LEU D 2 63 ? -22.991 71.708 16.449 1.00 35.05 1057 LEU D CA 1
ATOM 6058 C C . LEU D 2 63 ? -23.462 73.057 16.996 1.00 36.11 1057 LEU D C 1
ATOM 6059 O O . LEU D 2 63 ? -23.397 74.055 16.283 1.00 36.61 1057 LEU D O 1
ATOM 6064 N N . ALA D 2 64 ? -23.970 73.090 18.234 1.00 36.28 1058 ALA D N 1
ATOM 6065 C CA . ALA D 2 64 ? -24.369 74.329 18.888 1.00 36.48 1058 ALA D CA 1
ATOM 6066 C C . ALA D 2 64 ? -23.135 75.174 19.288 1.00 36.29 1058 ALA D C 1
ATOM 6067 O O . ALA D 2 64 ? -23.274 76.379 19.530 1.00 36.69 1058 ALA D O 1
ATOM 6069 N N . PHE D 2 65 ? -21.939 74.537 19.339 1.00 35.59 1059 PHE D N 1
ATOM 6070 C CA . PHE D 2 65 ? -20.652 75.110 19.712 1.00 35.87 1059 PHE D CA 1
ATOM 6071 C C . PHE D 2 65 ? -19.700 75.303 18.523 1.00 35.67 1059 PHE D C 1
ATOM 6072 O O . PHE D 2 65 ? -18.591 75.788 18.726 1.00 36.00 1059 PHE D O 1
ATOM 6080 N N . ARG D 2 66 ? -20.141 74.986 17.286 1.00 34.92 1060 ARG D N 1
ATOM 6081 C CA . ARG D 2 66 ? -19.350 75.202 16.082 1.00 34.30 1060 ARG D CA 1
ATOM 6082 C C . ARG D 2 66 ? -19.423 76.694 15.770 1.00 34.83 1060 ARG D C 1
ATOM 6083 O O . ARG D 2 66 ? -20.512 77.259 15.637 1.00 34.46 1060 ARG D O 1
ATOM 6091 N N . GLN D 2 67 ? -18.263 77.342 15.713 1.00 35.41 1061 GLN D N 1
ATOM 6092 C CA . GLN D 2 67 ? -18.198 78.779 15.481 1.00 36.14 1061 GLN D CA 1
ATOM 6093 C C . GLN D 2 67 ? -18.287 79.153 13.979 1.00 37.00 1061 GLN D C 1
ATOM 6094 O O . GLN D 2 67 ? -18.099 78.281 13.130 1.00 36.96 1061 GLN D O 1
ATOM 6100 N N . PRO D 2 68 ? -18.550 80.432 13.608 1.00 37.62 1062 PRO D N 1
ATOM 6101 C CA . PRO D 2 68 ? -18.565 80.781 12.172 1.00 37.78 1062 PRO D CA 1
ATOM 6102 C C . PRO D 2 68 ? -17.256 80.408 11.437 1.00 38.07 1062 PRO D C 1
ATOM 6103 O O . PRO D 2 68 ? -17.265 80.246 10.211 1.00 38.76 1062 PRO D O 1
ATOM 6107 N N . SER D 2 69 ? -16.148 80.226 12.194 1.00 37.10 1063 SER D N 1
ATOM 6108 C CA . SER D 2 69 ? -14.818 79.845 11.704 1.00 36.41 1063 SER D CA 1
ATOM 6109 C C . SER D 2 69 ? -14.615 78.334 11.554 1.00 36.14 1063 SER D C 1
ATOM 6110 O O . SER D 2 69 ? -13.492 77.916 11.271 1.00 36.19 1063 SER D O 1
ATOM 6113 N N . SER D 2 70 ? -15.661 77.522 11.809 1.00 35.43 1064 SER D N 1
ATOM 6114 C CA . SER D 2 70 ? -15.632 76.057 11.816 1.00 34.90 1064 SER D CA 1
ATOM 6115 C C . SER D 2 70 ? -14.828 75.461 12.986 1.00 34.15 1064 SER D C 1
ATOM 6116 O O . SER D 2 70 ? -14.621 74.251 13.023 1.00 33.94 1064 SER D O 1
ATOM 6119 N N . ALA D 2 71 ? -14.413 76.299 13.955 1.00 33.58 1065 ALA D N 1
ATOM 6120 C CA . ALA D 2 71 ? -13.658 75.878 15.126 1.00 33.58 1065 ALA D CA 1
ATOM 6121 C C . ALA D 2 71 ? -14.548 75.702 16.336 1.00 33.64 1065 ALA D C 1
ATOM 6122 O O . ALA D 2 71 ? -15.629 76.290 16.406 1.00 33.49 1065 ALA D O 1
ATOM 6124 N N . PHE D 2 72 ? -14.101 74.875 17.292 1.00 33.75 1066 PHE D N 1
ATOM 6125 C CA . PHE D 2 72 ? -14.850 74.577 18.512 1.00 33.74 1066 PHE D CA 1
ATOM 6126 C C . PHE D 2 72 ? -14.246 75.219 19.767 1.00 34.39 1066 PHE D C 1
ATOM 6127 O O . PHE D 2 72 ? -13.034 75.395 19.858 1.00 34.90 1066 PHE D O 1
ATOM 6135 N N . ALA D 2 73 ? -15.113 75.588 20.711 1.00 34.48 1067 ALA D N 1
ATOM 6136 C CA . ALA D 2 73 ? -14.791 76.129 22.033 1.00 34.89 1067 ALA D CA 1
ATOM 6137 C C . ALA D 2 73 ? -15.896 75.673 23.012 1.00 35.59 1067 ALA D C 1
ATOM 6138 O O . ALA D 2 73 ? -16.955 75.229 22.564 1.00 35.74 1067 ALA D O 1
ATOM 6140 N N . ALA D 2 74 ? -15.654 75.751 24.340 1.00 35.82 1068 ALA D N 1
ATOM 6141 C CA . ALA D 2 74 ? -16.629 75.354 25.358 1.00 36.13 1068 ALA D CA 1
ATOM 6142 C C . ALA D 2 74 ? -17.914 76.157 25.199 1.00 37.77 1068 ALA D C 1
ATOM 6143 O O . ALA D 2 74 ? -18.991 75.576 25.231 1.00 38.43 1068 ALA D O 1
ATOM 6145 N N . PHE D 2 75 ? -17.807 77.480 24.970 1.00 38.24 1069 PHE D N 1
ATOM 6146 C CA . PHE D 2 75 ? -18.953 78.346 24.710 1.00 38.86 1069 PHE D CA 1
ATOM 6147 C C . PHE D 2 75 ? -18.696 79.216 23.466 1.00 39.74 1069 PHE D C 1
ATOM 6148 O O . PHE D 2 75 ? -17.554 79.444 23.089 1.00 39.69 1069 PHE D O 1
ATOM 6156 N N . VAL D 2 76 ? -19.756 79.618 22.782 1.00 40.70 1070 VAL D N 1
ATOM 6157 C CA . VAL D 2 76 ? -19.679 80.352 21.518 1.00 41.62 1070 VAL D CA 1
ATOM 6158 C C . VAL D 2 76 ? -18.904 81.677 21.616 1.00 41.62 1070 VAL D C 1
ATOM 6159 O O . VAL D 2 76 ? -18.206 82.032 20.665 1.00 41.89 1070 VAL D O 1
ATOM 6163 N N . LYS D 2 77 ? -18.989 82.390 22.748 1.00 40.99 1071 LYS D N 1
ATOM 6164 C CA . LYS D 2 77 ? -18.262 83.661 22.908 1.00 40.82 1071 LYS D CA 1
ATOM 6165 C C . LYS D 2 77 ? -16.817 83.481 23.431 1.00 40.15 1071 LYS D C 1
ATOM 6166 O O . LYS D 2 77 ? -16.163 84.468 23.768 1.00 40.59 1071 LYS D O 1
ATOM 6172 N N . ARG D 2 78 ? -16.324 82.236 23.512 1.00 38.89 1072 ARG D N 1
ATOM 6173 C CA . ARG D 2 78 ? -14.974 81.946 23.978 1.00 38.05 1072 ARG D CA 1
ATOM 6174 C C . ARG D 2 78 ? -14.087 81.652 22.780 1.00 38.03 1072 ARG D C 1
ATOM 6175 O O . ARG D 2 78 ? -14.542 81.030 21.817 1.00 38.45 1072 ARG D O 1
ATOM 6183 N N . ALA D 2 79 ? -12.813 82.084 22.839 1.00 37.37 1073 ALA D N 1
ATOM 6184 C CA . ALA D 2 79 ? -11.813 81.851 21.802 1.00 37.01 1073 ALA D CA 1
ATOM 6185 C C . ALA D 2 79 ? -11.708 80.351 21.459 1.00 36.96 1073 ALA D C 1
ATOM 6186 O O . ALA D 2 79 ? -11.760 79.503 22.351 1.00 37.57 1073 ALA D O 1
ATOM 6188 N N . PRO D 2 80 ? -11.637 80.006 20.166 1.00 36.32 1074 PRO D N 1
ATOM 6189 C CA . PRO D 2 80 ? -11.599 78.585 19.798 1.00 35.87 1074 PRO D CA 1
ATOM 6190 C C . PRO D 2 80 ? -10.333 77.852 20.231 1.00 35.56 1074 PRO D C 1
ATOM 6191 O O . PRO D 2 80 ? -9.231 78.416 20.316 1.00 35.53 1074 PRO D O 1
ATOM 6195 N N . SER D 2 81 ? -10.517 76.577 20.553 1.00 34.74 1075 SER D N 1
ATOM 6196 C CA . SER D 2 81 ? -9.441 75.742 21.024 1.00 34.13 1075 SER D CA 1
ATOM 6197 C C . SER D 2 81 ? -8.982 74.848 19.913 1.00 33.06 1075 SER D C 1
ATOM 6198 O O . SER D 2 81 ? -9.810 74.267 19.222 1.00 33.63 1075 SER D O 1
ATOM 6201 N N . THR D 2 82 ? -7.657 74.782 19.703 1.00 31.84 1076 THR D N 1
ATOM 6202 C CA . THR D 2 82 ? -6.971 73.951 18.715 1.00 30.96 1076 THR D CA 1
ATOM 6203 C C . THR D 2 82 ? -7.089 72.487 19.141 1.00 30.55 1076 THR D C 1
ATOM 6204 O O . THR D 2 82 ? -7.341 71.634 18.297 1.00 31.11 1076 THR D O 1
ATOM 6208 N N . TRP D 2 83 ? -6.904 72.195 20.445 1.00 29.49 1077 TRP D N 1
ATOM 6209 C CA . TRP D 2 83 ? -7.029 70.843 20.967 1.00 29.37 1077 TRP D CA 1
ATOM 6210 C C . TRP D 2 83 ? -8.479 70.399 20.822 1.00 30.17 1077 TRP D C 1
ATOM 6211 O O . TRP D 2 83 ? -8.715 69.286 20.347 1.00 30.40 1077 TRP D O 1
ATOM 6222 N N . LEU D 2 84 ? -9.450 71.251 21.250 1.00 30.05 1078 LEU D N 1
ATOM 6223 C CA . LEU D 2 84 ? -10.864 70.881 21.163 1.00 30.08 1078 LEU D CA 1
ATOM 6224 C C . LEU D 2 84 ? -11.302 70.596 19.741 1.00 31.10 1078 LEU D C 1
ATOM 6225 O O . LEU D 2 84 ? -11.921 69.570 19.514 1.00 31.31 1078 LEU D O 1
ATOM 6230 N N . THR D 2 85 ? -10.919 71.442 18.779 1.00 31.73 1079 THR D N 1
ATOM 6231 C CA . THR D 2 85 ? -11.258 71.268 17.364 1.00 32.96 1079 THR D CA 1
ATOM 6232 C C . THR D 2 85 ? -10.679 69.964 16.820 1.00 34.27 1079 THR D C 1
ATOM 6233 O O . THR D 2 85 ? -11.398 69.212 16.167 1.00 34.69 1079 THR D O 1
ATOM 6237 N N . ALA D 2 86 ? -9.396 69.677 17.120 1.00 34.60 1080 ALA D N 1
ATOM 6238 C CA . ALA D 2 86 ? -8.727 68.446 16.699 1.00 35.31 1080 ALA D CA 1
ATOM 6239 C C . ALA D 2 86 ? -9.398 67.212 17.348 1.00 36.10 1080 ALA D C 1
ATOM 6240 O O . ALA D 2 86 ? -9.490 66.161 16.719 1.00 36.63 1080 ALA D O 1
ATOM 6242 N N . TYR D 2 87 ? -9.860 67.344 18.603 1.00 35.74 1081 TYR D N 1
ATOM 6243 C CA . TYR D 2 87 ? -10.537 66.256 19.279 1.00 35.66 1081 TYR D CA 1
ATOM 6244 C C . TYR D 2 87 ? -11.880 65.977 18.650 1.00 35.23 1081 TYR D C 1
ATOM 6245 O O . TYR D 2 87 ? -12.210 64.815 18.448 1.00 36.19 1081 TYR D O 1
ATOM 6254 N N . VAL D 2 88 ? -12.651 67.027 18.302 1.00 33.87 1082 VAL D N 1
ATOM 6255 C CA . VAL D 2 88 ? -13.952 66.893 17.640 1.00 32.65 1082 VAL D CA 1
ATOM 6256 C C . VAL D 2 88 ? -13.754 66.152 16.304 1.00 32.97 1082 VAL D C 1
ATOM 6257 O O . VAL D 2 88 ? -14.407 65.142 16.082 1.00 32.57 1082 VAL D O 1
ATOM 6261 N N . VAL D 2 89 ? -12.726 66.546 15.521 1.00 33.44 1083 VAL D N 1
ATOM 6262 C CA . VAL D 2 89 ? -12.338 65.887 14.264 1.00 33.85 1083 VAL D CA 1
ATOM 6263 C C . VAL D 2 89 ? -11.944 64.422 14.501 1.00 34.39 1083 VAL D C 1
ATOM 6264 O O . VAL D 2 89 ? -12.315 63.559 13.712 1.00 35.01 1083 VAL D O 1
ATOM 6268 N N . LYS D 2 90 ? -11.229 64.143 15.585 1.00 34.12 1084 LYS D N 1
ATOM 6269 C CA . LYS D 2 90 ? -10.806 62.794 15.948 1.00 35.21 1084 LYS D CA 1
ATOM 6270 C C . LYS D 2 90 ? -12.009 61.898 16.302 1.00 36.38 1084 LYS D C 1
ATOM 6271 O O . LYS D 2 90 ? -12.049 60.733 15.901 1.00 36.64 1084 LYS D O 1
ATOM 6277 N N . VAL D 2 91 ? -12.986 62.434 17.055 1.00 36.74 1085 VAL D N 1
ATOM 6278 C CA . VAL D 2 91 ? -14.150 61.656 17.457 1.00 37.35 1085 VAL D CA 1
ATOM 6279 C C . VAL D 2 91 ? -15.125 61.489 16.320 1.00 37.67 1085 VAL D C 1
ATOM 6280 O O . VAL D 2 91 ? -15.643 60.393 16.125 1.00 37.68 1085 VAL D O 1
ATOM 6284 N N . PHE D 2 92 ? -15.327 62.550 15.526 1.00 37.89 1086 PHE D N 1
ATOM 6285 C CA . PHE D 2 92 ? -16.232 62.531 14.368 1.00 38.51 1086 PHE D CA 1
ATOM 6286 C C . PHE D 2 92 ? -15.665 61.724 13.187 1.00 39.14 1086 PHE D C 1
ATOM 6287 O O . PHE D 2 92 ? -16.449 61.239 12.389 1.00 39.16 1086 PHE D O 1
ATOM 6295 N N . SER D 2 93 ? -14.324 61.553 13.087 1.00 39.79 1087 SER D N 1
ATOM 6296 C CA . SER D 2 93 ? -13.661 60.726 12.055 1.00 40.86 1087 SER D CA 1
ATOM 6297 C C . SER D 2 93 ? -13.962 59.233 12.264 1.00 41.71 1087 SER D C 1
ATOM 6298 O O . SER D 2 93 ? -14.081 58.484 11.297 1.00 42.24 1087 SER D O 1
ATOM 6301 N N . LEU D 2 94 ? -14.046 58.808 13.531 1.00 41.89 1088 LEU D N 1
ATOM 6302 C CA . LEU D 2 94 ? -14.348 57.441 13.954 1.00 42.72 1088 LEU D CA 1
ATOM 6303 C C . LEU D 2 94 ? -15.882 57.172 13.946 1.00 43.64 1088 LEU D C 1
ATOM 6304 O O . LEU D 2 94 ? -16.304 56.021 13.833 1.00 44.13 1088 LEU D O 1
ATOM 6309 N N . ALA D 2 95 ? -16.714 58.227 14.039 1.00 43.20 1089 ALA D N 1
ATOM 6310 C CA . ALA D 2 95 ? -18.164 58.067 14.027 1.00 42.91 1089 ALA D CA 1
ATOM 6311 C C . ALA D 2 95 ? -18.794 58.146 12.641 1.00 42.54 1089 ALA D C 1
ATOM 6312 O O . ALA D 2 95 ? -20.016 58.106 12.558 1.00 42.48 1089 ALA D O 1
ATOM 6314 N N . VAL D 2 96 ? -17.995 58.228 11.554 1.00 42.48 1090 VAL D N 1
ATOM 6315 C CA . VAL D 2 96 ? -18.575 58.282 10.204 1.00 42.80 1090 VAL D CA 1
ATOM 6316 C C . VAL D 2 96 ? -19.259 56.966 9.841 1.00 43.19 1090 VAL D C 1
ATOM 6317 O O . VAL D 2 96 ? -20.253 56.987 9.123 1.00 43.74 1090 VAL D O 1
ATOM 6321 N N . ASN D 2 97 ? -18.737 55.823 10.332 1.00 42.92 1091 ASN D N 1
ATOM 6322 C CA . ASN D 2 97 ? -19.339 54.504 10.084 1.00 43.23 1091 ASN D CA 1
ATOM 6323 C C . ASN D 2 97 ? -20.583 54.226 10.958 1.00 42.97 1091 ASN D C 1
ATOM 6324 O O . ASN D 2 97 ? -21.423 53.388 10.619 1.00 42.89 1091 ASN D O 1
ATOM 6329 N N . LEU D 2 98 ? -20.700 54.949 12.074 1.00 42.44 1092 LEU D N 1
ATOM 6330 C CA . LEU D 2 98 ? -21.790 54.807 13.016 1.00 41.79 1092 LEU D CA 1
ATOM 6331 C C . LEU D 2 98 ? -22.958 55.741 12.699 1.00 41.41 1092 LEU D C 1
ATOM 6332 O O . LEU D 2 98 ? -24.077 55.271 12.545 1.00 41.33 1092 LEU D O 1
ATOM 6337 N N . ILE D 2 99 ? -22.717 57.060 12.618 1.00 40.79 1093 ILE D N 1
ATOM 6338 C CA . ILE D 2 99 ? -23.782 58.032 12.345 1.00 40.18 1093 ILE D CA 1
ATOM 6339 C C . ILE D 2 99 ? -23.455 58.922 11.141 1.00 40.82 1093 ILE D C 1
ATOM 6340 O O . ILE D 2 99 ? -22.307 59.012 10.729 1.00 40.80 1093 ILE D O 1
ATOM 6345 N N . ALA D 2 100 ? -24.456 59.610 10.603 1.00 41.45 1094 ALA D N 1
ATOM 6346 C CA . ALA D 2 100 ? -24.261 60.558 9.515 1.00 42.41 1094 ALA D CA 1
ATOM 6347 C C . ALA D 2 100 ? -23.523 61.811 10.036 1.00 43.50 1094 ALA D C 1
ATOM 6348 O O . ALA D 2 100 ? -24.051 62.548 10.866 1.00 43.98 1094 ALA D O 1
ATOM 6350 N N . ILE D 2 101 ? -22.308 62.042 9.563 1.00 43.78 1095 ILE D N 1
ATOM 6351 C CA . ILE D 2 101 ? -21.522 63.215 9.936 1.00 44.57 1095 ILE D CA 1
ATOM 6352 C C . ILE D 2 101 ? -21.495 64.171 8.728 1.00 46.23 1095 ILE D C 1
ATOM 6353 O O . ILE D 2 101 ? -21.273 63.718 7.600 1.00 46.66 1095 ILE D O 1
ATOM 6358 N N . ASP D 2 102 ? -21.720 65.475 8.950 1.00 46.96 1096 ASP D N 1
ATOM 6359 C CA . ASP D 2 102 ? -21.681 66.447 7.855 1.00 48.09 1096 ASP D CA 1
ATOM 6360 C C . ASP D 2 102 ? -20.228 66.632 7.462 1.00 48.38 1096 ASP D C 1
ATOM 6361 O O . ASP D 2 102 ? -19.393 66.909 8.319 1.00 48.58 1096 ASP D O 1
ATOM 6366 N N . SER D 2 103 ? -19.927 66.471 6.172 1.00 48.26 1097 SER D N 1
ATOM 6367 C CA . SER D 2 103 ? -18.564 66.594 5.672 1.00 48.48 1097 SER D CA 1
ATOM 6368 C C . SER D 2 103 ? -18.042 68.024 5.718 1.00 48.24 1097 SER D C 1
ATOM 6369 O O . SER D 2 103 ? -16.851 68.222 5.908 1.00 48.00 1097 SER D O 1
ATOM 6372 N N . GLN D 2 104 ? -18.923 69.018 5.556 1.00 48.00 1098 GLN D N 1
ATOM 6373 C CA . GLN D 2 104 ? -18.512 70.417 5.636 1.00 47.98 1098 GLN D CA 1
ATOM 6374 C C . GLN D 2 104 ? -18.128 70.813 7.078 1.00 47.06 1098 GLN D C 1
ATOM 6375 O O . GLN D 2 104 ? -17.229 71.628 7.281 1.00 47.29 1098 GLN D O 1
ATOM 6381 N N . VAL D 2 105 ? -18.808 70.233 8.069 1.00 45.93 1099 VAL D N 1
ATOM 6382 C CA . VAL D 2 105 ? -18.544 70.500 9.476 1.00 45.42 1099 VAL D CA 1
ATOM 6383 C C . VAL D 2 105 ? -17.161 69.981 9.838 1.00 45.24 1099 VAL D C 1
ATOM 6384 O O . VAL D 2 105 ? -16.369 70.714 10.424 1.00 45.79 1099 VAL D O 1
ATOM 6388 N N . LEU D 2 106 ? -16.863 68.737 9.449 1.00 44.29 1100 LEU D N 1
ATOM 6389 C CA . LEU D 2 106 ? -15.588 68.090 9.720 1.00 43.57 1100 LEU D CA 1
ATOM 6390 C C . LEU D 2 106 ? -14.444 68.717 8.933 1.00 43.75 1100 LEU D C 1
ATOM 6391 O O . LEU D 2 106 ? -13.398 69.005 9.504 1.00 44.02 1100 LEU D O 1
ATOM 6396 N N . CYS D 2 107 ? -14.632 68.934 7.631 1.00 43.91 1101 CYS D N 1
ATOM 6397 C CA . CYS D 2 107 ? -13.579 69.484 6.781 1.00 44.47 1101 CYS D CA 1
ATOM 6398 C C . CYS D 2 107 ? -13.362 70.982 6.957 1.00 44.12 1101 CYS D C 1
ATOM 6399 O O . CYS D 2 107 ? -12.293 71.471 6.615 1.00 44.69 1101 CYS D O 1
ATOM 6402 N N . GLY D 2 108 ? -14.323 71.686 7.536 1.00 43.10 1102 GLY D N 1
ATOM 6403 C CA . GLY D 2 108 ? -14.144 73.091 7.868 1.00 42.62 1102 GLY D CA 1
ATOM 6404 C C . GLY D 2 108 ? -13.212 73.210 9.064 1.00 41.80 1102 GLY D C 1
ATOM 6405 O O . GLY D 2 108 ? -12.356 74.098 9.115 1.00 42.16 1102 GLY D O 1
ATOM 6406 N N . ALA D 2 109 ? -13.366 72.296 10.036 1.00 40.59 1103 ALA D N 1
ATOM 6407 C CA . ALA D 2 109 ? -12.555 72.235 11.241 1.00 39.87 1103 ALA D CA 1
ATOM 6408 C C . ALA D 2 109 ? -11.109 71.856 10.903 1.00 39.58 1103 ALA D C 1
ATOM 6409 O O . ALA D 2 109 ? -10.168 72.418 11.472 1.00 39.68 1103 ALA D O 1
ATOM 6411 N N . VAL D 2 110 ? -10.940 70.911 9.958 1.00 38.61 1104 VAL D N 1
ATOM 6412 C CA . VAL D 2 110 ? -9.633 70.457 9.501 1.00 37.96 1104 VAL D CA 1
ATOM 6413 C C . VAL D 2 110 ? -8.930 71.624 8.804 1.00 37.20 1104 VAL D C 1
ATOM 6414 O O . VAL D 2 110 ? -7.773 71.893 9.103 1.00 37.14 1104 VAL D O 1
ATOM 6418 N N . LYS D 2 111 ? -9.630 72.344 7.915 1.00 36.75 1105 LYS D N 1
ATOM 6419 C CA . LYS D 2 111 ? -9.043 73.485 7.195 1.00 36.95 1105 LYS D CA 1
ATOM 6420 C C . LYS D 2 111 ? -8.717 74.646 8.151 1.00 36.52 1105 LYS D C 1
ATOM 6421 O O . LYS D 2 111 ? -7.716 75.321 7.966 1.00 36.64 1105 LYS D O 1
ATOM 6427 N N . TRP D 2 112 ? -9.533 74.846 9.193 1.00 35.85 1106 TRP D N 1
ATOM 6428 C CA . TRP D 2 112 ? -9.267 75.886 10.185 1.00 35.29 1106 TRP D CA 1
ATOM 6429 C C . TRP D 2 112 ? -7.964 75.569 10.933 1.00 34.41 1106 TRP D C 1
ATOM 6430 O O . TRP D 2 112 ? -7.195 76.476 11.212 1.00 34.13 1106 TRP D O 1
ATOM 6441 N N . LEU D 2 113 ? -7.723 74.285 11.250 1.00 33.76 1107 LEU D N 1
ATOM 6442 C CA . LEU D 2 113 ? -6.517 73.838 11.950 1.00 33.50 1107 LEU D CA 1
ATOM 6443 C C . LEU D 2 113 ? -5.268 74.120 11.122 1.00 34.23 1107 LEU D C 1
ATOM 6444 O O . LEU D 2 113 ? -4.261 74.579 11.654 1.00 34.76 1107 LEU D O 1
ATOM 6449 N N . ILE D 2 114 ? -5.346 73.853 9.807 1.00 33.97 1108 ILE D N 1
ATOM 6450 C CA . ILE D 2 114 ? -4.264 74.027 8.854 1.00 33.73 1108 ILE D CA 1
ATOM 6451 C C . ILE D 2 114 ? -3.995 75.493 8.546 1.00 34.27 1108 ILE D C 1
ATOM 6452 O O . ILE D 2 114 ? -2.843 75.930 8.575 1.00 35.11 1108 ILE D O 1
ATOM 6457 N N . LEU D 2 115 ? -5.039 76.256 8.263 1.00 33.78 1109 LEU D N 1
ATOM 6458 C CA . LEU D 2 115 ? -4.900 77.652 7.891 1.00 34.20 1109 LEU D CA 1
ATOM 6459 C C . LEU D 2 115 ? -4.646 78.598 9.063 1.00 34.33 1109 LEU D C 1
ATOM 6460 O O . LEU D 2 115 ? -3.805 79.494 8.963 1.00 34.62 1109 LEU D O 1
ATOM 6465 N N . GLU D 2 116 ? -5.353 78.401 10.161 1.00 33.79 1110 GLU D N 1
ATOM 6466 C CA . GLU D 2 116 ? -5.235 79.271 11.320 1.00 33.86 1110 GLU D CA 1
ATOM 6467 C C . GLU D 2 116 ? -4.201 78.875 12.343 1.00 34.32 1110 GLU D C 1
ATOM 6468 O O . GLU D 2 116 ? -3.472 79.745 12.820 1.00 33.74 1110 GLU D O 1
ATOM 6474 N N . LYS D 2 117 ? -4.148 77.577 12.716 1.00 34.86 1111 LYS D N 1
ATOM 6475 C CA . LYS D 2 117 ? -3.299 77.154 13.824 1.00 35.50 1111 LYS D CA 1
ATOM 6476 C C . LYS D 2 117 ? -1.976 76.407 13.513 1.00 36.73 1111 LYS D C 1
ATOM 6477 O O . LYS D 2 117 ? -1.227 76.144 14.466 1.00 37.43 1111 LYS D O 1
ATOM 6483 N N . GLN D 2 118 ? -1.648 76.115 12.239 1.00 36.75 1112 GLN D N 1
ATOM 6484 C CA . GLN D 2 118 ? -0.374 75.448 11.960 1.00 37.10 1112 GLN D CA 1
ATOM 6485 C C . GLN D 2 118 ? 0.699 76.466 11.628 1.00 38.51 1112 GLN D C 1
ATOM 6486 O O . GLN D 2 118 ? 0.578 77.209 10.657 1.00 38.62 1112 GLN D O 1
ATOM 6492 N N . LYS D 2 119 ? 1.738 76.522 12.449 1.00 39.13 1113 LYS D N 1
ATOM 6493 C CA . LYS D 2 119 ? 2.833 77.459 12.245 1.00 39.85 1113 LYS D CA 1
ATOM 6494 C C . LYS D 2 119 ? 3.626 77.099 10.984 1.00 40.67 1113 LYS D C 1
ATOM 6495 O O . LYS D 2 119 ? 3.651 75.933 10.575 1.00 41.05 1113 LYS D O 1
ATOM 6501 N N . PRO D 2 120 ? 4.294 78.083 10.346 1.00 40.80 1114 PRO D N 1
ATOM 6502 C CA . PRO D 2 120 ? 5.078 77.777 9.142 1.00 41.16 1114 PRO D CA 1
ATOM 6503 C C . PRO D 2 120 ? 6.037 76.583 9.244 1.00 42.11 1114 PRO D C 1
ATOM 6504 O O . PRO D 2 120 ? 6.342 75.989 8.205 1.00 43.00 1114 PRO D O 1
ATOM 6508 N N . ASP D 2 121 ? 6.512 76.234 10.473 1.00 41.65 1115 ASP D N 1
ATOM 6509 C CA . ASP D 2 121 ? 7.432 75.114 10.729 1.00 41.74 1115 ASP D CA 1
ATOM 6510 C C . ASP D 2 121 ? 6.737 73.733 10.932 1.00 41.41 1115 ASP D C 1
ATOM 6511 O O . ASP D 2 121 ? 7.413 72.742 11.219 1.00 40.97 1115 ASP D O 1
ATOM 6516 N N . GLY D 2 122 ? 5.408 73.697 10.778 1.00 41.40 1116 GLY D N 1
ATOM 6517 C CA . GLY D 2 122 ? 4.593 72.496 10.917 1.00 41.48 1116 GLY D CA 1
ATOM 6518 C C . GLY D 2 122 ? 3.985 72.264 12.285 1.00 41.28 1116 GLY D C 1
ATOM 6519 O O . GLY D 2 122 ? 3.228 71.315 12.451 1.00 41.09 1116 GLY D O 1
ATOM 6520 N N . VAL D 2 123 ? 4.308 73.110 13.280 1.00 41.20 1117 VAL D N 1
ATOM 6521 C CA . VAL D 2 123 ? 3.811 72.983 14.661 1.00 41.29 1117 VAL D CA 1
ATOM 6522 C C . VAL D 2 123 ? 2.405 73.564 14.868 1.00 41.68 1117 VAL D C 1
ATOM 6523 O O . VAL D 2 123 ? 2.164 74.736 14.575 1.00 41.90 1117 VAL D O 1
ATOM 6527 N N . PHE D 2 124 ? 1.497 72.768 15.446 1.00 41.21 1118 PHE D N 1
ATOM 6528 C CA . PHE D 2 124 ? 0.144 73.229 15.751 1.00 40.59 1118 PHE D CA 1
ATOM 6529 C C . PHE D 2 124 ? 0.156 74.013 17.076 1.00 41.28 1118 PHE D C 1
ATOM 6530 O O . PHE D 2 124 ? 0.859 73.634 18.018 1.00 41.58 1118 PHE D O 1
ATOM 6538 N N . GLN D 2 125 ? -0.552 75.150 17.121 1.00 40.86 1119 GLN D N 1
ATOM 6539 C CA . GLN D 2 125 ? -0.501 76.033 18.278 1.00 40.80 1119 GLN D CA 1
ATOM 6540 C C . GLN D 2 125 ? -1.832 76.180 18.987 1.00 40.57 1119 GLN D C 1
ATOM 6541 O O . GLN D 2 125 ? -2.866 76.364 18.356 1.00 40.60 1119 GLN D O 1
ATOM 6547 N N . GLU D 2 126 ? -1.802 76.121 20.317 1.00 40.12 1120 GLU D N 1
ATOM 6548 C CA . GLU D 2 126 ? -2.997 76.288 21.125 1.00 39.70 1120 GLU D CA 1
ATOM 6549 C C . GLU D 2 126 ? -2.960 77.683 21.742 1.00 39.48 1120 GLU D C 1
ATOM 6550 O O . GLU D 2 126 ? -2.124 77.970 22.596 1.00 39.62 1120 GLU D O 1
ATOM 6556 N N . ASP D 2 127 ? -3.835 78.560 21.273 1.00 39.23 1121 ASP D N 1
ATOM 6557 C CA . ASP D 2 127 ? -3.907 79.925 21.776 1.00 39.72 1121 ASP D CA 1
ATOM 6558 C C . ASP D 2 127 ? -5.037 80.124 22.823 1.00 39.42 1121 ASP D C 1
ATOM 6559 O O . ASP D 2 127 ? -5.117 81.188 23.427 1.00 39.93 1121 ASP D O 1
ATOM 6564 N N . ALA D 2 128 ? -5.900 79.118 23.045 1.00 38.59 1122 ALA D N 1
ATOM 6565 C CA . ALA D 2 128 ? -6.959 79.210 24.045 1.00 38.64 1122 ALA D CA 1
ATOM 6566 C C . ALA D 2 128 ? -7.217 77.826 24.612 1.00 39.14 1122 ALA D C 1
ATOM 6567 O O . ALA D 2 128 ? -8.117 77.127 24.155 1.00 39.71 1122 ALA D O 1
ATOM 6569 N N . PRO D 2 129 ? -6.425 77.410 25.617 1.00 38.77 1123 PRO D N 1
ATOM 6570 C CA . PRO D 2 129 ? -6.581 76.057 26.176 1.00 38.64 1123 PRO D CA 1
ATOM 6571 C C . PRO D 2 129 ? -7.965 75.697 26.712 1.00 38.71 1123 PRO D C 1
ATOM 6572 O O . PRO D 2 129 ? -8.782 76.577 26.954 1.00 39.28 1123 PRO D O 1
ATOM 6576 N N . VAL D 2 130 ? -8.246 74.392 26.855 1.00 38.23 1124 VAL D N 1
ATOM 6577 C CA . VAL D 2 130 ? -9.537 73.947 27.366 1.00 38.49 1124 VAL D CA 1
ATOM 6578 C C . VAL D 2 130 ? -9.612 74.172 28.876 1.00 39.87 1124 VAL D C 1
ATOM 6579 O O . VAL D 2 130 ? -8.589 74.172 29.564 1.00 40.28 1124 VAL D O 1
ATOM 6583 N N . ILE D 2 131 ? -10.817 74.427 29.382 1.00 40.45 1125 ILE D N 1
ATOM 6584 C CA . ILE D 2 131 ? -11.074 74.630 30.806 1.00 41.02 1125 ILE D CA 1
ATOM 6585 C C . ILE D 2 131 ? -10.939 73.270 31.500 1.00 41.34 1125 ILE D C 1
ATOM 6586 O O . ILE D 2 131 ? -10.260 73.168 32.525 1.00 42.09 1125 ILE D O 1
ATOM 6591 N N . HIS D 2 132 ? -11.559 72.218 30.932 1.00 40.51 1126 HIS D N 1
ATOM 6592 C CA . HIS D 2 132 ? -11.461 70.886 31.511 1.00 39.91 1126 HIS D CA 1
ATOM 6593 C C . HIS D 2 132 ? -10.138 70.268 31.137 1.00 38.94 1126 HIS D C 1
ATOM 6594 O O . HIS D 2 132 ? -10.062 69.562 30.143 1.00 38.76 1126 HIS D O 1
ATOM 6601 N N . GLN D 2 133 ? -9.092 70.516 31.937 1.00 38.39 1127 GLN D N 1
ATOM 6602 C CA . GLN D 2 133 ? -7.779 69.939 31.654 1.00 38.67 1127 GLN D CA 1
ATOM 6603 C C . GLN D 2 133 ? -7.725 68.411 31.850 1.00 38.81 1127 GLN D C 1
ATOM 6604 O O . GLN D 2 133 ? -6.772 67.775 31.410 1.00 40.05 1127 GLN D O 1
ATOM 6610 N N . GLU D 2 134 ? -8.728 67.823 32.504 1.00 37.75 1128 GLU D N 1
ATOM 6611 C CA . GLU D 2 134 ? -8.763 66.389 32.732 1.00 37.16 1128 GLU D CA 1
ATOM 6612 C C . GLU D 2 134 ? -9.118 65.588 31.450 1.00 36.43 1128 GLU D C 1
ATOM 6613 O O . GLU D 2 134 ? -8.831 64.392 31.379 1.00 37.11 1128 GLU D O 1
ATOM 6619 N N . MET D 2 135 ? -9.688 66.248 30.422 1.00 34.98 1129 MET D N 1
ATOM 6620 C CA . MET D 2 135 ? -10.071 65.548 29.188 1.00 34.46 1129 MET D CA 1
ATOM 6621 C C . MET D 2 135 ? -8.958 65.430 28.134 1.00 34.13 1129 MET D C 1
ATOM 6622 O O . MET D 2 135 ? -9.163 64.807 27.103 1.00 34.11 1129 MET D O 1
ATOM 6627 N N . ILE D 2 136 ? -7.781 65.996 28.399 1.00 33.88 1130 ILE D N 1
ATOM 6628 C CA . ILE D 2 136 ? -6.679 65.986 27.447 1.00 33.30 1130 ILE D CA 1
ATOM 6629 C C . ILE D 2 136 ? -5.602 64.913 27.755 1.00 34.15 1130 ILE D C 1
ATOM 6630 O O . ILE D 2 136 ? -4.759 64.645 26.898 1.00 34.79 1130 ILE D O 1
ATOM 6635 N N . GLY D 2 137 ? -5.666 64.282 28.924 1.00 34.37 1131 GLY D N 1
ATOM 6636 C CA . GLY D 2 137 ? -4.760 63.216 29.323 1.00 35.40 1131 GLY D CA 1
ATOM 6637 C C . GLY D 2 137 ? -3.312 63.627 29.483 1.00 37.24 1131 GLY D C 1
ATOM 6638 O O . GLY D 2 137 ? -3.017 64.619 30.150 1.00 38.09 1131 GLY D O 1
ATOM 6639 N N . GLY D 2 138 ? -2.408 62.851 28.888 1.00 37.39 1132 GLY D N 1
ATOM 6640 C CA . GLY D 2 138 ? -0.973 63.084 28.955 1.00 37.95 1132 GLY D CA 1
ATOM 6641 C C . GLY D 2 138 ? -0.496 64.414 28.409 1.00 38.67 1132 GLY D C 1
ATOM 6642 O O . GLY D 2 138 ? 0.645 64.809 28.642 1.00 39.42 1132 GLY D O 1
ATOM 6643 N N . LEU D 2 139 ? -1.350 65.116 27.683 1.00 38.52 1133 LEU D N 1
ATOM 6644 C CA . LEU D 2 139 ? -1.047 66.452 27.178 1.00 39.01 1133 LEU D CA 1
ATOM 6645 C C . LEU D 2 139 ? -0.980 67.475 28.332 1.00 39.69 1133 LEU D C 1
ATOM 6646 O O . LEU D 2 139 ? -0.351 68.513 28.173 1.00 39.83 1133 LEU D O 1
ATOM 6651 N N . ARG D 2 140 ? -1.647 67.196 29.463 1.00 40.63 1134 ARG D N 1
ATOM 6652 C CA . ARG D 2 140 ? -1.735 68.060 30.627 1.00 42.96 1134 ARG D CA 1
ATOM 6653 C C . ARG D 2 140 ? -0.383 68.473 31.213 1.00 46.34 1134 ARG D C 1
ATOM 6654 O O . ARG D 2 140 ? -0.202 69.662 31.499 1.00 47.36 1134 ARG D O 1
ATOM 6662 N N . ASN D 2 141 ? 0.570 67.518 31.377 1.00 47.79 1135 ASN D N 1
ATOM 6663 C CA . ASN D 2 141 ? 1.936 67.803 31.838 1.00 50.16 1135 ASN D CA 1
ATOM 6664 C C . ASN D 2 141 ? 2.576 68.679 30.752 1.00 51.62 1135 ASN D C 1
ATOM 6665 O O . ASN D 2 141 ? 2.970 68.167 29.696 1.00 51.79 1135 ASN D O 1
ATOM 6670 N N . ASN D 2 142 ? 2.575 70.012 30.977 1.00 52.50 1136 ASN D N 1
ATOM 6671 C CA . ASN D 2 142 ? 2.988 71.016 29.992 1.00 53.63 1136 ASN D CA 1
ATOM 6672 C C . ASN D 2 142 ? 4.190 70.642 29.119 1.00 54.82 1136 ASN D C 1
ATOM 6673 O O . ASN D 2 142 ? 4.060 70.744 27.900 1.00 55.45 1136 ASN D O 1
ATOM 6678 N N . ASN D 2 143 ? 5.336 70.199 29.724 1.00 54.55 1137 ASN D N 1
ATOM 6679 C CA . ASN D 2 143 ? 6.597 69.823 29.057 1.00 54.71 1137 ASN D CA 1
ATOM 6680 C C . ASN D 2 143 ? 6.411 69.171 27.695 1.00 53.91 1137 ASN D C 1
ATOM 6681 O O . ASN D 2 143 ? 5.538 68.332 27.566 1.00 54.52 1137 ASN D O 1
ATOM 6686 N N . GLU D 2 144 ? 7.206 69.548 26.688 1.00 52.70 1138 GLU D N 1
ATOM 6687 C CA . GLU D 2 144 ? 7.108 69.058 25.307 1.00 51.96 1138 GLU D CA 1
ATOM 6688 C C . GLU D 2 144 ? 5.737 69.349 24.662 1.00 51.28 1138 GLU D C 1
ATOM 6689 O O . GLU D 2 144 ? 5.230 68.513 23.922 1.00 51.33 1138 GLU D O 1
ATOM 6695 N N . LYS D 2 145 ? 5.163 70.547 24.916 1.00 50.37 1139 LYS D N 1
ATOM 6696 C CA . LYS D 2 145 ? 3.867 70.929 24.348 1.00 49.85 1139 LYS D CA 1
ATOM 6697 C C . LYS D 2 145 ? 3.828 70.921 22.817 1.00 48.01 1139 LYS D C 1
ATOM 6698 O O . LYS D 2 145 ? 2.892 70.371 22.243 1.00 48.50 1139 LYS D O 1
ATOM 6704 N N . ASP D 2 146 ? 4.818 71.525 22.159 1.00 45.77 1140 ASP D N 1
ATOM 6705 C CA . ASP D 2 146 ? 4.847 71.583 20.702 1.00 44.15 1140 ASP D CA 1
ATOM 6706 C C . ASP D 2 146 ? 4.899 70.205 20.071 1.00 42.57 1140 ASP D C 1
ATOM 6707 O O . ASP D 2 146 ? 4.212 69.968 19.097 1.00 42.88 1140 ASP D O 1
ATOM 6712 N N . MET D 2 147 ? 5.641 69.280 20.656 1.00 40.89 1141 MET D N 1
ATOM 6713 C CA . MET D 2 147 ? 5.773 67.930 20.130 1.00 39.60 1141 MET D CA 1
ATOM 6714 C C . MET D 2 147 ? 4.524 67.091 20.349 1.00 39.13 1141 MET D C 1
ATOM 6715 O O . MET D 2 147 ? 4.059 66.431 19.423 1.00 39.53 1141 MET D O 1
ATOM 6720 N N . ALA D 2 148 ? 3.979 67.103 21.572 1.00 37.95 1142 ALA D N 1
ATOM 6721 C CA . ALA D 2 148 ? 2.804 66.302 21.901 1.00 36.88 1142 ALA D CA 1
ATOM 6722 C C . ALA D 2 148 ? 1.524 66.818 21.252 1.00 36.24 1142 ALA D C 1
ATOM 6723 O O . ALA D 2 148 ? 0.692 66.007 20.840 1.00 36.23 1142 ALA D O 1
ATOM 6725 N N . LEU D 2 149 ? 1.330 68.157 21.199 1.00 35.27 1143 LEU D N 1
ATOM 6726 C CA . LEU D 2 149 ? 0.124 68.720 20.579 1.00 34.39 1143 LEU D CA 1
ATOM 6727 C C . LEU D 2 149 ? 0.189 68.543 19.060 1.00 33.79 1143 LEU D C 1
ATOM 6728 O O . LEU D 2 149 ? -0.832 68.259 18.452 1.00 34.36 1143 LEU D O 1
ATOM 6733 N N . THR D 2 150 ? 1.378 68.648 18.451 1.00 32.75 1144 THR D N 1
ATOM 6734 C CA . THR D 2 150 ? 1.514 68.455 17.008 1.00 32.40 1144 THR D CA 1
ATOM 6735 C C . THR D 2 150 ? 1.254 66.996 16.626 1.00 32.52 1144 THR D C 1
ATOM 6736 O O . THR D 2 150 ? 0.692 66.751 15.559 1.00 32.64 1144 THR D O 1
ATOM 6740 N N . ALA D 2 151 ? 1.597 66.029 17.519 1.00 31.87 1145 ALA D N 1
ATOM 6741 C CA . ALA D 2 151 ? 1.320 64.617 17.284 1.00 31.07 1145 ALA D CA 1
ATOM 6742 C C . ALA D 2 151 ? -0.189 64.416 17.385 1.00 30.86 1145 ALA D C 1
ATOM 6743 O O . ALA D 2 151 ? -0.776 63.817 16.496 1.00 31.41 1145 ALA D O 1
ATOM 6745 N N . PHE D 2 152 ? -0.832 64.981 18.416 1.00 30.11 1146 PHE D N 1
ATOM 6746 C CA . PHE D 2 152 ? -2.275 64.887 18.590 1.00 29.87 1146 PHE D CA 1
ATOM 6747 C C . PHE D 2 152 ? -3.064 65.403 17.343 1.00 29.75 1146 PHE D C 1
ATOM 6748 O O . PHE D 2 152 ? -3.819 64.633 16.756 1.00 30.13 1146 PHE D O 1
ATOM 6756 N N . VAL D 2 153 ? -2.883 66.679 16.938 1.00 29.19 1147 VAL D N 1
ATOM 6757 C CA . VAL D 2 153 ? -3.584 67.258 15.791 1.00 29.15 1147 VAL D CA 1
ATOM 6758 C C . VAL D 2 153 ? -3.317 66.501 14.493 1.00 29.57 1147 VAL D C 1
ATOM 6759 O O . VAL D 2 153 ? -4.235 66.240 13.739 1.00 29.64 1147 VAL D O 1
ATOM 6763 N N . LEU D 2 154 ? -2.082 66.108 14.257 1.00 30.18 1148 LEU D N 1
ATOM 6764 C CA . LEU D 2 154 ? -1.700 65.359 13.063 1.00 31.25 1148 LEU D CA 1
ATOM 6765 C C . LEU D 2 154 ? -2.355 63.958 13.022 1.00 32.89 1148 LEU D C 1
ATOM 6766 O O . LEU D 2 154 ? -2.711 63.494 11.945 1.00 33.86 1148 LEU D O 1
ATOM 6771 N N . ILE D 2 155 ? -2.579 63.325 14.179 1.00 33.20 1149 ILE D N 1
ATOM 6772 C CA . ILE D 2 155 ? -3.257 62.031 14.250 1.00 34.38 1149 ILE D CA 1
ATOM 6773 C C . ILE D 2 155 ? -4.726 62.223 13.829 1.00 36.71 1149 ILE D C 1
ATOM 6774 O O . ILE D 2 155 ? -5.264 61.396 13.096 1.00 37.25 1149 ILE D O 1
ATOM 6779 N N . SER D 2 156 ? -5.359 63.334 14.274 1.00 37.89 1150 SER D N 1
ATOM 6780 C CA . SER D 2 156 ? -6.736 63.708 13.941 1.00 38.95 1150 SER D CA 1
ATOM 6781 C C . SER D 2 156 ? -6.860 63.998 12.454 1.00 40.25 1150 SER D C 1
ATOM 6782 O O . SER D 2 156 ? -7.866 63.631 11.859 1.00 40.89 1150 SER D O 1
ATOM 6785 N N . LEU D 2 157 ? -5.854 64.662 11.854 1.00 40.75 1151 LEU D N 1
ATOM 6786 C CA . LEU D 2 157 ? -5.852 64.979 10.424 1.00 41.85 1151 LEU D CA 1
ATOM 6787 C C . LEU D 2 157 ? -5.676 63.721 9.591 1.00 42.94 1151 LEU D C 1
ATOM 6788 O O . LEU D 2 157 ? -6.281 63.603 8.528 1.00 42.90 1151 LEU D O 1
ATOM 6793 N N . GLN D 2 158 ? -4.824 62.794 10.054 1.00 43.42 1152 GLN D N 1
ATOM 6794 C CA . GLN D 2 158 ? -4.615 61.542 9.338 1.00 44.09 1152 GLN D CA 1
ATOM 6795 C C . GLN D 2 158 ? -5.855 60.678 9.369 1.00 44.93 1152 GLN D C 1
ATOM 6796 O O . GLN D 2 158 ? -6.160 60.024 8.385 1.00 45.34 1152 GLN D O 1
ATOM 6802 N N . GLU D 2 159 ? -6.617 60.736 10.450 1.00 45.67 1153 GLU D N 1
ATOM 6803 C CA . GLU D 2 159 ? -7.862 59.992 10.569 1.00 47.09 1153 GLU D CA 1
ATOM 6804 C C . GLU D 2 159 ? -9.001 60.615 9.749 1.00 47.79 1153 GLU D C 1
ATOM 6805 O O . GLU D 2 159 ? -9.929 59.903 9.364 1.00 48.26 1153 GLU D O 1
ATOM 6811 N N . ALA D 2 160 ? -8.908 61.917 9.429 1.00 47.97 1154 ALA D N 1
ATOM 6812 C CA . ALA D 2 160 ? -9.896 62.626 8.614 1.00 48.70 1154 ALA D CA 1
ATOM 6813 C C . ALA D 2 160 ? -9.449 62.844 7.152 1.00 50.12 1154 ALA D C 1
ATOM 6814 O O . ALA D 2 160 ? -10.189 63.462 6.382 1.00 50.24 1154 ALA D O 1
ATOM 6816 N N . LYS D 2 161 ? -8.255 62.347 6.780 1.00 51.08 1155 LYS D N 1
ATOM 6817 C CA . LYS D 2 161 ? -7.620 62.517 5.476 1.00 52.61 1155 LYS D CA 1
ATOM 6818 C C . LYS D 2 161 ? -8.470 62.063 4.293 1.00 53.96 1155 LYS D C 1
ATOM 6819 O O . LYS D 2 161 ? -8.688 62.847 3.377 1.00 53.96 1155 LYS D O 1
ATOM 6825 N N . ASP D 2 162 ? -8.958 60.818 4.306 1.00 54.88 1156 ASP D N 1
ATOM 6826 C CA . ASP D 2 162 ? -9.760 60.294 3.203 1.00 56.05 1156 ASP D CA 1
ATOM 6827 C C . ASP D 2 162 ? -11.099 61.019 3.034 1.00 56.33 1156 ASP D C 1
ATOM 6828 O O . ASP D 2 162 ? -11.575 61.185 1.910 1.00 56.71 1156 ASP D O 1
ATOM 6833 N N . ILE D 2 163 ? -11.673 61.494 4.137 1.00 55.92 1157 ILE D N 1
ATOM 6834 C CA . ILE D 2 163 ? -12.940 62.212 4.124 1.00 56.21 1157 ILE D CA 1
ATOM 6835 C C . ILE D 2 163 ? -12.776 63.626 3.549 1.00 56.20 1157 ILE D C 1
ATOM 6836 O O . ILE D 2 163 ? -13.621 64.099 2.797 1.00 56.40 1157 ILE D O 1
ATOM 6841 N N . CYS D 2 164 ? -11.683 64.297 3.903 1.00 55.95 1158 CYS D N 1
ATOM 6842 C CA . CYS D 2 164 ? -11.460 65.695 3.553 1.00 56.10 1158 CYS D CA 1
ATOM 6843 C C . CYS D 2 164 ? -10.379 65.971 2.499 1.00 56.88 1158 CYS D C 1
ATOM 6844 O O . CYS D 2 164 ? -10.032 67.132 2.316 1.00 56.96 1158 CYS D O 1
ATOM 6847 N N . GLU D 2 165 ? -9.834 64.951 1.833 1.00 57.29 1159 GLU D N 1
ATOM 6848 C CA . GLU D 2 165 ? -8.772 65.149 0.839 1.00 57.97 1159 GLU D CA 1
ATOM 6849 C C . GLU D 2 165 ? -9.227 66.046 -0.310 1.00 58.57 1159 GLU D C 1
ATOM 6850 O O . GLU D 2 165 ? -8.471 66.903 -0.770 1.00 58.53 1159 GLU D O 1
ATOM 6856 N N . GLU D 2 166 ? -10.477 65.865 -0.751 1.00 58.90 1160 GLU D N 1
ATOM 6857 C CA . GLU D 2 166 ? -11.051 66.615 -1.867 1.00 59.74 1160 GLU D CA 1
ATOM 6858 C C . GLU D 2 166 ? -11.561 68.019 -1.490 1.00 59.62 1160 GLU D C 1
ATOM 6859 O O . GLU D 2 166 ? -11.618 68.896 -2.349 1.00 59.59 1160 GLU D O 1
ATOM 6865 N N . GLN D 2 167 ? -11.920 68.236 -0.219 1.00 59.27 1161 GLN D N 1
ATOM 6866 C CA . GLN D 2 167 ? -12.428 69.531 0.227 1.00 59.23 1161 GLN D CA 1
ATOM 6867 C C . GLN D 2 167 ? -11.315 70.439 0.800 1.00 58.45 1161 GLN D C 1
ATOM 6868 O O . GLN D 2 167 ? -11.386 71.668 0.698 1.00 58.39 1161 GLN D O 1
ATOM 6874 N N . VAL D 2 168 ? -10.290 69.835 1.401 1.00 57.52 1162 VAL D N 1
ATOM 6875 C CA . VAL D 2 168 ? -9.177 70.584 1.975 1.00 57.15 1162 VAL D CA 1
ATOM 6876 C C . VAL D 2 168 ? -7.960 70.299 1.114 1.00 56.79 1162 VAL D C 1
ATOM 6877 O O . VAL D 2 168 ? -7.308 69.278 1.307 1.00 57.06 1162 VAL D O 1
ATOM 6881 N N . ASN D 2 169 ? -7.655 71.179 0.156 1.00 56.14 1163 ASN D N 1
ATOM 6882 C CA . ASN D 2 169 ? -6.516 70.968 -0.739 1.00 56.01 1163 ASN D CA 1
ATOM 6883 C C . ASN D 2 169 ? -5.152 71.042 -0.020 1.00 54.90 1163 ASN D C 1
ATOM 6884 O O . ASN D 2 169 ? -4.198 70.375 -0.427 1.00 55.16 1163 ASN D O 1
ATOM 6889 N N . SER D 2 170 ? -5.076 71.804 1.069 1.00 53.38 1164 SER D N 1
ATOM 6890 C CA . SER D 2 170 ? -3.839 71.925 1.833 1.00 52.19 1164 SER D CA 1
ATOM 6891 C C . SER D 2 170 ? -3.605 70.797 2.847 1.00 50.31 1164 SER D C 1
ATOM 6892 O O . SER D 2 170 ? -2.615 70.839 3.560 1.00 50.28 1164 SER D O 1
ATOM 6895 N N . LEU D 2 171 ? -4.490 69.803 2.917 1.00 48.87 1165 LEU D N 1
ATOM 6896 C CA . LEU D 2 171 ? -4.352 68.698 3.873 1.00 48.56 1165 LEU D CA 1
ATOM 6897 C C . LEU D 2 171 ? -3.131 67.824 3.627 1.00 47.20 1165 LEU D C 1
ATOM 6898 O O . LEU D 2 171 ? -2.387 67.586 4.574 1.00 47.33 1165 LEU D O 1
ATOM 6903 N N . PRO D 2 172 ? -2.871 67.361 2.392 1.00 46.34 1166 PRO D N 1
ATOM 6904 C CA . PRO D 2 172 ? -1.686 66.520 2.172 1.00 45.70 1166 PRO D CA 1
ATOM 6905 C C . PRO D 2 172 ? -0.363 67.149 2.618 1.00 44.73 1166 PRO D C 1
ATOM 6906 O O . PRO D 2 172 ? 0.388 66.492 3.328 1.00 45.23 1166 PRO D O 1
ATOM 6910 N N . GLY D 2 173 ? -0.111 68.404 2.242 1.00 43.56 1167 GLY D N 1
ATOM 6911 C CA . GLY D 2 173 ? 1.105 69.122 2.599 1.00 43.19 1167 GLY D CA 1
ATOM 6912 C C . GLY D 2 173 ? 1.203 69.475 4.071 1.00 43.36 1167 GLY D C 1
ATOM 6913 O O . GLY D 2 173 ? 2.303 69.566 4.624 1.00 43.53 1167 GLY D O 1
ATOM 6914 N N . SER D 2 174 ? 0.047 69.675 4.718 1.00 42.99 1168 SER D N 1
ATOM 6915 C CA . SER D 2 174 ? -0.031 69.963 6.147 1.00 42.67 1168 SER D CA 1
ATOM 6916 C C . SER D 2 174 ? 0.444 68.754 6.941 1.00 42.49 1168 SER D C 1
ATOM 6917 O O . SER D 2 174 ? 1.165 68.904 7.927 1.00 42.55 1168 SER D O 1
ATOM 6920 N N . ILE D 2 175 ? 0.010 67.559 6.522 1.00 42.17 1169 ILE D N 1
ATOM 6921 C CA . ILE D 2 175 ? 0.361 66.313 7.169 1.00 42.52 1169 ILE D CA 1
ATOM 6922 C C . ILE D 2 175 ? 1.871 66.076 7.114 1.00 43.90 1169 ILE D C 1
ATOM 6923 O O . ILE D 2 175 ? 2.465 65.757 8.140 1.00 44.20 1169 ILE D O 1
ATOM 6928 N N . THR D 2 176 ? 2.506 66.279 5.941 1.00 44.65 1170 THR D N 1
ATOM 6929 C CA . THR D 2 176 ? 3.942 66.047 5.814 1.00 45.34 1170 THR D CA 1
ATOM 6930 C C . THR D 2 176 ? 4.763 67.079 6.557 1.00 45.46 1170 THR D C 1
ATOM 6931 O O . THR D 2 176 ? 5.808 66.713 7.079 1.00 45.91 1170 THR D O 1
ATOM 6935 N N . LYS D 2 177 ? 4.305 68.354 6.615 1.00 44.81 1171 LYS D N 1
ATOM 6936 C CA . LYS D 2 177 ? 5.006 69.447 7.307 1.00 44.39 1171 LYS D CA 1
ATOM 6937 C C . LYS D 2 177 ? 5.020 69.207 8.822 1.00 44.38 1171 LYS D C 1
ATOM 6938 O O . LYS D 2 177 ? 6.042 69.410 9.480 1.00 44.29 1171 LYS D O 1
ATOM 6944 N N . ALA D 2 178 ? 3.896 68.740 9.370 1.00 44.23 1172 ALA D N 1
ATOM 6945 C CA . ALA D 2 178 ? 3.802 68.406 10.791 1.00 44.54 1172 ALA D CA 1
ATOM 6946 C C . ALA D 2 178 ? 4.643 67.167 11.096 1.00 45.02 1172 ALA D C 1
ATOM 6947 O O . ALA D 2 178 ? 5.239 67.092 12.165 1.00 46.03 1172 ALA D O 1
ATOM 6949 N N . GLY D 2 179 ? 4.691 66.210 10.165 1.00 44.16 1173 GLY D N 1
ATOM 6950 C CA . GLY D 2 179 ? 5.498 65.002 10.293 1.00 43.52 1173 GLY D CA 1
ATOM 6951 C C . GLY D 2 179 ? 6.987 65.274 10.189 1.00 42.72 1173 GLY D C 1
ATOM 6952 O O . GLY D 2 179 ? 7.784 64.520 10.732 1.00 43.24 1173 GLY D O 1
ATOM 6953 N N . ASP D 2 180 ? 7.380 66.357 9.492 1.00 41.68 1174 ASP D N 1
ATOM 6954 C CA . ASP D 2 180 ? 8.774 66.787 9.330 1.00 40.91 1174 ASP D CA 1
ATOM 6955 C C . ASP D 2 180 ? 9.311 67.247 10.692 1.00 39.90 1174 ASP D C 1
ATOM 6956 O O . ASP D 2 180 ? 10.390 66.835 11.090 1.00 39.96 1174 ASP D O 1
ATOM 6961 N N . PHE D 2 181 ? 8.543 68.084 11.407 1.00 39.07 1175 PHE D N 1
ATOM 6962 C CA . PHE D 2 181 ? 8.892 68.607 12.728 1.00 38.15 1175 PHE D CA 1
ATOM 6963 C C . PHE D 2 181 ? 9.038 67.483 13.751 1.00 37.45 1175 PHE D C 1
ATOM 6964 O O . PHE D 2 181 ? 9.930 67.541 14.586 1.00 37.15 1175 PHE D O 1
ATOM 6972 N N . LEU D 2 182 ? 8.120 66.508 13.724 1.00 37.38 1176 LEU D N 1
ATOM 6973 C CA . LEU D 2 182 ? 8.095 65.387 14.661 1.00 37.98 1176 LEU D CA 1
ATOM 6974 C C . LEU D 2 182 ? 9.297 64.494 14.432 1.00 39.12 1176 LEU D C 1
ATOM 6975 O O . LEU D 2 182 ? 9.928 64.074 15.395 1.00 39.09 1176 LEU D O 1
ATOM 6980 N N . GLU D 2 183 ? 9.613 64.215 13.153 1.00 39.80 1177 GLU D N 1
ATOM 6981 C CA . GLU D 2 183 ? 10.723 63.370 12.751 1.00 41.39 1177 GLU D CA 1
ATOM 6982 C C . GLU D 2 183 ? 12.070 64.022 13.131 1.00 42.16 1177 GLU D C 1
ATOM 6983 O O . GLU D 2 183 ? 12.966 63.347 13.649 1.00 42.51 1177 GLU D O 1
ATOM 6989 N N . ALA D 2 184 ? 12.196 65.338 12.903 1.00 41.93 1178 ALA D N 1
ATOM 6990 C CA . ALA D 2 184 ? 13.404 66.097 13.219 1.00 41.90 1178 ALA D CA 1
ATOM 6991 C C . ALA D 2 184 ? 13.714 66.203 14.725 1.00 42.43 1178 ALA D C 1
ATOM 6992 O O . ALA D 2 184 ? 14.891 66.244 15.100 1.00 43.48 1178 ALA D O 1
ATOM 6994 N N . ASN D 2 185 ? 12.687 66.280 15.580 1.00 41.39 1179 ASN D N 1
ATOM 6995 C CA . ASN D 2 185 ? 12.909 66.416 17.023 1.00 40.82 1179 ASN D CA 1
ATOM 6996 C C . ASN D 2 185 ? 12.527 65.172 17.828 1.00 39.82 1179 ASN D C 1
ATOM 6997 O O . ASN D 2 185 ? 12.420 65.263 19.047 1.00 39.83 1179 ASN D O 1
ATOM 7002 N N . TYR D 2 186 ? 12.312 64.030 17.171 1.00 38.96 1180 TYR D N 1
ATOM 7003 C CA . TYR D 2 186 ? 11.911 62.798 17.845 1.00 38.85 1180 TYR D CA 1
ATOM 7004 C C . TYR D 2 186 ? 12.966 62.238 18.784 1.00 39.47 1180 TYR D C 1
ATOM 7005 O O . TYR D 2 186 ? 12.663 61.946 19.933 1.00 39.26 1180 TYR D O 1
ATOM 7014 N N . MET D 2 187 ? 14.212 62.093 18.295 1.00 40.40 1181 MET D N 1
ATOM 7015 C CA . MET D 2 187 ? 15.345 61.515 19.026 1.00 40.70 1181 MET D CA 1
ATOM 7016 C C . MET D 2 187 ? 15.726 62.254 20.320 1.00 41.55 1181 MET D C 1
ATOM 7017 O O . MET D 2 187 ? 16.390 61.678 21.172 1.00 41.91 1181 MET D O 1
ATOM 7022 N N . ASN D 2 188 ? 15.255 63.493 20.491 1.00 41.75 1182 ASN D N 1
ATOM 7023 C CA . ASN D 2 188 ? 15.517 64.291 21.682 1.00 42.25 1182 ASN D CA 1
ATOM 7024 C C . ASN D 2 188 ? 14.406 64.212 22.743 1.00 42.23 1182 ASN D C 1
ATOM 7025 O O . ASN D 2 188 ? 14.539 64.842 23.791 1.00 42.65 1182 ASN D O 1
ATOM 7030 N N . LEU D 2 189 ? 13.321 63.441 22.490 1.00 41.64 1183 LEU D N 1
ATOM 7031 C CA . LEU D 2 189 ? 12.211 63.285 23.436 1.00 41.13 1183 LEU D CA 1
ATOM 7032 C C . LEU D 2 189 ? 12.612 62.533 24.700 1.00 41.43 1183 LEU D C 1
ATOM 7033 O O . LEU D 2 189 ? 13.294 61.519 24.622 1.00 41.30 1183 LEU D O 1
ATOM 7038 N N . GLN D 2 190 ? 12.170 63.025 25.866 1.00 41.81 1184 GLN D N 1
ATOM 7039 C CA . GLN D 2 190 ? 12.487 62.432 27.163 1.00 42.21 1184 GLN D CA 1
ATOM 7040 C C . GLN D 2 190 ? 11.301 61.708 27.787 1.00 41.89 1184 GLN D C 1
ATOM 7041 O O . GLN D 2 190 ? 11.497 60.750 28.535 1.00 42.27 1184 GLN D O 1
ATOM 7047 N N . ARG D 2 191 ? 10.076 62.183 27.515 1.00 41.18 1185 ARG D N 1
ATOM 7048 C CA . ARG D 2 191 ? 8.843 61.615 28.065 1.00 40.50 1185 ARG D CA 1
ATOM 7049 C C . ARG D 2 191 ? 8.396 60.422 27.246 1.00 39.04 1185 ARG D C 1
ATOM 7050 O O . ARG D 2 191 ? 8.299 60.533 26.032 1.00 39.45 1185 ARG D O 1
ATOM 7058 N N . SER D 2 192 ? 8.092 59.296 27.888 1.00 37.67 1186 SER D N 1
ATOM 7059 C CA . SER D 2 192 ? 7.574 58.118 27.189 1.00 37.12 1186 SER D CA 1
ATOM 7060 C C . SER D 2 192 ? 6.218 58.390 26.519 1.00 36.72 1186 SER D C 1
ATOM 7061 O O . SER D 2 192 ? 5.892 57.744 25.520 1.00 37.25 1186 SER D O 1
ATOM 7064 N N . TYR D 2 193 ? 5.418 59.315 27.066 1.00 35.65 1187 TYR D N 1
ATOM 7065 C CA . TYR D 2 193 ? 4.113 59.633 26.496 1.00 35.44 1187 TYR D CA 1
ATOM 7066 C C . TYR D 2 193 ? 4.302 60.243 25.118 1.00 35.99 1187 TYR D C 1
ATOM 7067 O O . TYR D 2 193 ? 3.595 59.855 24.184 1.00 36.85 1187 TYR D O 1
ATOM 7076 N N . THR D 2 194 ? 5.265 61.174 24.976 1.00 35.13 1188 THR D N 1
ATOM 7077 C CA . THR D 2 194 ? 5.486 61.825 23.680 1.00 34.73 1188 THR D CA 1
ATOM 7078 C C . THR D 2 194 ? 6.112 60.876 22.661 1.00 34.61 1188 THR D C 1
ATOM 7079 O O . THR D 2 194 ? 5.885 61.035 21.461 1.00 34.88 1188 THR D O 1
ATOM 7083 N N . VAL D 2 195 ? 6.893 59.891 23.130 1.00 33.73 1189 VAL D N 1
ATOM 7084 C CA . VAL D 2 195 ? 7.499 58.895 22.260 1.00 33.14 1189 VAL D CA 1
ATOM 7085 C C . VAL D 2 195 ? 6.396 58.047 21.622 1.00 32.89 1189 VAL D C 1
ATOM 7086 O O . VAL D 2 195 ? 6.437 57.809 20.420 1.00 33.68 1189 VAL D O 1
ATOM 7090 N N . ALA D 2 196 ? 5.378 57.662 22.402 1.00 31.82 1190 ALA D N 1
ATOM 7091 C CA . ALA D 2 196 ? 4.240 56.877 21.935 1.00 31.23 1190 ALA D CA 1
ATOM 7092 C C . ALA D 2 196 ? 3.237 57.652 21.051 1.00 31.01 1190 ALA D C 1
ATOM 7093 O O . ALA D 2 196 ? 2.794 57.103 20.048 1.00 31.29 1190 ALA D O 1
ATOM 7095 N N . ILE D 2 197 ? 2.862 58.907 21.406 1.00 30.20 1191 ILE D N 1
ATOM 7096 C CA . ILE D 2 197 ? 1.926 59.689 20.579 1.00 29.31 1191 ILE D CA 1
ATOM 7097 C C . ILE D 2 197 ? 2.579 60.147 19.251 1.00 30.38 1191 ILE D C 1
ATOM 7098 O O . ILE D 2 197 ? 1.914 60.076 18.215 1.00 30.95 1191 ILE D O 1
ATOM 7103 N N . ALA D 2 198 ? 3.879 60.587 19.259 1.00 30.40 1192 ALA D N 1
ATOM 7104 C CA . ALA D 2 198 ? 4.585 60.985 18.019 1.00 30.29 1192 ALA D CA 1
ATOM 7105 C C . ALA D 2 198 ? 5.017 59.764 17.200 1.00 30.56 1192 ALA D C 1
ATOM 7106 O O . ALA D 2 198 ? 5.094 59.852 15.975 1.00 31.03 1192 ALA D O 1
ATOM 7108 N N . GLY D 2 199 ? 5.259 58.633 17.876 1.00 30.13 1193 GLY D N 1
ATOM 7109 C CA . GLY D 2 199 ? 5.597 57.355 17.263 1.00 30.38 1193 GLY D CA 1
ATOM 7110 C C . GLY D 2 199 ? 4.462 56.912 16.380 1.00 31.37 1193 GLY D C 1
ATOM 7111 O O . GLY D 2 199 ? 4.661 56.727 15.193 1.00 31.35 1193 GLY D O 1
ATOM 7112 N N . TYR D 2 200 ? 3.240 56.881 16.925 1.00 32.93 1194 TYR D N 1
ATOM 7113 C CA . TYR D 2 200 ? 2.006 56.566 16.189 1.00 34.70 1194 TYR D CA 1
ATOM 7114 C C . TYR D 2 200 ? 1.730 57.573 15.058 1.00 35.50 1194 TYR D C 1
ATOM 7115 O O . TYR D 2 200 ? 1.487 57.141 13.944 1.00 35.70 1194 TYR D O 1
ATOM 7124 N N . ALA D 2 201 ? 1.841 58.892 15.310 1.00 35.71 1195 ALA D N 1
ATOM 7125 C CA . ALA D 2 201 ? 1.653 59.922 14.282 1.00 36.47 1195 ALA D CA 1
ATOM 7126 C C . ALA D 2 201 ? 2.583 59.707 13.085 1.00 38.56 1195 ALA D C 1
ATOM 7127 O O . ALA D 2 201 ? 2.158 59.884 11.938 1.00 39.25 1195 ALA D O 1
ATOM 7129 N N . LEU D 2 202 ? 3.854 59.308 13.349 1.00 39.14 1196 LEU D N 1
ATOM 7130 C CA . LEU D 2 202 ? 4.861 59.035 12.319 1.00 39.65 1196 LEU D CA 1
ATOM 7131 C C . LEU D 2 202 ? 4.630 57.679 11.651 1.00 40.11 1196 LEU D C 1
ATOM 7132 O O . LEU D 2 202 ? 4.857 57.548 10.451 1.00 40.01 1196 LEU D O 1
ATOM 7137 N N . ALA D 2 203 ? 4.197 56.668 12.430 1.00 40.51 1197 ALA D N 1
ATOM 7138 C CA . ALA D 2 203 ? 3.886 55.324 11.942 1.00 41.14 1197 ALA D CA 1
ATOM 7139 C C . ALA D 2 203 ? 2.751 55.381 10.917 1.00 42.00 1197 ALA D C 1
ATOM 7140 O O . ALA D 2 203 ? 2.817 54.682 9.902 1.00 42.27 1197 ALA D O 1
ATOM 7142 N N . GLN D 2 204 ? 1.749 56.261 11.145 1.00 42.21 1198 GLN D N 1
ATOM 7143 C CA . GLN D 2 204 ? 0.611 56.469 10.242 1.00 43.22 1198 GLN D CA 1
ATOM 7144 C C . GLN D 2 204 ? 1.050 56.908 8.833 1.00 44.42 1198 GLN D C 1
ATOM 7145 O O . GLN D 2 204 ? 0.325 56.670 7.862 1.00 45.23 1198 GLN D O 1
ATOM 7151 N N . MET D 2 205 ? 2.234 57.548 8.720 1.00 44.28 1199 MET D N 1
ATOM 7152 C CA . MET D 2 205 ? 2.776 57.992 7.439 1.00 44.10 1199 MET D CA 1
ATOM 7153 C C . MET D 2 205 ? 4.087 57.307 7.040 1.00 43.49 1199 MET D C 1
ATOM 7154 O O . MET D 2 205 ? 4.832 57.846 6.221 1.00 44.27 1199 MET D O 1
ATOM 7159 N N . GLY D 2 206 ? 4.331 56.117 7.574 1.00 42.10 1200 GLY D N 1
ATOM 7160 C CA . GLY D 2 206 ? 5.503 55.313 7.251 1.00 41.13 1200 GLY D CA 1
ATOM 7161 C C . GLY D 2 206 ? 6.861 55.922 7.534 1.00 39.84 1200 GLY D C 1
ATOM 7162 O O . GLY D 2 206 ? 7.826 55.596 6.847 1.00 40.11 1200 GLY D O 1
ATOM 7163 N N . ARG D 2 207 ? 6.962 56.791 8.542 1.00 38.45 1201 ARG D N 1
ATOM 7164 C CA . ARG D 2 207 ? 8.238 57.426 8.881 1.00 38.09 1201 ARG D CA 1
ATOM 7165 C C . ARG D 2 207 ? 8.765 57.050 10.285 1.00 37.37 1201 ARG D C 1
ATOM 7166 O O . ARG D 2 207 ? 9.748 57.643 10.747 1.00 37.47 1201 ARG D O 1
ATOM 7174 N N . LEU D 2 208 ? 8.122 56.078 10.964 1.00 36.55 1202 LEU D N 1
ATOM 7175 C CA . LEU D 2 208 ? 8.652 55.585 12.224 1.00 36.48 1202 LEU D CA 1
ATOM 7176 C C . LEU D 2 208 ? 9.479 54.381 11.780 1.00 37.43 1202 LEU D C 1
ATOM 7177 O O . LEU D 2 208 ? 8.932 53.295 11.558 1.00 37.57 1202 LEU D O 1
ATOM 7182 N N . LYS D 2 209 ? 10.783 54.625 11.533 1.00 37.60 1203 LYS D N 1
ATOM 7183 C CA . LYS D 2 209 ? 11.746 53.649 11.046 1.00 38.83 1203 LYS D CA 1
ATOM 7184 C C . LYS D 2 209 ? 13.184 54.087 11.408 1.00 40.15 1203 LYS D C 1
ATOM 7185 O O . LYS D 2 209 ? 13.416 55.253 11.746 1.00 41.24 1203 LYS D O 1
ATOM 7191 N N . GLY D 2 210 ? 14.131 53.155 11.331 1.00 39.82 1204 GLY D N 1
ATOM 7192 C CA . GLY D 2 210 ? 15.531 53.429 11.621 1.00 40.19 1204 GLY D CA 1
ATOM 7193 C C . GLY D 2 210 ? 15.805 53.712 13.077 1.00 41.01 1204 GLY D C 1
ATOM 7194 O O . GLY D 2 210 ? 15.399 52.945 13.952 1.00 41.69 1204 GLY D O 1
ATOM 7195 N N . PRO D 2 211 ? 16.497 54.827 13.359 1.00 41.18 1205 PRO D N 1
ATOM 7196 C CA . PRO D 2 211 ? 16.794 55.185 14.759 1.00 41.24 1205 PRO D CA 1
ATOM 7197 C C . PRO D 2 211 ? 15.538 55.589 15.541 1.00 41.65 1205 PRO D C 1
ATOM 7198 O O . PRO D 2 211 ? 15.474 55.387 16.762 1.00 42.50 1205 PRO D O 1
ATOM 7202 N N . LEU D 2 212 ? 14.529 56.154 14.833 1.00 40.47 1206 LEU D N 1
ATOM 7203 C CA . LEU D 2 212 ? 13.244 56.566 15.393 1.00 39.12 1206 LEU D CA 1
ATOM 7204 C C . LEU D 2 212 ? 12.493 55.329 15.881 1.00 39.00 1206 LEU D C 1
ATOM 7205 O O . LEU D 2 212 ? 11.912 55.366 16.955 1.00 39.30 1206 LEU D O 1
ATOM 7210 N N . LEU D 2 213 ? 12.529 54.224 15.119 1.00 38.61 1207 LEU D N 1
ATOM 7211 C CA . LEU D 2 213 ? 11.895 52.953 15.503 1.00 38.92 1207 LEU D CA 1
ATOM 7212 C C . LEU D 2 213 ? 12.650 52.301 16.656 1.00 39.66 1207 LEU D C 1
ATOM 7213 O O . LEU D 2 213 ? 12.026 51.677 17.507 1.00 39.92 1207 LEU D O 1
ATOM 7218 N N . ASN D 2 214 ? 13.985 52.456 16.707 1.00 40.10 1208 ASN D N 1
ATOM 7219 C CA . ASN D 2 214 ? 14.772 51.921 17.806 1.00 41.09 1208 ASN D CA 1
ATOM 7220 C C . ASN D 2 214 ? 14.429 52.633 19.132 1.00 41.08 1208 ASN D C 1
ATOM 7221 O O . ASN D 2 214 ? 14.198 51.951 20.120 1.00 41.35 1208 ASN D O 1
ATOM 7226 N N . LYS D 2 215 ? 14.379 53.983 19.150 1.00 40.67 1209 LYS D N 1
ATOM 7227 C CA . LYS D 2 215 ? 14.022 54.791 20.333 1.00 40.59 1209 LYS D CA 1
ATOM 7228 C C . LYS D 2 215 ? 12.576 54.508 20.796 1.00 40.84 1209 LYS D C 1
ATOM 7229 O O . LYS D 2 215 ? 12.297 54.454 21.999 1.00 41.14 1209 LYS D O 1
ATOM 7235 N N . PHE D 2 216 ? 11.662 54.313 19.839 1.00 40.65 1210 PHE D N 1
ATOM 7236 C CA . PHE D 2 216 ? 10.280 53.984 20.155 1.00 40.89 1210 PHE D CA 1
ATOM 7237 C C . PHE D 2 216 ? 10.202 52.654 20.945 1.00 41.61 1210 PHE D C 1
ATOM 7238 O O . PHE D 2 216 ? 9.702 52.647 22.061 1.00 41.78 1210 PHE D O 1
ATOM 7246 N N . LEU D 2 217 ? 10.768 51.564 20.401 1.00 41.89 1211 LEU D N 1
ATOM 7247 C CA . LEU D 2 217 ? 10.775 50.248 21.036 1.00 42.54 1211 LEU D CA 1
ATOM 7248 C C . LEU D 2 217 ? 11.631 50.190 22.291 1.00 44.16 1211 LEU D C 1
ATOM 7249 O O . LEU D 2 217 ? 11.346 49.369 23.153 1.00 44.82 1211 LEU D O 1
ATOM 7254 N N . THR D 2 218 ? 12.673 51.060 22.395 1.00 44.75 1212 THR D N 1
ATOM 7255 C CA . THR D 2 218 ? 13.614 51.219 23.526 1.00 45.80 1212 THR D CA 1
ATOM 7256 C C . THR D 2 218 ? 12.936 51.834 24.755 1.00 47.01 1212 THR D C 1
ATOM 7257 O O . THR D 2 218 ? 13.286 51.473 25.881 1.00 47.87 1212 THR D O 1
ATOM 7261 N N . THR D 2 219 ? 12.025 52.802 24.558 1.00 46.93 1213 THR D N 1
ATOM 7262 C CA . THR D 2 219 ? 11.383 53.474 25.697 1.00 47.53 1213 THR D CA 1
ATOM 7263 C C . THR D 2 219 ? 10.324 52.587 26.402 1.00 47.53 1213 THR D C 1
ATOM 7264 O O . THR D 2 219 ? 9.835 52.961 27.470 1.00 47.89 1213 THR D O 1
ATOM 7268 N N . ALA D 2 220 ? 10.003 51.406 25.835 1.00 47.15 1214 ALA D N 1
ATOM 7269 C CA . ALA D 2 220 ? 9.054 50.471 26.423 1.00 47.34 1214 ALA D CA 1
ATOM 7270 C C . ALA D 2 220 ? 9.706 49.731 27.565 1.00 48.33 1214 ALA D C 1
ATOM 7271 O O . ALA D 2 220 ? 10.653 48.971 27.353 1.00 48.78 1214 ALA D O 1
ATOM 7273 N N . LYS D 2 221 ? 9.212 49.962 28.784 1.00 48.67 1215 LYS D N 1
ATOM 7274 C CA . LYS D 2 221 ? 9.726 49.304 29.974 1.00 49.41 1215 LYS D CA 1
ATOM 7275 C C . LYS D 2 221 ? 9.204 47.870 29.987 1.00 50.23 1215 LYS D C 1
ATOM 7276 O O . LYS D 2 221 ? 8.017 47.651 29.777 1.00 50.12 1215 LYS D O 1
ATOM 7282 N N . ASP D 2 222 ? 10.116 46.898 30.139 1.00 51.09 1216 ASP D N 1
ATOM 7283 C CA . ASP D 2 222 ? 9.841 45.458 30.165 1.00 52.14 1216 ASP D CA 1
ATOM 7284 C C . ASP D 2 222 ? 9.207 44.926 28.885 1.00 51.89 1216 ASP D C 1
ATOM 7285 O O . ASP D 2 222 ? 8.570 43.872 28.932 1.00 52.30 1216 ASP D O 1
ATOM 7290 N N . LYS D 2 223 ? 9.385 45.653 27.750 1.00 50.96 1217 LYS D N 1
ATOM 7291 C CA . LYS D 2 223 ? 8.835 45.354 26.419 1.00 50.48 1217 LYS D CA 1
ATOM 7292 C C . LYS D 2 223 ? 7.295 45.213 26.410 1.00 49.69 1217 LYS D C 1
ATOM 7293 O O . LYS D 2 223 ? 6.766 44.434 25.614 1.00 50.08 1217 LYS D O 1
ATOM 7299 N N . ASN D 2 224 ? 6.576 45.941 27.296 1.00 48.13 1218 ASN D N 1
ATOM 7300 C CA . ASN D 2 224 ? 5.121 45.816 27.361 1.00 46.87 1218 ASN D CA 1
ATOM 7301 C C . ASN D 2 224 ? 4.356 47.128 27.639 1.00 45.37 1218 ASN D C 1
ATOM 7302 O O . ASN D 2 224 ? 3.141 47.169 27.423 1.00 44.92 1218 ASN D O 1
ATOM 7307 N N . ARG D 2 225 ? 5.048 48.192 28.088 1.00 44.36 1219 ARG D N 1
ATOM 7308 C CA . ARG D 2 225 ? 4.371 49.453 28.373 1.00 43.66 1219 ARG D CA 1
ATOM 7309 C C . ARG D 2 225 ? 5.224 50.673 28.119 1.00 43.38 1219 ARG D C 1
ATOM 7310 O O . ARG D 2 225 ? 6.434 50.603 28.222 1.00 43.07 1219 ARG D O 1
ATOM 7318 N N . TRP D 2 226 ? 4.587 51.808 27.827 1.00 43.43 1220 TRP D N 1
ATOM 7319 C CA . TRP D 2 226 ? 5.297 53.067 27.639 1.00 44.03 1220 TRP D CA 1
ATOM 7320 C C . TRP D 2 226 ? 4.932 53.887 28.850 1.00 45.49 1220 TRP D C 1
ATOM 7321 O O . TRP D 2 226 ? 4.000 54.678 28.840 1.00 45.71 1220 TRP D O 1
ATOM 7332 N N . GLU D 2 227 ? 5.632 53.603 29.925 1.00 46.58 1221 GLU D N 1
ATOM 7333 C CA . GLU D 2 227 ? 5.409 54.151 31.239 1.00 48.30 1221 GLU D CA 1
ATOM 7334 C C . GLU D 2 227 ? 6.180 55.414 31.504 1.00 49.85 1221 GLU D C 1
ATOM 7335 O O . GLU D 2 227 ? 7.361 55.522 31.200 1.00 50.32 1221 GLU D O 1
ATOM 7341 N N . ASP D 2 228 ? 5.510 56.358 32.121 1.00 50.84 1222 ASP D N 1
ATOM 7342 C CA . ASP D 2 228 ? 6.104 57.595 32.575 1.00 52.21 1222 ASP D CA 1
ATOM 7343 C C . ASP D 2 228 ? 5.843 57.681 34.081 1.00 54.27 1222 ASP D C 1
ATOM 7344 O O . ASP D 2 228 ? 4.741 57.376 34.552 1.00 54.12 1222 ASP D O 1
ATOM 7349 N N . PRO D 2 229 ? 6.868 58.059 34.864 1.00 55.88 1223 PRO D N 1
ATOM 7350 C CA . PRO D 2 229 ? 6.659 58.176 36.319 1.00 56.57 1223 PRO D CA 1
ATOM 7351 C C . PRO D 2 229 ? 5.624 59.260 36.637 1.00 57.13 1223 PRO D C 1
ATOM 7352 O O . PRO D 2 229 ? 5.887 60.456 36.450 1.00 57.32 1223 PRO D O 1
ATOM 7356 N N . GLY D 2 230 ? 4.434 58.820 37.047 1.00 56.97 1224 GLY D N 1
ATOM 7357 C CA . GLY D 2 230 ? 3.337 59.728 37.360 1.00 57.15 1224 GLY D CA 1
ATOM 7358 C C . GLY D 2 230 ? 1.961 59.088 37.391 1.00 56.83 1224 GLY D C 1
ATOM 7359 O O . GLY D 2 230 ? 1.659 58.290 38.280 1.00 57.06 1224 GLY D O 1
ATOM 7360 N N . LYS D 2 231 ? 1.107 59.449 36.427 1.00 56.19 1225 LYS D N 1
ATOM 7361 C CA . LYS D 2 231 ? -0.268 58.960 36.373 1.00 55.94 1225 LYS D CA 1
ATOM 7362 C C . LYS D 2 231 ? -0.449 57.633 35.641 1.00 55.86 1225 LYS D C 1
ATOM 7363 O O . LYS D 2 231 ? -0.042 57.502 34.493 1.00 56.25 1225 LYS D O 1
ATOM 7369 N N . GLN D 2 232 ? -1.130 56.674 36.287 1.00 55.17 1226 GLN D N 1
ATOM 7370 C CA . GLN D 2 232 ? -1.457 55.376 35.686 1.00 54.68 1226 GLN D CA 1
ATOM 7371 C C . GLN D 2 232 ? -2.452 55.523 34.520 1.00 52.37 1226 GLN D C 1
ATOM 7372 O O . GLN D 2 232 ? -2.536 54.623 33.689 1.00 52.91 1226 GLN D O 1
ATOM 7378 N N . LEU D 2 233 ? -3.211 56.632 34.462 1.00 49.68 1227 LEU D N 1
ATOM 7379 C CA . LEU D 2 233 ? -4.145 56.880 33.366 1.00 47.81 1227 LEU D CA 1
ATOM 7380 C C . LEU D 2 233 ? -3.381 57.272 32.093 1.00 45.55 1227 LEU D C 1
ATOM 7381 O O . LEU D 2 233 ? -3.797 56.920 30.989 1.00 45.32 1227 LEU D O 1
ATOM 7386 N N . TYR D 2 234 ? -2.287 58.046 32.254 1.00 43.56 1228 TYR D N 1
ATOM 7387 C CA . TYR D 2 234 ? -1.444 58.509 31.152 1.00 41.25 1228 TYR D CA 1
ATOM 7388 C C . TYR D 2 234 ? -0.693 57.342 30.543 1.00 39.69 1228 TYR D C 1
ATOM 7389 O O . TYR D 2 234 ? -0.506 57.316 29.339 1.00 39.99 1228 TYR D O 1
ATOM 7398 N N . ASN D 2 235 ? -0.216 56.408 31.376 1.00 38.25 1229 ASN D N 1
ATOM 7399 C CA . ASN D 2 235 ? 0.536 55.231 30.955 1.00 36.81 1229 ASN D CA 1
ATOM 7400 C C . ASN D 2 235 ? -0.323 54.281 30.098 1.00 35.71 1229 ASN D C 1
ATOM 7401 O O . ASN D 2 235 ? 0.196 53.722 29.138 1.00 35.95 1229 ASN D O 1
ATOM 7406 N N . VAL D 2 236 ? -1.630 54.139 30.408 1.00 34.67 1230 VAL D N 1
ATOM 7407 C CA . VAL D 2 236 ? -2.569 53.306 29.649 1.00 34.88 1230 VAL D CA 1
ATOM 7408 C C . VAL D 2 236 ? -2.842 53.948 28.274 1.00 35.22 1230 VAL D C 1
ATOM 7409 O O . VAL D 2 236 ? -2.906 53.249 27.269 1.00 35.69 1230 VAL D O 1
ATOM 7413 N N . GLU D 2 237 ? -2.939 55.287 28.233 1.00 34.86 1231 GLU D N 1
ATOM 7414 C CA . GLU D 2 237 ? -3.172 56.101 27.048 1.00 34.63 1231 GLU D CA 1
ATOM 7415 C C . GLU D 2 237 ? -1.985 56.022 26.117 1.00 35.19 1231 GLU D C 1
ATOM 7416 O O . GLU D 2 237 ? -2.168 55.856 24.914 1.00 36.06 1231 GLU D O 1
ATOM 7422 N N . ALA D 2 238 ? -0.766 56.148 26.665 1.00 34.91 1232 ALA D N 1
ATOM 7423 C CA . ALA D 2 238 ? 0.476 56.102 25.906 1.00 34.64 1232 ALA D CA 1
ATOM 7424 C C . ALA D 2 238 ? 0.707 54.706 25.330 1.00 35.31 1232 ALA D C 1
ATOM 7425 O O . ALA D 2 238 ? 0.984 54.591 24.143 1.00 35.39 1232 ALA D O 1
ATOM 7427 N N . THR D 2 239 ? 0.519 53.632 26.139 1.00 35.41 1233 THR D N 1
ATOM 7428 C CA . THR D 2 239 ? 0.670 52.240 25.676 1.00 35.31 1233 THR D CA 1
ATOM 7429 C C . THR D 2 239 ? -0.397 51.861 24.592 1.00 35.75 1233 THR D C 1
ATOM 7430 O O . THR D 2 239 ? -0.179 50.918 23.824 1.00 36.00 1233 THR D O 1
ATOM 7434 N N . SER D 2 240 ? -1.530 52.605 24.529 1.00 35.10 1234 SER D N 1
ATOM 7435 C CA . SER D 2 240 ? -2.585 52.407 23.542 1.00 35.21 1234 SER D CA 1
ATOM 7436 C C . SER D 2 240 ? -2.213 53.100 22.225 1.00 35.12 1234 SER D C 1
ATOM 7437 O O . SER D 2 240 ? -2.405 52.531 21.147 1.00 35.39 1234 SER D O 1
ATOM 7440 N N . TYR D 2 241 ? -1.621 54.301 22.309 1.00 34.61 1235 TYR D N 1
ATOM 7441 C CA . TYR D 2 241 ? -1.070 54.994 21.137 1.00 34.26 1235 TYR D CA 1
ATOM 7442 C C . TYR D 2 241 ? 0.099 54.157 20.579 1.00 33.05 1235 TYR D C 1
ATOM 7443 O O . TYR D 2 241 ? 0.247 54.055 19.371 1.00 33.25 1235 TYR D O 1
ATOM 7452 N N . ALA D 2 242 ? 0.928 53.575 21.464 1.00 32.20 1236 ALA D N 1
ATOM 7453 C CA . ALA D 2 242 ? 2.066 52.736 21.098 1.00 32.26 1236 ALA D CA 1
ATOM 7454 C C . ALA D 2 242 ? 1.632 51.394 20.521 1.00 32.83 1236 ALA D C 1
ATOM 7455 O O . ALA D 2 242 ? 2.341 50.865 19.681 1.00 33.01 1236 ALA D O 1
ATOM 7457 N N . LEU D 2 243 ? 0.478 50.843 20.946 1.00 33.16 1237 LEU D N 1
ATOM 7458 C CA . LEU D 2 243 ? -0.029 49.596 20.370 1.00 34.02 1237 LEU D CA 1
ATOM 7459 C C . LEU D 2 243 ? -0.583 49.866 18.972 1.00 35.64 1237 LEU D C 1
ATOM 7460 O O . LEU D 2 243 ? -0.407 49.038 18.083 1.00 36.65 1237 LEU D O 1
ATOM 7465 N N . LEU D 2 244 ? -1.204 51.036 18.747 1.00 35.53 1238 LEU D N 1
ATOM 7466 C CA . LEU D 2 244 ? -1.701 51.397 17.424 1.00 35.47 1238 LEU D CA 1
ATOM 7467 C C . LEU D 2 244 ? -0.544 51.598 16.427 1.00 36.26 1238 LEU D C 1
ATOM 7468 O O . LEU D 2 244 ? -0.729 51.333 15.237 1.00 36.91 1238 LEU D O 1
ATOM 7473 N N . ALA D 2 245 ? 0.659 52.025 16.912 1.00 35.96 1239 ALA D N 1
ATOM 7474 C CA . ALA D 2 245 ? 1.862 52.173 16.081 1.00 35.92 1239 ALA D CA 1
ATOM 7475 C C . ALA D 2 245 ? 2.438 50.788 15.773 1.00 36.50 1239 ALA D C 1
ATOM 7476 O O . ALA D 2 245 ? 2.855 50.544 14.642 1.00 37.08 1239 ALA D O 1
ATOM 7478 N N . LEU D 2 246 ? 2.433 49.869 16.767 1.00 36.20 1240 LEU D N 1
ATOM 7479 C CA . LEU D 2 246 ? 2.898 48.492 16.588 1.00 36.03 1240 LEU D CA 1
ATOM 7480 C C . LEU D 2 246 ? 2.038 47.757 15.564 1.00 37.71 1240 LEU D C 1
ATOM 7481 O O . LEU D 2 246 ? 2.572 47.003 14.757 1.00 37.70 1240 LEU D O 1
ATOM 7486 N N . LEU D 2 247 ? 0.720 48.020 15.550 1.00 39.02 1241 LEU D N 1
ATOM 7487 C CA . LEU D 2 247 ? -0.179 47.380 14.590 1.00 41.32 1241 LEU D CA 1
ATOM 7488 C C . LEU D 2 247 ? -0.054 47.949 13.171 1.00 43.44 1241 LEU D C 1
ATOM 7489 O O . LEU D 2 247 ? -0.300 47.225 12.202 1.00 43.81 1241 LEU D O 1
ATOM 7494 N N . GLN D 2 248 ? 0.309 49.246 13.061 1.00 44.49 1242 GLN D N 1
ATOM 7495 C CA . GLN D 2 248 ? 0.552 49.996 11.822 1.00 45.71 1242 GLN D CA 1
ATOM 7496 C C . GLN D 2 248 ? 1.897 49.554 11.190 1.00 47.09 1242 GLN D C 1
ATOM 7497 O O . GLN D 2 248 ? 2.011 49.424 9.965 1.00 47.32 1242 GLN D O 1
ATOM 7503 N N . LEU D 2 249 ? 2.902 49.297 12.036 1.00 47.80 1243 LEU D N 1
ATOM 7504 C CA . LEU D 2 249 ? 4.199 48.782 11.595 1.00 49.47 1243 LEU D CA 1
ATOM 7505 C C . LEU D 2 249 ? 4.127 47.285 11.189 1.00 51.44 1243 LEU D C 1
ATOM 7506 O O . LEU D 2 249 ? 5.135 46.734 10.724 1.00 51.99 1243 LEU D O 1
ATOM 7511 N N . LYS D 2 250 ? 2.972 46.619 11.421 1.00 52.23 1244 LYS D N 1
ATOM 7512 C CA . LYS D 2 250 ? 2.743 45.199 11.202 1.00 53.72 1244 LYS D CA 1
ATOM 7513 C C . LYS D 2 250 ? 3.781 44.395 11.986 1.00 55.41 1244 LYS D C 1
ATOM 7514 O O . LYS D 2 250 ? 4.339 43.432 11.464 1.00 55.82 1244 LYS D O 1
ATOM 7520 N N . ASP D 2 251 ? 4.072 44.830 13.231 1.00 56.49 1245 ASP D N 1
ATOM 7521 C CA . ASP D 2 251 ? 5.059 44.196 14.102 1.00 58.20 1245 ASP D CA 1
ATOM 7522 C C . ASP D 2 251 ? 4.355 43.264 15.084 1.00 59.11 1245 ASP D C 1
ATOM 7523 O O . ASP D 2 251 ? 4.337 43.516 16.285 1.00 59.39 1245 ASP D O 1
ATOM 7528 N N . PHE D 2 252 ? 3.808 42.159 14.572 1.00 59.37 1246 PHE D N 1
ATOM 7529 C CA . PHE D 2 252 ? 3.062 41.194 15.375 1.00 59.95 1246 PHE D CA 1
ATOM 7530 C C . PHE D 2 252 ? 3.986 40.203 16.080 1.00 60.04 1246 PHE D C 1
ATOM 7531 O O . PHE D 2 252 ? 3.698 39.006 16.147 1.00 60.42 1246 PHE D O 1
ATOM 7539 N N . ASP D 2 253 ? 5.112 40.723 16.592 1.00 59.48 1247 ASP D N 1
ATOM 7540 C CA . ASP D 2 253 ? 6.139 40.004 17.359 1.00 59.25 1247 ASP D CA 1
ATOM 7541 C C . ASP D 2 253 ? 6.246 40.661 18.758 1.00 57.49 1247 ASP D C 1
ATOM 7542 O O . ASP D 2 253 ? 6.388 39.971 19.761 1.00 57.51 1247 ASP D O 1
ATOM 7547 N N . PHE D 2 254 ? 6.174 42.003 18.801 1.00 55.83 1248 PHE D N 1
ATOM 7548 C CA . PHE D 2 254 ? 6.234 42.836 20.001 1.00 54.46 1248 PHE D CA 1
ATOM 7549 C C . PHE D 2 254 ? 4.827 43.048 20.608 1.00 53.47 1248 PHE D C 1
ATOM 7550 O O . PHE D 2 254 ? 4.719 43.292 21.807 1.00 53.84 1248 PHE D O 1
ATOM 7558 N N . VAL D 2 255 ? 3.761 42.963 19.779 1.00 52.09 1249 VAL D N 1
ATOM 7559 C CA . VAL D 2 255 ? 2.361 43.185 20.148 1.00 51.28 1249 VAL D CA 1
ATOM 7560 C C . VAL D 2 255 ? 1.841 42.272 21.296 1.00 50.97 1249 VAL D C 1
ATOM 7561 O O . VAL D 2 255 ? 1.285 42.837 22.238 1.00 51.08 1249 VAL D O 1
ATOM 7565 N N . PRO D 2 256 ? 1.950 40.914 21.268 1.00 50.35 1250 PRO D N 1
ATOM 7566 C CA . PRO D 2 256 ? 1.360 40.109 22.359 1.00 49.90 1250 PRO D CA 1
ATOM 7567 C C . PRO D 2 256 ? 1.634 40.567 23.814 1.00 49.71 1250 PRO D C 1
ATOM 7568 O O . PRO D 2 256 ? 0.639 40.711 24.530 1.00 50.19 1250 PRO D O 1
ATOM 7572 N N . PRO D 2 257 ? 2.878 40.843 24.296 1.00 48.97 1251 PRO D N 1
ATOM 7573 C CA . PRO D 2 257 ? 3.026 41.276 25.702 1.00 48.43 1251 PRO D CA 1
ATOM 7574 C C . PRO D 2 257 ? 2.490 42.679 26.007 1.00 47.71 1251 PRO D C 1
ATOM 7575 O O . PRO D 2 257 ? 2.248 42.982 27.172 1.00 47.37 1251 PRO D O 1
ATOM 7579 N N . VAL D 2 258 ? 2.290 43.521 24.972 1.00 47.33 1252 VAL D N 1
ATOM 7580 C CA . VAL D 2 258 ? 1.730 44.871 25.126 1.00 47.39 1252 VAL D CA 1
ATOM 7581 C C . VAL D 2 258 ? 0.236 44.752 25.403 1.00 47.74 1252 VAL D C 1
ATOM 7582 O O . VAL D 2 258 ? -0.256 45.339 26.367 1.00 48.29 1252 VAL D O 1
ATOM 7586 N N . VAL D 2 259 ? -0.485 43.962 24.583 1.00 47.35 1253 VAL D N 1
ATOM 7587 C CA . VAL D 2 259 ? -1.919 43.712 24.763 1.00 47.32 1253 VAL D CA 1
ATOM 7588 C C . VAL D 2 259 ? -2.154 43.040 26.116 1.00 48.11 1253 VAL D C 1
ATOM 7589 O O . VAL D 2 259 ? -3.077 43.403 26.833 1.00 48.42 1253 VAL D O 1
ATOM 7593 N N . ARG D 2 260 ? -1.279 42.100 26.493 1.00 48.56 1254 ARG D N 1
ATOM 7594 C CA . ARG D 2 260 ? -1.328 41.395 27.772 1.00 49.43 1254 ARG D CA 1
ATOM 7595 C C . ARG D 2 260 ? -1.323 42.396 28.944 1.00 49.29 1254 ARG D C 1
ATOM 7596 O O . ARG D 2 260 ? -2.163 42.290 29.835 1.00 49.59 1254 ARG D O 1
ATOM 7604 N N . TRP D 2 261 ? -0.418 43.394 28.904 1.00 48.73 1255 TRP D N 1
ATOM 7605 C CA . TRP D 2 261 ? -0.307 44.413 29.942 1.00 48.35 1255 TRP D CA 1
ATOM 7606 C C . TRP D 2 261 ? -1.525 45.305 29.972 1.00 48.24 1255 TRP D C 1
ATOM 7607 O O . TRP D 2 261 ? -2.010 45.601 31.060 1.00 48.87 1255 TRP D O 1
ATOM 7618 N N . LEU D 2 262 ? -2.030 45.731 28.801 1.00 47.61 1256 LEU D N 1
ATOM 7619 C CA . LEU D 2 262 ? -3.226 46.580 28.715 1.00 47.62 1256 LEU D CA 1
ATOM 7620 C C . LEU D 2 262 ? -4.453 45.865 29.288 1.00 48.92 1256 LEU D C 1
ATOM 7621 O O . LEU D 2 262 ? -5.294 46.502 29.920 1.00 49.12 1256 LEU D O 1
ATOM 7626 N N . ASN D 2 263 ? -4.554 44.544 29.065 1.00 49.60 1257 ASN D N 1
ATOM 7627 C CA . ASN D 2 263 ? -5.650 43.729 29.581 1.00 50.63 1257 ASN D CA 1
ATOM 7628 C C . ASN D 2 263 ? -5.490 43.525 31.080 1.00 51.56 1257 ASN D C 1
ATOM 7629 O O . ASN D 2 263 ? -6.489 43.553 31.798 1.00 52.23 1257 ASN D O 1
ATOM 7634 N N . GLU D 2 264 ? -4.238 43.331 31.556 1.00 51.36 1258 GLU D N 1
ATOM 7635 C CA . GLU D 2 264 ? -3.890 43.155 32.973 1.00 51.87 1258 GLU D CA 1
ATOM 7636 C C . GLU D 2 264 ? -4.272 44.370 33.835 1.00 51.53 1258 GLU D C 1
ATOM 7637 O O . GLU D 2 264 ? -4.450 44.238 35.041 1.00 51.45 1258 GLU D O 1
ATOM 7643 N N . GLN D 2 265 ? -4.379 45.550 33.221 1.00 51.38 1259 GLN D N 1
ATOM 7644 C CA . GLN D 2 265 ? -4.790 46.770 33.906 1.00 51.54 1259 GLN D CA 1
ATOM 7645 C C . GLN D 2 265 ? -6.252 46.728 34.318 1.00 52.74 1259 GLN D C 1
ATOM 7646 O O . GLN D 2 265 ? -6.607 47.338 35.326 1.00 53.16 1259 GLN D O 1
ATOM 7652 N N . ARG D 2 266 ? -7.095 46.023 33.523 1.00 53.13 1260 ARG D N 1
ATOM 7653 C CA . ARG D 2 266 ? -8.532 45.852 33.718 1.00 54.00 1260 ARG D CA 1
ATOM 7654 C C . ARG D 2 266 ? -9.201 47.206 33.732 1.00 54.03 1260 ARG D C 1
ATOM 7655 O O . ARG D 2 266 ? -9.913 47.566 34.665 1.00 54.22 1260 ARG D O 1
ATOM 7663 N N . TYR D 2 267 ? -8.932 47.971 32.693 1.00 53.90 1261 TYR D N 1
ATOM 7664 C CA . TYR D 2 267 ? -9.460 49.308 32.557 1.00 54.32 1261 TYR D CA 1
ATOM 7665 C C . TYR D 2 267 ? -10.739 49.303 31.720 1.00 54.86 1261 TYR D C 1
ATOM 7666 O O . TYR D 2 267 ? -10.722 48.845 30.580 1.00 55.13 1261 TYR D O 1
ATOM 7675 N N . TYR D 2 268 ? -11.849 49.794 32.282 1.00 54.87 1262 TYR D N 1
ATOM 7676 C CA . TYR D 2 268 ? -13.118 49.821 31.560 1.00 55.48 1262 TYR D CA 1
ATOM 7677 C C . TYR D 2 268 ? -13.647 51.219 31.298 1.00 55.58 1262 TYR D C 1
ATOM 7678 O O . TYR D 2 268 ? -14.843 51.366 31.053 1.00 56.18 1262 TYR D O 1
ATOM 7687 N N . GLY D 2 269 ? -12.776 52.225 31.298 1.00 54.74 1263 GLY D N 1
ATOM 7688 C CA . GLY D 2 269 ? -13.202 53.593 31.028 1.00 54.63 1263 GLY D CA 1
ATOM 7689 C C . GLY D 2 269 ? -13.504 54.372 32.288 1.00 54.00 1263 GLY D C 1
ATOM 7690 O O . GLY D 2 269 ? -12.623 54.524 33.143 1.00 55.01 1263 GLY D O 1
ATOM 7691 N N . GLY D 2 270 ? -14.729 54.863 32.416 1.00 52.13 1264 GLY D N 1
ATOM 7692 C CA . GLY D 2 270 ? -15.113 55.574 33.627 1.00 51.48 1264 GLY D CA 1
ATOM 7693 C C . GLY D 2 270 ? -15.286 57.063 33.483 1.00 50.36 1264 GLY D C 1
ATOM 7694 O O . GLY D 2 270 ? -15.170 57.605 32.387 1.00 50.78 1264 GLY D O 1
ATOM 7695 N N . GLY D 2 271 ? -15.580 57.705 34.603 1.00 49.16 1265 GLY D N 1
ATOM 7696 C CA . GLY D 2 271 ? -15.870 59.130 34.678 1.00 48.35 1265 GLY D CA 1
ATOM 7697 C C . GLY D 2 271 ? -14.687 60.072 34.653 1.00 47.36 1265 GLY D C 1
ATOM 7698 O O . GLY D 2 271 ? -13.969 60.131 33.656 1.00 47.71 1265 GLY D O 1
ATOM 7699 N N . TYR D 2 272 ? -14.508 60.844 35.742 1.00 45.74 1266 TYR D N 1
ATOM 7700 C CA . TYR D 2 272 ? -13.488 61.882 35.889 1.00 44.73 1266 TYR D CA 1
ATOM 7701 C C . TYR D 2 272 ? -12.108 61.491 35.355 1.00 44.80 1266 TYR D C 1
ATOM 7702 O O . TYR D 2 272 ? -11.530 60.489 35.774 1.00 45.61 1266 TYR D O 1
ATOM 7711 N N . GLY D 2 273 ? -11.605 62.314 34.440 1.00 43.90 1267 GLY D N 1
ATOM 7712 C CA . GLY D 2 273 ? -10.276 62.197 33.854 1.00 43.43 1267 GLY D CA 1
ATOM 7713 C C . GLY D 2 273 ? -10.041 61.098 32.849 1.00 42.87 1267 GLY D C 1
ATOM 7714 O O . GLY D 2 273 ? -8.932 60.988 32.316 1.00 43.77 1267 GLY D O 1
ATOM 7715 N N . SER D 2 274 ? -11.066 60.304 32.550 1.00 41.21 1268 SER D N 1
ATOM 7716 C CA . SER D 2 274 ? -10.920 59.160 31.661 1.00 40.28 1268 SER D CA 1
ATOM 7717 C C . SER D 2 274 ? -11.176 59.396 30.188 1.00 38.36 1268 SER D C 1
ATOM 7718 O O . SER D 2 274 ? -11.163 58.425 29.440 1.00 38.56 1268 SER D O 1
ATOM 7721 N N . THR D 2 275 ? -11.423 60.636 29.743 1.00 36.09 1269 THR D N 1
ATOM 7722 C CA . THR D 2 275 ? -11.745 60.885 28.329 1.00 34.04 1269 THR D CA 1
ATOM 7723 C C . THR D 2 275 ? -10.707 60.300 27.354 1.00 32.55 1269 THR D C 1
ATOM 7724 O O . THR D 2 275 ? -11.077 59.534 26.460 1.00 32.09 1269 THR D O 1
ATOM 7728 N N . GLN D 2 276 ? -9.405 60.582 27.581 1.00 31.68 1270 GLN D N 1
ATOM 7729 C CA . GLN D 2 276 ? -8.372 60.125 26.666 1.00 30.72 1270 GLN D CA 1
ATOM 7730 C C . GLN D 2 276 ? -7.960 58.677 26.827 1.00 30.89 1270 GLN D C 1
ATOM 7731 O O . GLN D 2 276 ? -7.626 58.040 25.822 1.00 31.11 1270 GLN D O 1
ATOM 7737 N N . ALA D 2 277 ? -7.954 58.160 28.060 1.00 30.58 1271 ALA D N 1
ATOM 7738 C CA . ALA D 2 277 ? -7.579 56.777 28.309 1.00 31.34 1271 ALA D CA 1
ATOM 7739 C C . ALA D 2 277 ? -8.673 55.827 27.833 1.00 32.77 1271 ALA D C 1
ATOM 7740 O O . ALA D 2 277 ? -8.341 54.745 27.369 1.00 33.45 1271 ALA D O 1
ATOM 7742 N N . THR D 2 278 ? -9.973 56.228 27.933 1.00 32.76 1272 THR D N 1
ATOM 7743 C CA . THR D 2 278 ? -11.136 55.444 27.505 1.00 33.06 1272 THR D CA 1
ATOM 7744 C C . THR D 2 278 ? -11.196 55.403 25.995 1.00 33.25 1272 THR D C 1
ATOM 7745 O O . THR D 2 278 ? -11.418 54.336 25.422 1.00 34.03 1272 THR D O 1
ATOM 7749 N N . PHE D 2 279 ? -10.987 56.560 25.336 1.00 32.40 1273 PHE D N 1
ATOM 7750 C CA . PHE D 2 279 ? -11.024 56.616 23.882 1.00 31.72 1273 PHE D CA 1
ATOM 7751 C C . PHE D 2 279 ? -9.897 55.783 23.291 1.00 31.54 1273 PHE D C 1
ATOM 7752 O O . PHE D 2 279 ? -10.119 55.025 22.347 1.00 31.42 1273 PHE D O 1
ATOM 7760 N N . MET D 2 280 ? -8.691 55.902 23.862 1.00 30.99 1274 MET D N 1
ATOM 7761 C CA . MET D 2 280 ? -7.531 55.228 23.324 1.00 30.92 1274 MET D CA 1
ATOM 7762 C C . MET D 2 280 ? -7.402 53.774 23.688 1.00 31.17 1274 MET D C 1
ATOM 7763 O O . MET D 2 280 ? -6.960 53.023 22.838 1.00 31.81 1274 MET D O 1
ATOM 7768 N N . VAL D 2 281 ? -7.756 53.357 24.909 1.00 30.93 1275 VAL D N 1
ATOM 7769 C CA . VAL D 2 281 ? -7.652 51.938 25.270 1.00 31.02 1275 VAL D CA 1
ATOM 7770 C C . VAL D 2 281 ? -8.597 51.097 24.434 1.00 31.45 1275 VAL D C 1
ATOM 7771 O O . VAL D 2 281 ? -8.234 49.996 24.063 1.00 31.04 1275 VAL D O 1
ATOM 7775 N N . PHE D 2 282 ? -9.770 51.633 24.071 1.00 32.37 1276 PHE D N 1
ATOM 7776 C CA . PHE D 2 282 ? -10.739 50.885 23.288 1.00 33.80 1276 PHE D CA 1
ATOM 7777 C C . PHE D 2 282 ? -10.508 51.001 21.794 1.00 35.10 1276 PHE D C 1
ATOM 7778 O O . PHE D 2 282 ? -10.799 50.046 21.079 1.00 35.30 1276 PHE D O 1
ATOM 7786 N N . GLN D 2 283 ? -9.933 52.117 21.323 1.00 35.81 1277 GLN D N 1
ATOM 7787 C CA . GLN D 2 283 ? -9.589 52.249 19.911 1.00 37.20 1277 GLN D CA 1
ATOM 7788 C C . GLN D 2 283 ? -8.453 51.250 19.591 1.00 38.74 1277 GLN D C 1
ATOM 7789 O O . GLN D 2 283 ? -8.516 50.567 18.570 1.00 39.32 1277 GLN D O 1
ATOM 7795 N N . ALA D 2 284 ? -7.440 51.143 20.482 1.00 39.11 1278 ALA D N 1
ATOM 7796 C CA . ALA D 2 284 ? -6.307 50.223 20.313 1.00 39.98 1278 ALA D CA 1
ATOM 7797 C C . ALA D 2 284 ? -6.683 48.731 20.472 1.00 41.61 1278 ALA D C 1
ATOM 7798 O O . ALA D 2 284 ? -6.170 47.900 19.728 1.00 42.28 1278 ALA D O 1
ATOM 7800 N N . LEU D 2 285 ? -7.566 48.387 21.427 1.00 42.10 1279 LEU D N 1
ATOM 7801 C CA . LEU D 2 285 ? -7.989 46.998 21.613 1.00 42.75 1279 LEU D CA 1
ATOM 7802 C C . LEU D 2 285 ? -8.922 46.556 20.485 1.00 43.98 1279 LEU D C 1
ATOM 7803 O O . LEU D 2 285 ? -8.863 45.398 20.082 1.00 44.51 1279 LEU D O 1
ATOM 7808 N N . ALA D 2 286 ? -9.761 47.468 19.954 1.00 44.31 1280 ALA D N 1
ATOM 7809 C CA . ALA D 2 286 ? -10.635 47.114 18.820 1.00 45.36 1280 ALA D CA 1
ATOM 7810 C C . ALA D 2 286 ? -9.830 46.970 17.521 1.00 46.22 1280 ALA D C 1
ATOM 7811 O O . ALA D 2 286 ? -10.217 46.206 16.646 1.00 46.30 1280 ALA D O 1
ATOM 7813 N N . GLN D 2 287 ? -8.708 47.689 17.404 1.00 46.66 1281 GLN D N 1
ATOM 7814 C CA . GLN D 2 287 ? -7.840 47.609 16.244 1.00 47.21 1281 GLN D CA 1
ATOM 7815 C C . GLN D 2 287 ? -7.014 46.313 16.289 1.00 48.12 1281 GLN D C 1
ATOM 7816 O O . GLN D 2 287 ? -6.852 45.661 15.263 1.00 48.20 1281 GLN D O 1
ATOM 7822 N N . TYR D 2 288 ? -6.559 45.902 17.478 1.00 48.55 1282 TYR D N 1
ATOM 7823 C CA . TYR D 2 288 ? -5.812 44.663 17.657 1.00 49.89 1282 TYR D CA 1
ATOM 7824 C C . TYR D 2 288 ? -6.660 43.462 17.219 1.00 50.99 1282 TYR D C 1
ATOM 7825 O O . TYR D 2 288 ? -6.149 42.553 16.568 1.00 51.03 1282 TYR D O 1
ATOM 7834 N N . GLN D 2 289 ? -7.954 43.468 17.578 1.00 51.56 1283 GLN D N 1
ATOM 7835 C CA . GLN D 2 289 ? -8.913 42.423 17.230 1.00 52.34 1283 GLN D CA 1
ATOM 7836 C C . GLN D 2 289 ? -9.160 42.409 15.714 1.00 52.51 1283 GLN D C 1
ATOM 7837 O O . GLN D 2 289 ? -9.234 41.341 15.115 1.00 52.66 1283 GLN D O 1
ATOM 7843 N N . LYS D 2 290 ? -9.223 43.597 15.092 1.00 52.55 1284 LYS D N 1
ATOM 7844 C CA . LYS D 2 290 ? -9.410 43.764 13.651 1.00 53.24 1284 LYS D CA 1
ATOM 7845 C C . LYS D 2 290 ? -8.226 43.192 12.851 1.00 54.15 1284 LYS D C 1
ATOM 7846 O O . LYS D 2 290 ? -8.435 42.456 11.888 1.00 54.20 1284 LYS D O 1
ATOM 7852 N N . ASP D 2 291 ? -6.986 43.504 13.269 1.00 54.68 1285 ASP D N 1
ATOM 7853 C CA . ASP D 2 291 ? -5.771 43.028 12.604 1.00 55.33 1285 ASP D CA 1
ATOM 7854 C C . ASP D 2 291 ? -5.438 41.571 12.973 1.00 55.55 1285 ASP D C 1
ATOM 7855 O O . ASP D 2 291 ? -4.738 41.310 13.949 1.00 55.47 1285 ASP D O 1
#